Protein AF-A0AAN8TNS4-F1 (afdb_monomer_lite)

Secondary structure (DSSP, 8-state):
-------------------------SEEEE-HHHHHHHHH-SS---SSTTTTTS--S----------PPPGGGTS--S-SSHHHHHHHHHHHHHHHHHHHHHHHHHHHTT---TT---------------EEEEEEEGGGGT-SSEEEEEEETTTTEEEEEEEETT----EEEBSSPSEE--BSSPPB-GGG-SS-EEPBTTSHHHHTSSSEEEETTEEEEEEE-TTS-EEEEEEEEEEEEETTSPEEEEEEEEEEEEEESS-TB-SEEEE-SSSTTSHHHHTT-SEEEEEPPPTT----EEEEESPPPPTT----PEEEETTEEEEEEE-EEEEEETTEEP---GGGTSBPTTS-B-EEE-SSSSSEEEEHHHHHHHHHHHHHTTTTS-EE--BTTBS-EEE-TT-S-EEEE-EEEEETTS-EEEPPGGGTEEE-STT-EEEE-EEEESS-EEE-HHHHTTSEEEEESSTTS------------S---PPPPP-SHHHHHHHHHHHHHHHHHHHHHHHHTSSSSSTT-GGGTSGGGB-S----HHHHHHHHHHHHHHHHHHHHHHHHHHHH-HHHHHHHHHHHHHHHHHHHHHHHHHTT-HHHHHHHHHHHHHHHHHHHHH----HHHHHHTTTS-GGGSSSSTTHHHHHHHHHHHHHHHHHT-HHHHHHHHHHHHHHHHHHHHHHHHHHHHHHS-B-HHHHHHHHHHHHHHHHHHHHHHHHHHHHHHHHHHHHHHHHSSTT-TTPPSSHHHHHHHHHHTTTHHHHHHHHHHHHHHHHHHHHHHHHHTT--S-HHHHHHHHHHHHHHHHHHHHS-TTHHHHHHHH---HHHHHHHHHHHHHHH-THHHHTT--HHHHHHHHHHHHHHHHHHHHHHHHHHH-GGGHHHHHHHHHHHHHHHHHHHHHHHHHHHHHHHHHHHH-HHHHHHH-HHHHHHHHHHHHHHHHHHHHHHHHHHHHHHHTT------

Structure (mmCIF, N/CA/C/O backbone):
data_AF-A0AAN8TNS4-F1
#
_entry.id   AF-A0AAN8TNS4-F1
#
loop_
_atom_site.group_PDB
_atom_site.id
_atom_site.type_symbol
_atom_site.label_atom_id
_atom_site.label_alt_id
_atom_site.label_comp_id
_atom_site.label_asym_id
_atom_site.label_entity_id
_atom_site.label_seq_id
_atom_site.pdbx_PDB_ins_code
_atom_site.Cartn_x
_atom_site.Cartn_y
_atom_site.Cartn_z
_atom_site.occupancy
_atom_site.B_iso_or_equiv
_atom_site.auth_seq_id
_atom_site.auth_comp_id
_atom_site.auth_asym_id
_atom_site.auth_atom_id
_atom_site.pdbx_PDB_model_num
ATOM 1 N N . MET A 1 1 ? -85.671 -19.229 55.401 1.00 33.50 1 MET A N 1
ATOM 2 C CA . MET A 1 1 ? -85.530 -20.700 55.421 1.00 33.50 1 MET A CA 1
ATOM 3 C C . MET A 1 1 ? -84.133 -21.026 54.893 1.00 33.50 1 MET A C 1
ATOM 5 O O . MET A 1 1 ? -83.879 -20.688 53.750 1.00 33.50 1 MET A O 1
ATOM 9 N N . ALA A 1 2 ? -83.269 -21.569 55.766 1.00 31.78 2 ALA A N 1
ATOM 10 C CA . ALA A 1 2 ? -81.966 -22.234 55.535 1.00 31.78 2 ALA A CA 1
ATOM 11 C C . ALA A 1 2 ? -80.808 -21.443 54.849 1.00 31.78 2 ALA A C 1
ATOM 13 O O . ALA A 1 2 ? -80.872 -21.178 53.658 1.00 31.78 2 ALA A O 1
ATOM 14 N N . THR A 1 3 ? -79.828 -20.907 55.615 1.00 34.81 3 THR A N 1
ATOM 15 C CA . THR A 1 3 ? -78.462 -21.458 55.943 1.00 34.81 3 THR A CA 1
ATOM 16 C C . THR A 1 3 ? -77.431 -21.260 54.811 1.00 34.81 3 THR A C 1
ATOM 18 O O . THR A 1 3 ? -77.772 -21.537 53.676 1.00 34.81 3 THR A O 1
ATOM 21 N N . SER A 1 4 ? -76.147 -20.901 54.961 1.00 34.06 4 SER A N 1
ATOM 22 C CA . SER A 1 4 ? -75.243 -20.593 56.082 1.00 34.06 4 SER A CA 1
ATOM 23 C C . SER A 1 4 ? -73.845 -20.223 55.507 1.00 34.06 4 SER A C 1
ATOM 25 O O . SER A 1 4 ? -73.420 -20.860 54.554 1.00 34.06 4 SER A O 1
ATOM 27 N N . ILE A 1 5 ? -73.119 -19.304 56.174 1.00 35.94 5 ILE A N 1
ATOM 28 C CA . ILE A 1 5 ? -71.670 -19.378 56.536 1.00 35.94 5 ILE A CA 1
ATOM 29 C C . ILE A 1 5 ? -70.561 -19.065 55.477 1.00 35.94 5 ILE A C 1
ATOM 31 O O . ILE A 1 5 ? -70.162 -19.915 54.697 1.00 35.94 5 ILE A O 1
ATOM 35 N N . PHE A 1 6 ? -70.003 -17.841 55.613 1.00 32.25 6 PHE A N 1
ATOM 36 C CA . PHE A 1 6 ? -68.589 -17.447 55.883 1.00 32.25 6 PHE A CA 1
ATOM 37 C C . PHE A 1 6 ? -67.398 -17.577 54.895 1.00 32.25 6 PHE A C 1
ATOM 39 O O . PHE A 1 6 ? -67.114 -18.649 54.382 1.00 32.25 6 PHE A O 1
ATOM 46 N N . LEU A 1 7 ? -66.585 -16.487 54.932 1.00 29.97 7 LEU A N 1
ATOM 47 C CA . LEU A 1 7 ? -65.118 -16.333 54.710 1.00 29.97 7 LEU A CA 1
ATOM 48 C C . LEU A 1 7 ? -64.621 -16.599 53.260 1.00 29.97 7 LEU A C 1
ATOM 50 O O . LEU A 1 7 ? -65.010 -17.576 52.653 1.00 29.97 7 LEU A O 1
ATOM 54 N N . PHE A 1 8 ? -63.727 -15.849 52.602 1.00 28.73 8 PHE A N 1
ATOM 55 C CA . PHE A 1 8 ? -62.718 -14.866 53.001 1.00 28.73 8 PHE A CA 1
ATOM 56 C C . PHE A 1 8 ? -62.180 -14.183 51.711 1.00 28.73 8 PHE A C 1
ATOM 58 O O . PHE A 1 8 ? -62.032 -14.846 50.690 1.00 28.73 8 PHE A O 1
ATOM 65 N N . VAL A 1 9 ? -61.794 -12.904 51.821 1.00 29.67 9 VAL A N 1
ATOM 66 C CA . VAL A 1 9 ? -60.657 -12.256 51.124 1.00 29.67 9 VAL A CA 1
ATOM 67 C C . VAL A 1 9 ? -60.774 -11.763 49.657 1.00 29.67 9 VAL A C 1
ATOM 69 O O . VAL A 1 9 ? -60.726 -12.507 48.688 1.00 29.67 9 VAL A O 1
ATOM 72 N N . LEU A 1 10 ? -60.775 -10.419 49.589 1.00 28.41 10 LEU A N 1
ATOM 73 C CA . LEU A 1 10 ? -60.027 -9.504 48.705 1.00 28.41 10 LEU A CA 1
ATOM 74 C C . LEU A 1 10 ? -60.444 -9.326 47.229 1.00 28.41 10 LEU A C 1
ATOM 76 O O . LEU A 1 10 ? -60.084 -10.084 46.341 1.00 28.41 10 LEU A O 1
ATOM 80 N N . LEU A 1 11 ? -61.106 -8.179 47.005 1.00 29.33 11 LEU A N 1
ATOM 81 C CA . LEU A 1 11 ? -60.800 -7.169 45.977 1.00 29.33 11 LEU A CA 1
ATOM 82 C C . LEU A 1 11 ? -60.330 -7.688 44.604 1.00 29.33 11 LEU A C 1
ATOM 84 O O . LEU A 1 11 ? -59.144 -7.678 44.295 1.00 29.33 11 LEU A O 1
ATOM 88 N N . PHE A 1 12 ? -61.292 -7.964 43.725 1.00 27.64 12 PHE A N 1
ATOM 89 C CA . PHE A 1 12 ? -61.113 -7.813 42.280 1.00 27.64 12 PHE A CA 1
ATOM 90 C C . PHE A 1 12 ? -62.100 -6.758 41.778 1.00 27.64 12 PHE A C 1
ATOM 92 O O . PHE A 1 12 ? -63.257 -7.050 41.481 1.00 27.64 12 PHE A O 1
ATOM 99 N N . THR A 1 13 ? -61.657 -5.502 41.710 1.00 31.08 13 THR A N 1
ATOM 100 C CA . THR A 1 13 ? -62.330 -4.491 40.891 1.00 31.08 13 THR A CA 1
ATOM 101 C C . THR A 1 13 ? -61.902 -4.691 39.447 1.00 31.08 13 THR A C 1
ATOM 103 O O . THR A 1 13 ? -60.738 -4.524 39.089 1.00 31.08 13 THR A O 1
ATOM 106 N N . THR A 1 14 ? -62.874 -5.061 38.631 1.00 28.17 14 THR A N 1
ATOM 107 C CA . THR A 1 14 ? -62.828 -5.124 37.178 1.00 28.17 14 THR A CA 1
ATOM 108 C C . THR A 1 14 ? -62.458 -3.763 36.584 1.00 28.17 14 THR A C 1
ATOM 110 O O . THR A 1 14 ? -63.283 -2.858 36.491 1.00 28.17 14 THR A O 1
ATOM 113 N N . VAL A 1 15 ? -61.213 -3.627 36.127 1.00 29.14 15 VAL A N 1
ATOM 114 C CA . VAL A 1 15 ? -60.839 -2.622 35.127 1.00 29.14 15 VAL A CA 1
ATOM 115 C C . VAL A 1 15 ? -60.760 -3.348 33.790 1.00 29.14 15 VAL A C 1
ATOM 117 O O . VAL A 1 15 ? -59.945 -4.250 33.610 1.00 29.14 15 VAL A O 1
ATOM 120 N N . LEU A 1 16 ? -61.639 -2.973 32.857 1.00 30.88 16 LEU A N 1
ATOM 121 C CA . LEU A 1 16 ? -61.503 -3.318 31.444 1.00 30.88 16 LEU A CA 1
ATOM 122 C C . LEU A 1 16 ? -60.156 -2.771 30.947 1.00 30.88 16 LEU A C 1
ATOM 124 O O . LEU A 1 16 ? -60.050 -1.587 30.628 1.00 30.88 16 LEU A O 1
ATOM 128 N N . SER A 1 17 ? -59.137 -3.624 30.862 1.00 25.28 17 SER A N 1
ATOM 129 C CA . SER A 1 17 ? -57.931 -3.303 30.108 1.00 25.28 17 SER A CA 1
ATOM 130 C C . SER A 1 17 ? -58.214 -3.591 28.637 1.00 25.28 17 SER A C 1
ATOM 132 O O . SER A 1 17 ? -58.358 -4.742 28.225 1.00 25.28 17 SER A O 1
ATOM 134 N N . ARG A 1 18 ? -58.368 -2.524 27.847 1.00 28.64 18 ARG A N 1
ATOM 135 C CA . ARG A 1 18 ? -58.262 -2.598 26.390 1.00 28.64 18 ARG A CA 1
ATOM 136 C C . ARG A 1 18 ? -56.849 -3.076 26.075 1.00 28.64 18 ARG A C 1
ATOM 138 O O . ARG A 1 18 ? -55.902 -2.316 26.232 1.00 28.64 18 ARG A O 1
ATOM 145 N N . THR A 1 19 ? -56.717 -4.301 25.591 1.00 29.69 19 THR A N 1
ATOM 146 C CA . THR A 1 19 ? -55.538 -4.731 24.845 1.00 29.69 19 THR A CA 1
ATOM 147 C C . THR A 1 19 ? -55.546 -4.012 23.496 1.00 29.69 19 THR A C 1
ATOM 149 O O . THR A 1 19 ? -56.071 -4.496 22.496 1.00 29.69 19 THR A O 1
ATOM 152 N N . THR A 1 20 ? -55.022 -2.789 23.477 1.00 27.91 20 THR A N 1
ATOM 153 C CA . THR A 1 20 ? -54.509 -2.194 22.244 1.00 27.91 20 THR A CA 1
ATOM 154 C C . THR A 1 20 ? -53.254 -2.972 21.846 1.00 27.91 20 THR A C 1
ATOM 156 O O . THR A 1 20 ? -52.405 -3.183 22.710 1.00 27.91 20 THR A O 1
ATOM 159 N N . PRO A 1 21 ? -53.115 -3.416 20.586 1.00 33.16 21 PRO A N 1
ATOM 160 C CA . PRO A 1 21 ? -51.839 -3.927 20.105 1.00 33.16 21 PRO A CA 1
ATOM 161 C C . PRO A 1 21 ? -50.828 -2.782 20.215 1.00 33.16 21 PRO A C 1
ATOM 163 O O . PRO A 1 21 ? -51.115 -1.678 19.747 1.00 33.16 21 PRO A O 1
ATOM 166 N N . ASP A 1 22 ? -49.705 -3.016 20.893 1.00 34.41 22 ASP A N 1
ATOM 167 C CA . ASP A 1 22 ? -48.650 -2.019 21.065 1.00 34.41 22 ASP A CA 1
ATOM 168 C C . ASP A 1 22 ? -48.124 -1.616 19.683 1.00 34.41 22 ASP A C 1
ATOM 170 O O . ASP A 1 22 ? -47.361 -2.322 19.025 1.00 34.41 22 ASP A O 1
ATOM 174 N N . ASN A 1 23 ? -48.604 -0.473 19.207 1.00 39.62 23 ASN A N 1
ATOM 175 C CA . ASN A 1 23 ? -48.078 0.211 18.043 1.00 39.62 23 ASN A CA 1
ATOM 176 C C . ASN A 1 23 ? -46.726 0.774 18.495 1.00 39.62 23 ASN A C 1
ATOM 178 O O . ASN A 1 23 ? -46.685 1.844 19.106 1.00 39.62 23 ASN A O 1
ATOM 182 N N . ALA A 1 24 ? -45.633 0.041 18.258 1.00 55.31 24 ALA A N 1
ATOM 183 C CA . ALA A 1 24 ? -44.285 0.545 18.503 1.00 55.31 24 ALA A CA 1
ATOM 184 C C . ALA A 1 24 ? -44.176 1.957 17.903 1.00 55.31 24 ALA A C 1
ATOM 186 O O . ALA A 1 24 ? -44.475 2.167 16.721 1.00 55.31 24 ALA A O 1
ATOM 187 N N . SER A 1 25 ? -43.849 2.956 18.731 1.00 63.69 25 SER A N 1
ATOM 188 C CA . SER A 1 25 ? -43.835 4.346 18.281 1.00 63.69 25 SER A CA 1
ATOM 189 C C . SER A 1 25 ? -42.845 4.480 17.121 1.00 63.69 25 SER A C 1
ATOM 191 O O . SER A 1 25 ? -41.661 4.163 17.250 1.00 63.69 25 SER A O 1
ATOM 193 N N . ARG A 1 26 ? -43.328 4.936 15.958 1.00 82.44 26 ARG A N 1
ATOM 194 C CA . ARG A 1 26 ? -42.501 5.095 14.744 1.00 82.44 26 ARG A CA 1
ATOM 195 C C . ARG A 1 26 ? -41.409 6.158 14.902 1.00 82.44 26 ARG A C 1
ATOM 197 O O . ARG A 1 26 ? -40.485 6.232 14.094 1.00 82.44 26 ARG A O 1
ATOM 204 N N . THR A 1 27 ? -41.516 6.964 15.946 1.00 86.94 27 THR A N 1
ATOM 205 C CA . THR A 1 27 ? -40.618 8.057 16.279 1.00 86.94 27 THR A CA 1
ATOM 206 C C . THR A 1 27 ? -40.240 8.025 17.762 1.00 86.94 27 THR A C 1
ATOM 208 O O . THR A 1 27 ? -40.931 7.434 18.603 1.00 86.94 27 THR A O 1
ATOM 211 N N . LYS A 1 28 ? -39.114 8.666 18.079 1.00 88.06 28 LYS A N 1
ATOM 212 C CA . LYS A 1 28 ? -38.572 8.904 19.420 1.00 88.06 28 LYS A CA 1
ATOM 213 C C . LYS A 1 28 ? -38.294 10.395 19.592 1.00 88.06 28 LYS A C 1
ATOM 215 O O . LYS A 1 28 ? -37.981 11.091 18.629 1.00 88.06 28 LYS A O 1
ATOM 220 N N . ILE A 1 29 ? -38.377 10.876 20.829 1.00 88.38 29 ILE A N 1
ATOM 221 C CA . ILE A 1 29 ? -38.066 12.265 21.180 1.00 88.38 29 ILE A CA 1
ATOM 222 C C . ILE A 1 29 ? -36.644 12.326 21.746 1.00 88.38 29 ILE A C 1
ATOM 224 O O . ILE A 1 29 ? -36.313 11.579 22.666 1.00 88.38 29 ILE A O 1
ATOM 228 N N . LEU A 1 30 ? -35.821 13.229 21.213 1.00 88.38 30 LEU A N 1
ATOM 229 C CA . LEU A 1 30 ? -34.512 13.601 21.748 1.00 88.38 30 LEU A CA 1
ATOM 230 C C . LEU A 1 30 ? -34.615 14.964 22.443 1.00 88.38 30 LEU A C 1
ATOM 232 O O . LEU A 1 30 ? -35.038 15.943 21.828 1.00 88.38 30 LEU A O 1
ATOM 236 N N . ASP A 1 31 ? -34.207 15.042 23.709 1.00 86.69 31 ASP A N 1
ATOM 237 C CA . ASP A 1 31 ? -34.101 16.305 24.450 1.00 86.69 31 ASP A CA 1
ATOM 238 C C . ASP A 1 31 ? -32.756 16.985 24.155 1.00 86.69 31 ASP A C 1
ATOM 240 O O . ASP A 1 31 ? -31.728 16.693 24.770 1.00 86.69 31 ASP A O 1
ATOM 244 N N . VAL A 1 32 ? -32.786 17.913 23.200 1.00 82.56 32 VAL A N 1
ATOM 245 C CA . VAL A 1 32 ? -31.624 18.664 22.715 1.00 82.56 32 VAL A CA 1
ATOM 246 C C . VAL A 1 32 ? -31.047 19.570 23.805 1.00 82.56 32 VAL A C 1
ATOM 248 O O . VAL A 1 32 ? -29.828 19.689 23.922 1.00 82.56 32 VAL A O 1
ATOM 251 N N . SER A 1 33 ? -31.902 20.169 24.640 1.00 80.50 33 SER A N 1
ATOM 252 C CA . SER A 1 33 ? -31.471 21.103 25.692 1.00 80.50 33 SER A CA 1
ATOM 253 C C . SER A 1 33 ? -30.633 20.389 26.751 1.00 80.50 33 SER A C 1
ATOM 255 O O . SER A 1 33 ? -29.562 20.872 27.121 1.00 80.50 33 SER A O 1
ATOM 257 N N . SER A 1 34 ? -31.087 19.209 27.186 1.00 78.00 34 SER A N 1
ATOM 258 C CA . SER A 1 34 ? -30.361 18.378 28.151 1.00 78.00 34 SER A CA 1
ATOM 259 C C . SER A 1 34 ? -29.012 17.895 27.600 1.00 78.00 34 SER A C 1
ATOM 261 O O . SER A 1 34 ? -28.008 17.912 28.313 1.00 78.00 34 SER A O 1
ATOM 263 N N . SER A 1 35 ? -28.959 17.524 26.314 1.00 77.19 35 SER A N 1
ATOM 264 C CA . SER A 1 35 ? -27.731 17.092 25.643 1.00 77.19 35 SER A CA 1
ATOM 265 C C . SER A 1 35 ? -26.728 18.238 25.484 1.00 77.19 35 SER A C 1
ATOM 267 O O . SER A 1 35 ? -25.557 18.057 25.799 1.00 77.19 35 SER A O 1
ATOM 269 N N . ILE A 1 36 ? -27.173 19.429 25.066 1.00 74.00 36 ILE A N 1
ATOM 270 C CA . ILE A 1 36 ? -26.317 20.619 24.930 1.00 74.00 36 ILE A CA 1
ATOM 271 C C . ILE A 1 36 ? -25.775 21.069 26.291 1.00 74.00 36 ILE A C 1
ATOM 273 O O . ILE A 1 36 ? -24.592 21.394 26.397 1.00 74.00 36 ILE A O 1
ATOM 277 N N . GLN A 1 37 ? -26.589 21.046 27.351 1.00 71.69 37 GLN A N 1
ATOM 278 C CA . GLN A 1 37 ? -26.136 21.427 28.693 1.00 71.69 37 GLN A CA 1
ATOM 279 C C . GLN A 1 37 ? -24.942 20.574 29.160 1.00 71.69 37 GLN A C 1
ATOM 281 O O . GLN A 1 37 ? -23.995 21.115 29.732 1.00 71.69 37 GLN A O 1
ATOM 286 N N . LYS A 1 38 ? -24.925 19.274 28.829 1.00 67.25 38 LYS A N 1
ATOM 287 C CA . LYS A 1 38 ? -23.778 18.386 29.092 1.00 67.25 38 LYS A CA 1
ATOM 288 C C . LYS A 1 38 ? -22.517 18.783 28.297 1.00 67.25 38 LYS A C 1
ATOM 290 O O . LYS A 1 38 ? -21.413 18.628 28.803 1.00 67.25 38 LYS A O 1
ATOM 295 N N . THR A 1 39 ? -22.654 19.370 27.101 1.00 63.94 39 THR A N 1
ATOM 296 C CA . THR A 1 39 ? -21.511 19.837 26.273 1.00 63.94 39 THR A CA 1
ATOM 297 C C . THR A 1 39 ? -20.913 21.179 26.702 1.00 63.94 39 THR A C 1
ATOM 299 O O . THR A 1 39 ? -19.777 21.485 26.333 1.00 63.94 39 THR A O 1
ATOM 302 N N . HIS A 1 40 ? -21.663 21.995 27.453 1.00 58.50 40 HIS A N 1
ATOM 303 C CA . HIS A 1 40 ? -21.188 23.274 27.999 1.00 58.50 40 HIS A CA 1
ATOM 304 C C . HIS A 1 40 ? -20.551 23.134 29.387 1.00 58.50 40 HIS A C 1
ATOM 306 O O . HIS A 1 40 ? -19.770 23.999 29.778 1.00 58.50 40 HIS A O 1
ATOM 312 N N . ASN A 1 41 ? -20.821 22.025 30.085 1.00 54.09 41 ASN A N 1
ATOM 313 C CA . ASN A 1 41 ? -20.261 21.694 31.395 1.00 54.09 41 ASN A CA 1
ATOM 314 C C . ASN A 1 41 ? -19.245 20.522 31.399 1.00 54.09 41 ASN A C 1
ATOM 316 O O . ASN A 1 41 ? -19.297 19.710 32.316 1.00 54.09 41 ASN A O 1
ATOM 320 N N . PRO A 1 42 ? -18.256 20.413 30.488 1.00 48.84 42 PRO A N 1
ATOM 321 C CA . PRO A 1 42 ? -17.162 19.470 30.718 1.00 48.84 42 PRO A CA 1
ATOM 322 C C . PRO A 1 42 ? -16.230 19.917 31.866 1.00 48.84 42 PRO A C 1
ATOM 324 O O . PRO A 1 42 ? -15.379 19.138 32.283 1.00 48.84 42 PRO A O 1
ATOM 327 N N . PHE A 1 43 ? -16.363 21.164 32.364 1.00 50.59 43 PHE A N 1
ATOM 328 C CA . PHE A 1 43 ? -15.392 21.828 33.255 1.00 50.59 43 PHE A CA 1
ATOM 329 C C . PHE A 1 43 ? -15.987 22.703 34.386 1.00 50.59 43 PHE A C 1
ATOM 331 O O . PHE A 1 43 ? -15.257 23.509 34.964 1.00 50.59 43 PHE A O 1
ATOM 338 N N . SER A 1 44 ? -17.283 22.619 34.715 1.00 37.88 44 SER A N 1
ATOM 339 C CA . SER A 1 44 ? -17.868 23.471 35.771 1.00 37.88 44 SER A CA 1
ATOM 340 C C . SER A 1 44 ? -17.720 22.850 37.165 1.00 37.88 44 SER A C 1
ATOM 342 O O . SER A 1 44 ? -18.279 21.791 37.433 1.00 37.88 44 SER A O 1
ATOM 344 N N . LEU A 1 45 ? -17.034 23.552 38.067 1.00 39.22 45 LEU A N 1
ATOM 345 C CA . LEU A 1 45 ? -16.736 23.129 39.440 1.00 39.22 45 LEU A CA 1
ATOM 346 C C . LEU A 1 45 ? -17.867 23.415 40.460 1.00 39.22 45 LEU A C 1
ATOM 348 O O . LEU A 1 45 ? -17.590 23.432 41.653 1.00 39.22 45 LEU A O 1
ATOM 352 N N . ASP A 1 46 ? -19.113 23.690 40.046 1.00 35.12 46 ASP A N 1
ATOM 353 C CA . ASP A 1 46 ? -19.956 24.595 40.857 1.00 35.12 46 ASP A CA 1
ATOM 354 C C . ASP A 1 46 ? -21.418 24.188 41.148 1.00 35.12 46 ASP A C 1
ATOM 356 O O . ASP A 1 46 ? -22.268 25.055 41.333 1.00 35.12 46 ASP A O 1
ATOM 360 N N . SER A 1 47 ? -21.768 22.896 41.255 1.00 31.75 47 SER A N 1
ATOM 361 C CA . SER A 1 47 ? -23.133 22.542 41.722 1.00 31.75 47 SER A CA 1
ATOM 362 C C . SER A 1 47 ? -23.275 21.458 42.791 1.00 31.75 47 SER A C 1
ATOM 364 O O . SER A 1 47 ? -24.393 21.241 43.254 1.00 31.75 47 SER A O 1
ATOM 366 N N . SER A 1 48 ? -22.205 20.814 43.264 1.00 32.06 48 SER A N 1
ATOM 367 C CA . SER A 1 48 ? -22.315 19.798 44.329 1.00 32.06 48 SER A CA 1
ATOM 368 C C . SER A 1 48 ? -22.008 20.317 45.741 1.00 32.06 48 SER A C 1
ATOM 370 O O . SER A 1 48 ? -22.445 19.699 46.710 1.00 32.06 48 SER A O 1
ATOM 372 N N . LEU A 1 49 ? -21.374 21.489 45.901 1.00 31.83 49 LEU A N 1
ATOM 373 C CA . LEU A 1 49 ? -21.031 22.015 47.234 1.00 31.83 49 LEU A CA 1
ATOM 374 C C . LEU A 1 49 ? -22.235 22.567 48.028 1.00 31.83 49 LEU A C 1
ATOM 376 O O . LEU A 1 49 ? -22.150 22.710 49.245 1.00 31.83 49 LEU A O 1
ATOM 380 N N . ASN A 1 50 ? -23.364 22.849 47.367 1.00 28.52 50 ASN A N 1
ATOM 381 C CA . ASN A 1 50 ? -24.561 23.399 48.019 1.00 28.52 50 ASN A CA 1
ATOM 382 C C . ASN A 1 50 ? -25.634 22.354 48.376 1.00 28.52 50 ASN A C 1
ATOM 384 O O . ASN A 1 50 ? -26.554 22.694 49.117 1.00 28.52 50 ASN A O 1
ATOM 388 N N . SER A 1 51 ? -25.526 21.094 47.922 1.00 27.56 51 SER A N 1
ATOM 389 C CA . SER A 1 51 ? -26.474 20.035 48.332 1.00 27.56 51 SER A CA 1
ATOM 390 C C . SER A 1 51 ? -26.046 19.281 49.604 1.00 27.56 51 SER A C 1
ATOM 392 O O . SER A 1 51 ? -26.877 18.680 50.276 1.00 27.56 51 SER A O 1
ATOM 394 N N . LEU A 1 52 ? -24.786 19.429 50.033 1.00 29.81 52 LEU A N 1
ATOM 395 C CA . LEU A 1 52 ? -24.221 18.810 51.246 1.00 29.81 52 LEU A CA 1
ATOM 396 C C . LEU A 1 52 ? -24.616 19.498 52.570 1.00 29.81 52 LEU A C 1
ATOM 398 O O . LEU A 1 52 ? -23.961 19.301 53.589 1.00 29.81 52 LEU A O 1
ATOM 402 N N . LYS A 1 53 ? -25.674 20.318 52.591 1.00 29.23 53 LYS A N 1
ATOM 403 C CA . LYS A 1 53 ? -26.158 20.965 53.826 1.00 29.23 53 LYS A CA 1
ATOM 404 C C . LYS A 1 53 ? -27.557 20.557 54.277 1.00 29.23 53 LYS A C 1
ATOM 406 O O . LYS A 1 53 ? -27.981 21.063 55.313 1.00 29.23 53 LYS A O 1
ATOM 411 N N . HIS A 1 54 ? -28.264 19.668 53.568 1.00 30.55 54 HIS A N 1
ATOM 412 C CA . HIS A 1 54 ? -29.660 19.381 53.928 1.00 30.55 54 HIS A CA 1
ATOM 413 C C . HIS A 1 54 ? -30.081 17.938 54.215 1.00 30.55 54 HIS A C 1
ATOM 415 O O . HIS A 1 54 ? -31.215 17.764 54.650 1.00 30.55 54 HIS A O 1
ATOM 421 N N . GLU A 1 55 ? -29.199 16.941 54.141 1.00 28.73 55 GLU A N 1
ATOM 422 C CA . GLU A 1 55 ? -29.535 15.565 54.553 1.00 28.73 55 GLU A CA 1
ATOM 423 C C . GLU A 1 55 ? -28.446 14.922 55.428 1.00 28.73 55 GLU A C 1
ATOM 425 O O . GLU A 1 55 ? -27.986 13.815 55.188 1.00 28.73 55 GLU A O 1
ATOM 430 N N . GLU A 1 56 ? -28.051 15.601 56.507 1.00 27.94 56 GLU A N 1
ATOM 431 C CA . GLU A 1 56 ? -27.544 14.911 57.701 1.00 27.94 56 GLU A CA 1
ATOM 432 C C . GLU A 1 56 ? -28.683 14.824 58.716 1.00 27.94 56 GLU A C 1
ATOM 434 O O . GLU A 1 56 ? -28.781 15.623 59.643 1.00 27.94 56 GLU A O 1
ATOM 439 N N . ASN A 1 57 ? -29.599 13.878 58.511 1.00 31.20 57 ASN A N 1
ATOM 440 C CA . ASN A 1 57 ? -30.314 13.255 59.619 1.00 31.20 57 ASN A CA 1
ATOM 441 C C . ASN A 1 57 ? -30.953 11.934 59.176 1.00 31.20 57 ASN A C 1
ATOM 443 O O . ASN A 1 57 ? -31.882 11.924 58.380 1.00 31.20 57 ASN A O 1
ATOM 447 N N . GLN A 1 58 ? -30.484 10.859 59.820 1.00 34.59 58 GLN A N 1
ATOM 448 C CA . GLN A 1 58 ? -31.008 9.486 59.835 1.00 34.59 58 GLN A CA 1
ATOM 449 C C . GLN A 1 58 ? -30.664 8.590 58.627 1.00 34.59 58 GLN A C 1
ATOM 451 O O . GLN A 1 58 ? -31.331 8.623 57.605 1.00 34.59 58 GLN A O 1
ATOM 456 N N . ILE A 1 59 ? -29.713 7.661 58.806 1.00 29.03 59 ILE A N 1
ATOM 457 C CA . ILE A 1 59 ? -29.972 6.224 59.063 1.00 29.03 59 ILE A CA 1
ATOM 458 C C . ILE A 1 59 ? -28.631 5.479 59.222 1.00 29.03 59 ILE A C 1
ATOM 460 O O . ILE A 1 59 ? -27.683 5.664 58.468 1.00 29.03 59 ILE A O 1
ATOM 464 N N . SER A 1 60 ? -28.576 4.632 60.251 1.00 33.56 60 SER A N 1
ATOM 465 C CA . SER A 1 60 ? -27.500 3.693 60.572 1.00 33.56 60 SER A CA 1
ATOM 466 C C . SER A 1 60 ? -27.707 2.364 59.838 1.00 33.56 60 SER A C 1
ATOM 468 O O . SER A 1 60 ? -28.766 1.754 59.977 1.00 33.56 60 SER A O 1
ATOM 470 N N . SER A 1 61 ? -26.710 1.904 59.083 1.00 33.84 61 SER A N 1
ATOM 471 C CA . SER A 1 61 ? -26.091 0.565 59.160 1.00 33.84 61 SER A CA 1
ATOM 472 C C . SER A 1 61 ? -25.182 0.336 57.944 1.00 33.84 61 SER A C 1
ATOM 474 O O . SER A 1 61 ? -25.366 0.906 56.876 1.00 33.84 61 SER A O 1
ATOM 476 N N . SER A 1 62 ? -24.127 -0.437 58.170 1.00 41.78 62 SER A N 1
ATOM 477 C CA . SER A 1 62 ? -22.954 -0.653 57.324 1.00 41.78 62 SER A CA 1
ATOM 478 C C . SER A 1 62 ? -23.240 -1.072 55.875 1.00 41.78 62 SER A C 1
ATOM 480 O O . SER A 1 62 ? -23.565 -2.227 55.614 1.00 41.78 62 SER A O 1
ATOM 482 N N . LEU A 1 63 ? -22.964 -0.164 54.943 1.00 32.88 63 LEU A N 1
ATOM 483 C CA . LEU A 1 63 ? -22.522 -0.442 53.576 1.00 32.88 63 LEU A CA 1
ATOM 484 C C . LEU A 1 63 ? -21.473 0.626 53.257 1.00 32.88 63 LEU A C 1
ATOM 486 O O . LEU A 1 63 ? -21.768 1.821 53.283 1.00 32.88 63 LEU A O 1
ATOM 490 N N . LEU A 1 64 ? -20.221 0.213 53.061 1.00 31.95 64 LEU A N 1
ATOM 491 C CA . LEU A 1 64 ? -19.120 1.126 52.760 1.00 31.95 64 LEU A CA 1
ATOM 492 C C . LEU A 1 64 ? -19.275 1.619 51.310 1.00 31.95 64 LEU A C 1
ATOM 494 O O . LEU A 1 64 ? -18.691 1.066 50.387 1.00 31.95 64 LEU A O 1
ATOM 498 N N . SER A 1 65 ? -20.108 2.635 51.099 1.00 27.17 65 SER A N 1
ATOM 499 C CA . SER A 1 65 ? -20.281 3.283 49.797 1.00 27.17 65 SER A CA 1
ATOM 500 C C . SER A 1 65 ? -19.089 4.205 49.522 1.00 27.17 65 SER A C 1
ATOM 502 O O . SER A 1 65 ? -19.043 5.331 50.020 1.00 27.17 65 SER A O 1
ATOM 504 N N . PHE A 1 66 ? -18.124 3.754 48.719 1.00 33.03 66 PHE A N 1
ATOM 505 C CA . PHE A 1 66 ? -17.084 4.628 48.173 1.00 33.03 66 PHE A CA 1
ATOM 506 C C . PHE A 1 66 ? -17.630 5.390 46.957 1.00 33.03 66 PHE A C 1
ATOM 508 O O . PHE A 1 66 ? -17.837 4.814 45.893 1.00 33.03 66 PHE A O 1
ATOM 515 N N . GLN A 1 67 ? -17.832 6.704 47.088 1.00 35.22 67 GLN A N 1
ATOM 516 C CA . GLN A 1 67 ? -18.079 7.571 45.933 1.00 35.22 67 GLN A CA 1
ATOM 517 C C . GLN A 1 67 ? -16.752 7.875 45.224 1.00 35.22 67 GLN A C 1
ATOM 519 O O . GLN A 1 67 ? -15.964 8.711 45.680 1.00 35.22 67 GLN A O 1
ATOM 524 N N . LEU A 1 68 ? -16.496 7.212 44.093 1.00 38.19 68 LEU A N 1
ATOM 525 C CA . LEU A 1 68 ? -15.408 7.602 43.195 1.00 38.19 68 LEU A CA 1
ATOM 526 C C . LEU A 1 68 ? -15.738 8.945 42.533 1.00 38.19 68 LEU A C 1
ATOM 528 O O . LEU A 1 68 ? -16.789 9.108 41.922 1.00 38.19 68 LEU A O 1
ATOM 532 N N . HIS A 1 69 ? -14.815 9.898 42.637 1.00 39.12 69 HIS A N 1
ATOM 533 C CA . HIS A 1 69 ? -14.914 11.197 41.978 1.00 39.12 69 HIS A CA 1
ATOM 534 C C . HIS A 1 69 ? -14.009 11.216 40.742 1.00 39.12 69 HIS A C 1
ATOM 536 O O . HIS A 1 69 ? -12.847 10.806 40.807 1.00 39.12 69 HIS A O 1
ATOM 542 N N . SER A 1 70 ? -14.518 11.720 39.615 1.00 37.22 70 SER A N 1
ATOM 543 C CA . SER A 1 70 ? -13.709 11.914 38.408 1.00 37.22 70 SER A CA 1
ATOM 544 C C . SER A 1 70 ? -12.578 12.921 38.657 1.00 37.22 70 SER A C 1
ATOM 546 O O . SER A 1 70 ? -12.764 13.939 39.324 1.00 37.22 70 SER A O 1
ATOM 548 N N . ARG A 1 71 ? -11.396 12.684 38.069 1.00 37.78 71 ARG A N 1
ATOM 549 C CA . ARG A 1 71 ? -10.214 13.566 38.172 1.00 37.78 71 ARG A CA 1
ATOM 550 C C . ARG A 1 71 ? -10.501 15.012 37.742 1.00 37.78 71 ARG A C 1
ATOM 552 O O . ARG A 1 71 ? -9.807 15.911 38.205 1.00 37.78 71 ARG A O 1
ATOM 559 N N . VAL A 1 72 ? -11.514 15.251 36.905 1.00 38.91 72 VAL A N 1
ATOM 560 C CA . VAL A 1 72 ? -11.930 16.604 36.478 1.00 38.91 72 VAL A CA 1
ATOM 561 C C . VAL A 1 72 ? -12.513 17.426 37.632 1.00 38.91 72 VAL A C 1
ATOM 563 O O . VAL A 1 72 ? -12.357 18.644 37.633 1.00 38.91 72 VAL A O 1
ATOM 566 N N . ALA A 1 73 ? -13.045 16.782 38.677 1.00 42.31 73 ALA A N 1
ATOM 567 C CA . ALA A 1 73 ? -13.408 17.459 39.924 1.00 42.31 73 ALA A CA 1
ATOM 568 C C . ALA A 1 73 ? -12.183 18.033 40.674 1.00 42.31 73 ALA A C 1
ATOM 570 O O . ALA A 1 73 ? -12.344 18.832 41.592 1.00 42.31 73 ALA A O 1
ATOM 571 N N . VAL A 1 74 ? -10.959 17.634 40.290 1.00 40.88 74 VAL A N 1
ATOM 572 C CA . VAL A 1 74 ? -9.702 17.958 40.989 1.00 40.88 74 VAL A CA 1
ATOM 573 C C . VAL A 1 74 ? -8.662 18.644 40.080 1.00 40.88 74 VAL A C 1
ATOM 575 O O . VAL A 1 74 ? -7.839 19.416 40.572 1.00 40.88 74 VAL A O 1
ATOM 578 N N . ARG A 1 75 ? -8.651 18.396 38.758 1.00 35.66 75 ARG A N 1
ATOM 579 C CA . ARG A 1 75 ? -7.631 18.918 37.822 1.00 35.66 75 ARG A CA 1
ATOM 580 C C . ARG A 1 75 ? -8.183 19.098 36.397 1.00 35.66 75 ARG A C 1
ATOM 582 O O . ARG A 1 75 ? -8.746 18.164 35.834 1.00 35.66 75 ARG A O 1
ATOM 589 N N . GLY A 1 76 ? -7.986 20.281 35.804 1.00 42.38 76 GLY A N 1
ATOM 590 C CA . GLY A 1 76 ? -8.441 20.615 34.441 1.00 42.38 76 GLY A CA 1
ATOM 591 C C . GLY A 1 76 ? -7.718 19.845 33.321 1.00 42.38 76 GLY A C 1
ATOM 592 O O . GLY A 1 76 ? -6.601 19.363 33.511 1.00 42.38 76 GLY A O 1
ATOM 593 N N . THR A 1 77 ? -8.366 19.719 32.155 1.00 48.47 77 THR A N 1
ATOM 594 C CA . THR A 1 77 ? -7.892 18.918 31.002 1.00 48.47 77 THR A CA 1
ATOM 595 C C . THR A 1 77 ? -6.973 19.695 30.040 1.00 48.47 77 THR A C 1
ATOM 597 O O . THR A 1 77 ? -6.858 20.914 30.131 1.00 48.47 77 THR A O 1
ATOM 600 N N . SER A 1 78 ? -6.313 18.985 29.110 1.00 49.69 78 SER A N 1
ATOM 601 C CA . SER A 1 78 ? -5.376 19.544 28.108 1.00 49.69 78 SER A CA 1
ATOM 602 C C . SER A 1 78 ? -6.052 20.052 26.813 1.00 49.69 78 SER A C 1
ATOM 604 O O . SER A 1 78 ? -5.408 20.688 25.977 1.00 49.69 78 SER A O 1
ATOM 606 N N . HIS A 1 79 ? -7.349 19.779 26.611 1.00 53.28 79 HIS A N 1
ATOM 607 C CA . HIS A 1 79 ? -8.076 20.143 25.385 1.00 53.28 79 HIS A CA 1
ATOM 608 C C . HIS A 1 79 ? -8.737 21.523 25.502 1.00 53.28 79 HIS A C 1
ATOM 610 O O . HIS A 1 79 ? -9.231 21.898 26.562 1.00 53.28 79 HIS A O 1
ATOM 616 N N . LYS A 1 80 ? -8.754 22.284 24.399 1.00 57.56 80 LYS A N 1
ATOM 617 C CA . LYS A 1 80 ? -9.222 23.683 24.382 1.00 57.56 80 LYS A CA 1
ATOM 618 C C . LYS A 1 80 ? -10.749 23.819 24.347 1.00 57.56 80 LYS A C 1
ATOM 620 O O . LYS A 1 80 ? -11.269 24.801 24.865 1.00 57.56 80 LYS A O 1
ATOM 625 N N . ASP A 1 81 ? -11.448 22.868 23.726 1.00 61.41 81 ASP A N 1
ATOM 626 C CA . ASP A 1 81 ? -12.907 22.865 23.546 1.00 61.41 81 ASP A CA 1
ATOM 627 C C . ASP A 1 81 ? -13.462 21.434 23.349 1.00 61.41 81 ASP A C 1
ATOM 629 O O . ASP A 1 81 ? -12.709 20.480 23.143 1.00 61.41 81 ASP A O 1
ATOM 633 N N . TYR A 1 82 ? -14.790 21.267 23.414 1.00 61.28 82 TYR A N 1
ATOM 634 C CA . TYR A 1 82 ? -15.450 19.960 23.243 1.00 61.28 82 TYR A CA 1
ATOM 635 C C . TYR A 1 82 ? -15.258 19.376 21.832 1.00 61.28 82 TYR A C 1
ATOM 637 O O . TYR A 1 82 ? -15.175 18.161 21.669 1.00 61.28 82 TYR A O 1
ATOM 645 N N . ASN A 1 83 ? -15.137 20.235 20.815 1.00 64.50 83 ASN A N 1
ATOM 646 C CA . ASN A 1 83 ? -14.938 19.820 19.425 1.00 64.50 83 ASN A CA 1
ATOM 647 C C . ASN A 1 83 ? -13.579 19.119 19.237 1.00 64.50 83 ASN A C 1
ATOM 649 O O . ASN A 1 83 ? -13.513 18.003 18.729 1.00 64.50 83 ASN A O 1
ATOM 653 N N . SER A 1 84 ? -12.490 19.721 19.722 1.00 61.72 84 SER A N 1
ATOM 654 C CA . SER A 1 84 ? -11.149 19.122 19.668 1.00 61.72 84 SER A CA 1
ATOM 655 C C . SER A 1 84 ? -11.055 17.810 20.450 1.00 61.72 84 SER A C 1
ATOM 657 O O . SER A 1 84 ? -10.368 16.887 20.012 1.00 61.72 84 SER A O 1
ATOM 659 N N . LEU A 1 85 ? -11.783 17.696 21.563 1.00 61.81 85 LEU A N 1
ATOM 660 C CA . LEU A 1 85 ? -11.928 16.446 22.307 1.00 61.81 85 LEU A CA 1
ATOM 661 C C . LEU A 1 85 ? -12.683 15.379 21.494 1.00 61.81 85 LEU A C 1
ATOM 663 O O . LEU A 1 85 ? -12.245 14.232 21.429 1.00 61.81 85 LEU A O 1
ATOM 667 N N . MET A 1 86 ? -13.791 15.743 20.843 1.00 61.56 86 MET A N 1
ATOM 668 C CA . MET A 1 86 ? -14.581 14.821 20.025 1.00 61.56 86 MET A CA 1
ATOM 669 C C . MET A 1 86 ? -13.813 14.340 18.786 1.00 61.56 86 MET A C 1
ATOM 671 O O . MET A 1 86 ? -13.811 13.146 18.497 1.00 61.56 86 MET A O 1
ATOM 675 N N . LEU A 1 87 ? -13.107 15.228 18.083 1.00 63.69 87 LEU A N 1
ATOM 676 C CA . LEU A 1 87 ? -12.300 14.863 16.913 1.00 63.69 87 LEU A CA 1
ATOM 677 C C . LEU A 1 87 ? -11.193 13.859 17.263 1.00 63.69 87 LEU A C 1
ATOM 679 O O . LEU A 1 87 ? -11.035 12.866 16.556 1.00 63.69 87 LEU A O 1
ATOM 683 N N . ALA A 1 88 ? -10.496 14.059 18.387 1.00 54.12 88 ALA A N 1
ATOM 684 C CA . ALA A 1 88 ? -9.477 13.121 18.859 1.00 54.12 88 ALA A CA 1
ATOM 685 C C . ALA A 1 88 ? -10.060 11.729 19.180 1.00 54.12 88 ALA A C 1
ATOM 687 O O . ALA A 1 88 ? -9.416 10.707 18.938 1.00 54.12 88 ALA A O 1
ATOM 688 N N . ARG A 1 89 ? -11.301 11.666 19.688 1.00 63.22 89 ARG A N 1
ATOM 689 C CA . ARG A 1 89 ? -12.013 10.394 19.917 1.00 63.22 89 ARG A CA 1
ATOM 690 C C . ARG A 1 89 ? -12.354 9.686 18.609 1.00 63.22 89 ARG A C 1
ATOM 692 O O . ARG A 1 89 ? -12.166 8.480 18.507 1.00 6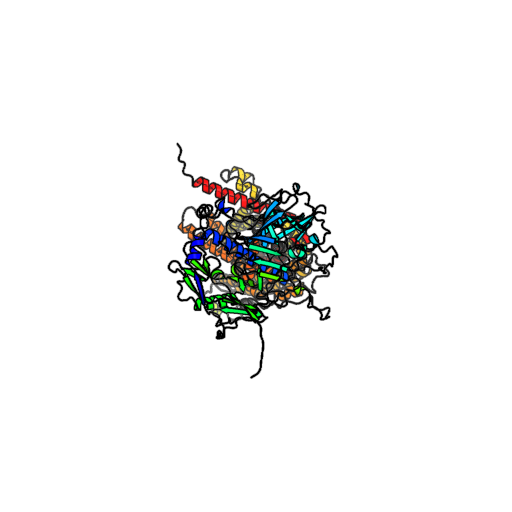3.22 89 ARG A O 1
ATOM 699 N N . LEU A 1 90 ? -12.844 10.431 17.620 1.00 61.94 90 LEU A N 1
ATOM 700 C CA . LEU A 1 90 ? -13.246 9.895 16.315 1.00 61.94 90 LEU A CA 1
ATOM 701 C C . LEU A 1 90 ? -12.054 9.374 15.498 1.00 61.94 90 LEU A C 1
ATOM 703 O O . LEU A 1 90 ? -12.183 8.386 14.771 1.00 61.94 90 LEU A O 1
ATOM 707 N N . GLU A 1 91 ? -10.889 10.004 15.638 1.00 53.56 91 GLU A N 1
ATOM 708 C CA . GLU A 1 91 ? -9.643 9.529 15.033 1.00 53.56 91 GLU A CA 1
ATOM 709 C C . GLU A 1 91 ? -9.223 8.170 15.612 1.00 53.56 91 GLU A C 1
ATOM 711 O O . GLU A 1 91 ? -9.000 7.222 14.856 1.00 53.56 91 GLU A O 1
ATOM 716 N N . ARG A 1 92 ? -9.234 8.037 16.944 1.00 58.12 92 ARG A N 1
ATOM 717 C CA . ARG A 1 92 ? -8.932 6.778 17.644 1.00 58.12 92 ARG A CA 1
ATOM 718 C C . ARG A 1 92 ? -9.919 5.664 17.310 1.00 58.12 92 ARG A C 1
ATOM 720 O O . ARG A 1 92 ? -9.510 4.551 17.002 1.00 58.12 92 ARG A O 1
ATOM 727 N N . ASP A 1 93 ? -11.211 5.980 17.306 1.00 58.25 93 ASP A N 1
ATOM 728 C CA . ASP A 1 93 ? -12.269 5.039 16.929 1.00 58.25 93 ASP A CA 1
ATOM 729 C C . ASP A 1 93 ? -12.087 4.510 15.495 1.00 58.25 93 ASP A C 1
ATOM 731 O O . ASP A 1 93 ? -12.215 3.314 15.235 1.00 58.25 93 ASP A O 1
ATOM 735 N N . SER A 1 94 ? -11.716 5.385 14.556 1.00 61.00 94 SER A N 1
ATOM 736 C CA . SER A 1 94 ? -11.457 4.988 13.165 1.00 61.00 94 SER A CA 1
ATOM 737 C C . SER A 1 94 ? -10.241 4.075 13.035 1.00 61.00 94 SER A C 1
ATOM 739 O O . SER A 1 94 ? -10.246 3.142 12.230 1.00 61.00 94 SER A O 1
ATOM 741 N N . ALA A 1 95 ? -9.212 4.329 13.836 1.00 49.00 95 ALA A N 1
ATOM 742 C CA . ALA A 1 95 ? -8.004 3.528 13.880 1.00 49.00 95 ALA A CA 1
ATOM 743 C C . ALA A 1 95 ? -8.299 2.125 14.464 1.00 49.00 95 ALA A C 1
ATOM 745 O O . ALA A 1 95 ? -7.915 1.104 13.888 1.00 49.00 95 ALA A O 1
ATOM 746 N N . ARG A 1 96 ? -9.121 2.057 15.516 1.00 56.41 96 ARG A N 1
ATOM 747 C CA . ARG A 1 96 ? -9.547 0.807 16.154 1.00 56.41 96 ARG A CA 1
ATOM 748 C C . ARG A 1 96 ? -10.472 -0.054 15.289 1.00 56.41 96 ARG A C 1
ATOM 750 O O . ARG A 1 96 ? -10.229 -1.250 15.146 1.00 56.41 96 ARG A O 1
ATOM 757 N N . ALA A 1 97 ? -11.480 0.524 14.635 1.00 52.31 97 ALA A N 1
ATOM 758 C CA . ALA A 1 97 ? -12.348 -0.232 13.723 1.00 52.31 97 ALA A CA 1
ATOM 759 C C . ALA A 1 97 ? -11.549 -0.877 12.572 1.00 52.31 97 ALA A C 1
ATOM 761 O O . ALA A 1 97 ? -11.773 -2.034 12.204 1.00 52.31 97 ALA A O 1
ATOM 762 N N . LYS A 1 98 ? -10.560 -0.144 12.046 1.00 55.84 98 LYS A N 1
ATOM 763 C CA . LYS A 1 98 ? -9.645 -0.637 11.013 1.00 55.84 98 LYS A CA 1
ATOM 764 C C . LYS A 1 98 ? -8.765 -1.787 11.519 1.00 55.84 98 LYS A C 1
ATOM 766 O O . LYS A 1 98 ? -8.504 -2.716 10.756 1.00 55.84 98 LYS A O 1
ATOM 771 N N . SER A 1 99 ? -8.354 -1.766 12.790 1.00 59.06 99 SER A N 1
ATOM 772 C CA . SER A 1 99 ? -7.632 -2.874 13.434 1.00 59.06 99 SER A CA 1
ATOM 773 C C . SER A 1 99 ? -8.390 -4.189 13.371 1.00 59.06 99 SER A C 1
ATOM 775 O O . SER A 1 99 ? -7.862 -5.200 12.912 1.00 59.06 99 SER A O 1
ATOM 777 N N . LEU A 1 100 ? -9.636 -4.172 13.846 1.00 58.19 100 LEU A N 1
ATOM 778 C CA . LEU A 1 100 ? -10.455 -5.375 13.977 1.00 58.19 100 LEU A CA 1
ATOM 779 C C . LEU A 1 100 ? -10.716 -5.995 12.606 1.00 58.19 100 LEU A C 1
ATOM 781 O O . LEU A 1 100 ? -10.544 -7.196 12.418 1.00 58.19 100 LEU A O 1
ATOM 785 N N . GLN A 1 101 ? -11.004 -5.145 11.622 1.00 63.34 101 GLN A N 1
ATOM 786 C CA . GLN A 1 101 ? -11.103 -5.537 10.224 1.00 63.34 101 GLN A CA 1
ATOM 787 C C . GLN A 1 101 ? -9.804 -6.138 9.682 1.00 63.34 101 GLN A C 1
ATOM 789 O O . GLN A 1 101 ? -9.837 -7.181 9.041 1.00 63.34 101 GLN A O 1
ATOM 794 N N . THR A 1 102 ? -8.658 -5.529 9.986 1.00 55.62 102 THR A N 1
ATOM 795 C CA . THR A 1 102 ? -7.357 -6.046 9.546 1.00 55.62 102 THR A CA 1
ATOM 796 C C . THR A 1 102 ? -7.081 -7.428 10.147 1.00 55.62 102 THR A C 1
ATOM 798 O O . THR A 1 102 ? -6.599 -8.302 9.437 1.00 55.62 102 THR A O 1
ATOM 801 N N . ARG A 1 103 ? -7.438 -7.681 11.416 1.00 61.66 103 ARG A N 1
ATOM 802 C CA . ARG A 1 103 ? -7.295 -9.015 12.039 1.00 61.66 103 ARG A CA 1
ATOM 803 C C . ARG A 1 103 ? -8.170 -10.069 11.351 1.00 61.66 103 ARG A C 1
ATOM 805 O O . ARG A 1 103 ? -7.689 -11.174 11.109 1.00 61.66 103 ARG A O 1
ATOM 812 N N . VAL A 1 104 ? -9.403 -9.721 10.971 1.00 63.81 104 VAL A N 1
ATOM 813 C CA . VAL A 1 104 ? -10.262 -10.592 10.144 1.00 63.81 104 VAL A CA 1
ATOM 814 C C . VAL A 1 104 ? -9.612 -10.860 8.787 1.00 63.81 104 VAL A C 1
ATOM 816 O O . VAL A 1 104 ? -9.440 -12.018 8.408 1.00 63.81 104 VAL A O 1
ATOM 819 N N . ASP A 1 105 ? -9.156 -9.814 8.099 1.00 61.22 105 ASP A N 1
ATOM 820 C CA . ASP A 1 105 ? -8.539 -9.924 6.775 1.00 61.22 105 ASP A CA 1
ATOM 821 C C . ASP A 1 105 ? -7.251 -10.771 6.791 1.00 61.22 105 ASP A C 1
ATOM 823 O O . ASP A 1 105 ? -7.001 -11.533 5.854 1.00 61.22 105 ASP A O 1
ATOM 827 N N . LEU A 1 106 ? -6.443 -10.669 7.853 1.00 52.91 106 LEU A N 1
ATOM 828 C CA . LEU A 1 106 ? -5.207 -11.439 8.040 1.00 52.91 106 LEU A CA 1
ATOM 829 C C . LEU A 1 106 ? -5.486 -12.935 8.239 1.00 52.91 106 LEU A C 1
ATOM 831 O O . LEU A 1 106 ? -4.798 -13.779 7.658 1.00 52.91 106 LEU A O 1
ATOM 835 N N . VAL A 1 107 ? -6.527 -13.276 9.002 1.00 58.25 107 VAL A N 1
ATOM 836 C CA . VAL A 1 107 ? -6.932 -14.671 9.222 1.00 58.25 107 VAL A CA 1
ATOM 837 C C . VAL A 1 107 ? -7.589 -15.273 7.975 1.00 58.25 107 VAL A C 1
ATOM 839 O O . VAL A 1 107 ? -7.278 -16.409 7.603 1.00 58.25 107 VAL A O 1
ATOM 842 N N . VAL A 1 108 ? -8.410 -14.501 7.254 1.00 55.72 108 VAL A N 1
ATOM 843 C CA . VAL A 1 108 ? -9.011 -14.896 5.963 1.00 55.72 108 VAL A CA 1
ATOM 844 C C . VAL A 1 108 ? -7.936 -15.213 4.908 1.00 55.72 108 VAL A C 1
ATOM 846 O O . VAL A 1 108 ? -8.148 -16.050 4.027 1.00 55.72 108 VAL A O 1
ATOM 849 N N . GLN A 1 109 ? -6.756 -14.592 5.008 1.00 57.69 109 GLN A N 1
ATOM 850 C CA . GLN A 1 109 ? -5.623 -14.800 4.098 1.00 57.69 109 GLN A CA 1
ATOM 851 C C . GLN A 1 109 ? -4.711 -15.986 4.469 1.00 57.69 109 GLN A C 1
ATOM 853 O O . GLN A 1 109 ? -3.782 -16.291 3.718 1.00 57.69 109 GLN A O 1
ATOM 858 N N . GLY A 1 110 ? -5.018 -16.723 5.545 1.00 46.56 110 GLY A N 1
ATOM 859 C CA . GLY A 1 110 ? -4.428 -18.038 5.817 1.00 46.56 110 GLY A CA 1
ATOM 860 C C . GLY A 1 110 ? -3.166 -18.055 6.685 1.00 46.56 110 GLY A C 1
ATOM 861 O O . GLY A 1 110 ? -2.372 -18.988 6.557 1.00 46.56 110 GLY A O 1
ATOM 862 N N . ILE A 1 111 ? -2.984 -17.083 7.582 1.00 45.28 111 ILE A N 1
ATOM 863 C CA . ILE A 1 111 ? -2.024 -17.183 8.696 1.00 45.28 111 ILE A CA 1
ATOM 864 C C . ILE A 1 111 ? -2.728 -17.923 9.847 1.00 45.28 111 ILE A C 1
ATOM 866 O O . ILE A 1 111 ? -3.773 -17.481 10.314 1.00 45.28 111 ILE A O 1
ATOM 870 N N . GLY A 1 112 ? -2.224 -19.096 10.246 1.00 46.62 112 GLY A N 1
ATOM 871 C CA . GLY A 1 112 ? -2.934 -20.018 11.144 1.00 46.62 112 GLY A CA 1
ATOM 872 C C . GLY A 1 112 ? -2.271 -20.248 12.507 1.00 46.62 112 GLY A C 1
ATOM 873 O O . GLY A 1 112 ? -1.077 -20.521 12.571 1.00 46.62 112 GLY A O 1
ATOM 874 N N . LYS A 1 113 ? -3.099 -20.274 13.564 1.00 42.72 113 LYS A N 1
ATOM 875 C CA . LYS A 1 113 ? -2.893 -20.857 14.916 1.00 42.72 113 LYS A CA 1
ATOM 876 C C . LYS A 1 113 ? -2.761 -22.402 14.856 1.00 42.72 113 LYS A C 1
ATOM 878 O O . LYS A 1 113 ? -3.535 -23.131 15.471 1.00 42.72 113 LYS A O 1
ATOM 883 N N . SER A 1 114 ? -1.887 -22.950 14.012 1.00 39.31 114 SER A N 1
ATOM 884 C CA . SER A 1 114 ? -2.056 -24.315 13.474 1.00 39.31 114 SER A CA 1
ATOM 885 C C . SER A 1 114 ? -1.845 -25.520 14.415 1.00 39.31 114 SER A C 1
ATOM 887 O O . SER A 1 114 ? -1.734 -26.620 13.893 1.00 39.31 114 SER A O 1
ATOM 889 N N . ASP A 1 115 ? -1.883 -25.389 15.747 1.00 40.53 115 ASP A N 1
ATOM 890 C CA . ASP A 1 115 ? -1.769 -26.540 16.671 1.00 40.53 115 ASP A CA 1
ATOM 891 C C . ASP A 1 115 ? -2.686 -26.502 17.913 1.00 40.53 115 ASP A C 1
ATOM 893 O O . ASP A 1 115 ? -2.531 -27.315 18.828 1.00 40.53 115 ASP A O 1
ATOM 897 N N . LEU A 1 116 ? -3.682 -25.613 17.977 1.00 37.44 116 LEU A N 1
ATOM 898 C CA . LEU A 1 116 ? -4.530 -25.525 19.171 1.00 37.44 116 LEU A CA 1
ATOM 899 C C . LEU A 1 116 ? -5.523 -26.694 19.261 1.00 37.44 116 LEU A C 1
ATOM 901 O O . LEU A 1 116 ? -6.566 -26.723 18.607 1.00 37.44 116 LEU A O 1
ATOM 905 N N . LYS A 1 117 ? -5.198 -27.657 20.124 1.00 29.12 117 LYS A N 1
ATOM 906 C CA . LYS A 1 117 ? -6.174 -28.546 20.758 1.00 29.12 117 LYS A CA 1
ATOM 907 C C . LYS A 1 117 ? -6.677 -27.892 22.049 1.00 29.12 117 LYS A C 1
ATOM 909 O O . LYS A 1 117 ? -5.871 -27.261 22.734 1.00 29.12 117 LYS A O 1
ATOM 914 N N . PRO A 1 118 ? -7.954 -28.077 22.427 1.00 30.81 118 PRO A N 1
ATOM 915 C CA . PRO A 1 118 ? -8.413 -27.697 23.756 1.00 30.81 118 PRO A CA 1
ATOM 916 C C . PRO A 1 118 ? -7.601 -28.489 24.782 1.00 30.81 118 PRO A C 1
ATOM 918 O O . PRO A 1 118 ? -7.565 -29.720 24.723 1.00 30.81 118 PRO A O 1
ATOM 921 N N . MET A 1 119 ? -6.913 -27.791 25.682 1.00 31.22 119 MET A N 1
ATOM 922 C CA . MET A 1 119 ? -6.273 -28.421 26.828 1.00 31.22 119 MET A CA 1
ATOM 923 C C . MET A 1 119 ? -7.298 -28.433 27.960 1.00 31.22 119 MET A C 1
ATOM 925 O O . MET A 1 119 ? -7.571 -27.400 28.567 1.00 31.22 119 MET A O 1
ATOM 929 N N . GLU A 1 120 ? -7.897 -29.594 28.222 1.00 33.62 120 GLU A N 1
ATOM 930 C CA . GLU A 1 120 ? -8.553 -29.830 29.506 1.00 33.62 120 GLU A CA 1
ATOM 931 C C . GLU A 1 120 ? -7.474 -29.746 30.585 1.00 33.62 120 GLU A C 1
ATOM 933 O O . GLU A 1 120 ? -6.529 -30.536 30.597 1.00 33.62 120 GLU A O 1
ATOM 938 N N . THR A 1 121 ? -7.592 -28.758 31.467 1.00 29.70 121 THR A N 1
ATOM 939 C CA . THR A 1 121 ? -6.750 -28.674 32.657 1.00 29.70 121 THR A CA 1
ATOM 940 C C . THR A 1 121 ? -7.668 -28.736 33.867 1.00 29.70 121 THR A C 1
ATOM 942 O O . THR A 1 121 ? -8.418 -27.804 34.140 1.00 29.70 121 THR A O 1
ATOM 945 N N . GLU A 1 122 ? -7.635 -29.865 34.573 1.00 33.22 122 GLU A N 1
ATOM 946 C CA . GLU A 1 122 ? -8.248 -30.025 35.890 1.00 33.22 122 GLU A CA 1
ATOM 947 C C . GLU A 1 122 ? -7.492 -29.163 36.911 1.00 33.22 122 GLU A C 1
ATOM 949 O O . GLU A 1 122 ? -6.462 -29.606 37.403 1.00 33.22 122 GLU A O 1
ATOM 954 N N . PHE A 1 123 ? -7.980 -27.974 37.283 1.00 31.88 123 PHE A N 1
ATOM 955 C CA . PHE A 1 123 ? -7.556 -27.318 38.530 1.00 31.88 123 PHE A CA 1
ATOM 956 C C . PHE A 1 123 ? -8.674 -26.469 39.159 1.00 31.88 123 PHE A C 1
ATOM 958 O O . PHE A 1 123 ? -9.145 -25.501 38.580 1.00 31.88 123 PHE A O 1
ATOM 965 N N . ARG A 1 124 ? -9.056 -26.904 40.371 1.00 30.27 124 ARG A N 1
ATOM 966 C CA . ARG A 1 124 ? -9.807 -26.259 41.469 1.00 30.27 124 ARG A CA 1
ATOM 967 C C . ARG A 1 124 ? -10.831 -25.173 41.110 1.00 30.27 124 ARG A C 1
ATOM 969 O O . ARG A 1 124 ? -10.474 -24.025 40.884 1.00 30.27 124 ARG A O 1
ATOM 976 N N . GLU A 1 125 ? -12.107 -25.536 41.267 1.00 30.28 125 GLU A N 1
ATOM 977 C CA . GLU A 1 125 ? -13.234 -24.617 41.467 1.00 30.28 125 GLU A CA 1
ATOM 978 C C . GLU A 1 125 ? -12.906 -23.597 42.569 1.00 30.28 125 GLU A C 1
ATOM 980 O O . GLU A 1 125 ? -13.040 -23.870 43.764 1.00 30.28 125 GLU A O 1
ATOM 985 N N . ILE A 1 126 ? -12.477 -22.403 42.172 1.00 36.28 126 ILE A N 1
ATOM 986 C CA . ILE A 1 126 ? -12.777 -21.208 42.946 1.00 36.28 126 ILE A CA 1
ATOM 987 C C . ILE A 1 126 ? -14.219 -20.898 42.561 1.00 36.28 126 ILE A C 1
ATOM 989 O O . ILE A 1 126 ? -14.497 -20.592 41.403 1.00 36.28 126 ILE A O 1
ATOM 993 N N . GLN A 1 127 ? -15.157 -21.064 43.497 1.00 35.72 127 GLN A N 1
ATOM 994 C CA . GLN A 1 127 ? -16.479 -20.466 43.333 1.00 35.72 127 GLN A CA 1
ATOM 995 C C . GLN A 1 127 ? -16.230 -18.985 43.060 1.00 35.72 127 GLN A C 1
ATOM 997 O O . GLN A 1 127 ? -15.663 -18.311 43.916 1.00 35.72 127 GLN A O 1
ATOM 1002 N N . ALA A 1 128 ? -16.562 -18.519 41.854 1.00 42.31 128 ALA A N 1
ATOM 1003 C CA . ALA A 1 128 ? -16.545 -17.106 41.522 1.00 42.31 128 ALA A CA 1
ATOM 1004 C C . ALA A 1 128 ? -17.565 -16.418 42.438 1.00 42.31 128 ALA A C 1
ATOM 1006 O O . ALA A 1 128 ? -18.749 -16.326 42.123 1.00 42.31 128 ALA A O 1
ATOM 1007 N N . GLU A 1 129 ? -17.115 -16.032 43.631 1.00 47.31 129 GLU A N 1
ATOM 1008 C CA . GLU A 1 129 ? -17.754 -14.995 44.424 1.00 47.31 129 GLU A CA 1
ATOM 1009 C C . GLU A 1 129 ? -17.933 -13.797 43.489 1.00 47.31 129 GLU A C 1
ATOM 1011 O O . GLU A 1 129 ? -17.024 -13.478 42.728 1.00 47.31 129 GLU A O 1
ATOM 1016 N N . GLU A 1 130 ? -19.133 -13.222 43.483 1.00 58.19 130 GLU A N 1
ATOM 1017 C CA . GLU A 1 130 ? -19.608 -12.182 42.567 1.00 58.19 130 GLU A CA 1
ATOM 1018 C C . GLU A 1 130 ? -18.564 -11.052 42.429 1.00 58.19 130 GLU A C 1
ATOM 1020 O O . GLU A 1 130 ? -18.473 -10.164 43.276 1.00 58.19 130 GLU A O 1
ATOM 1025 N N . ILE A 1 131 ? -17.705 -11.134 41.400 1.00 71.62 131 ILE A N 1
ATOM 1026 C CA . ILE A 1 131 ? -16.662 -10.133 41.151 1.00 71.62 131 ILE A CA 1
ATOM 1027 C C . ILE A 1 131 ? -17.350 -8.940 40.508 1.00 71.62 131 ILE A C 1
ATOM 1029 O O . ILE A 1 131 ? -17.900 -9.051 39.407 1.00 71.62 131 ILE A O 1
ATOM 1033 N N . GLU A 1 132 ? -17.277 -7.796 41.180 1.00 75.00 132 GLU A N 1
ATOM 1034 C CA . GLU A 1 132 ? -17.872 -6.551 40.720 1.00 75.00 132 GLU A CA 1
ATOM 1035 C C . GLU A 1 132 ? -16.845 -5.417 40.700 1.00 75.00 132 GLU A C 1
ATOM 1037 O O . GLU A 1 132 ? -16.045 -5.253 41.624 1.00 75.00 132 GLU A O 1
ATOM 1042 N N . GLY A 1 133 ? -16.872 -4.612 39.637 1.00 77.19 133 GLY A N 1
ATOM 1043 C CA . GLY A 1 133 ? -16.038 -3.423 39.494 1.00 77.19 133 GLY A CA 1
ATOM 1044 C C . GLY A 1 133 ? -16.812 -2.202 38.995 1.00 77.19 133 GLY A C 1
ATOM 1045 O O . GLY A 1 133 ? -17.706 -2.342 38.157 1.00 77.19 133 GLY A O 1
ATOM 1046 N N . PRO A 1 134 ? -16.453 -0.982 39.439 1.00 80.75 134 PRO A N 1
ATOM 1047 C CA . PRO A 1 134 ? -17.083 0.233 38.951 1.00 80.75 134 PRO A CA 1
ATOM 1048 C C . PRO A 1 134 ? -16.611 0.558 37.531 1.00 80.75 134 PRO A C 1
ATOM 1050 O O . PRO A 1 134 ? -15.413 0.584 37.258 1.00 80.75 134 PRO A O 1
ATOM 1053 N N . ILE A 1 135 ? -17.548 0.896 36.650 1.00 84.06 135 ILE A N 1
ATOM 1054 C CA . ILE A 1 135 ? -17.290 1.382 35.294 1.00 84.06 135 ILE A CA 1
ATOM 1055 C C . ILE A 1 135 ? -17.566 2.882 35.229 1.00 84.06 135 ILE A C 1
ATOM 1057 O O . ILE A 1 135 ? -18.639 3.348 35.631 1.00 84.06 135 ILE A O 1
ATOM 1061 N N . ILE A 1 136 ? -16.622 3.623 34.655 1.00 83.50 136 ILE A N 1
ATOM 1062 C CA . ILE A 1 136 ? -16.749 5.049 34.354 1.00 83.50 136 ILE A CA 1
ATOM 1063 C C . ILE A 1 136 ? -16.505 5.323 32.873 1.00 83.50 136 ILE A C 1
ATOM 1065 O O . ILE A 1 136 ? -15.808 4.576 32.184 1.00 83.50 136 ILE A O 1
ATOM 1069 N N . SER A 1 137 ? -17.036 6.440 32.386 1.00 83.31 137 SER A N 1
ATOM 1070 C CA . SER A 1 137 ? -16.650 6.969 31.080 1.00 83.31 137 SER A CA 1
ATOM 1071 C C . SER A 1 137 ? -15.240 7.564 31.144 1.00 83.31 137 SER A C 1
ATOM 1073 O O . SER A 1 137 ? -14.963 8.434 31.969 1.00 83.31 137 SER A O 1
ATOM 1075 N N . GLY A 1 138 ? -14.357 7.177 30.220 1.00 75.00 138 GLY A N 1
ATOM 1076 C CA . GLY A 1 138 ? -13.022 7.770 30.064 1.00 75.00 138 GLY A CA 1
ATOM 1077 C C . GLY A 1 138 ? -13.039 9.198 29.498 1.00 75.00 138 GLY A C 1
ATOM 1078 O O . GLY A 1 138 ? -11.986 9.796 29.255 1.00 75.00 138 GLY A O 1
ATOM 1079 N N . THR A 1 139 ? -14.228 9.774 29.296 1.00 70.56 139 THR A N 1
ATOM 1080 C CA . THR A 1 139 ? -14.445 11.103 28.712 1.00 70.56 139 THR A CA 1
ATOM 1081 C C . THR A 1 139 ? -13.680 12.195 29.439 1.00 70.56 139 THR A C 1
ATOM 1083 O O . THR A 1 139 ? -13.001 12.994 28.788 1.00 70.56 139 THR A O 1
ATOM 1086 N N . SER A 1 140 ? -13.724 12.197 30.771 1.00 63.34 140 SER A N 1
ATOM 1087 C CA . SER A 1 140 ? -13.008 13.159 31.612 1.00 63.34 140 SER A CA 1
ATOM 1088 C C . SER A 1 140 ? -11.479 13.054 31.516 1.00 63.34 140 SER A C 1
ATOM 1090 O O . SER A 1 140 ? -10.760 13.948 31.961 1.00 63.34 140 SER A O 1
ATOM 1092 N N . GLN A 1 141 ? -10.962 11.977 30.926 1.00 60.78 141 GLN A N 1
ATOM 1093 C CA . GLN A 1 141 ? -9.535 11.688 30.792 1.00 60.78 141 GLN A CA 1
ATOM 1094 C C . GLN A 1 141 ? -9.047 11.902 29.355 1.00 60.78 141 GLN A C 1
ATOM 1096 O O . GLN A 1 141 ? -7.876 11.672 29.075 1.00 60.78 141 GLN A O 1
ATOM 1101 N N . GLY A 1 142 ? -9.911 12.376 28.449 1.00 63.47 142 GLY A N 1
ATOM 1102 C CA . GLY A 1 142 ? -9.573 12.520 27.031 1.00 63.47 142 GLY A CA 1
ATOM 1103 C C . GLY A 1 142 ? -9.746 11.228 26.227 1.00 63.47 142 GLY A C 1
ATOM 1104 O O . GLY A 1 142 ? -9.261 11.139 25.097 1.00 63.47 142 GLY A O 1
ATOM 1105 N N . SER A 1 143 ? -10.423 10.220 26.792 1.00 72.12 143 SER A N 1
ATOM 1106 C CA . SER A 1 143 ? -10.715 8.953 26.119 1.00 72.12 143 SER A CA 1
ATOM 1107 C C . SER A 1 143 ? -12.164 8.855 25.635 1.00 72.12 143 SER A C 1
ATOM 1109 O O . SER A 1 143 ? -13.048 9.555 26.126 1.00 72.12 143 SER A O 1
ATOM 1111 N N . GLY A 1 144 ? -12.385 8.037 24.605 1.00 75.00 144 GLY A N 1
ATOM 1112 C CA . GLY A 1 144 ? -13.711 7.623 24.128 1.00 75.00 144 GLY A CA 1
ATOM 1113 C C . GLY A 1 144 ? -14.133 6.238 24.639 1.00 75.00 144 GLY A C 1
ATOM 1114 O O . GLY A 1 144 ? -15.201 5.758 24.270 1.00 75.00 144 GLY A O 1
ATOM 1115 N N . GLU A 1 145 ? -13.292 5.602 25.453 1.00 84.81 145 GLU A N 1
ATOM 1116 C CA . GLU A 1 145 ? -13.479 4.249 25.982 1.00 84.81 145 GLU A CA 1
ATOM 1117 C C . GLU A 1 145 ? -13.989 4.282 27.431 1.00 84.81 145 GLU A C 1
ATOM 1119 O O . GLU A 1 145 ? -13.998 5.332 28.082 1.00 84.81 145 GLU A O 1
ATOM 1124 N N . TYR A 1 146 ? -14.405 3.124 27.944 1.00 86.94 146 TYR A N 1
ATOM 1125 C CA . TYR A 1 146 ? -14.873 2.958 29.320 1.00 86.94 146 TYR A CA 1
ATOM 1126 C C . TYR A 1 146 ? -13.797 2.306 30.177 1.00 86.94 146 TYR A C 1
ATOM 1128 O O . TYR A 1 146 ? -13.118 1.378 29.733 1.00 86.94 146 TYR A O 1
ATOM 1136 N N . PHE A 1 147 ? -13.638 2.810 31.398 1.00 89.38 147 PHE A N 1
ATOM 1137 C CA . PHE A 1 147 ? -12.591 2.379 32.316 1.00 89.38 147 PHE A CA 1
ATOM 1138 C C . PHE A 1 147 ? -13.186 1.695 33.540 1.00 89.38 147 PHE A C 1
ATOM 1140 O O . PHE A 1 147 ? -14.241 2.103 34.025 1.00 89.38 147 PHE A O 1
ATOM 1147 N N . SER A 1 148 ? -12.455 0.724 34.081 1.00 89.00 148 SER A N 1
ATOM 1148 C CA . SER A 1 148 ? -12.678 0.190 35.424 1.00 89.00 148 SER A CA 1
ATOM 1149 C C . SER A 1 148 ? -11.480 0.477 36.324 1.00 89.00 148 SER A C 1
ATOM 1151 O O . SER A 1 148 ? -10.344 0.597 35.850 1.00 89.00 148 SER A O 1
ATOM 1153 N N . ARG A 1 149 ? -11.734 0.637 37.627 1.00 85.12 149 ARG A N 1
ATOM 1154 C CA . ARG A 1 149 ? -10.685 0.801 38.641 1.00 85.12 149 ARG A CA 1
ATOM 1155 C C . ARG A 1 149 ? -10.262 -0.580 39.134 1.00 85.12 149 ARG A C 1
ATOM 1157 O O . ARG A 1 149 ? -11.058 -1.272 39.763 1.00 85.12 149 ARG A O 1
ATOM 1164 N N . ILE A 1 150 ? -9.010 -0.943 38.880 1.00 89.25 150 ILE A N 1
ATOM 1165 C CA . ILE A 1 150 ? -8.476 -2.283 39.137 1.00 89.25 150 ILE A CA 1
ATOM 1166 C C . ILE A 1 150 ? -7.204 -2.168 39.979 1.00 89.25 150 ILE A C 1
ATOM 1168 O O . ILE A 1 150 ? -6.344 -1.336 39.699 1.00 89.25 150 ILE A O 1
ATOM 1172 N N . GLY A 1 151 ? -7.098 -2.967 41.037 1.00 89.56 151 GLY A N 1
ATOM 1173 C CA . GLY A 1 151 ? -5.887 -3.127 41.837 1.00 89.56 151 GLY A CA 1
ATOM 1174 C C . GLY A 1 151 ? -4.972 -4.184 41.228 1.00 89.56 151 GLY A C 1
ATOM 1175 O O . GLY A 1 151 ? -5.426 -5.296 40.986 1.00 89.56 151 GLY A O 1
ATOM 1176 N N . ILE A 1 152 ? -3.704 -3.844 41.004 1.00 92.62 152 ILE A N 1
ATOM 1177 C CA . ILE A 1 152 ? -2.673 -4.756 40.492 1.00 92.62 152 ILE A CA 1
ATOM 1178 C C . ILE A 1 152 ? -1.613 -4.979 41.574 1.00 92.62 152 ILE A C 1
ATOM 1180 O O . ILE A 1 152 ? -1.093 -4.012 42.142 1.00 92.62 152 ILE A O 1
ATOM 1184 N N . GLY A 1 153 ? -1.283 -6.241 41.835 1.00 90.19 153 GLY A N 1
ATOM 1185 C CA . GLY A 1 153 ? -0.216 -6.647 42.747 1.00 90.19 153 GLY A CA 1
ATOM 1186 C C . GLY A 1 153 ? -0.602 -6.753 44.220 1.00 90.19 153 GLY A C 1
ATOM 1187 O O . GLY A 1 153 ? -1.727 -6.460 44.629 1.00 90.19 153 GLY A O 1
ATOM 1188 N N . HIS A 1 154 ? 0.369 -7.166 45.039 1.00 85.88 154 HIS A N 1
ATOM 1189 C CA . HIS A 1 154 ? 0.221 -7.252 46.492 1.00 85.88 154 HIS A CA 1
ATOM 1190 C C . HIS A 1 154 ? 1.340 -6.485 47.219 1.00 85.88 154 HIS A C 1
ATOM 1192 O O . HIS A 1 154 ? 2.492 -6.944 47.197 1.00 85.88 154 HIS A O 1
ATOM 1198 N N . PRO A 1 155 ? 1.022 -5.372 47.918 1.00 88.50 155 PRO A N 1
ATOM 1199 C CA . PRO A 1 155 ? -0.313 -4.772 48.089 1.00 88.50 155 PRO A CA 1
ATOM 1200 C C . PRO A 1 155 ? -0.881 -4.145 46.791 1.00 88.50 155 PRO A C 1
ATOM 1202 O O . PRO A 1 155 ? -0.100 -3.739 45.932 1.00 88.50 155 PRO A O 1
ATOM 1205 N N . PRO A 1 156 ? -2.219 -4.018 46.651 1.00 87.06 156 PRO A N 1
ATOM 1206 C CA . PRO A 1 156 ? -2.852 -3.606 45.395 1.00 87.06 156 PRO A CA 1
ATOM 1207 C C . PRO A 1 156 ? -2.615 -2.133 45.044 1.00 87.06 156 PRO A C 1
ATOM 1209 O O . PRO A 1 156 ? -3.088 -1.216 45.728 1.00 87.06 156 PRO A O 1
ATOM 1212 N N . SER A 1 157 ? -1.952 -1.906 43.909 1.00 90.06 157 SER A N 1
ATOM 1213 C CA . SER A 1 157 ? -1.810 -0.596 43.271 1.00 90.06 157 SER A CA 1
ATOM 1214 C C . SER A 1 157 ? -2.983 -0.347 42.326 1.00 90.06 157 SER A C 1
ATOM 1216 O O . SER A 1 157 ? -3.155 -1.049 41.333 1.00 90.06 157 SER A O 1
ATOM 1218 N N . HIS A 1 158 ? -3.828 0.632 42.647 1.00 88.62 158 HIS A N 1
ATOM 1219 C CA . HIS A 1 158 ? -5.068 0.858 41.908 1.00 88.62 158 HIS A CA 1
ATOM 1220 C C . HIS A 1 158 ? -4.848 1.752 40.691 1.00 88.62 158 HIS A C 1
ATOM 1222 O O . HIS A 1 158 ? -4.449 2.909 40.842 1.00 88.62 158 HIS A O 1
ATOM 1228 N N . VAL A 1 159 ? -5.224 1.252 39.519 1.00 90.19 159 VAL A N 1
ATOM 1229 C CA . VAL A 1 159 ? -5.074 1.916 38.223 1.00 90.19 159 VAL A CA 1
ATOM 1230 C C . VAL A 1 159 ? -6.378 1.892 37.425 1.00 90.19 159 VAL A C 1
ATOM 1232 O O . VAL A 1 159 ? -7.259 1.063 37.662 1.00 90.19 159 VAL A O 1
ATOM 1235 N N . TYR A 1 160 ? -6.525 2.819 36.478 1.00 89.75 160 TYR A N 1
ATOM 1236 C CA . TYR A 1 160 ? -7.586 2.749 35.471 1.00 89.75 160 TYR A CA 1
ATOM 1237 C C . TYR A 1 160 ? -7.192 1.848 34.302 1.00 89.75 160 TYR A C 1
ATOM 1239 O O . TYR A 1 160 ? -6.147 2.062 33.688 1.00 89.75 160 TYR A O 1
ATOM 1247 N N . MET A 1 161 ? -8.057 0.895 33.954 1.00 91.25 161 MET A N 1
ATOM 1248 C CA . MET A 1 161 ? -7.879 0.010 32.800 1.00 91.25 161 MET A CA 1
ATOM 1249 C C . MET A 1 161 ? -9.061 0.095 31.841 1.00 91.25 161 MET A C 1
ATOM 1251 O O . MET A 1 161 ? -10.210 0.183 32.276 1.00 91.25 161 MET A O 1
ATOM 1255 N N . VAL A 1 162 ? -8.770 0.065 30.540 1.00 91.69 162 VAL A N 1
ATOM 1256 C CA . VAL A 1 162 ? -9.776 0.052 29.466 1.00 91.69 162 VAL A CA 1
ATOM 1257 C C . VAL A 1 162 ? -10.531 -1.275 29.457 1.00 91.69 162 VAL A C 1
ATOM 1259 O O . VAL A 1 162 ? -9.902 -2.321 29.552 1.00 91.69 162 VAL A O 1
ATOM 1262 N N . LEU A 1 163 ? -11.857 -1.241 29.315 1.00 92.06 163 LEU A N 1
ATOM 1263 C CA . LEU A 1 163 ? -12.687 -2.439 29.154 1.00 92.06 163 LEU A CA 1
ATOM 1264 C C . LEU A 1 163 ? -12.895 -2.766 27.677 1.00 92.06 163 LEU A C 1
ATOM 1266 O O . LEU A 1 163 ? -13.515 -1.985 26.946 1.00 92.06 163 LEU A O 1
ATOM 1270 N N . ASP A 1 164 ? -12.424 -3.933 27.250 1.00 91.38 164 ASP A N 1
ATOM 1271 C CA . ASP A 1 164 ? -12.342 -4.256 25.831 1.00 91.38 164 ASP A CA 1
ATOM 1272 C C . ASP A 1 164 ? -12.829 -5.672 25.490 1.00 91.38 164 ASP A C 1
ATOM 1274 O O . ASP A 1 164 ? -12.111 -6.645 25.690 1.00 91.38 164 ASP A O 1
ATOM 1278 N N . THR A 1 165 ? -14.019 -5.801 24.896 1.00 92.50 165 THR A N 1
ATOM 1279 C CA . THR A 1 165 ? -14.532 -7.091 24.391 1.00 92.50 165 THR A CA 1
ATOM 1280 C C . THR A 1 165 ? -13.971 -7.508 23.023 1.00 92.50 165 THR A C 1
ATOM 1282 O O . THR A 1 165 ? -14.306 -8.582 22.527 1.00 92.50 165 THR A O 1
ATOM 1285 N N . GLY A 1 166 ? -13.128 -6.683 22.401 1.00 88.19 166 GLY A N 1
ATOM 1286 C CA . GLY A 1 166 ? -12.444 -6.933 21.132 1.00 88.19 166 GLY A CA 1
ATOM 1287 C C . GLY A 1 166 ? -11.001 -7.440 21.267 1.00 88.19 166 GLY A C 1
ATOM 1288 O O . GLY A 1 166 ? -10.304 -7.570 20.256 1.00 88.19 166 GLY A O 1
ATOM 1289 N N . SER A 1 167 ? -10.510 -7.726 22.476 1.00 88.50 167 SER A N 1
ATOM 1290 C CA . SER A 1 167 ? -9.171 -8.290 22.677 1.00 88.50 167 SER A CA 1
ATOM 1291 C C . SER A 1 167 ? -9.090 -9.236 23.876 1.00 88.50 167 SER A C 1
ATOM 1293 O O . SER A 1 167 ? -9.922 -9.201 24.782 1.00 88.50 167 SER A O 1
ATOM 1295 N N . ASP A 1 168 ? -8.079 -10.109 23.851 1.00 90.31 168 ASP A N 1
ATOM 1296 C CA . ASP A 1 168 ? -7.900 -11.155 24.860 1.00 90.31 168 ASP A CA 1
ATOM 1297 C C . ASP A 1 168 ? -6.812 -10.804 25.886 1.00 90.31 168 ASP A C 1
ATOM 1299 O O . ASP A 1 168 ? -6.933 -11.161 27.046 1.00 90.31 168 ASP A O 1
ATOM 1303 N N . VAL A 1 169 ? -5.734 -10.111 25.512 1.00 93.56 169 VAL A N 1
ATOM 1304 C CA . VAL A 1 169 ? -4.582 -9.939 26.416 1.00 93.56 169 VAL A CA 1
ATOM 1305 C C . VAL A 1 169 ? -4.806 -8.790 27.403 1.00 93.56 169 VAL A C 1
ATOM 1307 O O . VAL A 1 169 ? -4.927 -7.633 27.007 1.00 93.56 169 VAL A O 1
ATOM 1310 N N . ASN A 1 170 ? -4.778 -9.106 28.699 1.00 94.88 170 ASN A N 1
ATOM 1311 C CA . ASN A 1 170 ? -4.721 -8.125 29.786 1.00 94.88 170 ASN A CA 1
ATOM 1312 C C . ASN A 1 170 ? -3.297 -7.562 29.915 1.00 94.88 170 ASN A C 1
ATOM 1314 O O . ASN A 1 170 ? -2.350 -8.347 29.933 1.00 94.88 170 ASN A O 1
ATOM 1318 N N . TRP A 1 171 ? -3.106 -6.246 30.049 1.00 96.00 171 TRP A N 1
ATOM 1319 C CA . TRP A 1 171 ? -1.765 -5.663 30.234 1.00 96.00 171 TRP A CA 1
ATOM 1320 C C . TRP A 1 171 ? -1.768 -4.302 30.948 1.00 96.00 171 TRP A C 1
ATOM 1322 O O . TRP A 1 171 ? -2.792 -3.617 30.993 1.00 96.00 171 TRP A O 1
ATOM 1332 N N . VAL A 1 172 ? -0.609 -3.911 31.495 1.00 96.25 172 VAL A N 1
ATOM 1333 C CA . VAL A 1 172 ? -0.358 -2.649 32.221 1.00 96.25 172 VAL A CA 1
ATOM 1334 C C . VAL A 1 172 ? 1.048 -2.100 31.924 1.00 96.25 172 VAL A C 1
ATOM 1336 O O . VAL A 1 172 ? 1.973 -2.875 31.680 1.00 96.25 172 VAL A O 1
ATOM 1339 N N . GLN A 1 173 ? 1.243 -0.774 31.959 1.00 95.12 173 GLN A N 1
ATOM 1340 C CA . GLN A 1 173 ? 2.583 -0.177 31.859 1.00 95.12 173 GLN A CA 1
ATOM 1341 C C . GLN A 1 173 ? 3.401 -0.424 33.136 1.00 95.12 173 GLN A C 1
ATOM 1343 O O . GLN A 1 173 ? 2.954 -0.126 34.250 1.00 95.12 173 GLN A O 1
ATOM 1348 N N . CYS A 1 174 ? 4.635 -0.885 32.950 1.00 95.50 174 CYS A N 1
ATOM 1349 C CA . CYS A 1 174 ? 5.556 -1.280 34.003 1.00 95.50 174 CYS A CA 1
ATOM 1350 C C . CYS A 1 174 ? 6.873 -0.500 33.980 1.00 95.50 174 CYS A C 1
ATOM 1352 O O . CYS A 1 174 ? 7.391 -0.109 32.932 1.00 95.50 174 CYS A O 1
ATOM 1354 N N . SER A 1 175 ? 7.458 -0.331 35.161 1.00 92.44 175 SER A N 1
ATOM 1355 C CA . SER A 1 175 ? 8.798 0.215 35.353 1.00 92.44 175 SER A CA 1
ATOM 1356 C C . SER A 1 175 ? 9.866 -0.897 35.338 1.00 92.44 175 SE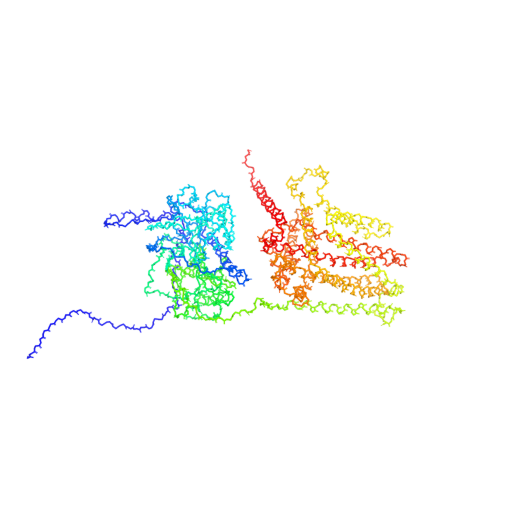R A C 1
ATOM 1358 O O . SER A 1 175 ? 9.608 -1.983 35.858 1.00 92.44 175 SER A O 1
ATOM 1360 N N . PRO A 1 176 ? 11.065 -0.675 34.766 1.00 92.44 176 PRO A N 1
ATOM 1361 C CA . PRO A 1 176 ? 11.475 0.536 34.062 1.00 92.44 176 PRO A CA 1
ATOM 1362 C C . PRO A 1 176 ? 10.744 0.654 32.726 1.00 92.44 176 PRO A C 1
ATOM 1364 O O . PRO A 1 176 ? 10.710 -0.304 31.958 1.00 92.44 176 PRO A O 1
ATOM 1367 N N . CYS A 1 177 ? 10.195 1.831 32.428 1.00 87.50 177 CYS A N 1
ATOM 1368 C CA . CYS A 1 177 ? 9.638 2.076 31.106 1.00 87.50 177 CYS A CA 1
ATOM 1369 C C . CYS A 1 177 ? 10.656 2.792 30.218 1.00 87.50 177 CYS A C 1
ATOM 1371 O O . CYS A 1 177 ? 11.176 3.844 30.596 1.00 87.50 177 CYS A O 1
ATOM 1373 N N . ALA A 1 178 ? 10.937 2.209 29.053 1.00 83.88 178 ALA A N 1
ATOM 1374 C CA . ALA A 1 178 ? 11.816 2.793 28.049 1.00 83.88 178 ALA A CA 1
ATOM 1375 C C . ALA A 1 178 ? 11.099 3.913 27.283 1.00 83.88 178 ALA A C 1
ATOM 1377 O O . ALA A 1 178 ? 11.559 5.052 27.297 1.00 83.88 178 ALA A O 1
ATOM 1378 N N . ASP A 1 179 ? 9.943 3.593 26.700 1.00 84.88 179 ASP A N 1
ATOM 1379 C CA . ASP A 1 179 ? 9.089 4.509 25.945 1.00 84.88 179 ASP A CA 1
ATOM 1380 C C . ASP A 1 179 ? 7.632 4.251 26.370 1.00 84.88 179 ASP A C 1
ATOM 1382 O O . ASP A 1 179 ? 7.082 3.202 26.059 1.00 84.88 179 ASP A O 1
ATOM 1386 N N . CYS A 1 180 ? 7.020 5.157 27.141 1.00 86.88 180 CYS A N 1
ATOM 1387 C CA . CYS A 1 180 ? 5.631 5.037 27.620 1.00 86.88 180 CYS A CA 1
ATOM 1388 C C . CYS A 1 180 ? 4.848 6.319 27.372 1.00 86.88 180 CYS A C 1
ATOM 1390 O O . CYS A 1 180 ? 5.381 7.429 27.490 1.00 86.88 180 CYS A O 1
ATOM 1392 N N . TYR A 1 181 ? 3.542 6.175 27.160 1.00 84.00 181 TYR A N 1
ATOM 1393 C CA . TYR A 1 181 ? 2.625 7.305 27.163 1.00 84.00 181 TYR A CA 1
ATOM 1394 C C . TYR A 1 181 ? 2.256 7.733 28.595 1.00 84.00 181 TYR A C 1
ATOM 1396 O O . TYR A 1 181 ? 2.438 7.015 29.584 1.00 84.00 181 TYR A O 1
ATOM 1404 N N . GLN A 1 182 ? 1.722 8.951 28.715 1.00 82.50 182 GLN A N 1
ATOM 1405 C CA . GLN A 1 182 ? 1.276 9.484 30.001 1.00 82.50 182 GLN A CA 1
ATOM 1406 C C . GLN A 1 182 ? -0.053 8.849 30.439 1.00 82.50 182 GLN A C 1
ATOM 1408 O O . GLN A 1 182 ? -1.073 8.985 29.763 1.00 82.50 182 GLN A O 1
ATOM 1413 N N . GLN A 1 183 ? -0.047 8.229 31.619 1.00 84.62 183 GLN A N 1
ATOM 1414 C CA . GLN A 1 183 ? -1.225 7.684 32.303 1.00 84.62 183 GLN A CA 1
ATOM 1415 C C . GLN A 1 183 ? -1.655 8.561 33.496 1.00 84.62 183 GLN A C 1
ATOM 1417 O O . GLN A 1 183 ? -0.929 9.465 33.921 1.00 84.62 183 GLN A O 1
ATOM 1422 N N . ALA A 1 184 ? -2.871 8.352 34.014 1.00 82.69 184 ALA A N 1
ATOM 1423 C CA . ALA A 1 184 ? -3.404 9.150 35.121 1.00 82.69 184 ALA A CA 1
ATOM 1424 C C . ALA A 1 184 ? -2.804 8.775 36.487 1.00 82.69 184 ALA A C 1
ATOM 1426 O O . ALA A 1 184 ? -2.482 9.676 37.269 1.00 82.69 184 ALA A O 1
ATOM 1427 N N . ASP A 1 185 ? -2.686 7.475 36.754 1.00 86.69 185 ASP A N 1
ATOM 1428 C CA . ASP A 1 185 ? -2.103 6.892 37.967 1.00 86.69 185 ASP A CA 1
ATOM 1429 C C . ASP A 1 185 ? -0.595 6.608 37.759 1.00 86.69 185 ASP A C 1
ATOM 1431 O O . ASP A 1 185 ? -0.135 6.622 36.619 1.00 86.69 185 ASP A O 1
ATOM 1435 N N . PRO A 1 186 ? 0.217 6.365 38.804 1.00 87.88 186 PRO A N 1
ATOM 1436 C CA . PRO A 1 186 ? 1.632 6.004 38.647 1.00 87.88 186 PRO A CA 1
ATOM 1437 C C . PRO A 1 186 ? 1.848 4.699 37.863 1.00 87.88 186 PRO A C 1
ATOM 1439 O O . PRO A 1 186 ? 1.010 3.801 37.917 1.00 87.88 186 PRO A O 1
ATOM 1442 N N . ILE A 1 187 ? 2.980 4.598 37.154 1.00 92.69 187 ILE A N 1
ATOM 1443 C CA . ILE A 1 187 ? 3.404 3.368 36.459 1.00 92.69 187 ILE A CA 1
ATOM 1444 C C . ILE A 1 187 ? 3.585 2.249 37.494 1.00 92.69 187 ILE A C 1
ATOM 1446 O O . ILE A 1 187 ? 4.089 2.500 38.590 1.00 92.69 187 ILE A O 1
ATOM 1450 N N . PHE A 1 188 ? 3.156 1.030 37.157 1.00 94.50 188 PHE A N 1
ATOM 1451 C CA . PHE A 1 188 ? 3.282 -0.115 38.054 1.00 94.50 188 PHE A CA 1
ATOM 1452 C C . PHE A 1 188 ? 4.759 -0.493 38.232 1.00 94.50 188 PHE A C 1
ATOM 1454 O O . PHE A 1 188 ? 5.518 -0.551 37.267 1.00 94.50 188 PHE A O 1
ATOM 1461 N N . GLU A 1 189 ? 5.175 -0.734 39.473 1.00 94.62 189 GLU A N 1
ATOM 1462 C CA . GLU A 1 189 ? 6.549 -1.096 39.829 1.00 94.62 189 GLU A CA 1
ATOM 1463 C C . GLU A 1 189 ? 6.597 -2.591 40.179 1.00 94.62 189 GLU A C 1
ATOM 1465 O O . GLU A 1 189 ? 6.214 -2.948 41.299 1.00 94.62 189 GLU A O 1
ATOM 1470 N N . PRO A 1 190 ? 7.082 -3.472 39.280 1.00 93.88 190 PRO A N 1
ATOM 1471 C CA . PRO A 1 190 ? 7.110 -4.918 39.505 1.00 93.88 190 PRO A CA 1
ATOM 1472 C C . PRO A 1 190 ? 7.789 -5.311 40.817 1.00 93.88 190 PRO A C 1
ATOM 1474 O O . PRO A 1 190 ? 7.284 -6.133 41.573 1.00 93.88 190 PRO A O 1
ATOM 1477 N N . ALA A 1 191 ? 8.900 -4.644 41.146 1.00 92.31 191 ALA A N 1
ATOM 1478 C CA . ALA A 1 191 ? 9.672 -4.910 42.357 1.00 92.31 191 ALA A CA 1
ATOM 1479 C C . ALA A 1 191 ? 8.930 -4.573 43.665 1.00 92.31 191 ALA A C 1
ATOM 1481 O O . ALA A 1 191 ? 9.393 -4.956 44.739 1.00 92.31 191 ALA A O 1
ATOM 1482 N N . SER A 1 192 ? 7.818 -3.833 43.596 1.00 91.94 192 SER A N 1
ATOM 1483 C CA . SER A 1 192 ? 7.000 -3.477 44.761 1.00 91.94 192 SER A CA 1
ATOM 1484 C C . SER A 1 192 ? 5.896 -4.493 45.075 1.00 91.94 192 SER A C 1
ATOM 1486 O O . SER A 1 192 ? 5.328 -4.441 46.166 1.00 91.94 192 SER A O 1
ATOM 1488 N N . SER A 1 193 ? 5.610 -5.417 44.151 1.00 94.69 193 SER A N 1
ATOM 1489 C CA . SER A 1 193 ? 4.585 -6.451 44.302 1.00 94.69 193 SER A CA 1
ATOM 1490 C C . SER A 1 193 ? 5.204 -7.780 44.719 1.00 94.69 193 SER A C 1
ATOM 1492 O O . SER A 1 193 ? 6.141 -8.280 44.101 1.00 94.69 193 SER A O 1
ATOM 1494 N N . SER A 1 194 ? 4.648 -8.385 45.765 1.00 93.44 194 SER A N 1
ATOM 1495 C CA . SER A 1 194 ? 5.074 -9.710 46.238 1.00 93.44 194 SER A CA 1
ATOM 1496 C C . SER A 1 194 ? 4.492 -10.878 45.433 1.00 93.44 194 SER A C 1
ATOM 1498 O O . SER A 1 194 ? 4.956 -12.006 45.589 1.00 93.44 194 SER A O 1
ATOM 1500 N N . THR A 1 195 ? 3.506 -10.616 44.573 1.00 92.31 195 THR A N 1
ATOM 1501 C CA . THR A 1 195 ? 2.822 -11.612 43.732 1.00 92.31 195 THR A CA 1
ATOM 1502 C C . THR A 1 195 ? 3.280 -11.585 42.269 1.00 92.31 195 THR A C 1
ATOM 1504 O O . THR A 1 195 ? 2.858 -12.434 41.485 1.00 92.31 195 THR A O 1
ATOM 1507 N N . PHE A 1 196 ? 4.200 -10.681 41.913 1.00 95.62 196 PHE A N 1
ATOM 1508 C CA . PHE A 1 196 ? 4.776 -10.594 40.575 1.00 95.62 196 PHE A CA 1
ATOM 1509 C C . PHE A 1 196 ? 5.620 -11.833 40.260 1.00 95.62 196 PHE A C 1
ATOM 1511 O O . PHE A 1 196 ? 6.677 -12.045 40.861 1.00 95.62 196 PHE A O 1
ATOM 1518 N N . THR A 1 197 ? 5.178 -12.642 39.297 1.00 94.69 197 THR A N 1
ATOM 1519 C CA . THR A 1 197 ? 5.887 -13.870 38.910 1.00 94.69 197 THR A CA 1
ATOM 1520 C C . THR A 1 197 ? 6.058 -13.939 37.390 1.00 94.69 197 THR A C 1
ATOM 1522 O O . THR A 1 197 ? 5.059 -13.992 36.674 1.00 94.69 197 THR A O 1
ATOM 1525 N N . PRO A 1 198 ? 7.296 -13.960 36.862 1.00 91.94 198 PRO A N 1
ATOM 1526 C CA . PRO A 1 198 ? 7.533 -14.121 35.429 1.00 91.94 198 PRO A CA 1
ATOM 1527 C C . PRO A 1 198 ? 7.020 -15.467 34.907 1.00 91.94 198 PRO A C 1
ATOM 1529 O O . PRO A 1 198 ? 7.238 -16.500 35.545 1.00 91.94 198 PRO A O 1
ATOM 1532 N N . LEU A 1 199 ? 6.379 -15.475 33.735 1.00 92.50 199 LEU A N 1
ATOM 1533 C CA . LEU A 1 199 ? 5.984 -16.722 33.080 1.00 92.50 199 LEU A CA 1
ATOM 1534 C C . LEU A 1 199 ? 7.155 -17.313 32.309 1.00 92.50 199 LEU A C 1
ATOM 1536 O O . LEU A 1 199 ? 7.879 -16.598 31.612 1.00 92.50 199 LEU A O 1
ATOM 1540 N N . THR A 1 200 ? 7.298 -18.636 32.384 1.00 91.81 200 THR A N 1
ATOM 1541 C CA . THR A 1 200 ? 8.276 -19.335 31.554 1.00 91.81 200 THR A CA 1
ATOM 1542 C C . THR A 1 200 ? 7.752 -19.567 30.146 1.00 91.81 200 THR A C 1
ATOM 1544 O O . THR A 1 200 ? 6.539 -19.627 29.910 1.00 91.81 200 THR A O 1
ATOM 1547 N N . CYS A 1 201 ? 8.662 -19.728 29.190 1.00 89.12 201 CYS A N 1
ATOM 1548 C CA . CYS A 1 201 ? 8.307 -19.871 27.775 1.00 89.12 201 CYS A CA 1
ATOM 1549 C C . CYS A 1 201 ? 7.510 -21.153 27.473 1.00 89.12 201 CYS A C 1
ATOM 1551 O O . CYS A 1 201 ? 6.793 -21.234 26.478 1.00 89.12 201 CYS A O 1
ATOM 1553 N N . GLU A 1 202 ? 7.603 -22.159 28.346 1.00 88.38 202 GLU A N 1
ATOM 1554 C CA . GLU A 1 202 ? 6.887 -23.427 28.189 1.00 88.38 202 GLU A CA 1
ATOM 1555 C C . GLU A 1 202 ? 5.443 -23.399 28.703 1.00 88.38 202 GLU A C 1
ATOM 1557 O O . GLU A 1 202 ? 4.688 -24.343 28.440 1.00 88.38 202 GLU A O 1
ATOM 1562 N N . THR A 1 203 ? 5.047 -22.333 29.404 1.00 88.62 203 THR A N 1
ATOM 1563 C CA . THR A 1 203 ? 3.688 -22.183 29.937 1.00 88.62 203 THR A CA 1
ATOM 1564 C C . THR A 1 203 ? 2.648 -22.086 28.823 1.00 88.62 203 THR A C 1
ATOM 1566 O O . THR A 1 203 ? 2.892 -21.540 27.744 1.00 88.62 203 THR A O 1
ATOM 1569 N N . GLN A 1 204 ? 1.452 -22.615 29.088 1.00 87.81 204 GLN A N 1
ATOM 1570 C CA . GLN A 1 204 ? 0.364 -22.602 28.111 1.00 87.81 204 GLN A CA 1
ATOM 1571 C C . GLN A 1 204 ? -0.096 -21.174 27.796 1.00 87.81 204 GLN A C 1
ATOM 1573 O O . GLN A 1 204 ? -0.459 -20.881 26.658 1.00 87.81 204 GLN A O 1
ATOM 1578 N N . GLN A 1 205 ? -0.036 -20.278 28.782 1.00 88.69 205 GLN A N 1
ATOM 1579 C CA . GLN A 1 205 ? -0.359 -18.866 28.623 1.00 88.69 205 GLN A CA 1
ATOM 1580 C C . GLN A 1 205 ? 0.601 -18.197 27.630 1.00 88.69 205 GLN A C 1
ATOM 1582 O O . GLN A 1 205 ? 0.139 -17.547 26.698 1.00 88.69 205 GLN A O 1
ATOM 1587 N N . CYS A 1 206 ? 1.913 -18.436 27.755 1.00 89.12 206 CYS A N 1
ATOM 1588 C CA . CYS A 1 206 ? 2.900 -17.922 26.802 1.00 89.12 206 CYS A CA 1
ATOM 1589 C C . CYS A 1 206 ? 2.657 -18.456 25.380 1.00 89.12 206 CYS A C 1
ATOM 1591 O O . CYS A 1 206 ? 2.626 -17.692 24.421 1.00 89.12 206 CYS A O 1
ATOM 1593 N N . LYS A 1 207 ? 2.384 -19.761 25.248 1.00 87.25 207 LYS A N 1
ATOM 1594 C CA . LYS A 1 207 ? 2.083 -20.417 23.959 1.00 87.25 207 LYS A CA 1
ATOM 1595 C C . LYS A 1 207 ? 0.774 -19.957 23.311 1.00 87.25 207 LYS A C 1
ATOM 1597 O O . LYS A 1 207 ? 0.563 -20.219 22.131 1.00 87.25 207 LYS A O 1
ATOM 1602 N N . SER A 1 208 ? -0.112 -19.328 24.083 1.00 85.25 208 SER A N 1
ATOM 1603 C CA . SER A 1 208 ? -1.402 -18.823 23.603 1.00 85.25 208 SER A CA 1
ATOM 1604 C C . SER A 1 208 ? -1.323 -17.387 23.072 1.00 85.25 208 SER A C 1
ATOM 1606 O O . SER A 1 208 ? -2.320 -16.897 22.545 1.00 85.25 208 SER A O 1
ATOM 1608 N N . LEU A 1 209 ? -0.175 -16.711 23.209 1.00 84.81 209 LEU A N 1
ATOM 1609 C CA . LEU A 1 209 ? 0.067 -15.394 22.618 1.00 84.81 209 LEU A CA 1
ATOM 1610 C C . LEU A 1 209 ? 0.225 -15.507 21.097 1.00 84.81 209 LEU A C 1
ATOM 1612 O O . LEU A 1 209 ? 0.878 -16.421 20.596 1.00 84.81 209 LEU A O 1
ATOM 1616 N N . ASP A 1 210 ? -0.323 -14.537 20.364 1.00 81.12 210 ASP A N 1
ATOM 1617 C CA . ASP A 1 210 ? -0.148 -14.457 18.908 1.00 81.12 210 ASP A CA 1
ATOM 1618 C C . ASP A 1 210 ? 1.315 -14.133 18.535 1.00 81.12 210 ASP A C 1
ATOM 1620 O O . ASP A 1 210 ? 1.842 -14.656 17.550 1.00 81.12 210 ASP A O 1
ATOM 1624 N N . VAL A 1 211 ? 1.982 -13.293 19.339 1.00 82.69 211 VAL A N 1
ATOM 1625 C CA . VAL A 1 211 ? 3.404 -12.948 19.217 1.00 82.69 211 VAL A CA 1
ATOM 1626 C C . VAL A 1 211 ? 4.064 -13.056 20.590 1.00 82.69 211 VAL A C 1
ATOM 1628 O O . VAL A 1 211 ? 3.692 -12.362 21.538 1.00 82.69 211 VAL A O 1
ATOM 1631 N N . SER A 1 212 ? 5.062 -13.931 20.689 1.00 87.44 212 SER A N 1
ATOM 1632 C CA . SER A 1 212 ? 5.858 -14.133 21.899 1.00 87.44 212 SER A CA 1
ATOM 1633 C C . SER A 1 212 ? 7.330 -14.334 21.556 1.00 87.44 212 SER A C 1
ATOM 1635 O O . SER A 1 212 ? 7.648 -15.010 20.574 1.00 87.44 212 SER A O 1
ATOM 1637 N N . GLU A 1 213 ? 8.227 -13.840 22.403 1.00 88.75 213 GLU A N 1
ATOM 1638 C CA . GLU A 1 213 ? 9.662 -14.131 22.348 1.00 88.75 213 GLU A CA 1
ATOM 1639 C C . GLU A 1 213 ? 10.111 -14.756 23.674 1.00 88.75 213 GLU A C 1
ATOM 1641 O O . GLU A 1 213 ? 9.531 -14.504 24.723 1.00 88.75 213 GLU A O 1
ATOM 1646 N N . CYS A 1 214 ? 11.142 -15.597 23.643 1.00 88.38 214 CYS A N 1
ATOM 1647 C CA . CYS A 1 214 ? 11.693 -16.207 24.847 1.00 88.38 214 CYS A CA 1
ATOM 1648 C C . CYS A 1 214 ? 13.087 -15.653 25.133 1.00 88.38 214 CYS A C 1
ATOM 1650 O O . CYS A 1 214 ? 14.001 -15.815 24.318 1.00 88.38 214 CYS A O 1
ATOM 1652 N N . ARG A 1 215 ? 13.284 -15.052 26.310 1.00 87.12 215 ARG A N 1
ATOM 1653 C CA . ARG A 1 215 ? 14.583 -14.515 26.730 1.00 87.12 215 ARG A CA 1
ATOM 1654 C C . ARG A 1 215 ? 14.906 -14.954 28.150 1.00 87.12 215 ARG A C 1
ATOM 1656 O O . ARG A 1 215 ? 14.224 -14.576 29.088 1.00 87.12 215 ARG A O 1
ATOM 1663 N N . ASN A 1 216 ? 16.001 -15.700 28.313 1.00 88.25 216 ASN A N 1
ATOM 1664 C CA . ASN A 1 216 ? 16.430 -16.255 29.607 1.00 88.25 216 ASN A CA 1
ATOM 1665 C C . ASN A 1 216 ? 15.330 -17.070 30.316 1.00 88.25 216 ASN A C 1
ATOM 1667 O O . ASN A 1 216 ? 15.199 -16.980 31.531 1.00 88.25 216 ASN A O 1
ATOM 1671 N N . ASP A 1 217 ? 14.562 -17.850 29.549 1.00 88.44 217 ASP A N 1
ATOM 1672 C CA . ASP A 1 217 ? 13.378 -18.594 30.012 1.00 88.44 217 ASP A CA 1
ATOM 1673 C C . ASP A 1 217 ? 12.205 -17.715 30.481 1.00 88.44 217 ASP A C 1
ATOM 1675 O O . ASP A 1 217 ? 11.202 -18.242 30.936 1.00 88.44 217 ASP A O 1
ATOM 1679 N N . THR A 1 218 ? 12.272 -16.391 30.316 1.00 90.56 218 THR A N 1
ATOM 1680 C CA . THR A 1 218 ? 11.139 -15.481 30.518 1.00 90.56 218 THR A CA 1
ATOM 1681 C C . THR A 1 218 ? 10.371 -15.296 29.212 1.00 90.56 218 THR A C 1
ATOM 1683 O O . THR A 1 218 ? 10.969 -15.031 28.162 1.00 90.56 218 THR A O 1
ATOM 1686 N N . CYS A 1 219 ? 9.047 -15.416 29.282 1.00 94.50 219 CYS A N 1
ATOM 1687 C CA . CYS A 1 219 ? 8.145 -15.124 28.179 1.00 94.50 219 CYS A CA 1
ATOM 1688 C C . CYS A 1 219 ? 8.017 -13.611 27.986 1.00 94.50 219 CYS A C 1
ATOM 1690 O O . CYS A 1 219 ? 7.621 -12.896 28.903 1.00 94.50 219 CYS A O 1
ATOM 1692 N N . LEU A 1 220 ? 8.329 -13.127 26.792 1.00 94.25 220 LEU A N 1
ATOM 1693 C CA . LEU A 1 220 ? 8.065 -11.764 26.354 1.00 94.25 220 LEU A CA 1
ATOM 1694 C C . LEU A 1 220 ? 6.817 -11.767 25.483 1.00 94.25 220 LEU A C 1
ATOM 1696 O O . LEU A 1 220 ? 6.645 -12.664 24.653 1.00 94.25 220 LEU A O 1
ATOM 1700 N N . TYR A 1 221 ? 5.976 -10.755 25.648 1.00 93.12 221 TYR A N 1
ATOM 1701 C CA . TYR A 1 221 ? 4.785 -10.569 24.829 1.00 93.12 221 TYR A CA 1
ATOM 1702 C C . TYR A 1 221 ? 4.914 -9.312 23.975 1.00 93.12 221 TYR A C 1
ATOM 1704 O O . TYR A 1 221 ? 5.511 -8.312 24.384 1.00 93.12 221 TYR A O 1
ATOM 1712 N N . GLU A 1 222 ? 4.303 -9.369 22.799 1.00 91.62 222 GLU A N 1
ATOM 1713 C CA . GLU A 1 222 ? 4.013 -8.200 21.985 1.00 91.62 222 GLU A CA 1
ATOM 1714 C C . GLU A 1 222 ? 2.542 -8.250 21.589 1.00 91.62 222 GLU A C 1
ATOM 1716 O O . GLU A 1 222 ? 2.048 -9.255 21.074 1.00 91.62 222 GLU A O 1
ATOM 1721 N N . VAL A 1 223 ? 1.834 -7.152 21.831 1.00 84.56 223 VAL A N 1
ATOM 1722 C CA . VAL A 1 223 ? 0.482 -6.961 21.310 1.00 84.56 223 VAL A CA 1
ATOM 1723 C C . VAL A 1 223 ? 0.477 -5.688 20.493 1.00 84.56 223 VAL A C 1
ATOM 1725 O O . VAL A 1 223 ? 0.710 -4.598 21.016 1.00 84.56 223 VAL A O 1
ATOM 1728 N N . SER A 1 224 ? 0.177 -5.834 19.207 1.00 80.75 224 SER A N 1
ATOM 1729 C CA . SER A 1 224 ? -0.083 -4.713 18.314 1.00 80.75 224 SER A CA 1
ATOM 1730 C C . SER A 1 224 ? -1.588 -4.548 18.125 1.00 80.75 224 SER A C 1
ATOM 1732 O O . SER A 1 224 ? -2.301 -5.477 17.740 1.00 80.75 224 SER A O 1
ATOM 1734 N N . TYR A 1 225 ? -2.063 -3.335 18.354 1.00 71.81 225 TYR A N 1
ATOM 1735 C CA . TYR A 1 225 ? -3.404 -2.888 18.030 1.00 71.81 225 TYR A CA 1
ATOM 1736 C C . TYR A 1 225 ? -3.346 -2.184 16.674 1.00 71.81 225 TYR A C 1
ATOM 1738 O O . TYR A 1 225 ? -2.406 -1.469 16.335 1.00 71.81 225 TYR A O 1
ATOM 1746 N N . GLY A 1 226 ? -4.343 -2.394 15.831 1.00 51.72 226 GLY A N 1
ATOM 1747 C CA . GLY A 1 226 ? -4.346 -1.854 14.471 1.00 51.72 226 GLY A CA 1
ATOM 1748 C C . GLY A 1 226 ? -4.749 -0.382 14.372 1.00 51.72 226 GLY A C 1
ATOM 1749 O O . GLY A 1 226 ? -4.852 0.129 13.258 1.00 51.72 226 GLY A O 1
ATOM 1750 N N . ASP A 1 227 ? -4.926 0.306 15.505 1.00 56.25 227 ASP A N 1
ATOM 1751 C CA . ASP A 1 227 ? -4.806 1.764 15.556 1.00 56.25 227 ASP A CA 1
ATOM 1752 C C . ASP A 1 227 ? -3.340 2.240 15.465 1.00 56.25 227 ASP A C 1
ATOM 1754 O O . ASP A 1 227 ? -3.086 3.440 15.378 1.00 56.25 227 ASP A O 1
ATOM 1758 N N . GLY A 1 228 ? -2.389 1.299 15.424 1.00 60.81 228 GLY A N 1
ATOM 1759 C CA . GLY A 1 228 ? -0.950 1.538 15.430 1.00 60.81 228 GLY A CA 1
ATOM 1760 C C . GLY A 1 228 ? -0.350 1.519 16.834 1.00 60.81 228 GLY A C 1
ATOM 1761 O O . GLY A 1 228 ? 0.870 1.602 16.955 1.00 60.81 228 GLY A O 1
ATOM 1762 N N . SER A 1 229 ? -1.182 1.401 17.873 1.00 73.94 229 SER A N 1
ATOM 1763 C CA . SER A 1 229 ? -0.719 1.272 19.246 1.00 73.94 229 SER A CA 1
ATOM 1764 C C . SER A 1 229 ? -0.090 -0.100 19.470 1.00 73.94 229 SER A C 1
ATOM 1766 O O . SER A 1 229 ? -0.529 -1.100 18.904 1.00 73.94 229 SER A O 1
ATOM 1768 N N . TYR A 1 230 ? 0.910 -0.183 20.334 1.00 84.50 230 TYR A N 1
ATOM 1769 C CA . TYR A 1 230 ? 1.522 -1.450 20.703 1.00 84.50 230 TYR A CA 1
ATOM 1770 C C . TYR A 1 230 ? 1.973 -1.445 22.160 1.00 84.50 230 TYR A C 1
ATOM 1772 O O . TYR A 1 230 ? 2.193 -0.397 22.771 1.00 84.50 230 TYR A O 1
ATOM 1780 N N . THR A 1 231 ? 2.126 -2.644 22.706 1.00 90.88 231 THR A N 1
ATOM 1781 C CA . THR A 1 231 ? 2.730 -2.879 24.013 1.00 90.88 231 THR A CA 1
ATOM 1782 C C . THR A 1 231 ? 3.686 -4.062 23.923 1.00 90.88 231 THR A C 1
ATOM 1784 O O . THR A 1 231 ? 3.371 -5.085 23.310 1.00 90.88 231 THR A O 1
ATOM 1787 N N . VAL A 1 232 ? 4.881 -3.890 24.485 1.00 93.75 232 VAL A N 1
ATOM 1788 C CA . VAL A 1 232 ? 5.943 -4.899 24.518 1.00 93.75 232 VAL A CA 1
ATOM 1789 C C . VAL A 1 232 ? 6.532 -4.957 25.917 1.00 93.75 232 VAL A C 1
ATOM 1791 O O . VAL A 1 232 ? 6.866 -3.925 26.513 1.00 93.75 232 VAL A O 1
ATOM 1794 N N . GLY A 1 233 ? 6.719 -6.166 26.433 1.00 94.31 233 GLY A N 1
ATOM 1795 C CA . GLY A 1 233 ? 7.414 -6.371 27.696 1.00 94.31 233 GLY A CA 1
ATOM 1796 C C . GLY A 1 233 ? 7.375 -7.814 28.173 1.00 94.31 233 GLY A C 1
ATOM 1797 O O . GLY A 1 233 ? 7.308 -8.740 27.366 1.00 94.31 233 GLY A O 1
ATOM 1798 N N . ASP A 1 234 ? 7.427 -7.992 29.488 1.00 95.06 234 ASP A N 1
ATOM 1799 C CA . ASP A 1 234 ? 7.434 -9.311 30.114 1.00 95.06 234 ASP A CA 1
ATOM 1800 C C . ASP A 1 234 ? 6.000 -9.827 30.263 1.00 95.06 234 ASP A C 1
ATOM 1802 O O . ASP A 1 234 ? 5.103 -9.096 30.687 1.00 95.06 234 ASP A O 1
ATOM 1806 N N . PHE A 1 235 ? 5.766 -11.093 29.932 1.00 96.69 235 PHE A N 1
ATOM 1807 C CA . PHE A 1 235 ? 4.508 -11.769 30.221 1.00 96.69 235 PHE A CA 1
ATOM 1808 C C . PHE A 1 235 ? 4.618 -12.466 31.573 1.00 96.69 235 PHE A C 1
ATOM 1810 O O . PHE A 1 235 ? 5.531 -13.260 31.817 1.00 96.69 235 PHE A O 1
ATOM 1817 N N . VAL A 1 236 ? 3.711 -12.131 32.482 1.00 95.75 236 VAL A N 1
ATOM 1818 C CA . VAL A 1 236 ? 3.830 -12.466 33.904 1.00 95.75 236 VAL A CA 1
ATOM 1819 C C . VAL A 1 236 ? 2.485 -12.893 34.458 1.00 95.75 236 VAL A C 1
ATOM 1821 O O . VAL A 1 236 ? 1.449 -12.655 33.844 1.00 95.75 236 VAL A O 1
ATOM 1824 N N . THR A 1 237 ? 2.484 -13.498 35.637 1.00 95.81 237 THR A N 1
ATOM 1825 C CA . THR A 1 237 ? 1.275 -13.639 36.446 1.00 95.81 237 THR A CA 1
ATOM 1826 C C . THR A 1 237 ? 1.295 -12.650 37.593 1.00 95.81 237 THR A C 1
ATOM 1828 O O . THR A 1 237 ? 2.337 -12.438 38.218 1.00 95.81 237 THR A O 1
ATOM 1831 N N . GLU A 1 238 ? 0.134 -12.079 37.886 1.00 94.44 238 GLU A N 1
ATOM 1832 C CA . GLU A 1 238 ? -0.043 -11.100 38.950 1.00 94.44 238 GLU A CA 1
ATOM 1833 C C . GLU A 1 238 ? -1.419 -11.255 39.617 1.00 94.44 238 GLU A C 1
ATOM 1835 O O . GLU A 1 238 ? -2.307 -11.941 39.102 1.00 94.44 238 GLU A O 1
ATOM 1840 N N . SER A 1 239 ? -1.592 -10.641 40.787 1.00 90.88 239 SER A N 1
ATOM 1841 C CA . SER A 1 239 ? -2.882 -10.557 41.469 1.00 90.88 239 SER A CA 1
ATOM 1842 C C . SER A 1 239 ? -3.701 -9.348 40.997 1.00 90.88 239 SER A C 1
ATOM 1844 O O . SER A 1 239 ? -3.183 -8.235 40.871 1.00 90.88 239 SER A O 1
ATOM 1846 N N . ILE A 1 240 ? -4.990 -9.575 40.727 1.00 91.25 240 ILE A N 1
ATOM 1847 C CA . ILE A 1 240 ? -5.950 -8.562 40.276 1.00 91.25 240 ILE A CA 1
ATOM 1848 C C . ILE A 1 240 ? -7.076 -8.435 41.299 1.00 91.25 240 ILE A C 1
ATOM 1850 O O . ILE A 1 240 ? -7.752 -9.405 41.624 1.00 91.25 240 ILE A O 1
ATOM 1854 N N . THR A 1 241 ? -7.323 -7.223 41.787 1.00 84.88 241 THR A N 1
ATOM 1855 C CA . THR A 1 241 ? -8.374 -6.927 42.770 1.00 84.88 241 THR A CA 1
ATOM 1856 C C . THR A 1 241 ? -9.391 -5.940 42.201 1.00 84.88 241 THR A C 1
ATOM 1858 O O . THR A 1 241 ? -9.021 -4.856 41.749 1.00 84.88 241 THR A O 1
ATOM 1861 N N . PHE A 1 242 ? -10.680 -6.273 42.273 1.00 80.38 242 PHE A N 1
ATOM 1862 C CA . PHE A 1 242 ? -11.769 -5.337 41.975 1.00 80.38 242 PHE A CA 1
ATOM 1863 C C . PHE A 1 242 ? -12.296 -4.698 43.263 1.00 80.38 242 PHE A C 1
ATOM 1865 O O . PHE A 1 242 ? -12.251 -5.296 44.339 1.00 80.38 242 PHE A O 1
ATOM 1872 N N . ALA A 1 243 ? -12.766 -3.453 43.176 1.00 65.19 243 ALA A N 1
ATOM 1873 C CA . ALA A 1 243 ? -13.233 -2.715 44.344 1.00 65.19 243 ALA A CA 1
ATOM 1874 C C . ALA A 1 243 ? -14.445 -3.414 44.990 1.00 65.19 243 ALA A C 1
ATOM 1876 O O . ALA A 1 243 ? -15.519 -3.447 44.406 1.00 65.19 243 ALA A O 1
ATOM 1877 N N . GLY A 1 244 ? -14.270 -3.942 46.207 1.00 57.28 244 GLY A N 1
ATOM 1878 C CA . GLY A 1 244 ? -15.314 -4.678 46.935 1.00 57.28 244 GLY A CA 1
ATOM 1879 C C . GLY A 1 244 ? -15.284 -6.201 46.751 1.00 57.28 244 GLY A C 1
ATOM 1880 O O . GLY A 1 244 ? -16.075 -6.880 47.396 1.00 57.28 244 GLY A O 1
ATOM 1881 N N . SER A 1 245 ? -14.354 -6.731 45.947 1.00 66.38 245 SER A N 1
ATOM 1882 C CA . SER A 1 245 ? -14.199 -8.168 45.665 1.00 66.38 245 SER A CA 1
ATOM 1883 C C . SER A 1 245 ? -12.918 -8.747 46.287 1.00 66.38 245 SER A C 1
ATOM 1885 O O . SER A 1 245 ? -11.987 -8.008 46.625 1.00 66.38 245 SER A O 1
ATOM 1887 N N . SER A 1 246 ? -12.847 -10.075 46.416 1.00 67.75 246 SER A N 1
ATOM 1888 C CA . SER A 1 246 ? -11.604 -10.788 46.735 1.00 67.75 246 SER A CA 1
ATOM 1889 C C . SER A 1 246 ? -10.592 -10.674 45.580 1.00 67.75 246 SER A C 1
ATOM 1891 O O . SER A 1 246 ? -10.951 -10.413 44.431 1.00 67.75 246 SER A O 1
ATOM 1893 N N . SER A 1 247 ? -9.297 -10.787 45.895 1.00 78.94 247 SER A N 1
ATOM 1894 C CA . SER A 1 247 ? -8.240 -10.728 44.878 1.00 78.94 247 SER A CA 1
ATOM 1895 C C . SER A 1 247 ? -8.190 -12.034 44.088 1.00 78.94 247 SER A C 1
ATOM 1897 O O . SER A 1 247 ? -8.178 -13.113 44.681 1.00 78.94 247 SER A O 1
ATOM 1899 N N . VAL A 1 248 ? -8.123 -11.934 42.763 1.00 87.00 248 VAL A N 1
ATOM 1900 C CA . VAL A 1 248 ? -7.886 -13.059 41.858 1.00 87.00 248 VAL A CA 1
ATOM 1901 C C . VAL A 1 248 ? -6.384 -13.197 41.655 1.00 87.00 248 VAL A C 1
ATOM 1903 O O . VAL A 1 248 ? -5.729 -12.300 41.125 1.00 87.00 248 VAL A O 1
ATOM 1906 N N . GLU A 1 249 ? -5.826 -14.319 42.090 1.00 88.88 249 GLU A N 1
ATOM 1907 C CA . GLU A 1 249 ? -4.397 -14.599 41.967 1.00 88.88 249 GLU A CA 1
ATOM 1908 C C . GLU A 1 249 ? -4.049 -15.274 40.635 1.00 88.88 249 GLU A C 1
ATOM 1910 O O . GLU A 1 249 ? -4.885 -15.915 40.001 1.00 88.88 249 GLU A O 1
ATOM 1915 N N . ASN A 1 250 ? -2.769 -15.195 40.259 1.00 88.25 250 ASN A N 1
ATOM 1916 C CA . ASN A 1 250 ? -2.183 -15.883 39.105 1.00 88.25 250 ASN A CA 1
ATOM 1917 C C . ASN A 1 250 ? -2.814 -15.526 37.748 1.00 88.25 250 ASN A C 1
ATOM 1919 O O . ASN A 1 250 ? -2.824 -16.353 36.834 1.00 88.25 250 ASN A O 1
ATOM 1923 N N . VAL A 1 251 ? -3.304 -14.294 37.591 1.00 93.50 251 VAL A N 1
ATOM 1924 C CA . VAL A 1 251 ? -3.816 -13.820 36.303 1.00 93.50 251 VAL A CA 1
ATOM 1925 C C . VAL A 1 251 ? -2.636 -13.474 35.406 1.00 93.50 251 VAL A C 1
ATOM 1927 O O . VAL A 1 251 ? -1.790 -12.660 35.773 1.00 93.50 251 VAL A O 1
ATOM 1930 N N . ALA A 1 252 ? -2.574 -14.088 34.229 1.00 95.12 252 ALA A N 1
ATOM 1931 C CA . ALA A 1 252 ? -1.582 -13.777 33.216 1.00 95.12 252 ALA A CA 1
ATOM 1932 C C . ALA A 1 252 ? -1.857 -12.391 32.621 1.00 95.12 252 ALA A C 1
ATOM 1934 O O . ALA A 1 252 ? -2.923 -12.146 32.040 1.00 95.12 252 ALA A O 1
ATOM 1935 N N . ILE A 1 253 ? -0.879 -11.500 32.768 1.00 96.19 253 ILE A N 1
ATOM 1936 C CA . ILE A 1 253 ? -0.903 -10.131 32.271 1.00 96.19 253 ILE A CA 1
ATOM 1937 C C . ILE A 1 253 ? 0.407 -9.784 31.561 1.00 96.19 253 ILE A C 1
ATOM 1939 O O . ILE A 1 253 ? 1.485 -10.289 31.877 1.00 96.19 253 ILE A O 1
ATOM 1943 N N . GLY A 1 254 ? 0.312 -8.866 30.612 1.00 96.69 254 GLY A N 1
ATOM 1944 C CA . GLY A 1 254 ? 1.452 -8.198 30.019 1.00 96.69 254 GLY A CA 1
ATOM 1945 C C . GLY A 1 254 ? 1.967 -7.058 30.897 1.00 96.69 254 GLY A C 1
ATOM 1946 O O . GLY A 1 254 ? 1.229 -6.128 31.217 1.00 96.69 254 GLY A O 1
ATOM 1947 N N . CYS A 1 255 ? 3.244 -7.101 31.258 1.00 96.19 255 CYS A N 1
ATOM 1948 C CA . CYS A 1 255 ? 3.956 -6.030 31.943 1.00 96.19 255 CYS A CA 1
ATOM 1949 C C . CYS A 1 255 ? 4.754 -5.226 30.910 1.00 96.19 255 CYS A C 1
ATOM 1951 O O . CYS A 1 255 ? 5.862 -5.592 30.524 1.00 96.19 255 CYS A O 1
ATOM 1953 N N . GLY A 1 256 ? 4.133 -4.183 30.357 1.00 95.25 256 GLY A N 1
ATOM 1954 C CA . GLY A 1 256 ? 4.650 -3.446 29.204 1.00 95.25 256 GLY A CA 1
ATOM 1955 C C . GLY A 1 256 ? 5.734 -2.441 29.581 1.00 95.25 256 GLY A C 1
ATOM 1956 O O . GLY A 1 256 ? 5.470 -1.496 30.323 1.00 95.25 256 GLY A O 1
ATOM 1957 N N . HIS A 1 257 ? 6.926 -2.585 29.010 1.00 93.12 257 HIS A N 1
ATOM 1958 C CA . HIS A 1 257 ? 8.070 -1.682 29.204 1.00 93.12 257 HIS A CA 1
ATOM 1959 C C . HIS A 1 257 ? 8.287 -0.722 28.027 1.00 93.12 257 HIS A C 1
ATOM 1961 O O . HIS A 1 257 ? 9.035 0.251 28.147 1.00 93.12 257 HIS A O 1
ATOM 1967 N N . ASN A 1 258 ? 7.654 -1.000 26.887 1.00 90.75 258 ASN A N 1
ATOM 1968 C CA . ASN A 1 258 ? 7.603 -0.127 25.724 1.00 90.75 258 ASN A CA 1
ATOM 1969 C C . ASN A 1 258 ? 6.161 -0.103 25.210 1.00 90.75 258 ASN A C 1
ATOM 1971 O O . ASN A 1 258 ? 5.645 -1.121 24.750 1.00 90.75 258 ASN A O 1
ATOM 1975 N N . ASN A 1 259 ? 5.504 1.039 25.370 1.00 87.56 259 ASN A N 1
ATOM 1976 C CA . ASN A 1 259 ? 4.093 1.232 25.098 1.00 87.56 259 ASN A CA 1
ATOM 1977 C C . ASN A 1 259 ? 3.908 2.555 24.355 1.00 87.56 259 ASN A C 1
ATOM 1979 O O . ASN A 1 259 ? 4.104 3.637 24.916 1.00 87.56 259 ASN A O 1
ATOM 1983 N N . GLU A 1 260 ? 3.460 2.475 23.111 1.00 83.88 260 GLU A N 1
ATOM 1984 C CA . GLU A 1 260 ? 3.062 3.639 22.328 1.00 83.88 260 GLU A CA 1
ATOM 1985 C C . GLU A 1 260 ? 1.611 3.452 21.912 1.00 83.88 260 GLU A C 1
ATOM 1987 O O . GLU A 1 260 ? 1.209 2.360 21.514 1.00 83.88 260 GLU A O 1
ATOM 1992 N N . GLY A 1 261 ? 0.789 4.491 22.036 1.00 71.88 261 GLY A N 1
ATOM 1993 C CA . GLY A 1 261 ? -0.598 4.352 21.634 1.00 71.88 261 GLY A CA 1
ATOM 1994 C C . GLY A 1 261 ? -1.569 5.377 22.176 1.00 71.88 261 GLY A C 1
ATOM 1995 O O . GLY A 1 261 ? -1.219 6.318 22.890 1.00 71.88 261 GLY A O 1
ATOM 1996 N N . LEU A 1 262 ? -2.833 5.165 21.825 1.00 68.25 262 LEU A N 1
ATOM 1997 C CA . LEU A 1 262 ? -3.938 6.084 22.073 1.00 68.25 262 LEU A CA 1
ATOM 1998 C C . LEU A 1 262 ? -4.718 5.778 23.372 1.00 68.25 262 LEU A C 1
ATOM 2000 O O . LEU A 1 262 ? -5.873 6.174 23.504 1.00 68.25 262 LEU A O 1
ATOM 2004 N N . PHE A 1 263 ? -4.096 5.159 24.378 1.00 71.38 263 PHE A N 1
ATOM 2005 C CA . PHE A 1 263 ? -4.726 4.749 25.653 1.00 71.38 263 PHE A CA 1
ATOM 2006 C C . PHE A 1 263 ? -4.857 5.880 26.694 1.00 71.38 263 PHE A C 1
ATOM 2008 O O . PHE A 1 263 ? -4.801 5.647 27.902 1.00 71.38 263 PHE A O 1
ATOM 2015 N N . VAL A 1 264 ? -4.993 7.129 26.229 1.00 71.69 264 VAL A N 1
ATOM 2016 C CA . VAL A 1 264 ? -4.888 8.366 27.027 1.00 71.69 264 VAL A CA 1
ATOM 2017 C C . VAL A 1 264 ? -5.595 8.246 28.384 1.00 71.69 264 VAL A C 1
ATOM 2019 O O . VAL A 1 264 ? -6.818 8.127 28.460 1.00 71.69 264 VAL A O 1
ATOM 2022 N N . GLY A 1 265 ? -4.805 8.323 29.459 1.00 76.81 265 GLY A N 1
ATOM 2023 C CA . GLY A 1 265 ? -5.277 8.314 30.844 1.00 76.81 265 GLY A CA 1
ATOM 2024 C C . GLY A 1 265 ? -5.344 6.941 31.521 1.00 76.81 265 GLY A C 1
ATOM 2025 O O . GLY A 1 265 ? -5.219 6.907 32.746 1.00 76.81 265 GLY A O 1
ATOM 2026 N N . ALA A 1 266 ? -5.473 5.839 30.780 1.00 87.94 266 ALA A N 1
ATOM 2027 C CA . ALA A 1 266 ? -5.471 4.482 31.335 1.00 87.94 266 ALA A CA 1
ATOM 2028 C C . ALA A 1 266 ? -4.037 3.961 31.536 1.00 87.94 266 ALA A C 1
ATOM 2030 O O . ALA A 1 266 ? -3.128 4.336 30.805 1.00 87.94 266 ALA A O 1
ATOM 2031 N N . ALA A 1 267 ? -3.819 3.087 32.515 1.00 90.88 267 ALA A N 1
ATOM 2032 C CA . ALA A 1 267 ? -2.531 2.419 32.724 1.00 90.88 267 ALA A CA 1
ATOM 2033 C C . ALA A 1 267 ? -2.342 1.186 31.825 1.00 90.88 267 ALA A C 1
ATOM 2035 O O . ALA A 1 267 ? -1.244 0.644 31.757 1.00 90.88 267 ALA A O 1
ATOM 2036 N N . GLY A 1 268 ? -3.410 0.737 31.164 1.00 92.75 268 GLY A N 1
ATOM 2037 C CA . GLY A 1 268 ? -3.429 -0.461 30.335 1.00 92.75 268 GLY A CA 1
ATOM 2038 C C . GLY A 1 268 ? -4.857 -0.895 30.004 1.00 92.75 268 GLY A C 1
ATOM 2039 O O . GLY A 1 268 ? -5.786 -0.079 30.037 1.00 92.75 268 GLY A O 1
ATOM 2040 N N . LEU A 1 269 ? -5.040 -2.179 29.708 1.00 93.38 269 LEU A N 1
ATOM 2041 C CA . LEU A 1 269 ? -6.270 -2.728 29.132 1.00 93.38 269 LEU A CA 1
ATOM 2042 C C . LEU A 1 269 ? -6.652 -4.070 29.766 1.00 93.38 269 LEU A C 1
ATOM 2044 O O . LEU A 1 269 ? -5.798 -4.933 29.969 1.00 93.38 269 LEU A O 1
ATOM 2048 N N . LEU A 1 270 ? -7.944 -4.235 30.057 1.00 94.38 270 LEU A N 1
ATOM 2049 C CA . LEU A 1 270 ? -8.572 -5.478 30.500 1.00 94.38 270 LEU A CA 1
ATOM 2050 C C . LEU A 1 270 ? -9.292 -6.124 29.305 1.00 94.38 270 LEU A C 1
ATOM 2052 O O . LEU A 1 270 ? -10.314 -5.613 28.837 1.00 94.38 270 LEU A O 1
ATOM 2056 N N . GLY A 1 271 ? -8.752 -7.243 28.825 1.00 94.00 271 GLY A N 1
ATOM 2057 C CA . GLY A 1 271 ? -9.292 -8.008 27.707 1.00 94.00 271 GLY A CA 1
ATOM 2058 C C . GLY A 1 271 ? -10.483 -8.855 28.147 1.00 94.00 271 GLY A C 1
ATOM 2059 O O . GLY A 1 271 ? -10.359 -9.743 28.990 1.00 94.00 271 GLY A O 1
ATOM 2060 N N . LEU A 1 272 ? -11.648 -8.585 27.571 1.00 93.88 272 LEU A N 1
ATOM 2061 C CA . LEU A 1 272 ? -12.918 -9.268 27.820 1.00 93.88 272 LEU A CA 1
ATOM 2062 C C . LEU A 1 272 ? -13.355 -10.139 26.632 1.00 93.88 272 LEU A C 1
ATOM 2064 O O . LEU A 1 272 ? -14.500 -10.583 26.614 1.00 93.88 272 LEU A O 1
ATOM 2068 N N . GLY A 1 273 ? -12.482 -10.356 25.642 1.00 90.75 273 GLY A N 1
ATOM 2069 C CA . GLY A 1 273 ? -12.738 -11.200 24.472 1.00 90.75 273 GLY A CA 1
ATOM 2070 C C . GLY A 1 273 ? -13.028 -12.669 24.805 1.00 90.75 273 GLY A C 1
ATOM 2071 O O . GLY A 1 273 ? -13.023 -13.081 25.961 1.00 90.75 273 GLY A O 1
ATOM 2072 N N . GLY A 1 274 ? -13.326 -13.462 23.780 1.00 87.69 274 GLY A N 1
ATOM 2073 C CA . GLY A 1 274 ? -13.663 -14.884 23.900 1.00 87.69 274 GLY A CA 1
ATOM 2074 C C . GLY A 1 274 ? -12.462 -15.837 23.911 1.00 87.69 274 GLY A C 1
ATOM 2075 O O . GLY A 1 274 ? -12.651 -17.048 24.034 1.00 87.69 274 GLY A O 1
ATOM 2076 N N . GLY A 1 275 ? -11.233 -15.333 23.758 1.00 86.62 275 GLY A N 1
ATOM 2077 C CA . GLY A 1 275 ? -10.022 -16.150 23.711 1.00 86.62 275 GLY A CA 1
ATOM 2078 C C . GLY A 1 275 ? -9.492 -16.538 25.093 1.00 86.62 275 GLY A C 1
ATOM 2079 O O . GLY A 1 275 ? -9.802 -15.915 26.107 1.00 86.62 275 GLY A O 1
ATOM 2080 N N . ALA A 1 276 ? -8.620 -17.549 25.134 1.00 87.94 276 ALA A N 1
ATOM 2081 C CA . ALA A 1 276 ? -8.133 -18.161 26.378 1.00 87.94 276 ALA A CA 1
ATOM 2082 C C . ALA A 1 276 ? -7.345 -17.218 27.311 1.00 87.94 276 ALA A C 1
ATOM 2084 O O . ALA A 1 276 ? -7.268 -17.473 28.510 1.00 87.94 276 ALA A O 1
ATOM 2085 N N . LEU A 1 277 ? -6.753 -16.144 26.775 1.00 90.62 277 LEU A N 1
ATOM 2086 C CA . LEU A 1 277 ? -6.013 -15.149 27.562 1.00 90.62 277 LEU A CA 1
ATOM 2087 C C . LEU A 1 277 ? -6.903 -14.026 28.116 1.00 90.62 277 LEU A C 1
ATOM 2089 O O . LEU A 1 277 ? -6.424 -13.236 28.926 1.00 90.62 277 LEU A O 1
ATOM 2093 N N . SER A 1 278 ? -8.182 -13.973 27.737 1.00 92.56 278 SER A N 1
ATOM 2094 C CA . SER A 1 278 ? -9.142 -12.990 28.251 1.00 92.56 278 SER A CA 1
ATOM 2095 C C . SER A 1 278 ? -9.389 -13.163 29.744 1.00 92.56 278 SER A C 1
ATOM 2097 O O . SER A 1 278 ? -9.364 -14.274 30.274 1.00 92.56 278 SER A O 1
ATOM 2099 N N . PHE A 1 279 ? -9.666 -12.061 30.439 1.00 92.88 279 PHE A N 1
ATOM 2100 C CA . PHE A 1 279 ? -9.981 -12.099 31.862 1.00 92.88 279 PHE A CA 1
ATOM 2101 C C . PHE A 1 279 ? -11.157 -13.041 32.198 1.00 92.88 279 PHE A C 1
ATOM 2103 O O . PHE A 1 279 ? -10.960 -13.885 33.072 1.00 92.88 279 PHE A O 1
ATOM 2110 N N . PRO A 1 280 ? -12.319 -13.012 31.494 1.00 91.06 280 PRO A N 1
ATOM 2111 C CA . PRO A 1 280 ? -13.412 -13.952 31.752 1.00 91.06 280 PRO A CA 1
ATOM 2112 C C . PRO A 1 280 ? -12.981 -15.420 31.624 1.00 91.06 280 PRO A C 1
ATOM 2114 O O . PRO A 1 280 ? -13.385 -16.245 32.439 1.00 91.06 280 PRO A O 1
ATOM 2117 N N . SER A 1 281 ? -12.132 -15.746 30.642 1.00 89.38 281 SER A N 1
ATOM 2118 C CA . SER A 1 281 ? -11.646 -17.117 30.438 1.00 89.38 281 SER A CA 1
ATOM 2119 C C . SER A 1 281 ? -10.644 -17.544 31.510 1.00 89.38 281 SER A C 1
ATOM 2121 O O . SER A 1 281 ? -10.714 -18.669 31.998 1.00 89.38 281 SER A O 1
ATOM 2123 N N . GLN A 1 282 ? -9.742 -16.647 31.921 1.00 89.31 282 GLN A N 1
ATOM 2124 C CA . GLN A 1 282 ? -8.741 -16.932 32.953 1.00 89.31 282 GLN A CA 1
ATOM 2125 C C . GLN A 1 282 ? -9.360 -17.190 34.334 1.00 89.31 282 GLN A C 1
ATOM 2127 O O . GLN A 1 282 ? -8.823 -17.991 35.096 1.00 89.31 282 GLN A O 1
ATOM 2132 N N . ILE A 1 283 ? -10.498 -16.557 34.643 1.00 86.69 283 ILE A N 1
ATOM 2133 C CA . ILE A 1 283 ? -11.248 -16.796 35.890 1.00 86.69 283 ILE A CA 1
ATOM 2134 C C . ILE A 1 283 ? -12.355 -17.847 35.744 1.00 86.69 283 ILE A C 1
ATOM 2136 O O . ILE A 1 283 ? -13.098 -18.088 36.693 1.00 86.69 283 ILE A O 1
ATOM 2140 N N . ASN A 1 284 ? -12.483 -18.452 34.559 1.00 82.81 284 ASN A N 1
ATOM 2141 C CA . ASN A 1 284 ? -13.517 -19.429 34.228 1.00 82.81 284 ASN A CA 1
ATOM 2142 C C . ASN A 1 284 ? -14.949 -18.916 34.501 1.00 82.81 284 ASN A C 1
ATOM 2144 O O . ASN A 1 284 ? -15.788 -19.615 35.074 1.00 82.81 284 ASN A O 1
ATOM 2148 N N . ALA A 1 285 ? -15.222 -17.665 34.121 1.00 82.69 285 ALA A N 1
ATOM 2149 C CA . ALA A 1 285 ? -16.535 -17.058 34.279 1.00 82.69 285 ALA A CA 1
ATOM 2150 C C . ALA A 1 285 ? -17.568 -17.765 33.387 1.00 82.69 285 ALA A C 1
ATOM 2152 O O . ALA A 1 285 ? -17.358 -17.946 32.190 1.00 82.69 285 ALA A O 1
ATOM 2153 N N . SER A 1 286 ? -18.725 -18.109 33.952 1.00 81.56 286 SER A N 1
ATOM 2154 C CA . SER A 1 286 ? -19.873 -18.621 33.189 1.00 81.56 286 SER A CA 1
ATOM 2155 C C . SER A 1 286 ? -20.565 -17.524 32.381 1.00 81.56 286 SER A C 1
ATOM 2157 O O . SER A 1 286 ? -21.116 -17.772 31.310 1.00 81.56 286 SER A O 1
ATOM 2159 N N . SER A 1 287 ? -20.547 -16.303 32.903 1.00 85.12 287 SER A N 1
ATOM 2160 C CA . SER A 1 287 ? -21.115 -15.122 32.279 1.00 85.12 287 SER A CA 1
ATOM 2161 C C . SER A 1 287 ? -20.405 -13.870 32.774 1.00 85.12 287 SER A C 1
ATOM 2163 O O . SER A 1 287 ? -19.803 -13.850 33.851 1.00 85.12 287 SER A O 1
ATOM 2165 N N . PHE A 1 288 ? -20.516 -12.796 32.005 1.00 89.88 288 PHE A N 1
ATOM 2166 C CA . PHE A 1 288 ? -20.216 -11.458 32.497 1.00 89.88 288 PHE A CA 1
ATOM 2167 C C . PHE A 1 288 ? -21.193 -10.449 31.908 1.00 89.88 288 PHE A C 1
ATOM 2169 O O . PHE A 1 288 ? -21.835 -10.688 30.880 1.00 89.88 288 PHE A O 1
ATOM 2176 N N . SER A 1 289 ? -21.348 -9.317 32.578 1.00 88.19 289 SER A N 1
ATOM 2177 C CA . SER A 1 289 ? -22.201 -8.240 32.102 1.00 88.19 289 SER A CA 1
ATOM 2178 C C . SER A 1 289 ? -21.679 -6.881 32.512 1.00 88.19 289 SER A C 1
ATOM 2180 O O . SER A 1 289 ? -21.061 -6.733 33.561 1.00 88.19 289 SER A O 1
ATOM 2182 N N . TYR A 1 290 ? -21.965 -5.883 31.690 1.00 89.31 290 TYR A N 1
ATOM 2183 C CA . TYR A 1 290 ? -21.675 -4.491 31.990 1.00 89.31 290 TYR A CA 1
ATOM 2184 C C . TYR A 1 290 ? -22.841 -3.604 31.573 1.00 89.31 290 TYR A C 1
ATOM 2186 O O . TYR A 1 290 ? -23.611 -3.931 30.667 1.00 89.31 290 TYR A O 1
ATOM 2194 N N . CYS A 1 291 ? -22.967 -2.452 32.222 1.00 86.06 291 CYS A N 1
ATOM 2195 C CA . CYS A 1 291 ? -23.900 -1.406 31.819 1.00 86.06 291 CYS A CA 1
ATOM 2196 C C . CYS A 1 291 ? -23.113 -0.129 31.559 1.00 86.06 291 CYS A C 1
ATOM 2198 O O . CYS A 1 291 ? -22.509 0.401 32.478 1.00 86.06 291 CYS A O 1
ATOM 2200 N N . LEU A 1 292 ? -23.091 0.375 30.327 1.00 88.69 292 LEU A N 1
ATOM 2201 C CA . LEU A 1 292 ? -22.322 1.580 30.017 1.00 88.69 292 LEU A CA 1
ATOM 2202 C C . LEU A 1 292 ? -23.138 2.835 30.344 1.00 88.69 292 LEU A C 1
ATOM 2204 O O . LEU A 1 292 ? -24.234 3.028 29.808 1.00 88.69 292 LEU A O 1
ATOM 2208 N N . VAL A 1 293 ? -22.600 3.712 31.196 1.00 84.56 293 VAL A N 1
ATOM 2209 C CA . VAL A 1 293 ? -23.191 5.038 31.452 1.00 84.56 293 VAL A CA 1
ATOM 2210 C C . VAL A 1 293 ? -23.157 5.927 30.211 1.00 84.56 293 VAL A C 1
ATOM 2212 O O . VAL A 1 293 ? -22.367 5.719 29.290 1.00 84.56 293 VAL A O 1
ATOM 2215 N N . ASP A 1 294 ? -23.982 6.974 30.210 1.00 80.56 294 ASP A N 1
ATOM 2216 C CA . ASP A 1 294 ? -23.889 8.048 29.220 1.00 80.56 294 ASP A CA 1
ATOM 2217 C C . ASP A 1 294 ? -22.456 8.602 29.170 1.00 80.56 294 ASP A C 1
ATOM 2219 O O . ASP A 1 294 ? -21.876 8.937 30.204 1.00 80.56 294 ASP A O 1
ATOM 2223 N N . ARG A 1 295 ? -21.907 8.747 27.959 1.00 75.69 295 ARG A N 1
ATOM 2224 C CA . ARG A 1 295 ? -20.515 9.172 27.723 1.00 75.69 295 ARG A CA 1
ATOM 2225 C C . ARG A 1 295 ? -20.114 10.430 28.491 1.00 75.69 295 ARG A C 1
ATOM 2227 O O . ARG A 1 295 ? -19.017 10.494 29.028 1.00 75.69 295 ARG A O 1
ATOM 2234 N N . ASP A 1 296 ? -20.985 11.429 28.520 1.00 71.12 296 ASP A N 1
ATOM 2235 C CA . ASP A 1 296 ? -20.710 12.733 29.128 1.00 71.12 296 ASP A CA 1
ATOM 2236 C C . ASP A 1 296 ? -21.280 12.838 30.561 1.00 71.12 296 ASP A C 1
ATOM 2238 O O . ASP A 1 296 ? -21.559 13.934 31.039 1.00 71.12 296 ASP A O 1
ATOM 2242 N N . SER A 1 297 ? -21.528 11.701 31.225 1.00 71.94 297 SER A N 1
ATOM 2243 C CA . SER A 1 297 ? -21.965 11.643 32.623 1.00 71.94 297 SER A CA 1
ATOM 2244 C C . SER A 1 297 ? -20.803 11.344 33.568 1.00 71.94 297 SER A C 1
ATOM 2246 O O . SER A 1 297 ? -19.954 10.510 33.264 1.00 71.94 297 SER A O 1
ATOM 2248 N N . ASP A 1 298 ? -20.841 11.947 34.756 1.00 67.25 298 ASP A N 1
ATOM 2249 C CA . ASP A 1 298 ? -19.965 11.604 35.884 1.00 67.25 298 ASP A CA 1
ATOM 2250 C C . ASP A 1 298 ? -20.483 10.396 36.694 1.00 67.25 298 ASP A C 1
ATOM 2252 O O . ASP A 1 298 ? -19.920 10.040 37.727 1.00 67.25 298 ASP A O 1
ATOM 2256 N N . SER A 1 299 ? -21.585 9.773 36.260 1.00 71.12 299 SER A N 1
ATOM 2257 C CA . SER A 1 299 ? -22.145 8.585 36.912 1.00 71.12 299 SER A CA 1
ATOM 2258 C C . SER A 1 299 ? -21.228 7.371 36.780 1.00 71.12 299 SER A C 1
ATOM 2260 O O . SER A 1 299 ? -20.545 7.188 35.774 1.00 71.12 299 SER A O 1
ATOM 2262 N N . THR A 1 300 ? -21.294 6.491 37.773 1.00 76.38 300 THR A N 1
ATOM 2263 C CA . THR A 1 300 ? -20.641 5.183 37.761 1.00 76.38 300 THR A CA 1
ATOM 2264 C C . THR A 1 300 ? -21.660 4.082 37.468 1.00 76.38 300 TH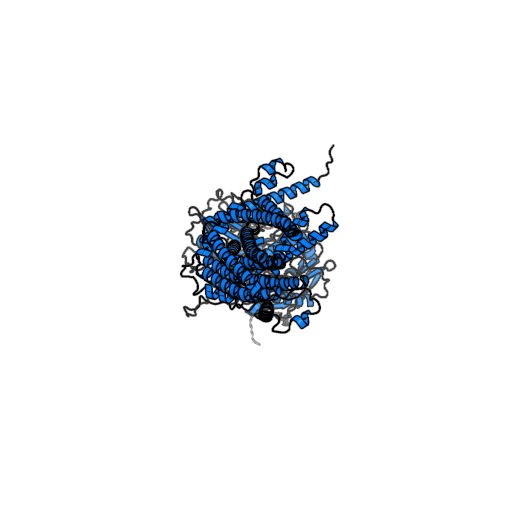R A C 1
ATOM 2266 O O . THR A 1 300 ? -22.850 4.222 37.748 1.00 76.38 300 THR A O 1
ATOM 2269 N N . SER A 1 301 ? -21.188 2.977 36.909 1.00 81.06 301 SER A N 1
ATOM 2270 C CA . SER A 1 301 ? -21.962 1.756 36.633 1.00 81.06 301 SER A CA 1
ATOM 2271 C C . SER A 1 301 ? -21.146 0.525 37.021 1.00 81.06 301 SER A C 1
ATOM 2273 O O . SER A 1 301 ? -20.118 0.687 37.675 1.00 81.06 301 SER A O 1
ATOM 2275 N N . THR A 1 302 ? -21.591 -0.678 36.664 1.00 78.38 302 THR A N 1
ATOM 2276 C CA . THR A 1 302 ? -21.053 -1.936 37.195 1.00 78.38 302 THR A CA 1
ATOM 2277 C C . THR A 1 302 ? -20.615 -2.881 36.072 1.00 78.38 302 THR A C 1
ATOM 2279 O O . THR A 1 302 ? -21.260 -2.967 35.020 1.00 78.38 302 THR A O 1
ATOM 2282 N N . LEU A 1 303 ? -19.477 -3.545 36.288 1.00 85.62 303 LEU A N 1
ATOM 2283 C CA . LEU A 1 303 ? -19.002 -4.738 35.584 1.00 85.62 303 LEU A CA 1
ATOM 2284 C C . LEU A 1 303 ? -19.179 -5.902 36.553 1.00 85.62 303 LEU A C 1
ATOM 2286 O O . LEU A 1 303 ? -18.613 -5.849 37.638 1.00 85.62 303 LEU A O 1
ATOM 2290 N N . GLU A 1 304 ? -19.924 -6.927 36.164 1.00 83.50 304 GLU A N 1
ATOM 2291 C CA . GLU A 1 304 ? -20.290 -8.056 37.024 1.00 83.50 304 GLU A CA 1
ATOM 2292 C C . GLU A 1 304 ? -19.944 -9.379 36.329 1.00 83.50 304 GLU A C 1
ATOM 2294 O O . GLU A 1 304 ? -20.287 -9.569 35.157 1.00 83.50 304 GLU A O 1
ATOM 2299 N N . PHE A 1 305 ? -19.316 -10.308 37.051 1.00 83.06 305 PHE A N 1
ATOM 2300 C CA . PHE A 1 305 ? -19.028 -11.672 36.592 1.00 83.06 305 PHE A CA 1
ATOM 2301 C C . PHE A 1 305 ? -19.885 -12.691 37.352 1.00 83.06 305 PHE A C 1
ATOM 2303 O O . PHE A 1 305 ? -20.041 -12.593 38.565 1.00 83.06 305 PHE A O 1
ATOM 2310 N N . GLY A 1 306 ? -20.441 -13.678 36.643 1.00 72.25 306 GLY A N 1
ATOM 2311 C CA . GLY A 1 306 ? -21.265 -14.741 37.237 1.00 72.25 306 GLY A CA 1
ATOM 2312 C C . GLY A 1 306 ? -22.705 -14.337 37.588 1.00 72.25 306 GLY A C 1
ATOM 2313 O O . GLY A 1 306 ? -23.420 -15.112 38.222 1.00 72.25 306 GLY A O 1
ATOM 2314 N N . GLY A 1 307 ? -23.151 -13.151 37.164 1.00 67.62 307 GLY A N 1
ATOM 2315 C CA . GLY A 1 307 ? -24.505 -12.651 37.411 1.00 67.62 307 GLY A CA 1
ATOM 2316 C C . GLY A 1 307 ? -25.589 -13.384 36.608 1.00 67.62 307 GLY A C 1
ATOM 2317 O O . GLY A 1 307 ? -25.376 -13.813 35.468 1.00 67.62 307 GLY A O 1
ATOM 2318 N N . ALA A 1 308 ? -26.786 -13.497 37.192 1.00 59.56 308 ALA A N 1
ATOM 2319 C CA . ALA A 1 308 ? -27.946 -14.096 36.537 1.00 59.56 308 ALA A CA 1
ATOM 2320 C C . ALA A 1 308 ? -28.551 -13.164 35.472 1.00 59.56 308 ALA A C 1
ATOM 2322 O O . ALA A 1 308 ? -28.689 -11.956 35.680 1.00 59.56 308 ALA A O 1
ATOM 2323 N N . THR A 1 309 ? -28.978 -13.729 34.340 1.00 64.56 309 THR A N 1
ATOM 2324 C CA . THR A 1 309 ? -29.660 -12.964 33.290 1.00 64.56 309 THR A CA 1
ATOM 2325 C C . THR A 1 309 ? -31.017 -12.456 33.795 1.00 64.56 309 THR A C 1
ATOM 2327 O O . THR A 1 309 ? -31.836 -13.256 34.259 1.00 64.56 309 THR A O 1
ATOM 2330 N N . PRO A 1 310 ? -31.312 -11.146 33.690 1.00 66.81 310 PRO A N 1
ATOM 2331 C CA . PRO A 1 310 ? -32.615 -10.617 34.072 1.00 66.81 310 PRO A CA 1
ATOM 2332 C C . PRO A 1 310 ? -33.748 -11.240 33.234 1.00 66.81 310 PRO A C 1
ATOM 2334 O O . PRO A 1 310 ? -33.597 -11.390 32.022 1.00 66.81 310 PRO A O 1
ATOM 2337 N N . PRO A 1 311 ? -34.925 -11.524 33.822 1.00 55.16 311 PRO A N 1
ATOM 2338 C CA . PRO A 1 311 ? -36.026 -12.209 33.132 1.00 55.16 311 PRO A CA 1
ATOM 2339 C C . PRO A 1 311 ? -36.636 -11.423 31.956 1.00 55.16 311 PRO A C 1
ATOM 2341 O O . PRO A 1 311 ? -37.299 -12.015 31.113 1.00 55.16 311 PRO A O 1
ATOM 2344 N N . ASN A 1 312 ? -36.397 -10.108 31.878 1.00 66.31 312 ASN A N 1
ATOM 2345 C CA . ASN A 1 312 ? -36.889 -9.229 30.807 1.00 66.31 312 ASN A CA 1
ATOM 2346 C C . ASN A 1 312 ? -35.793 -8.855 29.788 1.00 66.31 312 ASN A C 1
ATOM 2348 O O . ASN A 1 312 ? -35.914 -7.841 29.100 1.00 66.31 312 ASN A O 1
ATOM 2352 N N . ALA A 1 313 ? -34.692 -9.609 29.733 1.00 76.31 313 ALA A N 1
ATOM 2353 C CA . ALA A 1 313 ? -33.604 -9.334 28.803 1.00 76.31 313 ALA A CA 1
ATOM 2354 C C . ALA A 1 313 ? -33.989 -9.693 27.358 1.00 76.31 313 ALA A C 1
ATOM 2356 O O . ALA A 1 313 ? -34.566 -10.748 27.091 1.00 76.31 313 ALA A O 1
ATOM 2357 N N . VAL A 1 314 ? -33.613 -8.828 26.414 1.00 82.00 314 VAL A N 1
ATOM 2358 C CA . VAL A 1 314 ? -33.636 -9.152 24.985 1.00 82.00 314 VAL A CA 1
ATOM 2359 C C . VAL A 1 314 ? -32.445 -10.062 24.706 1.00 82.00 314 VAL A C 1
ATOM 2361 O O . VAL A 1 314 ? -31.300 -9.646 24.869 1.00 82.00 314 VAL A O 1
ATOM 2364 N N . THR A 1 315 ? -32.703 -11.307 24.317 1.00 85.25 315 THR A N 1
ATOM 2365 C CA . THR A 1 315 ? -31.645 -12.277 24.008 1.00 85.25 315 THR A CA 1
ATOM 2366 C C . THR A 1 315 ? -31.344 -12.293 22.516 1.00 85.25 315 THR A C 1
ATOM 2368 O O . THR A 1 315 ? -32.246 -12.105 21.697 1.00 85.25 315 THR A O 1
ATOM 2371 N N . ALA A 1 316 ? -30.090 -12.558 22.162 1.00 87.12 316 ALA A N 1
ATOM 2372 C CA . ALA A 1 316 ? -29.638 -12.774 20.792 1.00 87.12 316 ALA A CA 1
ATOM 2373 C C . ALA A 1 316 ? -28.650 -13.954 20.770 1.00 87.12 316 ALA A C 1
ATOM 2375 O O . ALA A 1 316 ? -27.841 -14.062 21.697 1.00 87.12 316 ALA A O 1
ATOM 2376 N N . PRO A 1 317 ? -28.693 -14.844 19.762 1.00 87.88 317 PRO A N 1
ATOM 2377 C CA . PRO A 1 317 ? -27.723 -15.930 19.655 1.00 87.88 317 PRO A CA 1
ATOM 2378 C C . PRO A 1 317 ? -26.300 -15.402 19.440 1.00 87.88 317 PRO A C 1
ATOM 2380 O O . PRO A 1 317 ? -26.071 -14.570 18.557 1.00 87.88 317 PRO A O 1
ATOM 2383 N N . ILE A 1 318 ? -25.347 -15.917 20.224 1.00 87.31 318 ILE A N 1
ATOM 2384 C CA . ILE A 1 318 ? -23.915 -15.699 19.999 1.00 87.31 318 ILE A CA 1
ATOM 2385 C C . ILE A 1 318 ? -23.440 -16.715 18.957 1.00 87.31 318 ILE A C 1
ATOM 2387 O O . ILE A 1 318 ? -23.605 -17.923 19.135 1.00 87.31 318 ILE A O 1
ATOM 2391 N N . ILE A 1 319 ? -22.843 -16.231 17.872 1.00 87.38 319 ILE A N 1
ATOM 2392 C CA . ILE A 1 319 ? -22.286 -17.064 16.804 1.00 87.38 319 ILE A CA 1
ATOM 2393 C C . ILE A 1 319 ? -20.783 -17.240 17.042 1.00 87.38 319 ILE A C 1
ATOM 2395 O O . ILE A 1 319 ? -20.083 -16.313 17.444 1.00 87.38 319 ILE A O 1
ATOM 2399 N N . LYS A 1 320 ? -20.257 -18.432 16.752 1.00 81.31 320 LYS A N 1
ATOM 2400 C CA . LYS A 1 320 ? -18.811 -18.658 16.687 1.00 81.31 320 LYS A CA 1
ATOM 2401 C C . LYS A 1 320 ? -18.287 -18.472 15.276 1.00 81.31 320 LYS A C 1
ATOM 2403 O O . LYS A 1 320 ? -18.752 -19.134 14.349 1.00 81.31 320 LYS A O 1
ATOM 2408 N N . ASN A 1 321 ? -17.229 -17.686 15.140 1.00 82.44 321 ASN A N 1
ATOM 2409 C CA . ASN A 1 321 ? -16.407 -17.732 13.945 1.00 82.44 321 ASN A CA 1
ATOM 2410 C C . ASN A 1 321 ? -15.386 -18.871 14.083 1.00 82.44 321 ASN A C 1
ATOM 2412 O O . ASN A 1 321 ? -14.538 -18.861 14.969 1.00 82.44 321 ASN A O 1
ATOM 2416 N N . SER A 1 322 ? -15.443 -19.864 13.192 1.00 75.12 322 SER A N 1
ATOM 2417 C CA . SER A 1 322 ? -14.523 -21.017 13.222 1.00 75.12 322 SER A CA 1
ATOM 2418 C C . SER A 1 322 ? -13.043 -20.648 13.031 1.00 75.12 322 SER A C 1
ATOM 2420 O O . SER A 1 322 ? -12.166 -21.488 13.237 1.00 75.12 322 SER A O 1
ATOM 2422 N N . LYS A 1 323 ? -12.762 -19.412 12.604 1.00 74.75 323 LYS A N 1
ATOM 2423 C CA . LYS A 1 323 ? -11.419 -18.890 12.349 1.00 74.75 323 LYS A CA 1
ATOM 2424 C C . LYS A 1 323 ? -10.919 -17.919 13.421 1.00 74.75 323 LYS A C 1
ATOM 2426 O O . LYS A 1 323 ? -9.712 -17.714 13.500 1.00 74.75 323 LYS A O 1
ATOM 2431 N N . LEU A 1 324 ? -11.815 -17.340 14.223 1.00 77.00 324 LEU A N 1
ATOM 2432 C CA . LEU A 1 324 ? -11.512 -16.306 15.215 1.00 77.00 324 LEU A CA 1
ATOM 2433 C C . LEU A 1 324 ? -12.335 -16.533 16.485 1.00 77.00 324 LEU A C 1
ATOM 2435 O O . LEU A 1 324 ? -13.557 -16.416 16.465 1.00 77.00 324 LEU A O 1
ATOM 2439 N N . ASP A 1 325 ? -11.650 -16.827 17.584 1.00 82.69 325 ASP A N 1
ATOM 2440 C CA . ASP A 1 325 ? -12.233 -17.082 18.905 1.00 82.69 325 ASP A CA 1
ATOM 2441 C C . ASP A 1 325 ? -12.333 -15.825 19.788 1.00 82.69 325 ASP A C 1
ATOM 2443 O O . ASP A 1 325 ? -13.116 -15.810 20.732 1.00 82.69 325 ASP A O 1
ATOM 2447 N N . THR A 1 326 ? -11.605 -14.754 19.460 1.00 86.25 326 THR A N 1
ATOM 2448 C CA . THR A 1 326 ? -11.568 -13.507 20.246 1.00 86.25 326 THR A CA 1
ATOM 2449 C C . THR A 1 326 ? -12.900 -12.746 20.282 1.00 86.25 326 THR A C 1
ATOM 2451 O O . THR A 1 326 ? -13.223 -12.138 21.297 1.00 86.25 326 THR A O 1
ATOM 2454 N N . PHE A 1 327 ? -13.670 -12.706 19.190 1.00 90.12 327 PHE A N 1
ATOM 2455 C CA . PHE A 1 327 ? -14.815 -11.790 19.082 1.00 90.12 327 PHE A CA 1
ATOM 2456 C C . PHE A 1 327 ? -16.155 -12.461 19.388 1.00 90.12 327 PHE A C 1
ATOM 2458 O O . PHE A 1 327 ? -16.434 -13.562 18.911 1.00 90.12 327 PHE A O 1
ATOM 2465 N N . TYR A 1 328 ? -17.042 -11.739 20.076 1.00 91.94 328 TYR A N 1
ATOM 2466 C CA . TYR A 1 328 ? -18.441 -12.139 20.231 1.00 91.94 328 TYR A CA 1
ATOM 2467 C C . TYR A 1 328 ? -19.263 -11.694 19.023 1.00 91.94 328 TYR A C 1
ATOM 2469 O O . TYR A 1 328 ? -19.604 -10.514 18.896 1.00 91.94 328 TYR A O 1
ATOM 2477 N N . TYR A 1 329 ? -19.593 -12.641 18.144 1.00 92.69 329 TYR A N 1
ATOM 2478 C CA . TYR A 1 329 ? -20.506 -12.399 17.031 1.00 92.69 329 TYR A CA 1
ATOM 2479 C C . TYR A 1 329 ? -21.955 -12.572 17.472 1.00 92.69 329 TYR A C 1
ATOM 2481 O O . TYR A 1 329 ? -22.269 -13.480 18.237 1.00 92.69 329 TYR A O 1
ATOM 2489 N N . VAL A 1 330 ? -22.844 -11.736 16.947 1.00 92.50 330 VAL A N 1
ATOM 2490 C CA . VAL A 1 330 ? -24.289 -11.809 17.185 1.00 92.50 330 VAL A CA 1
ATOM 2491 C C . VAL A 1 330 ? -25.037 -12.027 15.879 1.00 92.50 330 VAL A C 1
ATOM 2493 O O . VAL A 1 330 ? -24.681 -11.463 14.843 1.00 92.50 330 VAL A O 1
ATOM 2496 N N . ASP A 1 331 ? -26.091 -12.835 15.938 1.00 90.50 331 ASP A N 1
ATOM 2497 C CA . ASP A 1 331 ? -26.925 -13.172 14.781 1.00 90.50 331 ASP A CA 1
ATOM 2498 C C . ASP A 1 331 ? -27.928 -12.056 14.439 1.00 90.50 331 ASP A C 1
ATOM 2500 O O . ASP A 1 331 ? -29.135 -12.150 14.695 1.00 90.50 331 ASP A O 1
ATOM 2504 N N . LEU A 1 332 ? -27.401 -10.941 13.930 1.00 93.44 332 LEU A N 1
ATOM 2505 C CA . LEU A 1 332 ? -28.194 -9.813 13.451 1.00 93.44 332 LEU A CA 1
ATOM 2506 C C . LEU A 1 332 ? -28.749 -10.135 12.058 1.00 93.44 332 LEU A C 1
ATOM 2508 O O . LEU A 1 332 ? -27.996 -10.398 11.131 1.00 93.44 332 LEU A O 1
ATOM 2512 N N . THR A 1 333 ? -30.064 -10.048 11.885 1.00 91.31 333 THR A N 1
ATOM 2513 C CA . THR A 1 333 ? -30.737 -10.345 10.605 1.00 91.31 333 THR A CA 1
ATOM 2514 C C . THR A 1 333 ? -31.209 -9.098 9.870 1.00 91.31 333 THR A C 1
ATOM 2516 O O . THR A 1 333 ? -31.454 -9.139 8.664 1.00 91.31 333 THR A O 1
ATOM 2519 N N . GLY A 1 334 ? -31.333 -7.971 10.573 1.00 93.56 334 GLY A N 1
ATOM 2520 C CA . GLY A 1 334 ? -31.798 -6.736 9.968 1.00 93.56 334 GLY A CA 1
ATOM 2521 C C . GLY A 1 334 ? -31.755 -5.532 10.895 1.00 93.56 334 GLY A C 1
ATOM 2522 O O . GLY A 1 334 ? -31.514 -5.622 12.100 1.00 93.56 334 GLY A O 1
ATOM 2523 N N . ILE A 1 335 ? -32.011 -4.375 10.296 1.00 96.56 335 ILE A N 1
ATOM 2524 C CA . ILE A 1 335 ? -32.159 -3.093 10.981 1.00 96.56 335 ILE A CA 1
ATOM 2525 C C . ILE A 1 335 ? -33.455 -2.470 10.465 1.00 96.56 335 ILE A C 1
ATOM 2527 O O . ILE A 1 335 ? -33.755 -2.578 9.274 1.00 96.56 335 ILE A O 1
ATOM 2531 N N . SER A 1 336 ? -34.220 -1.813 11.333 1.00 95.62 336 SER A N 1
ATOM 2532 C CA . SER A 1 336 ? -35.428 -1.084 10.936 1.00 95.62 336 SER A CA 1
ATOM 2533 C C . SER A 1 336 ? -35.362 0.393 11.300 1.00 95.62 336 SER A C 1
ATOM 2535 O O . SER A 1 336 ? -34.854 0.749 12.365 1.00 95.62 336 SER A O 1
ATOM 2537 N N . VAL A 1 337 ? -35.946 1.240 10.447 1.00 96.50 337 VAL A N 1
ATOM 2538 C CA . VAL A 1 337 ? -36.111 2.684 10.667 1.00 96.50 337 VAL A CA 1
ATOM 2539 C C . VAL A 1 337 ? -37.598 3.031 10.633 1.00 96.50 337 VAL A C 1
ATOM 2541 O O . VAL A 1 337 ? -38.301 2.704 9.679 1.00 96.50 337 VAL A O 1
ATOM 2544 N N . ALA A 1 338 ? -38.096 3.681 11.687 1.00 91.88 338 ALA A N 1
ATOM 2545 C CA . ALA A 1 338 ? -39.518 3.986 11.882 1.00 91.88 338 ALA A CA 1
ATOM 2546 C C . ALA A 1 338 ? -40.448 2.755 11.768 1.00 91.88 338 ALA A C 1
ATOM 2548 O O . ALA A 1 338 ? -41.590 2.866 11.315 1.00 91.88 338 ALA A O 1
ATOM 2549 N N . GLY A 1 339 ? -39.947 1.580 12.167 1.00 88.56 339 GLY A N 1
ATOM 2550 C CA . GLY A 1 339 ? -40.641 0.291 12.065 1.00 88.56 339 GLY A CA 1
ATOM 2551 C C . GLY A 1 339 ? -40.610 -0.353 10.672 1.00 88.56 339 GLY A C 1
ATOM 2552 O O . GLY A 1 339 ? -41.154 -1.439 10.499 1.00 88.56 339 GLY A O 1
ATOM 2553 N N . ASN A 1 340 ? -39.976 0.277 9.677 1.00 91.81 340 ASN A N 1
ATOM 2554 C CA . ASN A 1 340 ? -39.785 -0.312 8.353 1.00 91.81 340 ASN A CA 1
ATOM 2555 C C . ASN A 1 340 ? -38.430 -1.023 8.293 1.00 91.81 340 ASN A C 1
ATOM 2557 O O . ASN A 1 340 ? -37.396 -0.398 8.537 1.00 91.81 340 ASN A O 1
ATOM 2561 N N . MET A 1 341 ? -38.434 -2.311 7.952 1.00 93.94 341 MET A N 1
ATOM 2562 C CA . MET A 1 341 ? -37.210 -3.087 7.743 1.00 93.94 341 MET A CA 1
ATOM 2563 C C . MET A 1 341 ? -36.426 -2.539 6.544 1.00 93.94 341 MET A C 1
ATOM 2565 O O . MET A 1 341 ? -37.008 -2.268 5.491 1.00 93.94 341 MET A O 1
ATOM 2569 N N . LEU A 1 342 ? -35.110 -2.382 6.695 1.00 94.19 342 LEU A N 1
ATOM 2570 C CA . LEU A 1 342 ? -34.243 -1.945 5.603 1.00 94.19 342 LEU A CA 1
ATOM 2571 C C . LEU A 1 342 ? -34.138 -3.020 4.513 1.00 94.19 342 LEU A C 1
ATOM 2573 O O . LEU A 1 342 ? -34.048 -4.213 4.795 1.00 94.19 342 LEU A O 1
ATOM 2577 N N . SER A 1 343 ? -34.092 -2.585 3.254 1.00 91.56 343 SER A N 1
ATOM 2578 C CA . SER A 1 343 ? -33.903 -3.469 2.098 1.00 91.56 343 SER A CA 1
ATOM 2579 C C . SER A 1 343 ? -32.415 -3.763 1.873 1.00 91.56 343 SER A C 1
ATOM 2581 O O . SER A 1 343 ? -31.815 -3.240 0.935 1.00 91.56 343 SER A O 1
ATOM 2583 N N . VAL A 1 344 ? -31.830 -4.589 2.738 1.00 90.50 344 VAL A N 1
ATOM 2584 C CA . VAL A 1 344 ? -30.427 -5.040 2.676 1.00 90.50 344 VAL A CA 1
ATOM 2585 C C . VAL A 1 344 ? -30.353 -6.549 2.434 1.00 90.50 344 VAL A C 1
ATOM 2587 O O . VAL A 1 344 ? -31.325 -7.264 2.682 1.00 90.50 344 VAL A O 1
ATOM 2590 N N . ASN A 1 345 ? -29.232 -7.044 1.907 1.00 87.81 345 ASN A N 1
ATOM 2591 C CA . ASN A 1 345 ? -29.075 -8.473 1.651 1.00 87.81 345 ASN A CA 1
ATOM 2592 C C . ASN A 1 345 ? -28.760 -9.197 2.976 1.00 87.81 345 ASN A C 1
ATOM 2594 O O . ASN A 1 345 ? -27.822 -8.781 3.653 1.00 87.81 345 ASN A O 1
ATOM 2598 N N . PRO A 1 346 ? -29.478 -10.271 3.365 1.00 85.50 346 PRO A N 1
ATOM 2599 C CA . PRO A 1 346 ? -29.182 -11.007 4.599 1.00 85.50 346 PRO A CA 1
ATOM 2600 C C . PRO A 1 346 ? -27.717 -11.457 4.717 1.00 85.50 346 PRO A C 1
ATOM 2602 O O . PRO A 1 346 ? -27.130 -11.359 5.793 1.00 85.50 346 PRO A O 1
ATOM 2605 N N . SER A 1 347 ? -27.078 -11.811 3.593 1.00 85.94 347 SER A N 1
ATOM 2606 C CA . SER A 1 347 ? -25.656 -12.187 3.557 1.00 85.94 347 SER A CA 1
ATOM 2607 C C . SER A 1 347 ? -24.701 -11.061 3.983 1.00 85.94 347 SER A C 1
ATOM 2609 O O . SER A 1 347 ? -23.517 -11.299 4.220 1.00 85.94 347 SER A O 1
ATOM 2611 N N . ASP A 1 348 ? -25.170 -9.812 4.055 1.00 89.12 348 ASP A N 1
ATOM 2612 C CA . ASP A 1 348 ? -24.362 -8.692 4.533 1.00 89.12 348 ASP A CA 1
ATOM 2613 C C . ASP A 1 348 ? -24.095 -8.783 6.044 1.00 89.12 348 ASP A C 1
ATOM 2615 O O . ASP A 1 348 ? -23.058 -8.291 6.494 1.00 89.12 348 ASP A O 1
ATOM 2619 N N . PHE A 1 349 ? -24.949 -9.467 6.809 1.00 90.94 349 PHE A N 1
ATOM 2620 C CA . PHE A 1 349 ? -24.765 -9.681 8.248 1.00 90.94 349 PHE A CA 1
ATOM 2621 C C . PHE A 1 349 ? -24.149 -11.039 8.603 1.00 90.94 349 PHE A C 1
ATOM 2623 O O . PHE A 1 349 ? -23.640 -11.205 9.709 1.00 90.94 349 PHE A O 1
ATOM 2630 N N . GLU A 1 350 ? -24.158 -11.991 7.672 1.00 90.81 350 GLU A N 1
ATOM 2631 C CA . GLU A 1 350 ? -23.651 -13.347 7.888 1.00 90.81 350 GLU A CA 1
ATOM 2632 C C . GLU A 1 350 ? -22.112 -13.411 7.904 1.00 90.81 350 GLU A C 1
ATOM 2634 O O . GLU A 1 350 ? -21.412 -12.580 7.308 1.00 90.81 350 GLU A O 1
ATOM 2639 N N . ILE A 1 351 ? -21.589 -14.431 8.592 1.00 89.31 351 ILE A N 1
ATOM 2640 C CA . ILE A 1 351 ? -20.178 -14.826 8.539 1.00 89.31 351 ILE A CA 1
ATOM 2641 C C . ILE A 1 351 ? -20.013 -15.759 7.336 1.00 89.31 351 ILE A C 1
ATOM 2643 O O . ILE A 1 351 ? -20.639 -16.815 7.275 1.00 89.31 351 ILE A O 1
ATOM 2647 N N . ALA A 1 352 ? -19.172 -15.381 6.381 1.00 84.38 352 ALA A N 1
ATOM 2648 C CA . ALA A 1 352 ? -18.858 -16.206 5.224 1.00 84.38 352 ALA A CA 1
ATOM 2649 C C . ALA A 1 352 ? -17.991 -17.419 5.613 1.00 84.38 352 ALA A C 1
ATOM 2651 O O . ALA A 1 352 ? -17.277 -17.401 6.615 1.00 84.38 352 ALA A O 1
ATOM 2652 N N . ASP A 1 353 ? -17.975 -18.462 4.776 1.00 79.88 353 ASP A N 1
ATOM 2653 C CA . ASP A 1 353 ? -17.234 -19.714 5.031 1.00 79.88 353 ASP A CA 1
ATOM 2654 C C . ASP A 1 353 ? -15.723 -19.520 5.281 1.00 79.88 353 ASP A C 1
ATOM 2656 O O . ASP A 1 353 ? -15.057 -20.351 5.901 1.00 79.88 353 ASP A O 1
ATOM 2660 N N . ASN A 1 354 ? -15.153 -18.424 4.775 1.00 73.69 354 ASN A N 1
ATOM 2661 C CA . ASN A 1 354 ? -13.752 -18.052 4.972 1.00 73.69 354 ASN A CA 1
ATOM 2662 C C . ASN A 1 354 ? -13.490 -17.311 6.301 1.00 73.69 354 ASN A C 1
ATOM 2664 O O . ASN A 1 354 ? -12.334 -16.999 6.578 1.00 73.69 354 ASN A O 1
ATOM 2668 N N . GLY A 1 355 ? -14.524 -17.057 7.108 1.00 78.25 355 GLY A N 1
ATOM 2669 C CA . GLY A 1 355 ? -14.466 -16.307 8.363 1.00 78.25 355 GLY A CA 1
ATOM 2670 C C . GLY A 1 355 ? -14.620 -14.790 8.213 1.00 78.25 355 GLY A C 1
ATOM 2671 O O . GLY A 1 355 ? -14.501 -14.092 9.217 1.00 78.25 355 GLY A O 1
ATOM 2672 N N . ASP A 1 356 ? -14.864 -14.278 7.001 1.00 81.31 356 ASP A N 1
ATOM 2673 C CA . ASP A 1 356 ? -15.086 -12.849 6.736 1.00 81.31 356 ASP A CA 1
ATOM 2674 C C . ASP A 1 356 ? -16.540 -12.430 7.025 1.00 81.31 356 ASP A C 1
ATOM 2676 O O . ASP A 1 356 ? -17.462 -13.241 6.951 1.00 81.31 356 ASP A O 1
ATOM 2680 N N . GLY A 1 357 ? -16.772 -11.149 7.304 1.00 87.62 357 GLY A N 1
ATOM 2681 C CA . GLY A 1 357 ? -18.101 -10.620 7.614 1.00 87.62 357 GLY A CA 1
ATOM 2682 C C . GLY A 1 357 ? -18.560 -10.907 9.046 1.00 87.62 357 GLY A C 1
ATOM 2683 O O . GLY A 1 357 ? -17.744 -11.034 9.956 1.00 87.62 357 GLY A O 1
ATOM 2684 N N . GLY A 1 358 ? -19.875 -10.958 9.258 1.00 91.81 358 GLY A N 1
ATOM 2685 C CA . GLY A 1 358 ? -20.484 -11.016 10.586 1.00 91.81 358 GLY A CA 1
ATOM 2686 C C . GLY A 1 358 ? -20.713 -9.653 11.252 1.00 91.81 358 GLY A C 1
ATOM 2687 O O . GLY A 1 358 ? -20.301 -8.596 10.756 1.00 91.81 358 GLY A O 1
ATOM 2688 N N . VAL A 1 359 ? -21.367 -9.699 12.415 1.00 94.31 359 VAL A N 1
ATOM 2689 C CA . VAL A 1 359 ? -21.604 -8.550 13.298 1.00 94.31 359 VAL A CA 1
ATOM 2690 C C . VAL A 1 359 ? -21.057 -8.862 14.686 1.00 94.31 359 VAL A C 1
ATOM 2692 O O . VAL A 1 359 ? -21.510 -9.817 15.308 1.00 94.31 359 VAL A O 1
ATOM 2695 N N . ILE A 1 360 ? -20.102 -8.069 15.175 1.00 93.94 360 ILE A N 1
ATOM 2696 C CA . ILE A 1 360 ? -19.508 -8.243 16.512 1.00 93.94 360 ILE A CA 1
ATOM 2697 C C . ILE A 1 360 ? -19.985 -7.176 17.497 1.00 93.94 360 ILE A C 1
ATOM 2699 O O . ILE A 1 360 ? -20.370 -6.080 17.089 1.00 93.94 360 ILE A O 1
ATOM 2703 N N . VAL A 1 361 ? -19.925 -7.473 18.795 1.00 93.19 361 VAL A N 1
ATOM 2704 C CA . VAL A 1 361 ? -20.178 -6.506 19.877 1.00 93.19 361 VAL A CA 1
ATOM 2705 C C . VAL A 1 361 ? -18.850 -6.092 20.509 1.00 93.19 361 VAL A C 1
ATOM 2707 O O . VAL A 1 361 ? -18.159 -6.923 21.099 1.00 93.19 361 VAL A O 1
ATOM 2710 N N . ASP A 1 362 ? -18.490 -4.811 20.393 1.00 92.38 362 ASP A N 1
ATOM 2711 C CA . ASP A 1 362 ? -17.212 -4.290 20.894 1.00 92.38 362 ASP A CA 1
ATOM 2712 C C . ASP A 1 362 ? -17.400 -3.051 21.784 1.00 92.38 362 ASP A C 1
ATOM 2714 O O . ASP A 1 362 ? -17.869 -2.009 21.322 1.00 92.38 362 ASP A O 1
ATOM 2718 N N . SER A 1 363 ? -17.019 -3.152 23.061 1.00 90.88 363 SER A N 1
ATOM 2719 C CA . SER A 1 363 ? -17.022 -2.032 24.018 1.00 90.88 363 SER A CA 1
ATOM 2720 C C . SER A 1 363 ? -15.893 -1.025 23.775 1.00 90.88 363 SER A C 1
ATOM 2722 O O . SER A 1 363 ? -16.001 0.140 24.178 1.00 90.88 363 SER A O 1
ATOM 2724 N N . GLY A 1 364 ? -14.813 -1.452 23.119 1.00 85.75 364 GLY A N 1
ATOM 2725 C CA . GLY A 1 364 ? -13.669 -0.600 22.823 1.00 85.75 364 GLY A CA 1
ATOM 2726 C C . GLY A 1 364 ? -13.869 0.286 21.589 1.00 85.75 364 GLY A C 1
ATOM 2727 O O . GLY A 1 364 ? -13.258 1.348 21.488 1.00 85.75 364 GLY A O 1
ATOM 2728 N N . THR A 1 365 ? -14.753 -0.100 20.666 1.00 85.50 365 THR A N 1
ATOM 2729 C CA . THR A 1 365 ? -15.167 0.738 19.528 1.00 85.50 365 THR A CA 1
ATOM 2730 C C . THR A 1 365 ? -16.228 1.741 19.987 1.00 85.50 365 THR A C 1
ATOM 2732 O O . THR A 1 365 ? -17.218 1.364 20.607 1.00 85.50 365 THR A O 1
ATOM 2735 N N . ALA A 1 366 ? -16.064 3.027 19.677 1.00 84.25 366 ALA A N 1
ATOM 2736 C CA . ALA A 1 366 ? -16.958 4.088 20.130 1.00 84.25 366 ALA A CA 1
ATOM 2737 C C . ALA A 1 366 ? -18.316 4.059 19.412 1.00 84.25 366 ALA A C 1
ATOM 2739 O O . ALA A 1 366 ? -19.356 4.016 20.065 1.00 84.25 366 ALA A O 1
ATOM 2740 N N . VAL A 1 367 ? -18.344 4.072 18.075 1.00 90.12 367 VAL A N 1
ATOM 2741 C CA . VAL A 1 367 ? -19.607 4.093 17.308 1.00 90.12 367 VAL A CA 1
ATOM 2742 C C . VAL A 1 367 ? -19.783 2.866 16.431 1.00 90.12 367 VAL A C 1
ATOM 2744 O O . VAL A 1 367 ? -18.823 2.312 15.903 1.00 90.12 367 VAL A O 1
ATOM 2747 N N . THR A 1 368 ? -21.037 2.461 16.235 1.00 94.75 368 THR A N 1
ATOM 2748 C CA . THR A 1 368 ? -21.382 1.305 15.407 1.00 94.75 368 THR A CA 1
ATOM 2749 C C . THR A 1 368 ? -20.908 1.496 13.969 1.00 94.75 368 THR A C 1
ATOM 2751 O O . THR A 1 368 ? -21.222 2.491 13.304 1.00 94.75 368 THR A O 1
ATOM 2754 N N . ARG A 1 369 ? -20.160 0.504 13.485 1.00 94.12 369 ARG A N 1
ATOM 2755 C CA . ARG A 1 369 ? -19.638 0.415 12.124 1.00 94.12 369 ARG A CA 1
ATOM 2756 C C . ARG A 1 369 ? -20.418 -0.638 11.362 1.00 94.12 369 ARG A C 1
ATOM 2758 O O . ARG A 1 369 ? -20.534 -1.765 11.822 1.00 94.12 369 ARG A O 1
ATOM 2765 N N . LEU A 1 370 ? -20.947 -0.298 10.197 1.00 95.38 370 LEU A N 1
ATOM 2766 C CA . LEU A 1 370 ? -21.713 -1.242 9.378 1.00 95.38 370 LEU A CA 1
ATOM 2767 C C . LEU A 1 370 ? -21.054 -1.387 8.016 1.00 95.38 370 LEU A C 1
ATOM 2769 O O . LEU A 1 370 ? -20.472 -0.420 7.518 1.00 95.38 370 LEU A O 1
ATOM 2773 N N . LYS A 1 371 ? -21.177 -2.561 7.381 1.00 93.88 371 LYS A N 1
ATOM 2774 C CA . LYS A 1 371 ? -20.827 -2.709 5.959 1.00 93.88 371 LYS A CA 1
ATOM 2775 C C . LYS A 1 371 ? -21.407 -1.540 5.162 1.00 93.88 371 LYS A C 1
ATOM 2777 O O . LYS A 1 371 ? -22.546 -1.131 5.384 1.00 93.88 371 LYS A O 1
ATOM 2782 N N . THR A 1 372 ? -20.603 -0.992 4.255 1.00 93.31 372 THR A N 1
ATOM 2783 C CA . THR A 1 372 ? -20.883 0.290 3.585 1.00 93.31 372 THR A CA 1
ATOM 2784 C C . THR A 1 372 ? -22.285 0.350 2.966 1.00 93.31 372 THR A C 1
ATOM 2786 O O . THR A 1 372 ? -22.966 1.362 3.115 1.00 93.31 372 THR A O 1
ATOM 2789 N N . ASP A 1 373 ? -22.758 -0.733 2.350 1.00 91.75 373 ASP A N 1
ATOM 2790 C CA . ASP A 1 373 ? -24.089 -0.782 1.731 1.00 91.75 373 ASP A CA 1
ATOM 2791 C C . ASP A 1 373 ? -25.231 -0.774 2.764 1.00 91.75 373 ASP A C 1
ATOM 2793 O O . ASP A 1 373 ? -26.225 -0.060 2.594 1.00 91.75 373 ASP A O 1
ATOM 2797 N N . VAL A 1 374 ? -25.056 -1.479 3.887 1.00 95.56 374 VAL A N 1
ATOM 2798 C CA . VAL A 1 374 ? -25.995 -1.458 5.021 1.00 95.56 374 VAL A CA 1
ATOM 2799 C C . VAL A 1 374 ? -26.029 -0.068 5.657 1.00 95.56 374 VAL A C 1
ATOM 2801 O O . VAL A 1 374 ? -27.109 0.474 5.891 1.00 95.56 374 VAL A O 1
ATOM 2804 N N . TYR A 1 375 ? -24.859 0.539 5.884 1.00 96.88 375 TYR A N 1
ATOM 2805 C CA . TYR A 1 375 ? -24.746 1.896 6.418 1.00 96.88 375 TYR A CA 1
ATOM 2806 C C . TYR A 1 375 ? -25.451 2.921 5.528 1.00 96.88 375 TYR A C 1
ATOM 2808 O O . TYR A 1 375 ? -26.263 3.700 6.022 1.00 96.88 375 TYR A O 1
ATOM 2816 N N . ASN A 1 376 ? -25.170 2.905 4.221 1.00 96.06 376 ASN A N 1
ATOM 2817 C CA . ASN A 1 376 ? -25.779 3.830 3.268 1.00 96.06 376 ASN A CA 1
ATOM 2818 C C . ASN A 1 376 ? -27.307 3.701 3.283 1.00 96.06 376 ASN A C 1
ATOM 2820 O O . ASN A 1 376 ? -28.005 4.708 3.353 1.00 96.06 376 ASN A O 1
ATOM 2824 N N . THR A 1 377 ? -27.824 2.469 3.301 1.00 96.25 377 THR A N 1
ATOM 2825 C CA . THR A 1 377 ? -29.270 2.209 3.348 1.00 96.25 377 THR A CA 1
ATOM 2826 C C . THR A 1 377 ? -29.895 2.707 4.655 1.00 96.25 377 THR A C 1
ATOM 2828 O O . THR A 1 377 ? -30.937 3.363 4.629 1.00 96.25 377 THR A O 1
ATOM 2831 N N . LEU A 1 378 ? -29.242 2.459 5.797 1.00 97.06 378 LEU A N 1
ATOM 2832 C CA . LEU A 1 378 ? -29.676 2.950 7.109 1.00 97.06 378 LEU A CA 1
ATOM 2833 C C . LEU A 1 378 ? -29.695 4.482 7.162 1.00 97.06 378 LEU A C 1
ATOM 2835 O O . LEU A 1 378 ? -30.698 5.073 7.565 1.00 97.06 378 LEU A O 1
ATOM 2839 N N . ARG A 1 379 ? -28.598 5.120 6.740 1.00 96.44 379 ARG A N 1
ATOM 2840 C CA . ARG A 1 379 ? -28.460 6.579 6.681 1.00 96.44 379 ARG A CA 1
ATOM 2841 C C . ARG A 1 379 ? -29.556 7.184 5.813 1.00 96.44 379 ARG A C 1
ATOM 2843 O O . ARG A 1 379 ? -30.236 8.108 6.248 1.00 96.44 379 ARG A O 1
ATOM 2850 N N . ASP A 1 380 ? -29.750 6.660 4.608 1.00 96.06 380 ASP A N 1
ATOM 2851 C CA . ASP A 1 380 ? -30.683 7.234 3.640 1.00 96.06 380 ASP A CA 1
ATOM 2852 C C . ASP A 1 380 ? -32.142 7.114 4.113 1.00 96.06 380 ASP A C 1
ATOM 2854 O O . ASP A 1 380 ? -32.917 8.061 3.950 1.00 96.06 380 ASP A O 1
ATOM 2858 N N . GLU A 1 381 ? -32.525 6.001 4.750 1.00 96.06 381 GLU A N 1
ATOM 2859 C CA . GLU A 1 381 ? -33.848 5.865 5.379 1.00 96.06 381 GLU A CA 1
ATOM 2860 C C . GLU A 1 381 ? -34.015 6.780 6.598 1.00 96.06 381 GLU A C 1
ATOM 2862 O O . GLU A 1 381 ? -35.062 7.413 6.756 1.00 96.06 381 GLU A O 1
ATOM 2867 N N . PHE A 1 382 ? -32.980 6.933 7.429 1.00 95.94 382 PHE A N 1
ATOM 2868 C CA . PHE A 1 382 ? -33.018 7.866 8.555 1.00 95.94 382 PHE A CA 1
ATOM 2869 C C . PHE A 1 382 ? -33.197 9.317 8.080 1.00 95.94 382 PHE A C 1
ATOM 2871 O O . PHE A 1 382 ? -34.089 10.019 8.560 1.00 95.94 382 PHE A O 1
ATOM 2878 N N . VAL A 1 383 ? -32.427 9.739 7.070 1.00 95.44 383 VAL A N 1
ATOM 2879 C CA . VAL A 1 383 ? -32.493 11.080 6.463 1.00 95.44 383 VAL A CA 1
ATOM 2880 C C . VAL A 1 383 ? -33.865 11.364 5.843 1.00 95.44 383 VAL A C 1
ATOM 2882 O O . VAL A 1 383 ? -34.354 12.495 5.901 1.00 95.44 383 VAL A O 1
ATOM 2885 N N . LYS A 1 384 ? -34.546 10.356 5.276 1.00 94.00 384 LYS A N 1
ATOM 2886 C CA . LYS A 1 384 ? -35.929 10.519 4.787 1.00 94.00 384 LYS A CA 1
ATOM 2887 C C . LYS A 1 384 ? -36.891 10.927 5.904 1.00 94.00 384 LYS A C 1
ATOM 2889 O O . LYS A 1 384 ? -37.781 11.738 5.647 1.00 94.00 384 LYS A O 1
ATOM 2894 N N . GLY A 1 385 ? -36.700 10.401 7.113 1.00 91.06 385 GLY A N 1
ATOM 2895 C CA . GLY A 1 385 ? -37.529 10.690 8.283 1.00 91.06 385 GLY A CA 1
ATOM 2896 C C . GLY A 1 385 ? -37.152 11.959 9.058 1.00 91.06 385 GLY A C 1
ATOM 2897 O O . GLY A 1 385 ? -37.856 12.312 9.999 1.00 91.06 385 GLY A O 1
ATOM 2898 N N . THR A 1 386 ? -36.078 12.657 8.675 1.00 93.75 386 THR A N 1
ATOM 2899 C CA . THR A 1 386 ? -35.555 13.846 9.381 1.00 93.75 386 THR A CA 1
ATOM 2900 C C . THR A 1 386 ? -35.412 15.081 8.490 1.00 93.75 386 THR A C 1
ATOM 2902 O O . THR A 1 386 ? -34.711 16.029 8.838 1.00 93.75 386 THR A O 1
ATOM 2905 N N . ARG A 1 387 ? -36.106 15.129 7.346 1.00 91.62 387 ARG A N 1
ATOM 2906 C CA . ARG A 1 387 ? -36.051 16.262 6.396 1.00 91.62 387 ARG A CA 1
ATOM 2907 C C . ARG A 1 387 ? -36.473 17.613 6.986 1.00 91.62 387 ARG A C 1
ATOM 2909 O O . ARG A 1 387 ? -36.163 18.647 6.403 1.00 91.62 387 ARG A O 1
ATOM 2916 N N . HIS A 1 388 ? -37.213 17.610 8.094 1.00 90.06 388 HIS A N 1
ATOM 2917 C CA . HIS A 1 388 ? -37.611 18.812 8.835 1.00 90.06 388 HIS A CA 1
ATOM 2918 C C . HIS A 1 388 ? -36.488 19.389 9.703 1.00 90.06 388 HIS A C 1
ATOM 2920 O O . HIS A 1 388 ? -36.607 20.529 10.151 1.00 90.06 388 HIS A O 1
ATOM 2926 N N . LEU A 1 389 ? -35.422 18.627 9.956 1.00 92.38 389 LEU A N 1
ATOM 2927 C CA . LEU A 1 389 ? -34.278 19.083 10.733 1.00 92.38 389 LEU A CA 1
ATOM 2928 C C . LEU A 1 389 ? -33.282 19.834 9.829 1.00 92.38 389 LEU A C 1
ATOM 2930 O O . LEU A 1 389 ? -33.000 19.389 8.714 1.00 92.38 389 LEU A O 1
ATOM 2934 N N . PRO A 1 390 ? -32.721 20.966 10.285 1.00 91.94 390 PRO A N 1
ATOM 2935 C CA . PRO A 1 390 ? -31.735 21.733 9.526 1.00 91.94 390 PRO A CA 1
ATOM 2936 C C . PRO A 1 390 ? -30.408 20.968 9.427 1.00 91.94 390 PRO A C 1
ATOM 2938 O O . PRO A 1 390 ? -29.691 20.806 10.410 1.00 91.94 390 PRO A O 1
ATOM 2941 N N . SER A 1 391 ? -30.075 20.492 8.228 1.00 91.75 391 SER A N 1
ATOM 2942 C CA . SER A 1 391 ? -28.806 19.806 7.961 1.00 91.75 391 SER A CA 1
ATOM 2943 C C . SER A 1 391 ? -27.622 20.776 8.019 1.00 91.75 391 SER A C 1
ATOM 2945 O O . SER A 1 391 ? -27.726 21.923 7.586 1.00 91.75 391 SER A O 1
ATOM 2947 N N . THR A 1 392 ? -26.471 20.284 8.472 1.00 91.50 392 THR A N 1
ATOM 2948 C CA . THR A 1 392 ? -25.172 20.970 8.395 1.00 91.50 392 THR A CA 1
ATOM 2949 C C . THR A 1 392 ? -24.117 20.046 7.777 1.00 91.50 392 THR A C 1
ATOM 2951 O O . THR A 1 392 ? -24.428 18.922 7.377 1.00 91.50 392 THR A O 1
ATOM 2954 N N . ASN A 1 393 ? -22.881 20.525 7.642 1.00 87.44 393 ASN A N 1
ATOM 2955 C CA . ASN A 1 393 ? -21.775 19.741 7.097 1.00 87.44 393 ASN A CA 1
ATOM 2956 C C . ASN A 1 393 ? -21.420 18.560 8.014 1.00 87.44 393 ASN A C 1
ATOM 2958 O O . ASN A 1 393 ? -21.497 18.670 9.238 1.00 87.44 393 ASN A O 1
ATOM 2962 N N . GLY A 1 394 ? -20.977 17.456 7.408 1.00 83.56 394 GLY A N 1
ATOM 2963 C CA . GLY A 1 394 ? -20.447 16.306 8.137 1.00 83.56 394 GLY A CA 1
ATOM 2964 C C . GLY A 1 394 ? -19.215 16.656 8.978 1.00 83.56 394 GLY A C 1
ATOM 2965 O O . GLY A 1 394 ? -18.448 17.564 8.643 1.00 83.56 394 GLY A O 1
ATOM 2966 N N . VAL A 1 395 ? -19.020 15.913 10.068 1.00 81.62 395 VAL A N 1
ATOM 2967 C CA . VAL A 1 395 ? -17.925 16.100 11.028 1.00 81.62 395 VAL A CA 1
ATOM 2968 C C . VAL A 1 395 ? -17.145 14.796 11.157 1.00 81.62 395 VAL A C 1
ATOM 2970 O O . VAL A 1 395 ? -17.667 13.787 11.630 1.00 81.62 395 VAL A O 1
ATOM 2973 N N . ALA A 1 396 ? -15.870 14.834 10.758 1.00 84.12 396 ALA A N 1
ATOM 2974 C CA . ALA A 1 396 ? -14.962 13.686 10.751 1.00 84.12 396 ALA A CA 1
ATOM 2975 C C . ALA A 1 396 ? -15.556 12.453 10.039 1.00 84.12 396 ALA A C 1
ATOM 2977 O O . ALA A 1 396 ? -15.635 12.447 8.814 1.00 84.12 396 ALA A O 1
ATOM 2978 N N . LEU A 1 397 ? -15.942 11.415 10.788 1.00 84.25 397 LEU A N 1
ATOM 2979 C CA . LEU A 1 397 ? -16.486 10.159 10.252 1.00 84.25 397 LEU A CA 1
ATOM 2980 C C . LEU A 1 397 ? -18.012 10.146 10.100 1.00 84.25 397 LEU A C 1
ATOM 2982 O O . LEU A 1 397 ? -18.548 9.197 9.533 1.00 84.25 397 LEU A O 1
ATOM 2986 N N . PHE A 1 398 ? -18.702 11.179 10.588 1.00 88.88 398 PHE A N 1
ATOM 2987 C CA . PHE A 1 398 ? -20.142 11.327 10.409 1.00 88.88 398 PHE A CA 1
ATOM 2988 C C . PHE A 1 398 ? -20.432 12.173 9.171 1.00 88.88 398 PHE A C 1
ATOM 2990 O O . PHE A 1 398 ? -20.039 13.338 9.099 1.00 88.88 398 PHE A O 1
ATOM 2997 N N . ASP A 1 399 ? -21.155 11.604 8.210 1.00 90.19 399 ASP A N 1
ATOM 2998 C CA . ASP A 1 399 ? -21.565 12.304 6.988 1.00 90.19 399 ASP A CA 1
ATOM 2999 C C . ASP A 1 399 ? -22.905 13.052 7.132 1.00 90.19 399 ASP A C 1
ATOM 3001 O O . ASP A 1 399 ? -23.211 13.935 6.332 1.00 90.19 399 ASP A O 1
ATOM 3005 N N . THR A 1 400 ? -23.677 12.732 8.174 1.00 94.19 400 THR A N 1
ATOM 3006 C CA . THR A 1 400 ? -25.039 13.221 8.396 1.00 94.19 400 THR A CA 1
ATOM 3007 C C . THR A 1 400 ? -25.117 13.935 9.739 1.00 94.19 400 THR A C 1
ATOM 3009 O O . THR A 1 400 ? -25.091 13.296 10.794 1.00 94.19 400 THR A O 1
ATOM 3012 N N . CYS A 1 401 ? -25.225 15.264 9.704 1.00 95.44 401 CYS A N 1
ATOM 3013 C CA . CYS A 1 401 ? -25.285 16.113 10.891 1.00 95.44 401 CYS A CA 1
ATOM 3014 C C . CYS A 1 401 ? -26.350 17.214 10.755 1.00 95.44 401 CYS A C 1
ATOM 3016 O O . CYS A 1 401 ? -26.673 17.656 9.650 1.00 95.44 401 CYS A O 1
ATOM 3018 N N . TYR A 1 402 ? -26.863 17.687 11.889 1.00 94.19 402 TYR A N 1
ATOM 3019 C CA . TYR A 1 402 ? -27.923 18.687 12.004 1.00 94.19 402 TYR A CA 1
ATOM 3020 C C . TYR A 1 402 ? -27.533 19.804 12.981 1.00 94.19 402 TYR A C 1
ATOM 3022 O O . TYR A 1 402 ? -26.882 19.543 13.992 1.00 94.19 402 TYR A O 1
ATOM 3030 N N . ASP A 1 403 ? -27.961 21.035 12.700 1.00 91.94 403 ASP A N 1
ATOM 3031 C CA . ASP A 1 403 ? -27.815 22.193 13.596 1.00 91.94 403 ASP A CA 1
ATOM 3032 C C . ASP A 1 403 ? -29.077 22.366 14.455 1.00 91.94 403 ASP A C 1
ATOM 3034 O O . ASP A 1 403 ? -30.076 22.943 14.029 1.00 91.94 403 ASP A O 1
ATOM 3038 N N . LEU A 1 404 ? -29.053 21.871 15.692 1.00 90.19 404 LEU A N 1
ATOM 3039 C CA . LEU A 1 404 ? -30.238 21.862 16.556 1.00 90.19 404 LEU A CA 1
ATOM 3040 C C . LEU A 1 404 ? -30.305 23.055 17.522 1.00 90.19 404 LEU A C 1
ATOM 3042 O O . LEU A 1 404 ? -31.101 23.044 18.460 1.00 90.19 404 LEU A O 1
ATOM 3046 N N . LYS A 1 405 ? -29.523 24.116 17.287 1.00 82.25 405 LYS A N 1
ATOM 3047 C CA . LYS A 1 405 ? -29.371 25.263 18.202 1.00 82.25 405 LYS A CA 1
ATOM 3048 C C . LYS A 1 405 ? -30.678 25.952 18.614 1.00 82.25 405 LYS A C 1
ATOM 3050 O O . LYS A 1 405 ? -30.765 26.516 19.702 1.00 82.25 405 LYS A O 1
ATOM 3055 N N . SER A 1 406 ? -31.692 25.951 17.748 1.00 80.75 406 SER A N 1
ATOM 3056 C CA . SER A 1 406 ? -32.985 26.617 17.980 1.00 80.75 406 SER A CA 1
ATOM 3057 C C . SER A 1 406 ? -34.082 25.690 18.519 1.00 80.75 406 SER A C 1
ATOM 3059 O O . SER A 1 406 ? -35.217 26.135 18.709 1.00 80.75 406 SER A O 1
ATOM 3061 N N . MET A 1 407 ? -33.773 24.415 18.776 1.00 85.19 407 MET A N 1
ATOM 3062 C CA . MET A 1 407 ? -34.754 23.386 19.123 1.00 85.19 407 MET A CA 1
ATOM 3063 C C . MET A 1 407 ? -34.534 22.882 20.552 1.00 85.19 407 MET A C 1
ATOM 3065 O O . MET A 1 407 ? -33.420 22.543 20.934 1.00 85.19 407 MET A O 1
ATOM 3069 N N . LYS A 1 408 ? -35.602 22.814 21.360 1.00 84.19 408 LYS A N 1
ATOM 3070 C CA . LYS A 1 408 ? -35.516 22.284 22.736 1.00 84.19 408 LYS A CA 1
ATOM 3071 C C . LYS A 1 408 ? -35.543 20.761 22.779 1.00 84.19 408 LYS A C 1
ATOM 3073 O O . LYS A 1 408 ? -34.819 20.159 23.564 1.00 84.19 408 LYS A O 1
ATOM 3078 N N . SER A 1 409 ? -36.371 20.169 21.929 1.00 88.38 409 SER A N 1
ATOM 3079 C CA . SER A 1 409 ? -36.468 18.738 21.685 1.00 88.38 409 SER A CA 1
ATOM 3080 C C . SER A 1 409 ? -36.766 18.505 20.207 1.00 88.38 409 SER A C 1
ATOM 3082 O O . SER A 1 409 ? -37.316 19.383 19.535 1.00 88.38 409 SER A O 1
ATOM 3084 N N . VAL A 1 410 ? -36.385 17.337 19.696 1.00 91.12 410 VAL A N 1
ATOM 3085 C CA . VAL A 1 410 ? -36.640 16.939 18.308 1.00 91.12 410 VAL A CA 1
ATOM 3086 C C . VAL A 1 410 ? -37.236 15.547 18.248 1.00 91.12 410 VAL A C 1
ATOM 3088 O O . VAL A 1 410 ? -36.860 14.658 19.008 1.00 91.12 410 VAL A O 1
ATOM 3091 N N . GLU A 1 411 ? -38.174 15.362 17.328 1.00 91.38 411 GLU A N 1
ATOM 3092 C CA . GLU A 1 411 ? -38.723 14.056 16.996 1.00 91.38 411 GLU A CA 1
ATOM 3093 C C . GLU A 1 411 ? -37.913 13.448 15.846 1.00 91.38 411 GLU A C 1
ATOM 3095 O O . GLU A 1 411 ? -37.715 14.088 14.807 1.00 91.38 411 GLU A O 1
ATOM 3100 N N . VAL A 1 412 ? -37.425 12.225 16.054 1.00 94.00 412 VAL A N 1
ATOM 3101 C CA . VAL A 1 412 ? -36.575 11.480 15.117 1.00 94.00 412 VAL A CA 1
ATOM 3102 C C . VAL A 1 412 ? -37.111 10.061 14.905 1.00 94.00 412 VAL A C 1
ATOM 3104 O O . VAL A 1 412 ? -37.755 9.516 15.803 1.00 94.00 412 VAL A O 1
ATOM 3107 N N . PRO A 1 413 ? -36.856 9.424 13.749 1.00 95.25 413 PRO A N 1
ATOM 3108 C CA . PRO A 1 413 ? -37.236 8.033 13.504 1.00 95.25 413 PRO A CA 1
ATOM 3109 C C . PRO A 1 413 ? -36.660 7.074 14.549 1.00 95.25 413 PRO A C 1
ATOM 3111 O O . PRO A 1 413 ? -35.514 7.238 14.973 1.00 95.25 413 PRO A O 1
ATOM 3114 N N . THR A 1 414 ? -37.433 6.058 14.937 1.00 93.81 414 THR A N 1
ATOM 3115 C CA . THR A 1 414 ? -36.936 4.948 15.768 1.00 93.81 414 THR A CA 1
ATOM 3116 C C . THR A 1 414 ? -35.958 4.092 14.961 1.00 93.81 414 THR A C 1
ATOM 3118 O O . THR A 1 414 ? -36.248 3.781 13.808 1.00 93.81 414 THR A O 1
ATOM 3121 N N . VAL A 1 415 ? -34.829 3.692 15.555 1.00 96.62 415 VAL A N 1
ATOM 3122 C CA . VAL A 1 415 ? -33.857 2.753 14.961 1.00 96.62 415 VAL A CA 1
ATOM 3123 C C . VAL A 1 415 ? -33.788 1.500 15.830 1.00 96.62 415 VAL A C 1
ATOM 3125 O O . VAL A 1 415 ? -33.751 1.605 17.059 1.00 96.62 415 VAL A O 1
ATOM 3128 N N . SER A 1 416 ? -33.822 0.312 15.225 1.00 95.69 416 SER A N 1
ATOM 3129 C CA . SER A 1 416 ? -33.876 -0.954 15.976 1.00 95.69 416 SER A CA 1
ATOM 3130 C C . SER A 1 416 ? -33.111 -2.077 15.282 1.00 95.69 416 SER A C 1
ATOM 3132 O O . SER A 1 416 ? -33.105 -2.155 14.052 1.00 95.69 416 SER A O 1
ATOM 3134 N N . PHE A 1 417 ? -32.453 -2.918 16.080 1.00 95.12 417 PHE A N 1
ATOM 3135 C CA . PHE A 1 417 ? -31.718 -4.107 15.646 1.00 95.12 417 PHE A CA 1
ATOM 3136 C C . PHE A 1 417 ? -32.602 -5.350 15.763 1.00 95.12 417 PHE A C 1
ATOM 3138 O O . PHE A 1 417 ? -33.264 -5.527 16.783 1.00 95.12 417 PHE A O 1
ATOM 3145 N N . HIS A 1 418 ? -32.599 -6.202 14.738 1.00 94.00 418 HIS A N 1
ATOM 3146 C CA . HIS A 1 418 ? -33.419 -7.417 14.662 1.00 94.00 418 HIS A CA 1
ATOM 3147 C C . HIS A 1 418 ? -32.537 -8.660 14.646 1.00 94.00 418 HIS A C 1
ATOM 3149 O O . HIS A 1 418 ? -31.611 -8.752 13.838 1.00 94.00 418 HIS A O 1
ATOM 3155 N N . PHE A 1 419 ? -32.843 -9.630 15.502 1.00 92.00 419 PHE A N 1
ATOM 3156 C CA . PHE A 1 419 ? -32.064 -10.860 15.665 1.00 92.00 419 PHE A CA 1
ATOM 3157 C C . PHE A 1 419 ? -32.816 -12.082 15.129 1.00 92.00 419 PHE A C 1
ATOM 3159 O O . PHE A 1 419 ? -34.039 -12.068 14.988 1.00 92.00 419 PHE A O 1
ATOM 3166 N N . SER A 1 420 ? -32.093 -13.159 14.828 1.00 88.19 420 SER A N 1
ATOM 3167 C CA . SER A 1 420 ? -32.661 -14.358 14.189 1.00 88.19 420 SER A CA 1
ATOM 3168 C C . SER A 1 420 ? -33.722 -15.097 15.006 1.00 88.19 420 SER A C 1
ATOM 3170 O O . SER A 1 420 ? -34.590 -15.762 14.442 1.00 88.19 420 SER A O 1
ATOM 3172 N N . ASN A 1 421 ? -33.712 -14.942 16.329 1.00 83.75 421 ASN A N 1
ATOM 3173 C CA . ASN A 1 421 ? -34.742 -15.473 17.223 1.00 83.75 421 ASN A CA 1
ATOM 3174 C C . ASN A 1 421 ? -36.048 -14.651 17.217 1.00 83.75 421 ASN A C 1
ATOM 3176 O O . ASN A 1 421 ? -36.961 -14.958 17.982 1.00 83.75 421 ASN A O 1
ATOM 3180 N N . GLY A 1 422 ? -36.149 -13.626 16.364 1.00 84.25 422 GLY A N 1
ATOM 3181 C CA . GLY A 1 422 ? -37.321 -12.759 16.237 1.00 84.25 422 GLY A CA 1
ATOM 3182 C C . GLY A 1 422 ? -37.378 -11.634 17.270 1.00 84.25 422 GLY A C 1
ATOM 3183 O O . GLY A 1 422 ? -38.360 -10.894 17.298 1.00 84.25 422 GLY A O 1
ATOM 3184 N N . ASN A 1 423 ? -36.347 -11.495 18.107 1.00 88.06 423 ASN A N 1
ATOM 3185 C CA . ASN A 1 423 ? -36.257 -10.414 19.076 1.00 88.06 423 ASN A CA 1
ATOM 3186 C C . ASN A 1 423 ? -35.778 -9.111 18.425 1.00 88.06 423 ASN A C 1
ATOM 3188 O O . ASN A 1 423 ? -34.969 -9.108 17.495 1.00 88.06 423 ASN A O 1
ATOM 3192 N N . GLU A 1 424 ? -36.232 -7.994 18.989 1.00 90.62 424 GLU A N 1
ATOM 3193 C CA . GLU A 1 424 ? -35.893 -6.644 18.549 1.00 90.62 424 GLU A CA 1
ATOM 3194 C C . GLU A 1 424 ? -35.290 -5.840 19.708 1.00 90.62 424 GLU A C 1
ATOM 3196 O O . GLU A 1 424 ? -35.838 -5.806 20.812 1.00 90.62 424 GLU A O 1
ATOM 3201 N N . LEU A 1 425 ? -34.177 -5.151 19.446 1.00 91.25 425 LEU A N 1
ATOM 3202 C CA . LEU A 1 425 ? -33.583 -4.174 20.356 1.00 91.25 425 LEU A CA 1
ATOM 3203 C C . LEU A 1 425 ? -33.755 -2.765 19.785 1.00 91.25 425 LEU A C 1
ATOM 3205 O O . LEU A 1 425 ? -33.035 -2.345 18.875 1.00 91.25 425 LEU A O 1
ATOM 3209 N N . ALA A 1 426 ? -34.704 -2.016 20.343 1.00 91.75 426 ALA A N 1
ATOM 3210 C CA . ALA A 1 426 ? -34.928 -0.621 19.987 1.00 91.75 426 ALA A CA 1
ATOM 3211 C C . ALA A 1 426 ? -33.931 0.309 20.692 1.00 91.75 426 ALA A C 1
ATOM 3213 O O . ALA A 1 426 ? -33.831 0.317 21.920 1.00 91.75 426 ALA A O 1
ATOM 3214 N N . LEU A 1 427 ? -33.233 1.144 19.919 1.00 92.75 427 LEU A N 1
ATOM 3215 C CA . LEU A 1 427 ? -32.244 2.082 20.444 1.00 92.75 427 LEU A CA 1
ATOM 3216 C C . LEU A 1 427 ? -32.904 3.361 20.976 1.00 92.75 427 LEU A C 1
ATOM 3218 O O . LEU A 1 427 ? -33.915 3.843 20.453 1.00 92.75 427 LEU A O 1
ATOM 3222 N N . SER A 1 428 ? -32.294 3.956 22.001 1.00 90.06 428 SER A N 1
ATOM 3223 C CA . SER A 1 428 ? -32.656 5.302 22.451 1.00 90.06 428 SER A CA 1
ATOM 3224 C C . SER A 1 428 ? -32.138 6.362 21.476 1.00 90.06 428 SER A C 1
ATOM 3226 O O . SER A 1 428 ? -31.065 6.199 20.903 1.00 90.06 428 SER A O 1
ATOM 3228 N N . ALA A 1 429 ? -32.853 7.483 21.319 1.00 90.56 429 ALA A N 1
ATOM 3229 C CA . ALA A 1 429 ? -32.467 8.549 20.386 1.00 90.56 429 ALA A CA 1
ATOM 3230 C C . ALA A 1 429 ? -31.066 9.119 20.654 1.00 90.56 429 ALA A C 1
ATOM 3232 O O . ALA A 1 429 ? -30.326 9.431 19.722 1.00 90.56 429 ALA A O 1
ATOM 3233 N N . LYS A 1 430 ? -30.666 9.175 21.930 1.00 88.94 430 LYS A N 1
ATOM 3234 C CA . LYS A 1 430 ? -29.325 9.608 22.348 1.00 88.94 430 LYS A CA 1
ATOM 3235 C C . LYS A 1 430 ? -28.204 8.645 21.920 1.00 88.94 430 LYS A C 1
ATOM 3237 O O . LYS A 1 430 ? -27.052 9.052 21.888 1.00 88.94 430 LYS A O 1
ATOM 3242 N N . ASN A 1 431 ? -28.539 7.402 21.563 1.00 90.81 431 ASN A N 1
ATOM 3243 C CA . ASN A 1 431 ? -27.588 6.374 21.131 1.00 90.81 431 ASN A CA 1
ATOM 3244 C C . ASN A 1 431 ? -27.326 6.424 19.615 1.00 90.81 431 ASN A C 1
ATOM 3246 O O . ASN A 1 431 ? -26.490 5.677 19.116 1.00 90.81 431 ASN A O 1
ATOM 3250 N N . TYR A 1 432 ? -28.039 7.257 18.849 1.00 93.00 432 TYR A N 1
ATOM 3251 C CA . TYR A 1 432 ? -27.812 7.390 17.404 1.00 93.00 432 TYR A CA 1
ATOM 3252 C C . TYR A 1 432 ? -27.811 8.824 16.883 1.00 93.00 432 TYR A C 1
ATOM 3254 O O . TYR A 1 432 ? -27.424 9.031 15.739 1.00 93.00 432 TYR A O 1
ATOM 3262 N N . LEU A 1 433 ? -28.181 9.818 17.689 1.00 92.62 433 LEU A N 1
ATOM 3263 C CA . LEU A 1 433 ? -28.024 11.228 17.353 1.00 92.62 433 LEU A CA 1
ATOM 3264 C C . LEU A 1 433 ? -27.299 11.933 18.504 1.00 92.62 433 LEU A C 1
ATOM 3266 O O . LEU A 1 433 ? -27.897 12.220 19.541 1.00 92.62 433 LEU A O 1
ATOM 3270 N N . ILE A 1 434 ? -25.995 12.168 18.330 1.00 89.12 434 ILE A N 1
ATOM 3271 C CA . ILE A 1 434 ? -25.091 12.609 19.405 1.00 89.12 434 ILE A CA 1
ATOM 3272 C C . ILE A 1 434 ? -24.576 14.029 19.172 1.00 89.12 434 ILE A C 1
ATOM 3274 O O . ILE A 1 434 ? -24.326 14.391 18.022 1.00 89.12 434 ILE A O 1
ATOM 3278 N N . PRO A 1 435 ? -24.340 14.821 20.230 1.00 86.75 435 PRO A N 1
ATOM 3279 C CA . PRO A 1 435 ? -23.655 16.097 20.087 1.00 86.75 435 PRO A CA 1
ATOM 3280 C C . PRO A 1 435 ? -22.166 15.888 19.765 1.00 86.75 435 PRO A C 1
ATOM 3282 O O . PRO A 1 435 ? -21.512 15.001 20.331 1.00 86.75 435 PRO A O 1
ATOM 3285 N N . VAL A 1 436 ? -21.627 16.721 18.869 1.00 83.38 436 VAL A N 1
ATOM 3286 C CA . VAL A 1 436 ? -20.204 16.694 18.466 1.00 83.38 436 VAL A CA 1
ATOM 3287 C C . VAL A 1 436 ? -19.447 17.984 18.778 1.00 83.38 436 VAL A C 1
ATOM 3289 O O . VAL A 1 436 ? -18.219 17.998 18.750 1.00 83.38 436 VAL A O 1
ATOM 3292 N N . ASP A 1 437 ? -20.155 19.060 19.115 1.00 76.38 437 ASP A N 1
ATOM 3293 C CA . ASP A 1 437 ? -19.575 20.331 19.531 1.00 76.38 437 ASP A CA 1
ATOM 3294 C C . ASP A 1 437 ? -20.429 21.013 20.613 1.00 76.38 437 ASP A C 1
ATOM 3296 O O . ASP A 1 437 ? -21.552 20.605 20.910 1.00 76.38 437 ASP A O 1
ATOM 3300 N N . SER A 1 438 ? -19.893 22.091 21.190 1.00 69.31 438 SER A N 1
ATOM 3301 C CA . SER A 1 438 ? -20.642 22.992 22.079 1.00 69.31 438 SER A CA 1
ATOM 3302 C C . SER A 1 438 ? -21.484 24.023 21.306 1.00 69.31 438 SER A C 1
ATOM 3304 O O . SER A 1 438 ? -22.004 24.965 21.897 1.00 69.31 438 SER A O 1
ATOM 3306 N N . SER A 1 439 ? -21.584 23.903 19.978 1.00 68.62 439 SER A N 1
ATOM 3307 C CA . SER A 1 439 ? -22.345 24.798 19.091 1.00 68.62 439 SER A CA 1
ATOM 3308 C C . SER A 1 439 ? -23.676 24.191 18.636 1.00 68.62 439 SER A C 1
ATOM 3310 O O . SER A 1 439 ? -24.328 24.763 17.769 1.00 68.62 439 SER A O 1
ATOM 3312 N N . SER A 1 440 ? -24.127 23.112 19.292 1.00 78.81 440 SER A N 1
ATOM 3313 C CA . SER A 1 440 ? -25.394 22.411 19.024 1.00 78.81 440 SER A CA 1
ATOM 3314 C C . SER A 1 440 ? -25.438 21.624 17.708 1.00 78.81 440 SER A C 1
ATOM 3316 O O . SER A 1 440 ? -26.525 21.370 17.184 1.00 78.81 440 SER A O 1
ATOM 3318 N N . THR A 1 441 ? -24.284 21.194 17.195 1.00 87.69 441 THR A N 1
ATOM 3319 C CA . THR A 1 441 ? -24.214 20.241 16.081 1.00 87.69 441 THR A CA 1
ATOM 3320 C C . THR A 1 441 ? -24.431 18.820 16.596 1.00 87.69 441 THR A C 1
ATOM 3322 O O . THR A 1 441 ? -23.698 18.345 17.468 1.00 87.69 441 THR A O 1
ATOM 3325 N N . PHE A 1 442 ? -25.417 18.123 16.027 1.00 92.38 442 PHE A N 1
ATOM 3326 C CA . PHE A 1 442 ? -25.721 16.723 16.328 1.00 92.38 442 PHE A CA 1
ATOM 3327 C C . PHE A 1 442 ? -25.514 15.847 15.098 1.00 92.38 442 PHE A C 1
ATOM 3329 O O . PHE A 1 442 ? -26.038 16.156 14.033 1.00 92.38 442 PHE A O 1
ATOM 3336 N N . CYS A 1 443 ? -24.802 14.734 15.241 1.00 94.06 443 CYS A N 1
ATOM 3337 C CA . CYS A 1 443 ? -24.483 13.836 14.135 1.00 94.06 443 CYS A CA 1
ATOM 3338 C C . CYS A 1 443 ? -25.070 12.438 14.333 1.00 94.06 443 CYS A C 1
ATOM 3340 O O . CYS A 1 443 ? -25.186 11.946 15.459 1.00 94.06 443 CYS A O 1
ATOM 3342 N N . PHE A 1 444 ? -25.434 11.803 13.218 1.00 96.00 444 PHE A N 1
ATOM 3343 C CA . PHE A 1 444 ? -25.930 10.434 13.190 1.00 96.00 444 PHE A CA 1
ATOM 3344 C C . PHE A 1 444 ? -24.781 9.461 13.484 1.00 96.00 444 PHE A C 1
ATOM 3346 O O . PHE A 1 444 ? -23.848 9.338 12.693 1.00 96.00 444 PHE A O 1
ATOM 3353 N N . ALA A 1 445 ? -24.828 8.799 14.642 1.00 93.00 445 ALA A N 1
ATOM 3354 C CA . ALA A 1 445 ? -23.698 8.099 15.259 1.00 93.00 445 ALA A CA 1
ATOM 3355 C C . ALA A 1 445 ? -23.443 6.689 14.693 1.00 93.00 445 ALA A C 1
ATOM 3357 O O . ALA A 1 445 ? -23.246 5.736 15.446 1.00 93.00 445 ALA A O 1
ATOM 3358 N N . PHE A 1 446 ? -23.445 6.568 13.368 1.00 95.62 446 PHE A N 1
ATOM 3359 C CA . PHE A 1 446 ? -23.087 5.367 12.615 1.00 95.62 446 PHE A CA 1
ATOM 3360 C C . PHE A 1 446 ? -22.066 5.733 11.538 1.00 95.62 446 PHE A C 1
ATOM 3362 O O . PHE A 1 446 ? -22.075 6.857 11.030 1.00 95.62 446 PHE A O 1
ATOM 3369 N N . ALA A 1 447 ? -21.224 4.778 11.148 1.00 92.50 447 ALA A N 1
ATOM 3370 C CA . ALA A 1 447 ? -20.236 4.992 10.094 1.00 92.50 447 ALA A CA 1
ATOM 3371 C C . ALA A 1 447 ? -19.984 3.726 9.253 1.00 92.50 447 ALA A C 1
ATOM 3373 O O . ALA A 1 447 ? -20.249 2.612 9.716 1.00 92.50 447 ALA A O 1
ATOM 3374 N N . PRO A 1 448 ? -19.464 3.867 8.020 1.00 92.19 448 PRO A N 1
ATOM 3375 C CA . PRO A 1 448 ? -19.219 2.728 7.145 1.00 92.19 448 PRO A CA 1
ATOM 3376 C C . PRO A 1 448 ? -17.969 1.928 7.549 1.00 92.19 448 PRO A C 1
ATOM 3378 O O . PRO A 1 448 ? -17.018 2.461 8.126 1.00 92.19 448 PRO A O 1
ATOM 3381 N N . SER A 1 449 ? -17.975 0.648 7.177 1.00 87.31 449 SER A N 1
ATOM 3382 C CA . SER A 1 449 ? -16.879 -0.327 7.229 1.00 87.31 449 SER A CA 1
ATOM 3383 C C . SER A 1 449 ? -16.833 -1.127 5.918 1.00 87.31 449 SER A C 1
ATOM 3385 O O . SER A 1 449 ? -17.850 -1.270 5.227 1.00 87.31 449 SER A O 1
ATOM 3387 N N . SER A 1 450 ? -15.657 -1.638 5.538 1.00 76.12 450 SER A N 1
ATOM 3388 C CA . SER A 1 450 ? -15.475 -2.396 4.288 1.00 76.12 450 SER A CA 1
ATOM 3389 C C . SER A 1 450 ? -15.840 -3.889 4.327 1.00 76.12 450 SER A C 1
ATOM 3391 O O . SER A 1 450 ? -16.087 -4.437 3.258 1.00 76.12 450 SER A O 1
ATOM 3393 N N . SER A 1 451 ? -15.891 -4.555 5.486 1.00 78.31 451 SER A N 1
ATOM 3394 C CA . SER A 1 451 ? -16.085 -6.018 5.576 1.00 78.31 451 SER A CA 1
ATOM 3395 C C . SER A 1 451 ? -16.798 -6.453 6.862 1.00 78.31 451 SER A C 1
ATOM 3397 O O . SER A 1 451 ? -17.889 -6.997 6.778 1.00 78.31 451 SER A O 1
ATOM 3399 N N . LEU A 1 452 ? -16.264 -6.163 8.051 1.00 88.06 452 LEU A N 1
ATOM 3400 C CA . LEU A 1 452 ? -16.887 -6.510 9.338 1.00 88.06 452 LEU A CA 1
ATOM 3401 C C . LEU A 1 452 ? -17.837 -5.407 9.834 1.00 88.06 452 LEU A C 1
ATOM 3403 O O . LEU A 1 452 ? -17.497 -4.222 9.743 1.00 88.06 452 LEU A O 1
ATOM 3407 N N . SER A 1 453 ? -18.986 -5.783 10.405 1.00 93.56 453 SER A N 1
ATOM 3408 C CA . SER A 1 453 ? -19.847 -4.856 11.154 1.00 93.56 453 SER A CA 1
ATOM 3409 C C . SER A 1 453 ? -19.605 -4.978 12.664 1.00 93.56 453 SER A C 1
ATOM 3411 O O . SER A 1 453 ? -19.355 -6.065 13.176 1.00 93.56 453 SER A O 1
ATOM 3413 N N . ILE A 1 454 ? -19.672 -3.862 13.384 1.00 94.12 454 ILE A N 1
ATOM 3414 C CA . ILE A 1 454 ? -19.309 -3.735 14.798 1.00 94.12 454 ILE A CA 1
ATOM 3415 C C . ILE A 1 454 ? -20.377 -2.901 15.499 1.00 94.12 454 ILE A C 1
ATOM 3417 O O . ILE A 1 454 ? -20.583 -1.752 15.120 1.00 94.12 454 ILE A O 1
ATOM 3421 N N . ILE A 1 455 ? -21.020 -3.437 16.534 1.00 95.75 455 ILE A N 1
ATOM 3422 C CA . ILE A 1 455 ? -21.894 -2.688 17.442 1.00 95.75 455 ILE A CA 1
ATOM 3423 C C . ILE A 1 455 ? -21.011 -2.012 18.494 1.00 95.75 455 ILE A C 1
ATOM 3425 O O . ILE A 1 455 ? -20.473 -2.677 19.378 1.00 95.75 455 ILE A O 1
ATOM 3429 N N . GLY A 1 456 ? -20.858 -0.692 18.380 1.00 91.62 456 GLY A N 1
ATOM 3430 C CA . GLY A 1 456 ? -19.992 0.118 19.242 1.00 91.62 456 GLY A CA 1
ATOM 3431 C C . GLY A 1 456 ? -20.653 0.553 20.552 1.00 91.62 456 GLY A C 1
ATOM 3432 O O . GLY A 1 456 ? -21.869 0.440 20.736 1.00 91.62 456 GLY A O 1
ATOM 3433 N N . ASN A 1 457 ? -19.849 1.098 21.458 1.00 90.94 457 ASN A N 1
ATOM 3434 C CA . ASN A 1 457 ? -20.237 1.406 22.827 1.00 90.94 457 ASN A CA 1
ATOM 3435 C C . ASN A 1 457 ? -21.317 2.496 22.946 1.00 90.94 457 ASN A C 1
ATOM 3437 O O . ASN A 1 457 ? -22.159 2.405 23.836 1.00 90.94 457 ASN A O 1
ATOM 3441 N N . VAL A 1 458 ? -21.394 3.456 22.014 1.00 91.12 458 VAL A N 1
ATOM 3442 C CA . VAL A 1 458 ? -22.454 4.481 21.978 1.00 91.12 458 VAL A CA 1
ATOM 3443 C C . VAL A 1 458 ? -23.832 3.847 21.813 1.00 91.12 458 VAL A C 1
ATOM 3445 O O . VAL A 1 458 ? -24.790 4.277 22.455 1.00 91.12 458 VAL A O 1
ATOM 3448 N N . GLN A 1 459 ? -23.945 2.791 21.004 1.00 94.06 459 GLN A N 1
ATOM 3449 C CA . GLN A 1 459 ? -25.210 2.083 20.824 1.00 94.06 459 GLN A CA 1
ATOM 3450 C C . GLN A 1 459 ? -25.569 1.199 22.021 1.00 94.06 459 GLN A C 1
ATOM 3452 O O . GLN A 1 459 ? -26.752 0.949 22.243 1.00 94.06 459 GLN A O 1
ATOM 3457 N N . GLN A 1 460 ? -24.581 0.818 22.831 1.00 92.75 460 GLN A N 1
ATOM 3458 C CA . GLN A 1 460 ? -24.750 0.014 24.043 1.00 92.75 460 GLN A CA 1
ATOM 3459 C C . GLN A 1 460 ? -25.087 0.859 25.293 1.00 92.75 460 GLN A C 1
ATOM 3461 O O . GLN A 1 460 ? -25.523 0.312 26.304 1.00 92.75 460 GLN A O 1
ATOM 3466 N N . GLN A 1 461 ? -24.933 2.190 25.244 1.00 89.38 461 GLN A N 1
ATOM 3467 C CA . GLN A 1 461 ? -25.188 3.085 26.384 1.00 89.38 461 GLN A CA 1
ATOM 3468 C C . GLN A 1 461 ? -26.594 2.933 26.970 1.00 89.38 461 GLN A C 1
ATOM 3470 O O . GLN A 1 461 ? -27.595 2.876 26.249 1.00 89.38 461 GLN A O 1
ATOM 3475 N N . GLY A 1 462 ? -26.671 2.910 28.302 1.00 83.38 462 GLY A N 1
ATOM 3476 C CA . GLY A 1 462 ? -27.921 2.745 29.043 1.00 83.38 462 GLY A CA 1
ATOM 3477 C C . GLY A 1 462 ? -28.569 1.367 28.889 1.00 83.38 462 GLY A C 1
ATOM 3478 O O . GLY A 1 462 ? -29.712 1.198 29.308 1.00 83.38 462 GLY A O 1
ATOM 3479 N N . THR A 1 463 ? -27.861 0.401 28.294 1.00 85.75 463 THR A N 1
ATOM 3480 C CA . THR A 1 463 ? -28.291 -0.991 28.150 1.00 85.75 463 THR A CA 1
ATOM 3481 C C . THR A 1 463 ? -27.308 -1.885 28.897 1.00 85.75 463 THR A C 1
ATOM 3483 O O . THR A 1 463 ? -26.096 -1.763 28.725 1.00 85.75 463 THR A O 1
ATOM 3486 N N . ARG A 1 464 ? -27.821 -2.793 29.734 1.00 85.88 464 ARG A N 1
ATOM 3487 C CA . ARG A 1 464 ? -26.997 -3.840 30.347 1.00 85.88 464 ARG A CA 1
ATOM 3488 C C . ARG A 1 464 ? -26.764 -4.936 29.311 1.00 85.88 464 ARG A C 1
ATOM 3490 O O . ARG A 1 464 ? -27.714 -5.600 28.902 1.00 85.88 464 ARG A O 1
ATOM 3497 N N . VAL A 1 465 ? -25.517 -5.107 28.893 1.00 89.56 465 VAL A N 1
ATOM 3498 C CA . VAL A 1 465 ? -25.093 -6.137 27.941 1.00 89.56 465 VAL A CA 1
ATOM 3499 C C . VAL A 1 465 ? -24.539 -7.308 28.742 1.00 89.56 465 VAL A C 1
ATOM 3501 O O . VAL A 1 465 ? -23.685 -7.112 29.603 1.00 89.56 465 VAL A O 1
ATOM 3504 N N . SER A 1 466 ? -25.048 -8.514 28.496 1.00 88.88 466 SER A N 1
ATOM 3505 C CA . SER A 1 466 ? -24.633 -9.735 29.190 1.00 88.88 466 SER A CA 1
ATOM 3506 C C . SER A 1 466 ? -24.224 -10.799 28.181 1.00 88.88 466 SER A C 1
ATOM 3508 O O . SER A 1 466 ? -24.927 -11.019 27.195 1.00 88.88 466 SER A O 1
ATOM 3510 N N . PHE A 1 467 ? -23.094 -11.447 28.447 1.00 89.31 467 PHE A N 1
ATOM 3511 C CA . PHE A 1 467 ? -22.545 -12.545 27.665 1.00 89.31 467 PHE A CA 1
ATOM 3512 C C . PHE A 1 467 ? -22.650 -13.826 28.491 1.00 89.31 467 PHE A C 1
ATOM 3514 O O . PHE A 1 467 ? -22.090 -13.896 29.585 1.00 89.31 467 PHE A O 1
ATOM 3521 N N . ASP A 1 468 ? -23.372 -14.820 27.976 1.00 85.69 468 ASP A N 1
ATOM 3522 C CA . ASP A 1 468 ? -23.413 -16.177 28.528 1.00 85.69 468 ASP A CA 1
ATOM 3523 C C . ASP A 1 468 ? -22.389 -17.039 27.778 1.00 85.69 468 ASP A C 1
ATOM 3525 O O . ASP A 1 468 ? -22.522 -17.286 26.576 1.00 85.69 468 ASP A O 1
ATOM 3529 N N . LEU A 1 469 ? -21.344 -17.462 28.488 1.00 81.56 469 LEU A N 1
ATOM 3530 C CA . LEU A 1 469 ? -20.205 -18.189 27.932 1.00 81.56 469 LEU A CA 1
ATOM 3531 C C . LEU A 1 469 ? -20.436 -19.712 27.920 1.00 81.56 469 LEU A C 1
ATOM 3533 O O . LEU A 1 469 ? -19.713 -20.433 27.235 1.00 81.56 469 LEU A O 1
ATOM 3537 N N . ASN A 1 470 ? -21.481 -20.223 28.583 1.00 67.38 470 ASN A N 1
ATOM 3538 C CA . ASN A 1 470 ? -21.795 -21.658 28.615 1.00 67.38 470 ASN A CA 1
ATOM 3539 C C . ASN A 1 470 ? -22.524 -22.135 27.349 1.00 67.38 470 ASN A C 1
ATOM 3541 O O . ASN A 1 470 ? -22.307 -23.255 26.878 1.00 67.38 470 ASN A O 1
ATOM 3545 N N . MET A 1 471 ? -23.358 -21.284 26.742 1.00 50.25 471 MET A N 1
ATOM 3546 C CA . MET A 1 471 ? -24.094 -21.618 25.505 1.00 50.25 471 MET A CA 1
ATOM 3547 C C . MET A 1 471 ? -23.197 -21.732 24.260 1.00 50.25 471 MET A C 1
ATOM 3549 O O . MET A 1 471 ? -23.626 -22.168 23.195 1.00 50.25 471 MET A O 1
ATOM 3553 N N . VAL A 1 472 ? -21.920 -21.397 24.410 1.00 49.03 472 VAL A N 1
ATOM 3554 C CA . VAL A 1 472 ? -20.885 -21.402 23.377 1.00 49.03 472 VAL A CA 1
ATOM 3555 C C . VAL A 1 472 ? -20.329 -22.837 23.164 1.00 49.03 472 VAL A C 1
ATOM 3557 O O . VAL A 1 472 ? -19.658 -23.105 22.169 1.00 49.03 472 VAL A O 1
ATOM 3560 N N . GLY A 1 473 ? -20.632 -23.811 24.037 1.00 32.84 473 GLY A N 1
ATOM 3561 C CA . GLY A 1 473 ? -19.968 -25.127 24.090 1.00 32.84 473 GLY A CA 1
ATOM 3562 C C . GLY A 1 473 ? -20.625 -26.347 23.417 1.00 32.84 473 GLY A C 1
ATOM 3563 O O . GLY A 1 473 ? -20.041 -27.424 23.481 1.00 32.84 473 GLY A O 1
ATOM 3564 N N . SER A 1 474 ? -21.810 -26.280 22.796 1.00 27.45 474 SER A N 1
ATOM 3565 C CA . SER A 1 474 ? -22.524 -27.510 22.368 1.00 27.45 474 SER A CA 1
ATOM 3566 C C . SER A 1 474 ? -23.211 -27.410 21.005 1.00 27.45 474 SER A C 1
ATOM 3568 O O . SER A 1 474 ? -24.418 -27.224 20.925 1.00 27.45 474 SER A O 1
ATOM 3570 N N . SER A 1 475 ? -22.451 -27.587 19.920 1.00 26.39 475 SER A N 1
ATOM 3571 C CA . SER A 1 475 ? -22.985 -28.045 18.624 1.00 26.39 475 SER A CA 1
ATOM 3572 C C . SER A 1 475 ? -21.843 -28.415 17.668 1.00 26.39 475 SER A C 1
ATOM 3574 O O . SER A 1 475 ? -21.474 -27.640 16.787 1.00 26.39 475 SER A O 1
ATOM 3576 N N . ALA A 1 476 ? -21.278 -29.612 17.827 1.00 28.73 476 ALA A N 1
ATOM 3577 C CA . ALA A 1 476 ? -20.499 -30.261 16.776 1.00 28.73 476 ALA A CA 1
ATOM 3578 C C . ALA A 1 476 ? -20.638 -31.786 16.894 1.00 28.73 476 ALA A C 1
ATOM 3580 O O . ALA A 1 476 ? -20.039 -32.407 17.765 1.00 28.73 476 ALA A O 1
ATOM 3581 N N . SER A 1 477 ? -21.407 -32.398 15.995 1.00 24.31 477 SER A N 1
ATOM 3582 C CA . SER A 1 477 ? -21.186 -33.791 15.597 1.00 24.31 477 SER A CA 1
ATOM 3583 C C . SER A 1 477 ? -21.679 -33.975 14.166 1.00 24.31 477 SER A C 1
ATOM 3585 O O . SER A 1 477 ? -22.871 -33.835 13.892 1.00 24.31 477 SER A O 1
ATOM 3587 N N . GLY A 1 478 ? -20.758 -34.261 13.256 1.00 25.81 478 GLY A N 1
ATOM 3588 C CA . GLY A 1 478 ? -21.034 -34.437 11.836 1.00 25.81 478 GLY A CA 1
ATOM 3589 C C . GLY A 1 478 ? -19.738 -34.714 11.094 1.00 25.81 478 GLY A C 1
ATOM 3590 O O . GLY A 1 478 ? -19.123 -33.806 10.549 1.00 25.81 478 GLY A O 1
ATOM 3591 N N . ASP A 1 479 ? -19.326 -35.971 11.181 1.00 25.92 479 ASP A N 1
ATOM 3592 C CA . ASP A 1 479 ? -18.098 -36.576 10.684 1.00 25.92 479 ASP A CA 1
ATOM 3593 C C . ASP A 1 479 ? -17.752 -36.314 9.202 1.00 25.92 479 ASP A C 1
ATOM 3595 O O . ASP A 1 479 ? -18.592 -36.357 8.306 1.00 25.92 479 ASP A O 1
ATOM 3599 N N . ASP A 1 480 ? -16.442 -36.156 8.997 1.00 24.95 480 ASP A N 1
ATOM 3600 C CA . ASP A 1 480 ? -15.617 -36.896 8.034 1.00 24.95 480 ASP A CA 1
ATOM 3601 C C . ASP A 1 480 ? -15.879 -36.732 6.522 1.00 24.95 480 ASP A C 1
ATOM 3603 O O . ASP A 1 480 ? -16.564 -37.533 5.896 1.00 24.95 480 ASP A O 1
ATOM 3607 N N . ILE A 1 481 ? -15.154 -35.787 5.898 1.00 24.75 481 ILE A N 1
ATOM 3608 C CA . ILE A 1 481 ? -14.379 -36.082 4.676 1.00 24.75 481 ILE A CA 1
ATOM 3609 C C . ILE A 1 481 ? -12.988 -35.445 4.788 1.00 24.75 481 ILE A C 1
ATOM 3611 O O . ILE A 1 481 ? -12.742 -34.277 4.480 1.00 24.75 481 ILE A O 1
ATOM 3615 N N . ARG A 1 482 ? -12.041 -36.282 5.199 1.00 26.30 482 ARG A N 1
ATOM 3616 C CA . ARG A 1 482 ? -10.596 -36.087 5.109 1.00 26.30 482 ARG A CA 1
ATOM 3617 C C . ARG A 1 482 ? -10.124 -35.845 3.663 1.00 26.30 482 ARG A C 1
ATOM 3619 O O . ARG A 1 482 ? -10.491 -36.550 2.727 1.00 26.30 482 ARG A O 1
ATOM 3626 N N . SER A 1 483 ? -9.132 -34.964 3.528 1.00 27.12 483 SER A N 1
ATOM 3627 C CA . SER A 1 483 ? -8.092 -34.970 2.480 1.00 27.12 483 SER A CA 1
ATOM 3628 C C . SER A 1 483 ? -8.501 -34.752 1.012 1.00 27.12 483 SER A C 1
ATOM 3630 O O . SER A 1 483 ? -8.533 -35.689 0.217 1.00 27.12 483 SER A O 1
ATOM 3632 N N . ARG A 1 484 ? -8.621 -33.483 0.595 1.00 24.75 484 ARG A N 1
ATOM 3633 C CA . ARG A 1 484 ? -8.111 -32.964 -0.697 1.00 24.75 484 ARG A CA 1
ATOM 3634 C C . ARG A 1 484 ? -8.267 -31.436 -0.752 1.00 24.75 484 ARG A C 1
ATOM 3636 O O . ARG A 1 484 ? -9.275 -30.912 -0.318 1.00 24.75 484 ARG A O 1
ATOM 3643 N N . GLN A 1 485 ? -7.271 -30.767 -1.342 1.00 26.94 485 GLN A N 1
ATOM 3644 C CA . GLN A 1 485 ? -7.190 -29.329 -1.675 1.00 26.94 485 GLN A CA 1
ATOM 3645 C C . GLN A 1 485 ? -6.631 -28.348 -0.629 1.00 26.94 485 GLN A C 1
ATOM 3647 O O . GLN A 1 485 ? -7.159 -27.261 -0.428 1.00 26.94 485 GLN A O 1
ATOM 3652 N N . LEU A 1 486 ? -5.389 -28.591 -0.193 1.00 31.31 486 LEU A N 1
ATOM 3653 C CA . LEU A 1 486 ? -4.416 -27.492 -0.113 1.00 31.31 486 LEU A CA 1
ATOM 3654 C C . LEU A 1 486 ? -3.947 -27.154 -1.547 1.00 31.31 486 LEU A C 1
ATOM 3656 O O . LEU A 1 486 ? -2.897 -27.590 -2.004 1.00 31.31 486 LEU A O 1
ATOM 3660 N N . THR A 1 487 ? -4.840 -26.538 -2.326 1.00 32.78 487 THR A N 1
ATOM 3661 C CA . THR A 1 487 ? -4.633 -25.865 -3.631 1.00 32.78 487 THR A CA 1
ATOM 3662 C C . THR A 1 487 ? -5.997 -25.343 -4.106 1.00 32.78 487 THR A C 1
ATOM 3664 O O . THR A 1 487 ? -6.492 -25.700 -5.174 1.00 32.78 487 THR A O 1
ATOM 3667 N N . SER A 1 488 ? -6.637 -24.480 -3.311 1.00 29.73 488 SER A N 1
ATOM 3668 C CA . SER A 1 488 ? -7.648 -23.579 -3.872 1.00 29.73 488 SER A CA 1
ATOM 3669 C C . SER A 1 488 ? -6.904 -22.466 -4.602 1.00 29.73 488 SER A C 1
ATOM 3671 O O . SER A 1 488 ? -6.405 -21.495 -4.040 1.00 29.73 488 SER A O 1
ATOM 3673 N N . GLN A 1 489 ? -6.694 -22.705 -5.888 1.00 37.12 489 GLN A N 1
ATOM 3674 C CA . GLN A 1 489 ? -6.196 -21.732 -6.832 1.00 37.12 489 GLN A CA 1
ATOM 3675 C C . GLN A 1 489 ? -7.252 -20.626 -6.956 1.00 37.12 489 GLN A C 1
ATOM 3677 O O . GLN A 1 489 ? -8.208 -20.800 -7.704 1.00 37.12 489 GLN A O 1
ATOM 3682 N N . VAL A 1 490 ? -7.071 -19.501 -6.250 1.00 41.31 490 VAL A N 1
ATOM 3683 C CA . VAL A 1 490 ? -7.854 -18.277 -6.493 1.00 41.31 490 VAL A CA 1
ATOM 3684 C C . VAL A 1 490 ? -7.815 -18.007 -7.998 1.00 41.31 490 VAL A C 1
ATOM 3686 O O . VAL A 1 490 ? -6.733 -17.873 -8.589 1.00 41.31 490 VAL A O 1
ATOM 3689 N N . SER A 1 491 ? -8.975 -18.023 -8.657 1.00 47.44 491 SER A N 1
ATOM 3690 C CA . SER A 1 491 ? -9.045 -17.731 -10.083 1.00 47.44 491 SER A CA 1
ATOM 3691 C C . SER A 1 491 ? -8.624 -16.280 -10.290 1.00 47.44 491 SER A C 1
ATOM 3693 O O . SER A 1 491 ? -9.261 -15.360 -9.787 1.00 47.44 491 SER A O 1
ATOM 3695 N N . ARG A 1 492 ? -7.515 -16.063 -11.003 1.00 72.06 492 ARG A N 1
ATOM 3696 C CA . ARG A 1 492 ? -7.093 -14.716 -11.399 1.00 72.06 492 ARG A CA 1
ATOM 3697 C C . ARG A 1 492 ? -7.880 -14.324 -12.644 1.00 72.06 492 ARG A C 1
ATOM 3699 O O . ARG A 1 492 ? -7.780 -15.013 -13.659 1.00 72.06 492 ARG A O 1
ATOM 3706 N N . ASP A 1 493 ? -8.623 -13.228 -12.571 1.00 78.38 493 ASP A N 1
ATOM 3707 C CA . ASP A 1 493 ? -9.295 -12.669 -13.744 1.00 78.38 493 ASP A CA 1
ATOM 3708 C C . ASP A 1 493 ? -8.306 -11.940 -14.654 1.00 78.38 493 ASP A C 1
ATOM 3710 O O . ASP A 1 493 ? -7.225 -11.514 -14.236 1.00 78.38 493 ASP A O 1
ATOM 3714 N N . TRP A 1 494 ? -8.707 -11.736 -15.906 1.00 82.88 494 TRP A N 1
ATOM 3715 C CA . TRP A 1 494 ? -7.993 -10.864 -16.829 1.00 82.88 494 TRP A CA 1
ATOM 3716 C C . TRP A 1 494 ? -8.084 -9.404 -16.374 1.00 82.88 494 TRP A C 1
ATOM 3718 O O . TRP A 1 494 ? -9.176 -8.883 -16.140 1.00 82.88 494 TRP A O 1
ATOM 3728 N N . ARG A 1 495 ? -6.938 -8.723 -16.271 1.00 85.25 495 ARG A N 1
ATOM 3729 C CA . ARG A 1 495 ? -6.853 -7.307 -15.879 1.00 85.25 495 ARG A CA 1
ATOM 3730 C C . ARG A 1 495 ? -6.343 -6.447 -17.036 1.00 85.25 495 ARG A C 1
ATOM 3732 O O . ARG A 1 495 ? -5.519 -6.889 -17.834 1.00 85.25 495 ARG A O 1
ATOM 3739 N N . ASP A 1 496 ? -6.857 -5.218 -17.124 1.00 86.00 496 ASP A N 1
ATOM 3740 C CA . ASP A 1 496 ? -6.412 -4.183 -18.070 1.00 86.00 496 ASP A CA 1
ATOM 3741 C C . ASP A 1 496 ? -6.386 -4.648 -19.553 1.00 86.00 496 ASP A C 1
ATOM 3743 O O . ASP A 1 496 ? -5.501 -4.291 -20.333 1.00 86.00 496 ASP A O 1
ATOM 3747 N N . VAL A 1 497 ? -7.387 -5.446 -19.958 1.00 90.50 497 VAL A N 1
ATOM 3748 C CA . VAL A 1 497 ? -7.498 -6.124 -21.274 1.00 90.50 497 VAL A CA 1
ATOM 3749 C C . VAL A 1 497 ? -7.401 -5.161 -22.464 1.00 90.50 497 VAL A C 1
ATOM 3751 O O . VAL A 1 497 ? -6.823 -5.506 -23.495 1.00 90.50 497 VAL A O 1
ATOM 3754 N N . PHE A 1 498 ? -7.911 -3.936 -22.320 1.00 92.56 498 PHE A N 1
ATOM 3755 C CA . PHE A 1 498 ? -7.799 -2.888 -23.338 1.00 92.56 498 PHE A CA 1
ATOM 3756 C C . PHE A 1 498 ? -6.339 -2.645 -23.753 1.00 92.56 498 PHE A C 1
ATOM 3758 O O . PHE A 1 498 ? -6.020 -2.642 -24.941 1.00 92.56 498 PHE A O 1
ATOM 3765 N N . TRP A 1 499 ? -5.432 -2.521 -22.781 1.00 92.25 499 TRP A N 1
ATOM 3766 C CA . TRP A 1 499 ? -4.020 -2.227 -23.034 1.00 92.25 499 TRP A CA 1
ATOM 3767 C C . TRP A 1 499 ? -3.267 -3.405 -23.648 1.00 92.25 499 TRP A C 1
ATOM 3769 O O . TRP A 1 499 ? -2.371 -3.194 -24.467 1.00 92.25 499 TRP A O 1
ATOM 3779 N N . MET A 1 500 ? -3.676 -4.637 -23.331 1.00 93.06 500 MET A N 1
ATOM 3780 C CA . MET A 1 500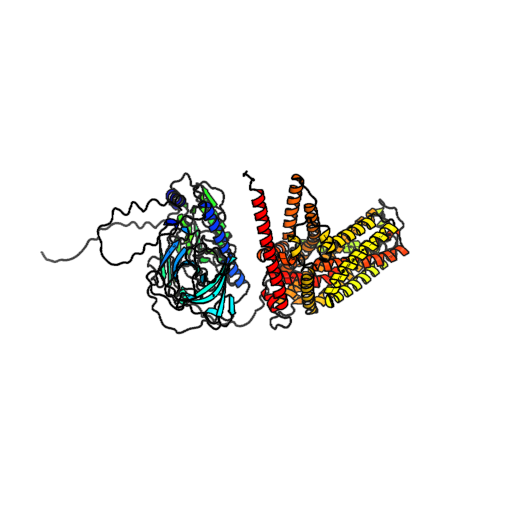 ? -3.225 -5.822 -24.064 1.00 93.06 500 MET A CA 1
ATOM 3781 C C . MET A 1 500 ? -3.619 -5.733 -25.545 1.00 93.06 500 MET A C 1
ATOM 3783 O O . MET A 1 500 ? -2.779 -5.966 -26.414 1.00 93.06 500 MET A O 1
ATOM 3787 N N . GLY A 1 501 ? -4.874 -5.376 -25.840 1.00 93.62 501 GLY A N 1
ATOM 3788 C CA . GLY A 1 501 ? -5.359 -5.219 -27.213 1.00 93.62 501 GLY A CA 1
ATOM 3789 C C . GLY A 1 501 ? -4.575 -4.161 -27.994 1.00 93.62 501 GLY A C 1
ATOM 3790 O O . GLY A 1 501 ? -4.127 -4.425 -29.110 1.00 93.62 501 GLY A O 1
ATOM 3791 N N . VAL A 1 502 ? -4.330 -2.997 -27.380 1.00 94.12 502 VAL A N 1
ATOM 3792 C CA . VAL A 1 502 ? -3.533 -1.911 -27.980 1.00 94.12 502 VAL A CA 1
ATOM 3793 C C . VAL A 1 502 ? -2.107 -2.373 -28.290 1.00 94.12 502 VAL A C 1
ATOM 3795 O O . VAL A 1 502 ? -1.603 -2.117 -29.383 1.00 94.12 502 VAL A O 1
ATOM 3798 N N . PHE A 1 503 ? -1.457 -3.083 -27.364 1.00 94.75 503 PHE A N 1
ATOM 3799 C CA . PHE A 1 503 ? -0.093 -3.570 -27.571 1.00 94.75 503 PHE A CA 1
ATOM 3800 C C . PHE A 1 503 ? -0.006 -4.632 -28.679 1.00 94.75 503 PHE A C 1
ATOM 3802 O O . PHE A 1 503 ? 0.899 -4.575 -29.514 1.00 94.75 503 PHE A O 1
ATOM 3809 N N . MET A 1 504 ? -0.965 -5.561 -28.740 1.00 95.00 504 MET A N 1
ATOM 3810 C CA . MET A 1 504 ? -1.016 -6.580 -29.796 1.00 95.00 504 MET A CA 1
ATOM 3811 C C . MET A 1 504 ? -1.253 -5.960 -31.175 1.00 95.00 504 MET A C 1
ATOM 3813 O O . MET A 1 504 ? -0.552 -6.299 -32.130 1.00 95.00 504 MET A O 1
ATOM 3817 N N . LEU A 1 505 ? -2.179 -5.001 -31.274 1.00 95.62 505 LEU A N 1
ATOM 3818 C CA . LEU A 1 505 ? -2.406 -4.245 -32.505 1.00 95.62 505 LEU A CA 1
ATOM 3819 C C . LEU A 1 505 ? -1.133 -3.505 -32.942 1.00 95.62 505 LEU A C 1
ATOM 3821 O O . LEU A 1 505 ? -0.756 -3.561 -34.110 1.00 95.62 505 LEU A O 1
ATOM 3825 N N . HIS A 1 506 ? -0.437 -2.866 -32.000 1.00 94.31 506 HIS A N 1
ATOM 3826 C CA . HIS A 1 506 ? 0.841 -2.203 -32.248 1.00 94.31 506 HIS A CA 1
ATOM 3827 C C . HIS A 1 506 ? 1.906 -3.162 -32.811 1.00 94.31 506 HIS A C 1
ATOM 3829 O O . HIS A 1 506 ? 2.538 -2.826 -33.814 1.00 94.31 506 HIS A O 1
ATOM 3835 N N . LEU A 1 507 ? 2.085 -4.355 -32.226 1.00 94.19 507 LEU A N 1
ATOM 3836 C CA . LEU A 1 507 ? 3.063 -5.339 -32.713 1.00 94.19 507 LEU A CA 1
ATOM 3837 C C . LEU A 1 507 ? 2.764 -5.789 -34.147 1.00 94.19 507 LEU A C 1
ATOM 3839 O O . LEU A 1 507 ? 3.680 -5.879 -34.963 1.00 94.19 507 LEU A O 1
ATOM 3843 N N . VAL A 1 508 ? 1.490 -6.029 -34.469 1.00 95.62 508 VAL A N 1
ATOM 3844 C CA . VAL A 1 508 ? 1.079 -6.437 -35.819 1.00 95.62 508 VAL A CA 1
ATOM 3845 C C . VAL A 1 508 ? 1.294 -5.302 -36.819 1.00 95.62 508 VAL A C 1
ATOM 3847 O O . VAL A 1 508 ? 1.953 -5.508 -37.838 1.00 95.62 508 VAL A O 1
ATOM 3850 N N . LEU A 1 509 ? 0.794 -4.097 -36.529 1.00 95.31 509 LEU A N 1
ATOM 3851 C CA . LEU A 1 509 ? 0.893 -2.954 -37.443 1.00 95.31 509 LEU A CA 1
ATOM 3852 C C . LEU A 1 509 ? 2.349 -2.562 -37.715 1.00 95.31 509 LEU A C 1
ATOM 3854 O O . LEU A 1 509 ? 2.740 -2.398 -38.872 1.00 95.31 509 LEU A O 1
ATOM 3858 N N . ILE A 1 510 ? 3.168 -2.449 -36.665 1.00 94.31 510 ILE A N 1
ATOM 3859 C CA . ILE A 1 510 ? 4.582 -2.095 -36.812 1.00 94.31 510 ILE A CA 1
ATOM 3860 C C . ILE A 1 510 ? 5.375 -3.239 -37.447 1.00 94.31 510 ILE A C 1
ATOM 3862 O O . ILE A 1 510 ? 6.210 -2.980 -38.311 1.00 94.31 510 ILE A O 1
ATOM 3866 N N . GLY A 1 511 ? 5.097 -4.495 -37.087 1.00 94.06 511 GLY A N 1
ATOM 3867 C CA . GLY A 1 511 ? 5.750 -5.658 -37.688 1.00 94.06 511 GLY A CA 1
ATOM 3868 C C . GLY A 1 511 ? 5.515 -5.744 -39.198 1.00 94.06 511 GLY A C 1
ATOM 3869 O O . GLY A 1 511 ? 6.467 -5.918 -39.960 1.00 94.06 511 GLY A O 1
ATOM 3870 N N . VAL A 1 512 ? 4.270 -5.536 -39.646 1.00 94.94 512 VAL A N 1
ATOM 3871 C CA . VAL A 1 512 ? 3.927 -5.472 -41.076 1.00 94.94 512 VAL A CA 1
ATOM 3872 C C . VAL A 1 512 ? 4.624 -4.290 -41.747 1.00 94.94 512 VAL A C 1
ATOM 3874 O O . VAL A 1 512 ? 5.220 -4.466 -42.808 1.00 94.94 512 VAL A O 1
ATOM 3877 N N . ALA A 1 513 ? 4.612 -3.105 -41.129 1.00 93.38 513 ALA A N 1
ATOM 3878 C CA . ALA A 1 513 ? 5.285 -1.929 -41.679 1.00 93.38 513 ALA A CA 1
ATOM 3879 C C . ALA A 1 513 ? 6.798 -2.157 -41.861 1.00 93.38 513 ALA A C 1
ATOM 3881 O O . ALA A 1 513 ? 7.336 -1.868 -42.929 1.00 93.38 513 ALA A O 1
ATOM 3882 N N . LEU A 1 514 ? 7.478 -2.725 -40.861 1.00 94.19 514 LEU A N 1
ATOM 3883 C CA . LEU A 1 514 ? 8.907 -3.052 -40.919 1.00 94.19 514 LEU A CA 1
ATOM 3884 C C . LEU A 1 514 ? 9.208 -4.086 -42.008 1.00 94.19 514 LEU A C 1
ATOM 3886 O O . LEU A 1 514 ? 10.149 -3.899 -42.779 1.00 94.19 514 LEU A O 1
ATOM 3890 N N . ALA A 1 515 ? 8.391 -5.138 -42.116 1.00 93.81 515 ALA A N 1
ATOM 3891 C CA . ALA A 1 515 ? 8.537 -6.140 -43.166 1.00 93.81 515 ALA A CA 1
ATOM 3892 C C . ALA A 1 515 ? 8.398 -5.507 -44.559 1.00 93.81 515 ALA A C 1
ATOM 3894 O O . ALA A 1 515 ? 9.279 -5.674 -45.399 1.00 93.81 515 ALA A O 1
ATOM 3895 N N . VAL A 1 516 ? 7.333 -4.732 -44.790 1.00 91.94 516 VAL A N 1
ATOM 3896 C CA . VAL A 1 516 ? 7.067 -4.061 -46.073 1.00 91.94 516 VAL A CA 1
ATOM 3897 C C . VAL A 1 516 ? 8.204 -3.110 -46.449 1.00 91.94 516 VAL A C 1
ATOM 3899 O O . VAL A 1 516 ? 8.687 -3.156 -47.579 1.00 91.94 516 VAL A O 1
ATOM 3902 N N . LEU A 1 517 ? 8.667 -2.280 -45.511 1.00 89.81 517 LEU A N 1
ATOM 3903 C CA . LEU A 1 517 ? 9.739 -1.311 -45.758 1.00 89.81 517 LEU A CA 1
ATOM 3904 C C . LEU A 1 517 ? 11.088 -1.987 -46.025 1.00 89.81 517 LEU A C 1
ATOM 3906 O O . LEU A 1 517 ? 11.808 -1.564 -46.929 1.00 89.81 517 LEU A O 1
ATOM 3910 N N . GLY A 1 518 ? 11.408 -3.056 -45.293 1.00 89.62 518 GLY A N 1
ATOM 3911 C CA . GLY A 1 518 ? 12.620 -3.841 -45.524 1.00 89.62 518 GLY A CA 1
ATOM 3912 C C . GLY A 1 518 ? 12.598 -4.562 -46.875 1.00 89.62 518 GLY A C 1
ATOM 3913 O O . GLY A 1 518 ? 13.567 -4.476 -47.633 1.00 89.62 518 GLY A O 1
ATOM 3914 N N . PHE A 1 519 ? 11.475 -5.212 -47.217 1.00 90.62 519 PHE A N 1
ATOM 3915 C CA . PHE A 1 519 ? 11.302 -5.936 -48.483 1.00 90.62 519 PHE A CA 1
ATOM 3916 C C . PHE A 1 519 ? 11.243 -5.019 -49.703 1.00 90.62 519 PHE A C 1
ATOM 3918 O O . PHE A 1 519 ? 11.705 -5.422 -50.770 1.00 90.62 519 PHE A O 1
ATOM 3925 N N . ASN A 1 520 ? 10.713 -3.798 -49.567 1.00 87.25 520 ASN A N 1
ATOM 3926 C CA . ASN A 1 520 ? 10.618 -2.855 -50.683 1.00 87.25 520 ASN A CA 1
ATOM 3927 C C . ASN A 1 520 ? 11.976 -2.590 -51.350 1.00 87.25 520 ASN A C 1
ATOM 3929 O O . ASN A 1 520 ? 12.032 -2.403 -52.565 1.00 87.25 520 ASN A O 1
ATOM 3933 N N . ARG A 1 521 ? 13.054 -2.584 -50.554 1.00 85.00 521 ARG A N 1
ATOM 3934 C CA . ARG A 1 521 ? 14.425 -2.293 -51.003 1.00 85.00 521 ARG A CA 1
ATOM 3935 C C . ARG A 1 521 ? 15.386 -3.477 -50.898 1.00 85.00 521 ARG A C 1
ATOM 3937 O O . ARG A 1 521 ? 16.606 -3.303 -50.889 1.00 85.00 521 ARG A O 1
ATOM 3944 N N . PHE A 1 522 ? 14.848 -4.691 -50.794 1.00 87.38 522 PHE A N 1
ATOM 3945 C CA . PHE A 1 522 ? 15.644 -5.913 -50.769 1.00 87.38 522 PHE A CA 1
ATOM 3946 C C . PHE A 1 522 ? 15.901 -6.405 -52.198 1.00 87.38 522 PHE A C 1
ATOM 3948 O O . PHE A 1 522 ? 14.949 -6.684 -52.931 1.00 87.38 522 PHE A O 1
ATOM 3955 N N . ARG A 1 523 ? 17.180 -6.517 -52.589 1.00 85.50 523 ARG A N 1
ATOM 3956 C CA . ARG A 1 523 ? 17.697 -6.838 -53.942 1.00 85.50 523 ARG A CA 1
ATOM 3957 C C . ARG A 1 523 ? 17.335 -5.867 -55.073 1.00 85.50 523 ARG A C 1
ATOM 3959 O O . ARG A 1 523 ? 18.117 -5.706 -56.004 1.00 85.50 523 ARG A O 1
ATOM 3966 N N . GLU A 1 524 ? 16.186 -5.210 -55.002 1.00 81.44 524 GLU A N 1
ATOM 3967 C CA . GLU A 1 524 ? 15.701 -4.232 -55.978 1.00 81.44 524 GLU A CA 1
ATOM 3968 C C . GLU A 1 524 ? 15.552 -2.851 -55.329 1.00 81.44 524 GLU A C 1
ATOM 3970 O O . GLU A 1 524 ? 15.276 -2.748 -54.137 1.00 81.44 524 GLU A O 1
ATOM 3975 N N . LYS A 1 525 ? 15.733 -1.771 -56.105 1.00 72.69 525 LYS A N 1
ATOM 3976 C CA . LYS A 1 525 ? 15.751 -0.393 -55.573 1.00 72.69 525 LYS A CA 1
ATOM 3977 C C . LYS A 1 525 ? 14.376 0.135 -55.128 1.00 72.69 525 LYS A C 1
ATOM 3979 O O . LYS A 1 525 ? 14.340 0.975 -54.236 1.00 72.69 525 LYS A O 1
ATOM 3984 N N . ASP A 1 526 ? 13.279 -0.325 -55.738 1.00 74.88 526 ASP A N 1
ATOM 3985 C CA . ASP A 1 526 ? 11.898 0.048 -55.372 1.00 74.88 526 ASP A CA 1
ATOM 3986 C C . ASP A 1 526 ? 10.889 -0.999 -55.890 1.00 74.88 526 ASP A C 1
ATOM 3988 O O . ASP A 1 526 ? 10.240 -0.825 -56.925 1.00 74.88 526 ASP A O 1
ATOM 3992 N N . ARG A 1 527 ? 10.789 -2.135 -55.192 1.00 81.19 527 ARG A N 1
ATOM 3993 C CA . ARG A 1 527 ? 10.005 -3.302 -55.635 1.00 81.19 527 ARG A CA 1
ATOM 3994 C C . ARG A 1 527 ? 8.492 -3.080 -55.570 1.00 81.19 527 ARG A C 1
ATOM 3996 O O . ARG A 1 527 ? 7.754 -3.549 -56.434 1.00 81.19 527 ARG A O 1
ATOM 4003 N N . LEU A 1 528 ? 8.018 -2.373 -54.544 1.00 81.12 528 LEU A N 1
ATOM 4004 C CA . LEU A 1 528 ? 6.593 -2.137 -54.277 1.00 81.12 528 LEU A CA 1
ATOM 4005 C C . LEU A 1 528 ? 6.111 -0.766 -54.781 1.00 81.12 528 LEU A C 1
ATOM 4007 O O . LEU A 1 528 ? 4.963 -0.398 -54.536 1.00 81.12 528 LEU A O 1
ATOM 4011 N N . LYS A 1 529 ? 6.951 -0.019 -55.513 1.00 76.06 529 LYS A N 1
ATOM 4012 C CA . LYS A 1 529 ? 6.642 1.323 -56.045 1.00 76.06 529 LYS A CA 1
ATOM 4013 C C . LYS A 1 529 ? 6.229 2.322 -54.956 1.00 76.06 529 LYS A C 1
ATOM 4015 O O . LYS A 1 529 ? 5.409 3.213 -55.204 1.00 76.06 529 LYS A O 1
ATOM 4020 N N . ILE A 1 530 ? 6.773 2.169 -53.747 1.00 73.25 530 ILE A N 1
ATOM 4021 C CA . ILE A 1 530 ? 6.418 2.999 -52.585 1.00 73.25 530 ILE A CA 1
ATOM 4022 C C . ILE A 1 530 ? 6.965 4.415 -52.761 1.00 73.25 530 ILE A C 1
ATOM 4024 O O . ILE A 1 530 ? 6.322 5.368 -52.317 1.00 73.25 530 ILE A O 1
ATOM 4028 N N . ASP A 1 531 ? 8.063 4.575 -53.508 1.00 67.81 531 ASP A N 1
ATOM 4029 C CA . ASP A 1 531 ? 8.656 5.884 -53.790 1.00 67.81 531 ASP A CA 1
ATOM 4030 C C . ASP A 1 531 ? 7.656 6.838 -54.477 1.00 67.81 531 ASP A C 1
ATOM 4032 O O . ASP A 1 531 ? 7.773 8.056 -54.353 1.00 67.81 531 ASP A O 1
ATOM 4036 N N . ARG A 1 532 ? 6.611 6.314 -55.146 1.00 67.81 532 ARG A N 1
ATOM 4037 C CA . ARG A 1 532 ? 5.516 7.114 -55.728 1.00 67.81 532 ARG A CA 1
ATOM 4038 C C . ARG A 1 532 ? 4.766 7.945 -54.681 1.00 67.81 532 ARG A C 1
ATOM 4040 O O . ARG A 1 532 ? 4.361 9.058 -55.006 1.00 67.81 532 ARG A O 1
ATOM 4047 N N . PHE A 1 533 ? 4.581 7.425 -53.471 1.00 66.38 533 PHE A N 1
ATOM 4048 C CA . PHE A 1 533 ? 3.848 8.096 -52.390 1.00 66.38 533 PHE A CA 1
ATOM 4049 C C . PHE A 1 533 ? 4.723 9.075 -51.595 1.00 66.38 533 PHE A C 1
ATOM 4051 O O . PHE A 1 533 ? 4.207 9.968 -50.932 1.00 66.38 533 PHE A O 1
ATOM 4058 N N . THR A 1 534 ? 6.046 8.961 -51.709 1.00 61.88 534 THR A N 1
ATOM 4059 C CA . THR A 1 534 ? 7.046 9.822 -51.051 1.00 61.88 534 THR A CA 1
ATOM 4060 C C . THR A 1 534 ? 7.653 10.883 -51.975 1.00 61.88 534 THR A C 1
ATOM 4062 O O . THR A 1 534 ? 8.505 11.661 -51.545 1.00 61.88 534 THR A O 1
ATOM 4065 N N . LYS A 1 535 ? 7.162 10.981 -53.221 1.00 54.97 535 LYS A N 1
ATOM 4066 C CA . LYS A 1 535 ? 7.617 11.913 -54.274 1.00 54.97 535 LYS A CA 1
ATOM 4067 C C . LYS A 1 535 ? 7.634 13.400 -53.899 1.00 54.97 535 LYS A C 1
ATOM 4069 O O . LYS A 1 535 ? 8.284 14.168 -54.596 1.00 54.97 535 LYS A O 1
ATOM 4074 N N . MET A 1 536 ? 6.956 13.816 -52.830 1.00 52.59 536 MET A N 1
ATOM 4075 C CA . MET A 1 536 ? 6.908 15.218 -52.396 1.00 52.59 536 MET A CA 1
ATOM 4076 C C . MET A 1 536 ? 8.158 15.662 -51.597 1.00 52.59 536 MET A C 1
ATOM 4078 O O . MET A 1 536 ? 8.309 16.849 -51.339 1.00 52.59 536 MET A O 1
ATOM 4082 N N . ILE A 1 537 ? 9.052 14.739 -51.198 1.00 54.97 537 ILE A N 1
ATOM 4083 C CA . ILE A 1 537 ? 10.174 14.992 -50.257 1.00 54.97 537 ILE A CA 1
ATOM 4084 C C . ILE A 1 537 ? 11.487 14.332 -50.759 1.00 54.97 537 ILE A C 1
ATOM 4086 O O . ILE A 1 537 ? 12.256 13.760 -49.983 1.00 54.97 537 ILE A O 1
ATOM 4090 N N . LEU A 1 538 ? 11.719 14.305 -52.076 1.00 53.72 538 LEU A N 1
ATOM 4091 C CA . LEU A 1 538 ? 12.796 13.527 -52.707 1.00 53.72 538 LEU A CA 1
ATOM 4092 C C . LEU A 1 538 ? 14.070 14.367 -52.908 1.00 53.72 538 LEU A C 1
ATOM 4094 O O . LEU A 1 538 ? 14.037 15.323 -53.673 1.00 53.72 538 LEU A O 1
ATOM 4098 N N . GLU A 1 539 ? 15.196 13.988 -52.291 1.00 54.97 539 GLU A N 1
ATOM 4099 C CA . GLU A 1 539 ? 16.461 14.726 -52.499 1.00 54.97 539 GLU A CA 1
ATOM 4100 C C . GLU A 1 539 ? 17.760 13.896 -52.400 1.00 54.97 539 GLU A C 1
ATOM 4102 O O . GLU A 1 539 ? 18.840 14.469 -52.437 1.00 54.97 539 GLU A O 1
ATOM 4107 N N . ASN A 1 540 ? 17.725 12.555 -52.307 1.00 55.84 540 ASN A N 1
ATOM 4108 C CA . ASN A 1 540 ? 18.951 11.770 -52.060 1.00 55.84 540 ASN A CA 1
ATOM 4109 C C . ASN A 1 540 ? 19.097 10.470 -52.878 1.00 55.84 540 ASN A C 1
ATOM 4111 O O . ASN A 1 540 ? 18.112 9.846 -53.273 1.00 55.84 540 ASN A O 1
ATOM 4115 N N . GLN A 1 541 ? 20.358 10.047 -53.070 1.00 61.16 541 GLN A N 1
ATOM 4116 C CA . GLN A 1 541 ? 20.776 8.827 -53.785 1.00 61.16 541 GLN A CA 1
ATOM 4117 C C . GLN A 1 541 ? 20.161 7.542 -53.177 1.00 61.16 541 GLN A C 1
ATOM 4119 O O . GLN A 1 541 ? 20.128 7.409 -51.949 1.00 61.16 541 GLN A O 1
ATOM 4124 N N . PRO A 1 542 ? 19.685 6.585 -54.000 1.00 65.81 542 PRO A N 1
ATOM 4125 C CA . PRO A 1 542 ? 19.016 5.370 -53.529 1.00 65.81 542 PRO A CA 1
ATOM 4126 C C . PRO A 1 542 ? 20.008 4.307 -53.026 1.00 65.81 542 PRO A C 1
ATOM 4128 O O . PRO A 1 542 ? 20.929 3.940 -53.753 1.00 65.81 542 PRO A O 1
ATOM 4131 N N . GLY A 1 543 ? 19.773 3.768 -51.824 1.00 79.06 543 GLY A N 1
ATOM 4132 C CA . GLY A 1 543 ? 20.485 2.595 -51.288 1.00 79.06 543 GLY A CA 1
ATOM 4133 C C . GLY A 1 543 ? 19.635 1.318 -51.312 1.00 79.06 543 GLY A C 1
ATOM 4134 O O . GLY A 1 543 ? 18.428 1.385 -51.577 1.00 79.06 543 GLY A O 1
ATOM 4135 N N . LEU A 1 544 ? 20.258 0.173 -51.014 1.00 86.19 544 LEU A N 1
ATOM 4136 C CA . LEU A 1 544 ? 19.603 -1.128 -50.817 1.00 86.19 544 LEU A CA 1
ATOM 4137 C C . LEU A 1 544 ? 19.575 -1.500 -49.326 1.00 86.19 544 LEU A C 1
ATOM 4139 O O . LEU A 1 544 ? 20.449 -1.107 -48.556 1.00 86.19 544 LEU A O 1
ATOM 4143 N N . THR A 1 545 ? 18.597 -2.309 -48.908 1.00 87.12 545 THR A N 1
ATOM 4144 C CA . THR A 1 545 ? 18.510 -2.806 -47.518 1.00 87.12 545 THR A CA 1
ATOM 4145 C C . THR A 1 545 ? 19.770 -3.590 -47.114 1.00 87.12 545 THR A C 1
ATOM 4147 O O . THR A 1 545 ? 20.234 -3.500 -45.976 1.00 87.12 545 THR A O 1
ATOM 4150 N N . GLU A 1 546 ? 20.361 -4.325 -48.060 1.00 89.81 546 GLU A N 1
ATOM 4151 C CA . GLU A 1 546 ? 21.556 -5.161 -47.863 1.00 89.81 546 GLU A CA 1
ATOM 4152 C C . GLU A 1 546 ? 22.819 -4.348 -47.538 1.00 89.81 546 GLU A C 1
ATOM 4154 O O . GLU A 1 546 ? 23.728 -4.869 -46.891 1.00 89.81 546 GLU A O 1
ATOM 4159 N N . ASP A 1 547 ? 22.855 -3.064 -47.907 1.00 88.44 547 ASP A N 1
ATOM 4160 C CA . ASP A 1 547 ? 23.997 -2.187 -47.633 1.00 88.44 547 ASP A CA 1
ATOM 4161 C C . ASP A 1 547 ? 24.098 -1.835 -46.141 1.00 88.44 547 ASP A C 1
ATOM 4163 O O . ASP A 1 547 ? 25.196 -1.648 -45.614 1.00 88.44 547 ASP A O 1
ATOM 4167 N N . PHE A 1 548 ? 22.953 -1.764 -45.450 1.00 90.69 548 PHE A N 1
ATOM 4168 C CA . PHE A 1 548 ? 22.860 -1.269 -44.072 1.00 90.69 548 PHE A CA 1
ATOM 4169 C C . PHE A 1 548 ? 22.568 -2.357 -43.038 1.00 90.69 548 PHE A C 1
ATOM 4171 O O . PHE A 1 548 ? 23.017 -2.252 -41.895 1.00 90.69 548 PHE A O 1
ATOM 4178 N N . TRP A 1 549 ? 21.838 -3.410 -43.414 1.00 93.31 549 TRP A N 1
ATOM 4179 C CA . TRP A 1 549 ? 21.451 -4.483 -42.494 1.00 93.31 549 TRP A CA 1
ATOM 4180 C C . TRP A 1 549 ? 22.642 -5.141 -41.762 1.00 93.31 549 TRP A C 1
ATOM 4182 O O . TRP A 1 549 ? 22.540 -5.322 -40.543 1.00 93.31 549 TRP A O 1
ATOM 4192 N N . PRO A 1 550 ? 23.811 -5.390 -42.400 1.00 94.19 550 PRO A N 1
ATOM 4193 C CA . PRO A 1 550 ? 24.978 -5.944 -41.711 1.00 94.19 550 PRO A CA 1
ATOM 4194 C C . PRO A 1 550 ? 25.453 -5.111 -40.510 1.00 94.19 550 PRO A C 1
ATOM 4196 O O . PRO A 1 550 ? 25.822 -5.682 -39.482 1.00 94.19 550 PRO A O 1
ATOM 4199 N N . PHE A 1 551 ? 25.385 -3.776 -40.566 1.00 92.75 551 PHE A N 1
ATOM 4200 C CA . PHE A 1 551 ? 25.807 -2.927 -39.440 1.00 92.75 551 PHE A CA 1
ATOM 4201 C C . PHE A 1 551 ? 24.944 -3.165 -38.196 1.00 92.75 551 PHE A C 1
ATOM 4203 O O . PHE A 1 551 ? 25.453 -3.228 -37.075 1.00 92.75 551 PHE A O 1
ATOM 4210 N N . TYR A 1 552 ? 23.642 -3.371 -38.396 1.00 93.81 552 TYR A N 1
ATOM 4211 C CA . TYR A 1 552 ? 22.711 -3.686 -37.319 1.00 93.81 552 TYR A CA 1
ATOM 4212 C C . TYR A 1 552 ? 22.896 -5.102 -36.772 1.00 93.81 552 TYR A C 1
ATOM 4214 O O . TYR A 1 552 ? 22.771 -5.303 -35.564 1.00 93.81 552 TYR A O 1
ATOM 4222 N N . THR A 1 553 ? 23.254 -6.072 -37.621 1.00 91.94 553 THR A N 1
ATOM 4223 C CA . THR A 1 553 ? 23.575 -7.431 -37.147 1.00 91.94 553 THR A CA 1
ATOM 4224 C C . THR A 1 553 ? 24.796 -7.437 -36.228 1.00 91.94 553 THR A C 1
ATOM 4226 O O . THR A 1 553 ? 24.778 -8.077 -35.178 1.00 91.94 553 THR A O 1
ATOM 4229 N N . VAL A 1 554 ? 25.820 -6.643 -36.559 1.00 92.56 554 VAL A N 1
ATOM 4230 C CA . VAL A 1 554 ? 27.022 -6.470 -35.731 1.00 92.56 554 VAL A CA 1
ATOM 4231 C C . VAL A 1 554 ? 26.668 -5.800 -34.409 1.00 92.56 554 VAL A C 1
ATOM 4233 O O . VAL A 1 554 ? 27.106 -6.263 -33.359 1.00 92.56 554 VAL A O 1
ATOM 4236 N N . ALA A 1 555 ? 25.831 -4.758 -34.433 1.00 92.12 555 ALA A N 1
ATOM 4237 C CA . ALA A 1 555 ? 25.357 -4.109 -33.212 1.00 92.12 555 ALA A CA 1
ATOM 4238 C C . ALA A 1 555 ? 24.602 -5.082 -32.291 1.00 92.12 555 ALA A C 1
ATOM 4240 O O . ALA A 1 555 ? 24.846 -5.097 -31.085 1.00 92.12 555 ALA A O 1
ATOM 4241 N N . GLY A 1 556 ? 23.724 -5.922 -32.850 1.00 91.88 556 GLY A N 1
ATOM 4242 C CA . GLY A 1 556 ? 23.013 -6.960 -32.099 1.00 91.88 556 GLY A CA 1
ATOM 4243 C C . GLY A 1 556 ? 23.955 -8.010 -31.499 1.00 91.88 556 GLY A C 1
ATOM 4244 O O . GLY A 1 556 ? 23.803 -8.378 -30.332 1.00 91.88 556 GLY A O 1
ATOM 4245 N N . ALA A 1 557 ? 24.970 -8.442 -32.253 1.00 93.06 557 ALA A N 1
ATOM 4246 C CA . ALA A 1 557 ? 25.984 -9.379 -31.771 1.00 93.06 557 ALA A CA 1
ATOM 4247 C C . ALA A 1 557 ? 26.817 -8.780 -30.625 1.00 93.06 557 ALA A C 1
ATOM 4249 O O . ALA A 1 557 ? 26.926 -9.392 -29.562 1.00 93.06 557 ALA A O 1
ATOM 4250 N N . VAL A 1 558 ? 27.332 -7.556 -30.799 1.00 94.38 558 VAL A N 1
ATOM 4251 C CA . VAL A 1 558 ? 28.077 -6.825 -29.758 1.00 94.38 558 VAL A CA 1
ATOM 4252 C C . VAL A 1 558 ? 27.210 -6.631 -28.514 1.00 94.38 558 VAL A C 1
ATOM 4254 O O . VAL A 1 558 ? 27.656 -6.932 -27.409 1.00 94.38 558 VAL A O 1
ATOM 4257 N N . GLY A 1 559 ? 25.955 -6.204 -28.680 1.00 92.19 559 GLY A N 1
ATOM 4258 C CA . GLY A 1 559 ? 25.009 -6.046 -27.575 1.00 92.19 559 GLY A CA 1
ATOM 4259 C C . GLY A 1 559 ? 24.759 -7.348 -26.808 1.00 92.19 559 GLY A C 1
ATOM 4260 O O . GLY A 1 559 ? 24.725 -7.331 -25.583 1.00 92.19 559 GLY A O 1
ATOM 4261 N N . THR A 1 560 ? 24.660 -8.484 -27.504 1.00 91.56 560 THR A N 1
ATOM 4262 C CA . THR A 1 560 ? 24.459 -9.807 -26.881 1.00 91.56 560 THR A CA 1
ATOM 4263 C C . THR A 1 560 ? 25.690 -10.263 -26.096 1.00 91.56 560 THR A C 1
ATOM 4265 O O . THR A 1 560 ? 25.564 -10.740 -24.968 1.00 91.56 560 THR A O 1
ATOM 4268 N N . VAL A 1 561 ? 26.890 -10.076 -26.656 1.00 93.94 561 VAL A N 1
ATOM 4269 C CA . VAL A 1 561 ? 28.154 -10.393 -25.969 1.00 93.94 561 VAL A CA 1
ATOM 4270 C C . VAL A 1 561 ? 28.312 -9.537 -24.714 1.00 93.94 561 VAL A C 1
ATOM 4272 O O . VAL A 1 561 ? 28.648 -10.059 -23.652 1.00 93.94 561 VAL A O 1
ATOM 4275 N N . LEU A 1 562 ? 28.017 -8.237 -24.809 1.00 91.94 562 LEU A N 1
ATOM 4276 C CA . LEU A 1 562 ? 28.059 -7.325 -23.666 1.00 91.94 562 LEU A CA 1
ATOM 4277 C C . LEU A 1 562 ? 27.003 -7.679 -22.615 1.00 91.94 562 LEU A C 1
ATOM 4279 O O . LEU A 1 562 ? 27.322 -7.667 -21.432 1.00 91.94 562 LEU A O 1
ATOM 4283 N N . ALA A 1 563 ? 25.788 -8.057 -23.022 1.00 90.00 563 ALA A N 1
ATOM 4284 C CA . ALA A 1 563 ? 24.736 -8.511 -22.112 1.00 90.00 563 ALA A CA 1
ATOM 4285 C C . ALA A 1 563 ? 25.186 -9.726 -21.286 1.00 90.00 563 ALA A C 1
ATOM 4287 O O . ALA A 1 563 ? 25.031 -9.745 -20.063 1.00 90.00 563 ALA A O 1
ATOM 4288 N N . TRP A 1 564 ? 25.798 -10.713 -21.944 1.00 88.56 564 TRP A N 1
ATOM 4289 C CA . TRP A 1 564 ? 26.339 -11.896 -21.280 1.00 88.56 564 TRP A CA 1
ATOM 4290 C C . TRP A 1 564 ? 27.515 -11.553 -20.358 1.00 88.56 564 TRP A C 1
ATOM 4292 O O . TRP A 1 564 ? 27.520 -11.951 -19.194 1.00 88.56 564 TRP A O 1
ATOM 4302 N N . ALA A 1 565 ? 28.472 -10.751 -20.835 1.00 88.62 565 ALA A N 1
ATOM 4303 C CA . ALA A 1 565 ? 29.602 -10.300 -20.027 1.00 88.62 565 ALA A CA 1
ATOM 4304 C C . ALA A 1 565 ? 29.138 -9.540 -18.773 1.00 88.62 565 ALA A C 1
ATOM 4306 O O . ALA A 1 565 ? 29.662 -9.760 -17.682 1.00 88.62 565 ALA A O 1
ATOM 4307 N N . TRP A 1 566 ? 28.116 -8.690 -18.904 1.00 85.62 566 TRP A N 1
ATOM 4308 C CA . TRP A 1 566 ? 27.576 -7.913 -17.792 1.00 85.62 566 TRP A CA 1
ATOM 4309 C C . TRP A 1 566 ? 26.872 -8.788 -16.751 1.00 85.62 566 TRP A C 1
ATOM 4311 O O . TRP A 1 566 ? 27.058 -8.587 -15.551 1.00 85.62 566 TRP A O 1
ATOM 4321 N N . LEU A 1 567 ? 26.124 -9.805 -17.191 1.00 82.19 567 LEU A N 1
ATOM 4322 C CA . LEU A 1 567 ? 25.532 -10.808 -16.302 1.00 82.19 567 LEU A CA 1
ATOM 4323 C C . LEU A 1 567 ? 26.590 -11.610 -15.531 1.00 82.19 567 LEU A C 1
ATOM 4325 O O . LEU A 1 567 ? 26.441 -11.834 -14.330 1.00 82.19 567 LEU A O 1
ATOM 4329 N N . VAL A 1 568 ? 27.681 -12.007 -16.190 1.00 83.81 568 VAL A N 1
ATOM 4330 C CA . VAL A 1 568 ? 28.793 -12.727 -15.545 1.00 83.81 568 VAL A CA 1
ATOM 4331 C C . VAL A 1 568 ? 29.530 -11.834 -14.539 1.00 83.81 568 VAL A C 1
ATOM 4333 O O . VAL A 1 568 ? 29.879 -12.284 -13.444 1.00 83.81 568 VAL A O 1
ATOM 4336 N N . LEU A 1 569 ? 29.739 -10.555 -14.864 1.00 83.12 569 LEU A N 1
ATOM 4337 C CA . LEU A 1 569 ? 30.347 -9.579 -13.952 1.00 83.12 569 LEU A CA 1
ATOM 4338 C C . LEU A 1 569 ? 29.474 -9.317 -12.717 1.00 83.12 569 LEU A C 1
ATOM 4340 O O . LEU A 1 569 ? 30.002 -9.251 -11.605 1.00 83.12 569 LEU A O 1
ATOM 4344 N N . LEU A 1 570 ? 28.150 -9.236 -12.893 1.00 77.75 570 LEU A N 1
ATOM 4345 C CA . LEU A 1 570 ? 27.181 -9.175 -11.792 1.00 77.75 570 LEU A CA 1
ATOM 4346 C C . LEU A 1 570 ? 27.296 -10.398 -10.872 1.00 77.75 570 LEU A C 1
ATOM 4348 O O . LEU A 1 570 ? 27.326 -10.233 -9.654 1.00 77.75 570 LEU A O 1
ATOM 4352 N N . GLY A 1 571 ? 27.415 -11.594 -11.460 1.00 71.56 571 GLY A N 1
ATOM 4353 C CA . GLY A 1 571 ? 27.563 -12.876 -10.762 1.00 71.56 571 GLY A CA 1
ATOM 4354 C C . GLY A 1 571 ? 28.853 -13.022 -9.951 1.00 71.56 571 GLY A C 1
ATOM 4355 O O . GLY A 1 571 ? 28.843 -13.599 -8.868 1.00 71.56 571 GLY A O 1
ATOM 4356 N N . SER A 1 572 ? 29.966 -12.507 -10.475 1.00 77.06 572 SER A N 1
ATOM 4357 C CA . SER A 1 572 ? 31.311 -12.755 -9.933 1.00 77.06 572 SER A CA 1
ATOM 4358 C C . SER A 1 572 ? 31.835 -11.647 -9.018 1.00 77.06 572 SER A C 1
ATOM 4360 O O . SER A 1 572 ? 32.517 -11.936 -8.036 1.00 77.06 572 SER A O 1
ATOM 4362 N N . SER A 1 573 ? 31.549 -10.372 -9.310 1.00 76.25 573 SER A N 1
ATOM 4363 C CA . SER A 1 573 ? 32.037 -9.248 -8.502 1.00 76.25 573 SER A CA 1
ATOM 4364 C C . SER A 1 573 ? 31.199 -7.975 -8.681 1.00 76.25 573 SER A C 1
ATOM 4366 O O . SER A 1 573 ? 31.593 -7.019 -9.358 1.00 76.25 573 SER A O 1
ATOM 4368 N N . ALA A 1 574 ? 30.058 -7.913 -7.986 1.00 70.38 574 ALA A N 1
ATOM 4369 C CA . ALA A 1 574 ? 29.184 -6.734 -7.977 1.00 70.38 574 ALA A CA 1
ATOM 4370 C C . ALA A 1 574 ? 29.899 -5.437 -7.525 1.00 70.38 574 ALA A C 1
ATOM 4372 O O . ALA A 1 574 ? 29.588 -4.351 -8.018 1.00 70.38 574 ALA A O 1
ATOM 4373 N N . SER A 1 575 ? 30.904 -5.540 -6.640 1.00 67.88 575 SER A N 1
ATOM 4374 C CA . SER A 1 575 ? 31.711 -4.391 -6.193 1.00 67.88 575 SER A CA 1
ATOM 4375 C C . SER A 1 575 ? 32.520 -3.770 -7.331 1.00 67.88 575 SER A C 1
ATOM 4377 O O . SER A 1 575 ? 32.502 -2.551 -7.531 1.00 67.88 575 SER A O 1
ATOM 4379 N N . ASN A 1 576 ? 33.211 -4.615 -8.100 1.00 75.81 576 ASN A N 1
ATOM 4380 C CA . ASN A 1 576 ? 34.040 -4.163 -9.208 1.00 75.81 576 ASN A CA 1
ATOM 4381 C C . ASN A 1 576 ? 33.171 -3.590 -10.328 1.00 75.81 576 ASN A C 1
ATOM 4383 O O . ASN A 1 576 ? 33.533 -2.568 -10.905 1.00 75.81 576 ASN A O 1
ATOM 4387 N N . MET A 1 577 ? 31.987 -4.165 -10.565 1.00 75.31 577 MET A N 1
ATOM 4388 C CA . MET A 1 577 ? 31.027 -3.639 -11.537 1.00 75.31 577 MET A CA 1
ATOM 4389 C C . MET A 1 577 ? 30.599 -2.198 -11.219 1.00 75.31 577 MET A C 1
ATOM 4391 O O . MET A 1 577 ? 30.545 -1.358 -12.120 1.00 75.31 577 MET A O 1
ATOM 4395 N N . MET A 1 578 ? 30.313 -1.878 -9.955 1.00 71.88 578 MET A N 1
ATOM 4396 C CA . MET A 1 578 ? 29.879 -0.529 -9.579 1.00 71.88 578 MET A CA 1
ATOM 4397 C C . MET A 1 578 ? 30.963 0.522 -9.853 1.00 71.88 578 MET A C 1
ATOM 4399 O O . MET A 1 578 ? 30.677 1.561 -10.443 1.00 71.88 578 MET A O 1
ATOM 4403 N N . LYS A 1 579 ? 32.223 0.230 -9.508 1.00 74.31 579 LYS A N 1
ATOM 4404 C CA . LYS A 1 579 ? 33.356 1.124 -9.811 1.00 74.31 579 LYS A CA 1
ATOM 4405 C C . LYS A 1 579 ? 33.580 1.245 -11.320 1.00 74.31 579 LYS A C 1
ATOM 4407 O O . LYS A 1 579 ? 33.751 2.344 -11.843 1.00 74.31 579 LYS A O 1
ATOM 4412 N N . LEU A 1 580 ? 33.548 0.113 -12.021 1.00 77.81 580 LEU A N 1
ATOM 4413 C CA . LEU A 1 580 ? 33.828 0.033 -13.450 1.00 77.81 580 LEU A CA 1
ATOM 4414 C C . LEU A 1 580 ? 32.774 0.777 -14.282 1.00 77.81 580 LEU A C 1
ATOM 4416 O O . LEU A 1 580 ? 33.130 1.592 -15.123 1.00 77.81 580 LEU A O 1
ATOM 4420 N N . SER A 1 581 ? 31.487 0.550 -14.018 1.00 80.00 581 SER A N 1
ATOM 4421 C CA . SER A 1 581 ? 30.376 1.185 -14.746 1.00 80.00 581 SER A CA 1
ATOM 4422 C C . SER A 1 581 ? 30.399 2.710 -14.644 1.00 80.00 581 SER A C 1
ATOM 4424 O O . SER A 1 581 ? 30.252 3.403 -15.650 1.00 80.00 581 SER A O 1
ATOM 4426 N N . VAL A 1 582 ? 30.660 3.230 -13.445 1.00 77.88 582 VAL A N 1
ATOM 4427 C CA . VAL A 1 582 ? 30.753 4.663 -13.171 1.00 77.88 582 VAL A CA 1
ATOM 4428 C C . VAL A 1 582 ? 31.928 5.308 -13.912 1.00 77.88 582 VAL A C 1
ATOM 4430 O O . VAL A 1 582 ? 31.747 6.308 -14.619 1.00 77.88 582 VAL A O 1
ATOM 4433 N N . HIS A 1 583 ? 33.131 4.744 -13.772 1.00 82.75 583 HIS A N 1
ATOM 4434 C CA . HIS A 1 583 ? 34.332 5.321 -14.373 1.00 82.75 583 HIS A CA 1
ATOM 4435 C C . HIS A 1 583 ? 34.346 5.171 -15.893 1.00 82.75 583 HIS A C 1
ATOM 4437 O O . HIS A 1 583 ? 34.639 6.154 -16.578 1.00 82.75 583 HIS A O 1
ATOM 4443 N N . ILE A 1 584 ? 33.977 3.994 -16.418 1.00 87.94 584 ILE A N 1
ATOM 4444 C CA . ILE A 1 584 ? 33.908 3.748 -17.863 1.00 87.94 584 ILE A CA 1
ATOM 4445 C C . ILE A 1 584 ? 32.896 4.686 -18.508 1.00 87.94 584 ILE A C 1
ATOM 4447 O O . ILE A 1 584 ? 33.238 5.328 -19.492 1.00 87.94 584 ILE A O 1
ATOM 4451 N N . LEU A 1 585 ? 31.681 4.829 -17.966 1.00 87.44 585 LEU A N 1
ATOM 4452 C CA . LEU A 1 585 ? 30.678 5.692 -18.594 1.00 87.44 585 LEU A CA 1
ATOM 4453 C C . LEU A 1 585 ? 31.139 7.152 -18.660 1.00 87.44 585 LEU A C 1
ATOM 4455 O O . LEU A 1 585 ? 31.004 7.801 -19.695 1.00 87.44 585 LEU A O 1
ATOM 4459 N N . THR A 1 586 ? 31.719 7.656 -17.569 1.00 85.94 586 THR A N 1
ATOM 4460 C CA . THR A 1 586 ? 32.182 9.049 -17.489 1.00 85.94 586 THR A CA 1
ATOM 4461 C C . THR A 1 586 ? 33.319 9.316 -18.476 1.00 85.94 586 THR A C 1
ATOM 4463 O O . THR A 1 586 ? 33.269 10.289 -19.229 1.00 85.94 586 THR A O 1
ATOM 4466 N N . THR A 1 587 ? 34.323 8.432 -18.518 1.00 90.00 587 THR A N 1
ATOM 4467 C CA . THR A 1 587 ? 35.439 8.556 -19.472 1.00 90.00 587 THR A CA 1
ATOM 4468 C C . THR A 1 587 ? 34.966 8.406 -20.908 1.00 90.00 587 THR A C 1
ATOM 4470 O O . THR A 1 587 ? 35.348 9.198 -21.765 1.00 90.00 587 THR A O 1
ATOM 4473 N N . TYR A 1 588 ? 34.088 7.446 -21.171 1.00 92.25 588 TYR A N 1
ATOM 4474 C CA . TYR A 1 588 ? 33.566 7.189 -22.501 1.00 92.25 588 TYR A CA 1
ATOM 4475 C C . TYR A 1 588 ? 32.791 8.394 -23.060 1.00 92.25 588 TYR A C 1
ATOM 4477 O O . TYR A 1 588 ? 33.055 8.826 -24.183 1.00 92.25 588 TYR A O 1
ATOM 4485 N N . LEU A 1 589 ? 31.884 8.991 -22.274 1.00 89.56 589 LEU A N 1
ATOM 4486 C CA . LEU A 1 589 ? 31.134 10.187 -22.684 1.00 89.56 589 LEU A CA 1
ATOM 4487 C C . LEU A 1 589 ? 32.060 11.384 -22.952 1.00 89.56 589 LEU A C 1
ATOM 4489 O O . LEU A 1 589 ? 31.867 12.102 -23.934 1.00 89.56 589 LEU A O 1
ATOM 4493 N N . ALA A 1 590 ? 33.090 11.576 -22.121 1.00 91.12 590 ALA A N 1
ATOM 4494 C CA . ALA A 1 590 ? 34.072 12.642 -22.310 1.00 91.12 590 ALA A CA 1
ATOM 4495 C C . ALA A 1 590 ? 34.890 12.451 -23.601 1.00 91.12 590 ALA A C 1
ATOM 4497 O O . ALA A 1 590 ? 35.034 13.389 -24.386 1.00 91.12 590 ALA A O 1
ATOM 4498 N N . VAL A 1 591 ? 35.372 11.230 -23.858 1.00 93.56 591 VAL A N 1
ATOM 4499 C CA . VAL A 1 591 ? 36.142 10.904 -25.069 1.00 93.56 591 VAL A CA 1
ATOM 4500 C C . VAL A 1 591 ? 35.286 11.077 -26.323 1.00 93.56 591 VAL A C 1
ATOM 4502 O O . VAL A 1 591 ? 35.717 11.746 -27.263 1.00 93.56 591 VAL A O 1
ATOM 4505 N N . ILE A 1 592 ? 34.056 10.547 -26.342 1.00 89.69 592 ILE A N 1
ATOM 4506 C CA . ILE A 1 592 ? 33.159 10.715 -27.495 1.00 89.69 592 ILE A CA 1
ATOM 4507 C C . ILE A 1 592 ? 32.827 12.182 -27.741 1.00 89.69 592 ILE A C 1
ATOM 4509 O O . ILE A 1 592 ? 32.817 12.605 -28.893 1.00 89.69 592 ILE A O 1
ATOM 4513 N N . SER A 1 593 ? 32.595 12.969 -26.691 1.00 92.12 593 SER A N 1
ATOM 4514 C CA . SER A 1 593 ? 32.359 14.407 -26.821 1.00 92.12 593 SER A CA 1
ATOM 4515 C C . SER A 1 593 ? 33.492 15.096 -27.594 1.00 92.12 593 SER A C 1
ATOM 4517 O O . SER A 1 593 ? 33.239 15.780 -28.589 1.00 92.12 593 SER A O 1
ATOM 4519 N N . VAL A 1 594 ? 34.749 14.853 -27.199 1.00 93.88 594 VAL A N 1
ATOM 4520 C CA . VAL A 1 594 ? 35.932 15.413 -27.880 1.00 93.88 594 VAL A CA 1
ATOM 4521 C C . VAL A 1 594 ? 36.001 14.951 -29.338 1.00 93.88 594 VAL A C 1
ATOM 4523 O O . VAL A 1 594 ? 36.217 15.769 -30.235 1.00 93.88 594 VAL A O 1
ATOM 4526 N N . LEU A 1 595 ? 35.752 13.664 -29.599 1.00 89.44 595 LEU A N 1
ATOM 4527 C CA . LEU A 1 595 ? 35.723 13.125 -30.961 1.00 89.44 595 LEU A CA 1
ATOM 4528 C C . LEU A 1 595 ? 34.608 13.758 -31.813 1.00 89.44 595 LEU A C 1
ATOM 4530 O O . LEU A 1 595 ? 34.835 14.055 -32.985 1.00 89.44 595 LEU A O 1
ATOM 4534 N N . CYS A 1 596 ? 33.427 14.023 -31.249 1.00 87.56 596 CYS A N 1
ATOM 4535 C CA . CYS A 1 596 ? 32.334 14.701 -31.947 1.00 87.56 596 CYS A CA 1
ATOM 4536 C C . CYS A 1 596 ? 32.699 16.142 -32.327 1.00 87.56 596 CYS A C 1
ATOM 4538 O O . CYS A 1 596 ? 32.429 16.549 -33.460 1.00 87.56 596 CYS A O 1
ATOM 4540 N N . PHE A 1 597 ? 33.357 16.895 -31.438 1.00 90.88 597 PHE A N 1
ATOM 4541 C CA . PHE A 1 597 ? 33.860 18.235 -31.768 1.00 90.88 597 PHE A CA 1
ATOM 4542 C C . PHE A 1 597 ? 34.917 18.192 -32.875 1.00 90.88 597 PHE A C 1
ATOM 4544 O O . PHE A 1 597 ? 34.846 18.987 -33.813 1.00 90.88 597 PHE A O 1
ATOM 4551 N N . TRP A 1 598 ? 35.829 17.214 -32.834 1.00 90.75 598 TRP A N 1
ATOM 4552 C CA . TRP A 1 598 ? 36.822 17.007 -33.895 1.00 90.75 598 TRP A CA 1
ATOM 4553 C C . TRP A 1 598 ? 36.164 16.739 -35.255 1.00 90.75 598 TRP A C 1
ATOM 4555 O O . TRP A 1 598 ? 36.612 17.226 -36.292 1.00 90.75 598 TRP A O 1
ATOM 4565 N N . GLN A 1 599 ? 35.056 15.998 -35.259 1.00 82.69 599 GLN A N 1
ATOM 4566 C CA . GLN A 1 599 ? 34.272 15.683 -36.456 1.00 82.69 599 GLN A CA 1
ATOM 4567 C C . GLN A 1 599 ? 33.279 16.790 -36.856 1.00 82.69 599 GLN A C 1
ATOM 4569 O O . GLN A 1 599 ? 32.423 16.553 -37.708 1.00 82.69 599 GLN A O 1
ATOM 4574 N N . LYS A 1 600 ? 33.368 17.988 -36.256 1.00 86.00 600 LYS A N 1
ATOM 4575 C CA . LYS A 1 600 ? 32.461 19.132 -36.483 1.00 86.00 600 LYS A CA 1
ATOM 4576 C C . LYS A 1 600 ? 30.979 18.832 -36.192 1.00 86.00 600 LYS A C 1
ATOM 4578 O O . LYS A 1 600 ? 30.093 19.537 -36.664 1.00 86.00 600 LYS A O 1
ATOM 4583 N N . GLN A 1 601 ? 30.693 17.817 -35.376 1.00 80.81 601 GLN A N 1
ATOM 4584 C CA . GLN A 1 601 ? 29.341 17.430 -34.960 1.00 80.81 601 GLN A CA 1
ATOM 4585 C C . GLN A 1 601 ? 28.954 18.157 -33.666 1.00 80.81 601 GLN A C 1
ATOM 4587 O O . GLN A 1 601 ? 28.904 17.561 -32.589 1.00 80.81 601 GLN A O 1
ATOM 4592 N N . PHE A 1 602 ? 28.701 19.467 -33.770 1.00 85.69 602 PHE A N 1
ATOM 4593 C CA . PHE A 1 602 ? 28.557 20.355 -32.608 1.00 85.69 602 PHE A CA 1
ATOM 4594 C C . PHE A 1 602 ? 27.414 19.951 -31.666 1.00 85.69 602 PHE A C 1
ATOM 4596 O O . PHE A 1 602 ? 27.619 19.855 -30.460 1.00 85.69 602 PHE A O 1
ATOM 4603 N N . PHE A 1 603 ? 26.231 19.648 -32.210 1.00 83.06 603 PHE A N 1
ATOM 4604 C CA . PHE A 1 603 ? 25.063 19.257 -31.411 1.00 83.06 603 PHE A CA 1
ATOM 4605 C C . PHE A 1 603 ? 25.350 18.039 -30.518 1.00 83.06 603 PHE A C 1
ATOM 4607 O O . PHE A 1 603 ? 25.098 18.064 -29.315 1.00 83.06 603 PHE A O 1
ATOM 4614 N N . TRP A 1 604 ? 25.935 16.989 -31.097 1.00 81.75 604 TRP A N 1
ATOM 4615 C CA . TRP A 1 604 ? 26.240 15.749 -30.385 1.00 81.75 604 TRP A CA 1
ATOM 4616 C C . TRP A 1 604 ? 27.433 15.892 -29.440 1.00 81.75 604 TRP A C 1
ATOM 4618 O O . TRP A 1 604 ? 27.395 15.343 -28.342 1.00 81.75 604 TRP A O 1
ATOM 4628 N N . GLY A 1 605 ? 28.446 16.681 -29.815 1.00 87.81 605 GLY A N 1
ATOM 4629 C CA . GLY A 1 605 ? 29.551 17.037 -28.921 1.00 87.81 605 GLY A CA 1
ATOM 4630 C C . GLY A 1 605 ? 29.047 17.7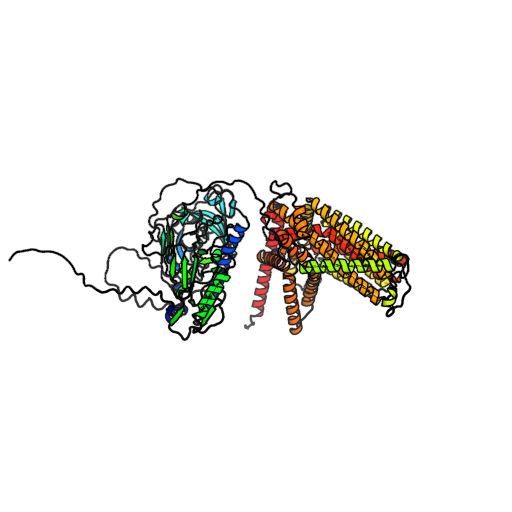17 -27.649 1.00 87.81 605 GLY A C 1
ATOM 4631 O O . GLY A 1 605 ? 29.372 17.280 -26.549 1.00 87.81 605 GLY A O 1
ATOM 4632 N N . VAL A 1 606 ? 28.158 18.707 -27.783 1.00 87.75 606 VAL A N 1
ATOM 4633 C CA . VAL A 1 606 ? 27.517 19.365 -26.632 1.00 87.75 606 VAL A CA 1
ATOM 4634 C C . VAL A 1 606 ? 26.666 18.379 -25.828 1.00 87.75 606 VAL A C 1
ATOM 4636 O O . VAL A 1 606 ? 26.768 18.356 -24.603 1.00 87.75 606 VAL A O 1
ATOM 4639 N N . ALA A 1 607 ? 25.863 17.531 -26.480 1.00 81.00 607 ALA A N 1
ATOM 4640 C CA . ALA A 1 607 ? 25.020 16.555 -25.788 1.00 81.00 607 ALA A CA 1
ATOM 4641 C C . ALA A 1 607 ? 25.839 15.575 -24.924 1.00 81.00 607 ALA A C 1
ATOM 4643 O O . ALA A 1 607 ? 25.505 15.354 -23.758 1.00 81.00 607 ALA A O 1
ATOM 4644 N N . PHE A 1 608 ? 26.937 15.030 -25.458 1.00 89.06 608 PHE A N 1
ATOM 4645 C CA . PHE A 1 608 ? 27.819 14.130 -24.712 1.00 89.06 608 PHE A CA 1
ATOM 4646 C C . PHE A 1 608 ? 28.656 14.859 -23.655 1.00 89.06 608 PHE A C 1
ATOM 4648 O O . PHE A 1 608 ? 28.849 14.303 -22.577 1.00 89.06 608 PHE A O 1
ATOM 4655 N N . ALA A 1 609 ? 29.085 16.105 -23.897 1.00 88.50 609 ALA A N 1
ATOM 4656 C CA . ALA A 1 609 ? 29.762 16.930 -22.892 1.00 88.50 609 ALA A CA 1
ATOM 4657 C C . ALA A 1 609 ? 28.860 17.197 -21.680 1.00 88.50 609 ALA A C 1
ATOM 4659 O O . ALA A 1 609 ? 29.274 17.015 -20.535 1.00 88.50 609 ALA A O 1
ATOM 4660 N N . VAL A 1 610 ? 27.603 17.577 -21.932 1.00 84.25 610 VAL A N 1
ATOM 4661 C CA . VAL A 1 610 ? 26.593 17.771 -20.884 1.00 84.25 610 VAL A CA 1
ATOM 4662 C C . VAL A 1 610 ? 26.325 16.453 -20.162 1.00 84.25 610 VAL A C 1
ATOM 4664 O O . VAL A 1 610 ? 26.297 16.433 -18.934 1.00 84.25 610 VAL A O 1
ATOM 4667 N N . GLY A 1 611 ? 26.193 15.342 -20.894 1.00 79.50 611 GLY A N 1
ATOM 4668 C CA . GLY A 1 611 ? 26.053 14.008 -20.309 1.00 79.50 611 GLY A CA 1
ATOM 4669 C C . GLY A 1 611 ? 27.225 13.630 -19.396 1.00 79.50 611 GLY A C 1
ATOM 4670 O O . GLY A 1 611 ? 26.999 13.189 -18.273 1.00 79.50 611 GLY A O 1
ATOM 4671 N N . ALA A 1 612 ? 28.465 13.860 -19.835 1.00 87.56 612 ALA A N 1
ATOM 4672 C CA . ALA A 1 612 ? 29.674 13.605 -19.053 1.00 87.56 612 ALA A CA 1
ATOM 4673 C C . ALA A 1 612 ? 29.739 14.482 -17.795 1.00 87.56 612 ALA A C 1
ATOM 4675 O O . ALA A 1 612 ? 30.051 13.979 -16.720 1.00 87.56 612 ALA A O 1
ATOM 4676 N N . ALA A 1 613 ? 29.395 15.769 -17.905 1.00 81.62 613 ALA A N 1
ATOM 4677 C CA . ALA A 1 613 ? 29.363 16.690 -16.771 1.00 81.62 613 ALA A CA 1
ATOM 4678 C C . ALA A 1 613 ? 28.294 16.293 -15.743 1.00 81.62 613 ALA A C 1
ATOM 4680 O O . ALA A 1 613 ? 28.577 16.237 -14.549 1.00 81.62 613 ALA A O 1
ATOM 4681 N N . LEU A 1 614 ? 27.079 15.963 -16.193 1.00 78.62 614 LEU A N 1
ATOM 4682 C CA . LEU A 1 614 ? 26.001 15.491 -15.319 1.00 78.62 614 LEU A CA 1
ATOM 4683 C C . LEU A 1 614 ? 26.365 14.171 -14.637 1.00 78.62 614 LEU A C 1
ATOM 4685 O O . LEU A 1 614 ? 26.130 14.018 -13.439 1.00 78.62 614 LEU A O 1
ATOM 4689 N N . GLN A 1 615 ? 26.971 13.244 -15.379 1.00 80.75 615 GLN A N 1
ATOM 4690 C CA . GLN A 1 615 ? 27.451 11.980 -14.838 1.00 80.75 615 GLN A CA 1
ATOM 4691 C C . GLN A 1 615 ? 28.562 12.213 -13.809 1.00 80.75 615 GLN A C 1
ATOM 4693 O O . GLN A 1 615 ? 28.508 11.656 -12.721 1.00 80.75 615 GLN A O 1
ATOM 4698 N N . PHE A 1 616 ? 29.529 13.082 -14.093 1.00 80.62 616 PHE A N 1
ATOM 4699 C CA . PHE A 1 616 ? 30.601 13.429 -13.162 1.00 80.62 616 PHE A CA 1
ATOM 4700 C C . PHE A 1 616 ? 30.066 14.069 -11.872 1.00 80.62 616 PHE A C 1
ATOM 4702 O O . PHE A 1 616 ? 30.464 13.671 -10.780 1.00 80.62 616 PHE A O 1
ATOM 4709 N N . LEU A 1 617 ? 29.103 14.990 -11.976 1.00 74.31 617 LEU A N 1
ATOM 4710 C CA . LEU A 1 617 ? 28.427 15.585 -10.818 1.00 74.31 617 LEU A CA 1
ATOM 4711 C C . LEU A 1 617 ? 27.644 14.545 -10.008 1.00 74.31 617 LEU A C 1
ATOM 4713 O O . LEU A 1 617 ? 27.691 14.566 -8.780 1.00 74.31 617 LEU A O 1
ATOM 4717 N N . TYR A 1 618 ? 26.960 13.612 -10.677 1.00 72.69 618 TYR A N 1
ATOM 4718 C CA . TYR A 1 618 ? 26.294 12.494 -10.007 1.00 72.69 618 TYR A CA 1
ATOM 4719 C C . TYR A 1 618 ? 27.306 11.635 -9.243 1.00 72.69 618 TYR A C 1
ATOM 4721 O O . TYR A 1 618 ? 27.099 11.325 -8.073 1.00 72.69 618 TYR A O 1
ATOM 4729 N N . VAL A 1 619 ? 28.433 11.308 -9.870 1.00 71.81 619 VAL A N 1
ATOM 4730 C CA . VAL A 1 619 ? 29.501 10.516 -9.257 1.00 71.81 619 VAL A CA 1
ATOM 4731 C C . VAL A 1 619 ? 30.102 11.236 -8.058 1.00 71.81 619 VAL A C 1
ATOM 4733 O O . VAL A 1 619 ? 30.285 10.599 -7.032 1.00 71.81 619 VAL A O 1
ATOM 4736 N N . ILE A 1 620 ? 30.323 12.549 -8.131 1.00 69.38 620 ILE A N 1
ATOM 4737 C CA . ILE A 1 620 ? 30.754 13.355 -6.978 1.00 69.38 620 ILE A CA 1
ATOM 4738 C C . ILE A 1 620 ? 29.704 13.337 -5.863 1.00 69.38 620 ILE A C 1
ATOM 4740 O O . ILE A 1 620 ? 30.058 13.228 -4.695 1.00 69.38 620 ILE A O 1
ATOM 4744 N N . SER A 1 621 ? 28.412 13.404 -6.200 1.00 64.94 621 SER A N 1
ATOM 4745 C CA . SER A 1 621 ? 27.342 13.361 -5.192 1.00 64.94 621 SER A CA 1
ATOM 4746 C C . SER A 1 621 ? 27.219 12.005 -4.480 1.00 64.94 621 SER A C 1
ATOM 4748 O O . SER A 1 621 ? 26.667 11.937 -3.381 1.00 64.94 621 SER A O 1
ATOM 4750 N N . VAL A 1 622 ? 27.722 10.933 -5.105 1.00 62.41 622 VAL A N 1
ATOM 4751 C CA . VAL A 1 622 ? 27.605 9.542 -4.637 1.00 62.41 622 VAL A CA 1
ATOM 4752 C C . VAL A 1 622 ? 28.915 9.001 -4.044 1.00 62.41 622 VAL A C 1
ATOM 4754 O O . VAL A 1 622 ? 28.872 8.224 -3.091 1.00 62.41 622 VAL A O 1
ATOM 4757 N N . ILE A 1 623 ? 30.074 9.374 -4.596 1.00 61.06 623 ILE A N 1
ATOM 4758 C CA . ILE A 1 623 ? 31.410 8.970 -4.142 1.00 61.06 623 ILE A CA 1
ATOM 4759 C C . ILE A 1 623 ? 31.936 10.042 -3.188 1.00 61.06 623 ILE A C 1
ATOM 4761 O O . ILE A 1 623 ? 32.554 11.028 -3.586 1.00 61.06 623 ILE A O 1
ATOM 4765 N N . ASP A 1 624 ? 31.704 9.804 -1.906 1.00 54.12 624 ASP A N 1
ATOM 4766 C CA . ASP A 1 624 ? 32.093 10.662 -0.789 1.00 54.12 624 ASP A CA 1
ATOM 4767 C C . ASP A 1 624 ? 33.613 10.595 -0.501 1.00 54.12 624 ASP A C 1
ATOM 4769 O O . ASP A 1 624 ? 34.059 10.129 0.545 1.00 54.12 624 ASP A O 1
ATOM 4773 N N . ARG A 1 625 ? 34.461 10.960 -1.477 1.00 49.75 625 ARG A N 1
ATOM 4774 C CA . ARG A 1 625 ? 35.935 10.874 -1.351 1.00 49.75 625 ARG A CA 1
ATOM 4775 C C . ARG A 1 625 ? 36.716 12.067 -1.899 1.00 49.75 625 ARG A C 1
ATOM 4777 O O . ARG A 1 625 ? 37.835 11.908 -2.376 1.00 49.75 625 ARG A O 1
ATOM 4784 N N . LEU A 1 626 ? 36.188 13.281 -1.782 1.00 49.44 626 LEU A N 1
ATOM 4785 C CA . LEU A 1 626 ? 37.018 14.480 -1.927 1.00 49.44 626 LEU A CA 1
ATOM 4786 C C . LEU A 1 626 ? 36.901 15.353 -0.685 1.00 49.44 626 LEU A C 1
ATOM 4788 O O . LEU A 1 626 ? 36.168 16.335 -0.637 1.00 49.44 626 LEU A O 1
ATOM 4792 N N . THR A 1 627 ? 37.740 15.024 0.293 1.00 46.06 627 THR A N 1
ATOM 4793 C CA . THR A 1 627 ? 38.194 15.907 1.376 1.00 46.06 627 THR A CA 1
ATOM 4794 C C . THR A 1 627 ? 38.571 17.308 0.859 1.00 46.06 627 THR A C 1
ATOM 4796 O O . THR A 1 627 ? 38.422 18.283 1.577 1.00 46.06 627 THR A O 1
ATOM 4799 N N . PHE A 1 628 ? 38.951 17.428 -0.419 1.00 43.84 628 PHE A N 1
ATOM 4800 C CA . PHE A 1 628 ? 39.293 18.674 -1.113 1.00 43.84 628 PHE A CA 1
ATOM 4801 C C . PHE A 1 628 ? 38.107 19.640 -1.346 1.00 43.84 628 PHE A C 1
ATOM 4803 O O . PHE A 1 628 ? 38.296 20.849 -1.406 1.00 43.84 628 PHE A O 1
ATOM 4810 N N . LEU A 1 629 ? 36.865 19.141 -1.440 1.00 45.16 629 LEU A N 1
ATOM 4811 C CA . LEU A 1 629 ? 35.661 19.990 -1.516 1.00 45.16 629 LEU A CA 1
ATOM 4812 C C . LEU A 1 629 ? 35.212 20.490 -0.132 1.00 45.16 629 LEU A C 1
ATOM 4814 O O . LEU A 1 629 ? 34.470 21.469 -0.062 1.00 45.16 629 LEU A O 1
ATOM 4818 N N . LYS A 1 630 ? 35.687 19.863 0.958 1.00 46.22 630 LYS A N 1
ATOM 4819 C CA . LYS A 1 630 ? 35.380 20.265 2.343 1.00 46.22 630 LYS A CA 1
ATOM 4820 C C . LYS A 1 630 ? 36.030 21.602 2.724 1.00 46.22 630 LYS A C 1
ATOM 4822 O O . LYS A 1 630 ? 35.461 22.320 3.535 1.00 46.22 630 LYS A O 1
ATOM 4827 N N . GLU A 1 631 ? 37.159 21.968 2.111 1.00 48.56 631 GLU A N 1
ATOM 4828 C CA . GLU A 1 631 ? 37.813 23.270 2.339 1.00 48.56 631 GLU A CA 1
ATOM 4829 C C . GLU A 1 631 ? 37.211 24.411 1.506 1.00 48.56 631 GLU A C 1
ATOM 4831 O O . GLU A 1 631 ? 37.188 25.552 1.958 1.00 48.56 631 GLU A O 1
ATOM 4836 N N . ILE A 1 632 ? 36.676 24.124 0.313 1.00 48.09 632 ILE A N 1
ATOM 4837 C CA . ILE A 1 632 ? 36.120 25.157 -0.583 1.00 48.09 632 ILE A CA 1
ATOM 4838 C C . ILE A 1 632 ? 34.653 25.491 -0.236 1.00 48.09 632 ILE A C 1
ATOM 4840 O O . ILE A 1 632 ? 34.202 26.610 -0.471 1.00 48.09 632 ILE A O 1
ATOM 4844 N N . LEU A 1 633 ? 33.901 24.552 0.353 1.00 48.66 633 LEU A N 1
ATOM 4845 C CA . LEU A 1 633 ? 32.486 24.713 0.738 1.00 48.66 633 LEU A CA 1
ATOM 4846 C C . LEU A 1 633 ? 32.285 24.960 2.244 1.00 48.66 633 LEU A C 1
ATOM 4848 O O . LEU A 1 633 ? 31.299 24.502 2.824 1.00 48.66 633 LEU A O 1
ATOM 4852 N N . SER A 1 634 ? 33.163 25.731 2.886 1.00 42.88 634 SER A N 1
ATOM 4853 C CA . SER A 1 634 ? 33.074 26.085 4.316 1.00 42.88 634 SER A CA 1
ATOM 4854 C C . SER A 1 634 ? 31.862 26.958 4.712 1.00 42.88 634 SER A C 1
ATOM 4856 O O . SER A 1 634 ? 31.781 27.427 5.843 1.00 42.88 634 SER A O 1
ATOM 4858 N N . GLY A 1 635 ? 30.887 27.150 3.815 1.00 48.53 635 GLY A N 1
ATOM 4859 C CA . GLY A 1 635 ? 29.614 27.828 4.083 1.00 48.53 635 GLY A CA 1
ATOM 4860 C C . GLY A 1 635 ? 28.384 26.911 4.157 1.00 48.53 635 GLY A C 1
ATOM 4861 O O . GLY A 1 635 ? 27.277 27.410 4.344 1.00 48.53 635 GLY A O 1
ATOM 4862 N N . VAL A 1 636 ? 28.526 25.590 3.985 1.00 49.81 636 VAL A N 1
ATOM 4863 C CA . VAL A 1 636 ? 27.391 24.650 4.059 1.00 49.81 636 VAL A CA 1
ATOM 4864 C C . VAL A 1 636 ? 27.395 23.926 5.406 1.00 49.81 636 VAL A C 1
ATOM 4866 O O . VAL A 1 636 ? 28.395 23.341 5.806 1.00 49.81 636 VAL A O 1
ATOM 4869 N N . SER A 1 637 ? 26.253 23.989 6.097 1.00 44.78 637 SER A N 1
ATOM 4870 C CA . SER A 1 637 ? 26.024 23.491 7.459 1.00 44.78 637 SER A CA 1
ATOM 4871 C C . SER A 1 637 ? 26.625 22.087 7.722 1.00 44.78 637 SER A C 1
ATOM 4873 O O . SER A 1 637 ? 26.422 21.181 6.904 1.00 44.78 637 SER A O 1
ATOM 4875 N N . PRO A 1 638 ? 27.293 21.856 8.875 1.00 43.25 638 PRO A N 1
ATOM 4876 C CA . PRO A 1 638 ? 27.953 20.586 9.223 1.00 43.25 638 PRO A CA 1
ATOM 4877 C C . PRO A 1 638 ? 27.016 19.361 9.299 1.00 43.25 638 PRO A C 1
ATOM 4879 O O . PRO A 1 638 ? 27.478 18.225 9.358 1.00 43.25 638 PRO A O 1
ATOM 4882 N N . VAL A 1 639 ? 25.698 19.559 9.220 1.00 42.50 639 VAL A N 1
ATOM 4883 C CA . VAL A 1 639 ? 24.665 18.510 9.296 1.00 42.50 639 VAL A CA 1
ATOM 4884 C C . VAL A 1 639 ? 24.589 17.629 8.032 1.00 42.50 639 VAL A C 1
ATOM 4886 O O . VAL A 1 639 ? 24.163 16.477 8.107 1.00 42.50 639 VAL A O 1
ATOM 4889 N N . ILE A 1 640 ? 25.045 18.107 6.865 1.00 41.53 640 ILE A N 1
ATOM 4890 C CA . ILE A 1 640 ? 25.051 17.302 5.620 1.00 41.53 640 ILE A CA 1
ATOM 4891 C C . ILE A 1 640 ? 26.217 16.292 5.600 1.00 41.53 640 ILE A C 1
ATOM 4893 O O . ILE A 1 640 ? 26.131 15.260 4.934 1.00 41.53 640 ILE A O 1
ATOM 4897 N N . LEU A 1 641 ? 27.273 16.545 6.380 1.00 41.16 641 LEU A N 1
ATOM 4898 C CA . LEU A 1 641 ? 28.527 15.786 6.358 1.00 41.16 641 LEU A CA 1
ATOM 4899 C C . LEU A 1 641 ? 28.464 14.414 7.051 1.00 41.16 641 LEU A C 1
ATOM 4901 O O . LEU A 1 641 ? 29.254 13.549 6.700 1.00 41.16 641 LEU A O 1
ATOM 4905 N N . ILE A 1 642 ? 27.520 14.179 7.971 1.00 44.28 642 ILE A N 1
ATOM 4906 C CA . ILE A 1 642 ? 27.386 12.889 8.689 1.00 44.28 642 ILE A CA 1
ATOM 4907 C C . ILE A 1 642 ? 26.486 11.903 7.917 1.00 44.28 642 ILE A C 1
ATOM 4909 O O . ILE A 1 642 ? 26.542 10.691 8.102 1.00 44.28 642 ILE A O 1
ATOM 4913 N N . SER A 1 643 ? 25.651 12.397 6.997 1.00 46.50 643 SER A N 1
ATOM 4914 C CA . SER A 1 643 ? 24.614 11.570 6.376 1.00 46.50 643 SER A CA 1
ATOM 4915 C C . SER A 1 643 ? 25.142 10.616 5.300 1.00 46.50 643 SER A C 1
ATOM 4917 O O . SER A 1 643 ? 24.431 9.666 4.992 1.00 46.50 643 SER A O 1
ATOM 4919 N N . ASN A 1 644 ? 26.330 10.824 4.711 1.00 50.06 644 ASN A N 1
ATOM 4920 C CA . ASN A 1 644 ? 26.652 10.305 3.368 1.00 50.06 644 ASN A CA 1
ATOM 4921 C C . ASN A 1 644 ? 27.646 9.116 3.295 1.00 50.06 644 ASN A C 1
ATOM 4923 O O . ASN A 1 644 ? 27.774 8.508 2.231 1.00 50.06 644 ASN A O 1
ATOM 4927 N N . GLU A 1 645 ? 28.229 8.686 4.419 1.00 52.94 645 GLU A N 1
ATOM 4928 C CA . GLU A 1 645 ? 29.372 7.747 4.460 1.00 52.94 645 GLU A CA 1
ATOM 4929 C C . GLU A 1 645 ? 29.032 6.279 4.062 1.00 52.94 645 GLU A C 1
ATOM 4931 O O . GLU A 1 645 ? 29.911 5.521 3.652 1.00 52.94 645 GLU A O 1
ATOM 4936 N N . ASN A 1 646 ? 27.743 5.884 4.052 1.00 57.78 646 ASN A N 1
ATOM 4937 C CA . ASN A 1 646 ? 27.311 4.469 3.948 1.00 57.78 646 ASN A CA 1
ATOM 4938 C C . ASN A 1 646 ? 26.542 4.048 2.660 1.00 57.78 646 ASN A C 1
ATOM 4940 O O . ASN A 1 646 ? 26.027 2.930 2.602 1.00 57.78 646 ASN A O 1
ATOM 4944 N N . ARG A 1 647 ? 26.431 4.877 1.600 1.00 67.75 647 ARG A N 1
ATOM 4945 C CA . ARG A 1 647 ? 25.591 4.552 0.400 1.00 67.75 647 ARG A CA 1
ATOM 4946 C C . ARG A 1 647 ? 26.081 3.347 -0.405 1.00 67.75 647 ARG A C 1
ATOM 4948 O O . ARG A 1 647 ? 25.310 2.451 -0.761 1.00 67.75 647 ARG A O 1
ATOM 4955 N N . LEU A 1 648 ? 27.368 3.364 -0.743 1.00 71.81 648 LEU A N 1
ATOM 4956 C CA . LEU A 1 648 ? 27.979 2.395 -1.653 1.00 71.81 648 LEU A CA 1
ATOM 4957 C C . LEU A 1 648 ? 28.100 0.993 -1.028 1.00 71.81 648 LEU A C 1
ATOM 4959 O O . LEU A 1 648 ? 27.722 0.036 -1.705 1.00 71.81 648 LEU A O 1
ATOM 4963 N N . PRO A 1 649 ? 28.538 0.835 0.240 1.00 77.31 649 PRO A N 1
ATOM 4964 C CA . PRO A 1 649 ? 28.585 -0.477 0.888 1.00 77.31 649 PRO A CA 1
ATOM 4965 C C . PRO A 1 649 ? 27.208 -1.142 1.000 1.00 77.31 649 PRO A C 1
ATOM 4967 O O . PRO A 1 649 ? 27.082 -2.334 0.726 1.00 77.31 649 PRO A O 1
ATOM 4970 N N . PHE A 1 650 ? 26.164 -0.371 1.325 1.00 82.25 650 PHE A N 1
ATOM 4971 C CA . PHE A 1 650 ? 24.799 -0.887 1.419 1.00 82.25 650 PHE A CA 1
ATOM 4972 C C . PHE A 1 650 ? 24.255 -1.340 0.054 1.00 82.25 650 PHE A C 1
ATOM 4974 O O . PHE A 1 650 ? 23.790 -2.470 -0.085 1.00 82.25 650 PHE A O 1
ATOM 4981 N N . THR A 1 651 ? 24.398 -0.506 -0.984 1.00 83.06 651 THR A N 1
ATOM 4982 C CA . THR A 1 651 ? 23.991 -0.868 -2.357 1.00 83.06 651 THR A CA 1
ATOM 4983 C C . THR A 1 651 ? 24.714 -2.132 -2.842 1.00 83.06 651 THR A C 1
ATOM 4985 O O . THR A 1 651 ? 24.119 -2.996 -3.488 1.00 83.06 651 THR A O 1
ATOM 4988 N N . MET A 1 652 ? 26.004 -2.271 -2.512 1.00 82.00 652 MET A N 1
ATOM 4989 C CA . MET A 1 652 ? 26.785 -3.466 -2.840 1.00 82.00 652 MET A CA 1
ATOM 4990 C C . MET A 1 652 ? 26.241 -4.721 -2.160 1.00 82.00 652 MET A C 1
ATOM 4992 O O . MET A 1 652 ? 26.125 -5.754 -2.817 1.00 82.00 652 MET A O 1
ATOM 4996 N N . LEU A 1 653 ? 25.898 -4.630 -0.876 1.00 85.69 653 LEU A N 1
ATOM 4997 C CA . LEU A 1 653 ? 25.335 -5.741 -0.116 1.00 85.69 653 LEU A CA 1
ATOM 4998 C C . LEU A 1 653 ? 24.006 -6.213 -0.723 1.00 85.69 653 LEU A C 1
ATOM 5000 O O . LEU A 1 653 ? 23.836 -7.405 -0.978 1.00 85.69 653 LEU A O 1
ATOM 5004 N N . VAL A 1 654 ? 23.097 -5.278 -1.015 1.00 89.25 654 VAL A N 1
ATOM 5005 C CA . VAL A 1 654 ? 21.790 -5.574 -1.626 1.00 89.25 654 VAL A CA 1
ATOM 5006 C C . VAL A 1 654 ? 21.965 -6.243 -2.991 1.00 89.25 654 VAL A C 1
ATOM 5008 O O . VAL A 1 654 ? 21.336 -7.269 -3.262 1.00 89.25 654 VAL A O 1
ATOM 5011 N N . LEU A 1 655 ? 22.866 -5.727 -3.838 1.00 87.69 655 LEU A N 1
ATOM 5012 C CA . LEU A 1 655 ? 23.174 -6.329 -5.139 1.00 87.69 655 LEU A CA 1
ATOM 5013 C C . LEU A 1 655 ? 23.766 -7.739 -5.005 1.00 87.69 655 LEU A C 1
ATOM 5015 O O . LEU A 1 655 ? 23.338 -8.639 -5.723 1.00 87.69 655 LEU A O 1
ATOM 5019 N N . GLN A 1 656 ? 24.708 -7.959 -4.085 1.00 87.56 656 GLN A N 1
ATOM 5020 C CA . GLN A 1 656 ? 25.317 -9.277 -3.862 1.00 87.56 656 GLN A CA 1
ATOM 5021 C C . GLN A 1 656 ? 24.280 -10.328 -3.450 1.00 87.56 656 GLN A C 1
ATOM 5023 O O . GLN A 1 656 ? 24.258 -11.426 -4.008 1.00 87.56 656 GLN A O 1
ATOM 5028 N N . ARG A 1 657 ? 23.395 -9.990 -2.505 1.00 89.00 657 ARG A N 1
ATOM 5029 C CA . ARG A 1 657 ? 22.345 -10.904 -2.033 1.00 89.00 657 ARG A CA 1
ATOM 5030 C C . ARG A 1 657 ? 21.286 -11.149 -3.111 1.00 89.00 657 ARG A C 1
ATOM 5032 O O . ARG A 1 657 ? 20.889 -12.292 -3.322 1.00 89.00 657 ARG A O 1
ATOM 5039 N N . SER A 1 658 ? 20.925 -10.121 -3.879 1.00 90.44 658 SER A N 1
ATOM 5040 C CA . SER A 1 658 ? 19.999 -10.251 -5.014 1.00 90.44 658 SER A CA 1
ATOM 5041 C C . SER A 1 658 ? 20.549 -11.159 -6.117 1.00 90.44 658 SER A C 1
ATOM 5043 O O . SER A 1 658 ? 19.837 -12.022 -6.624 1.00 90.44 658 SER A O 1
ATOM 5045 N N . VAL A 1 659 ? 21.831 -11.018 -6.465 1.00 88.38 659 VAL A N 1
ATOM 5046 C CA . VAL A 1 659 ? 22.504 -11.896 -7.435 1.00 88.38 659 VAL A CA 1
ATOM 5047 C C . VAL A 1 659 ? 22.543 -13.335 -6.925 1.00 88.38 659 VAL A C 1
ATOM 5049 O O . VAL A 1 659 ? 22.184 -14.247 -7.665 1.00 88.38 659 VAL A O 1
ATOM 5052 N N . LYS A 1 660 ? 22.903 -13.547 -5.652 1.00 86.50 660 LYS A N 1
ATOM 5053 C CA . LYS A 1 660 ? 22.891 -14.877 -5.023 1.00 86.50 660 LYS A CA 1
ATOM 5054 C C . LYS A 1 660 ? 21.505 -15.533 -5.114 1.00 86.50 660 LYS A C 1
ATOM 5056 O O . LYS A 1 660 ? 21.421 -16.706 -5.469 1.00 86.50 660 LYS A O 1
ATOM 5061 N N . MET A 1 661 ? 20.437 -14.771 -4.856 1.00 87.62 661 MET A N 1
ATOM 5062 C CA . MET A 1 661 ? 19.046 -15.228 -4.978 1.00 87.62 661 MET A CA 1
ATOM 5063 C C . MET A 1 661 ? 18.680 -15.612 -6.419 1.00 87.62 661 MET A C 1
ATOM 5065 O O . MET A 1 661 ? 18.059 -16.638 -6.659 1.00 87.62 661 MET A O 1
ATOM 5069 N N . VAL A 1 662 ? 19.074 -14.813 -7.410 1.00 88.38 662 VAL A N 1
ATOM 5070 C CA . VAL A 1 662 ? 18.795 -15.132 -8.820 1.00 88.38 662 VAL A CA 1
ATOM 5071 C C . VAL A 1 662 ? 19.575 -16.368 -9.273 1.00 88.38 662 VAL A C 1
ATOM 5073 O O . VAL A 1 662 ? 19.029 -17.232 -9.957 1.00 88.38 662 VAL A O 1
ATOM 5076 N N . CYS A 1 663 ? 20.843 -16.484 -8.875 1.00 85.44 663 CYS A N 1
ATOM 5077 C CA . CYS A 1 663 ? 21.698 -17.612 -9.236 1.00 85.44 663 CYS A CA 1
ATOM 5078 C C . CYS A 1 663 ? 21.245 -18.940 -8.609 1.00 85.44 663 CYS A C 1
ATOM 5080 O O . CYS A 1 663 ? 21.515 -19.991 -9.190 1.00 85.44 663 CYS A O 1
ATOM 5082 N N . SER A 1 664 ? 20.521 -18.925 -7.482 1.00 84.06 664 SER A N 1
ATOM 5083 C CA . SER A 1 664 ? 19.918 -20.143 -6.915 1.00 84.06 664 SER A CA 1
ATOM 5084 C C . SER A 1 664 ? 18.721 -20.664 -7.736 1.00 84.06 664 SER A C 1
ATOM 5086 O O . SER A 1 664 ? 18.303 -21.818 -7.571 1.00 84.06 664 SER A O 1
ATOM 5088 N N . LEU A 1 665 ? 18.213 -19.854 -8.679 1.00 85.56 665 LEU A N 1
ATOM 5089 C CA . LEU A 1 665 ? 17.054 -20.120 -9.535 1.00 85.56 665 LEU A CA 1
ATOM 5090 C C . LEU A 1 665 ? 17.445 -20.248 -11.029 1.00 85.56 665 LEU A C 1
ATOM 5092 O O . LEU A 1 665 ? 17.119 -19.382 -11.845 1.00 85.56 665 LEU A O 1
ATOM 5096 N N . PRO A 1 666 ? 18.079 -21.360 -11.457 1.00 83.19 666 PRO A N 1
ATOM 5097 C CA . PRO A 1 666 ? 18.511 -21.565 -12.844 1.00 83.19 666 PRO A CA 1
ATOM 5098 C C . PRO A 1 666 ? 17.346 -21.589 -13.846 1.00 83.19 666 PRO A C 1
ATOM 5100 O O . PRO A 1 666 ? 17.506 -21.198 -14.999 1.00 83.19 666 PRO A O 1
ATOM 5103 N N . GLU A 1 667 ? 16.154 -21.996 -13.407 1.00 84.12 667 GLU A N 1
ATOM 5104 C CA . GLU A 1 667 ? 14.930 -21.982 -14.216 1.00 84.12 667 GLU A CA 1
ATOM 5105 C C . GLU A 1 667 ? 14.536 -20.557 -14.638 1.00 84.12 667 GLU A C 1
ATOM 5107 O O . GLU A 1 667 ? 14.129 -20.326 -15.777 1.00 84.12 667 GLU A O 1
ATOM 5112 N N . VAL A 1 668 ? 14.721 -19.584 -13.743 1.00 85.88 668 VAL A N 1
ATOM 5113 C CA . VAL A 1 668 ? 14.452 -18.164 -14.001 1.00 85.88 668 VAL A CA 1
ATOM 5114 C C . VAL A 1 668 ? 15.458 -17.602 -15.009 1.00 85.88 668 VAL A C 1
ATOM 5116 O O . VAL A 1 668 ? 15.073 -16.887 -15.936 1.00 85.88 668 VAL A O 1
ATOM 5119 N N . MET A 1 669 ? 16.731 -17.993 -14.895 1.00 84.62 669 MET A N 1
ATOM 5120 C CA . MET A 1 669 ? 17.764 -17.654 -15.881 1.00 84.62 669 MET A CA 1
ATOM 5121 C C . MET A 1 669 ? 17.476 -18.269 -17.258 1.00 84.62 669 MET A C 1
ATOM 5123 O O . MET A 1 669 ? 17.659 -17.603 -18.278 1.00 84.62 669 MET A O 1
ATOM 5127 N N . GLY A 1 670 ? 16.961 -19.502 -17.301 1.00 86.19 670 GLY A N 1
ATOM 5128 C CA . GLY A 1 670 ? 16.518 -20.153 -18.537 1.00 86.19 670 GLY A CA 1
ATOM 5129 C C . GLY A 1 670 ? 15.371 -19.407 -19.224 1.00 86.19 670 GLY A C 1
ATOM 5130 O O . GLY A 1 670 ? 15.413 -19.192 -20.435 1.00 86.19 670 GLY A O 1
ATOM 5131 N N . VAL A 1 671 ? 14.381 -18.939 -18.455 1.00 87.88 671 VAL A N 1
ATOM 5132 C CA . VAL A 1 671 ? 13.283 -18.112 -18.984 1.00 87.88 671 VAL A CA 1
ATOM 5133 C C . VAL A 1 671 ? 13.795 -16.766 -19.493 1.00 87.88 671 VAL A C 1
ATOM 5135 O O . VAL A 1 671 ? 13.433 -16.369 -20.597 1.00 87.88 671 VAL A O 1
ATOM 5138 N N . SER A 1 672 ? 14.683 -16.094 -18.757 1.00 86.38 672 SER A N 1
ATOM 5139 C CA . SER A 1 672 ? 15.304 -14.846 -19.226 1.00 86.38 672 SER A CA 1
ATOM 5140 C C . SER A 1 672 ? 16.045 -15.038 -20.558 1.00 86.38 672 SER A C 1
ATOM 5142 O O . SER A 1 672 ? 15.854 -14.263 -21.495 1.00 86.38 672 SER A O 1
ATOM 5144 N N . CYS A 1 673 ? 16.796 -16.136 -20.702 1.00 89.19 673 CYS A N 1
ATOM 5145 C CA . CYS A 1 673 ? 17.449 -16.499 -21.961 1.00 89.19 673 CYS A CA 1
ATOM 5146 C C . CYS A 1 673 ? 16.436 -16.706 -23.105 1.00 89.19 673 CYS A C 1
ATOM 5148 O O . CYS A 1 673 ? 16.628 -16.190 -24.206 1.00 89.19 673 CYS A O 1
ATOM 5150 N N . ALA A 1 674 ? 15.313 -17.383 -22.843 1.00 91.81 674 ALA A N 1
ATOM 5151 C CA . ALA A 1 674 ? 14.250 -17.557 -23.834 1.00 91.81 674 ALA A CA 1
ATOM 5152 C C . ALA A 1 674 ? 13.639 -16.214 -24.279 1.00 91.81 674 ALA A C 1
ATOM 5154 O O . ALA A 1 674 ? 13.471 -15.978 -25.475 1.00 91.81 674 ALA A O 1
ATOM 5155 N N . PHE A 1 675 ? 13.365 -15.299 -23.344 1.00 92.06 675 PHE A N 1
ATOM 5156 C CA . PHE A 1 675 ? 12.870 -13.956 -23.671 1.00 92.06 675 PHE A CA 1
ATOM 5157 C C . PHE A 1 675 ? 13.915 -13.100 -24.405 1.00 92.06 675 PHE A C 1
ATOM 5159 O O . PHE A 1 675 ? 13.547 -12.314 -25.280 1.00 92.06 675 PHE A O 1
ATOM 5166 N N . MET A 1 676 ? 15.212 -13.294 -24.141 1.00 90.44 676 MET A N 1
ATOM 5167 C CA . MET A 1 676 ? 16.273 -12.690 -24.954 1.00 90.44 676 MET A CA 1
ATOM 5168 C C . MET A 1 676 ? 16.253 -13.199 -26.399 1.00 90.44 676 MET A C 1
ATOM 5170 O O . MET A 1 676 ? 16.391 -12.396 -27.317 1.00 90.44 676 MET A O 1
ATOM 5174 N N . LEU A 1 677 ? 16.024 -14.496 -26.635 1.00 93.00 677 LEU A N 1
ATOM 5175 C CA . LEU A 1 677 ? 15.880 -15.040 -27.994 1.00 93.00 677 LEU A CA 1
ATOM 5176 C C . LEU A 1 677 ? 14.645 -14.480 -28.715 1.00 93.00 677 LEU A C 1
ATOM 5178 O O . LEU A 1 677 ? 14.715 -14.172 -29.908 1.00 93.00 677 LEU A O 1
ATOM 5182 N N . VAL A 1 678 ? 13.533 -14.293 -27.995 1.00 94.44 678 VAL A N 1
ATOM 5183 C CA . VAL A 1 678 ? 12.334 -13.619 -28.525 1.00 94.44 678 VAL A CA 1
ATOM 5184 C C . VAL A 1 678 ? 12.667 -12.185 -28.939 1.00 94.44 678 VAL A C 1
ATOM 5186 O O . VAL A 1 678 ? 12.340 -11.778 -30.055 1.00 94.44 678 VAL A O 1
ATOM 5189 N N . MET A 1 679 ? 13.382 -11.436 -28.092 1.00 94.00 679 MET A N 1
ATOM 5190 C CA . MET A 1 679 ? 13.814 -10.081 -28.433 1.00 94.00 679 MET A CA 1
ATOM 5191 C C . MET A 1 679 ? 14.774 -10.069 -29.625 1.00 94.00 679 MET A C 1
ATOM 5193 O O . MET A 1 679 ? 14.619 -9.240 -30.515 1.00 94.00 679 MET A O 1
ATOM 5197 N N . LEU A 1 680 ? 15.747 -10.980 -29.686 1.00 93.50 680 LEU A N 1
ATOM 5198 C CA . LEU A 1 680 ? 16.674 -11.079 -30.816 1.00 93.50 680 LEU A CA 1
ATOM 5199 C C . LEU A 1 680 ? 15.935 -11.365 -32.125 1.00 93.50 680 LEU A C 1
ATOM 5201 O O . LEU A 1 680 ? 16.221 -10.733 -33.137 1.00 93.50 680 LEU A O 1
ATOM 5205 N N . SER A 1 681 ? 14.933 -12.243 -32.090 1.00 94.00 681 SER A N 1
ATOM 5206 C CA . SER A 1 681 ? 14.076 -12.529 -33.247 1.00 94.00 681 SER A CA 1
ATOM 5207 C C . SER A 1 681 ? 13.322 -11.277 -33.708 1.00 94.00 681 SER A C 1
ATOM 5209 O O . SER A 1 681 ? 13.299 -10.961 -34.898 1.00 94.00 681 SER A O 1
ATOM 5211 N N . TRP A 1 682 ? 12.770 -10.507 -32.765 1.00 95.00 682 TRP A N 1
ATOM 5212 C CA . TRP A 1 682 ? 12.138 -9.221 -33.064 1.00 95.00 682 TRP A CA 1
ATOM 5213 C C . TRP A 1 682 ? 13.137 -8.191 -33.612 1.00 95.00 682 TRP A C 1
ATOM 5215 O O . TRP A 1 682 ? 12.835 -7.485 -34.572 1.00 95.00 682 TRP A O 1
ATOM 5225 N N . LEU A 1 683 ? 14.354 -8.136 -33.065 1.00 94.00 683 LEU A N 1
ATOM 5226 C CA . LEU A 1 683 ? 15.421 -7.242 -33.521 1.00 94.00 683 LEU A CA 1
ATOM 5227 C C . LEU A 1 683 ? 15.905 -7.568 -34.933 1.00 94.00 683 LEU A C 1
ATOM 5229 O O . LEU A 1 683 ? 16.291 -6.651 -35.655 1.00 94.00 683 LEU A O 1
ATOM 5233 N N . VAL A 1 684 ? 15.869 -8.831 -35.359 1.00 94.56 684 VAL A N 1
ATOM 5234 C CA . VAL A 1 684 ? 16.166 -9.204 -36.750 1.00 94.56 684 VAL A CA 1
ATOM 5235 C C . VAL A 1 684 ? 15.144 -8.573 -37.696 1.00 94.56 684 VAL A C 1
ATOM 5237 O O . VAL A 1 684 ? 15.537 -7.891 -38.641 1.00 94.56 684 VAL A O 1
ATOM 5240 N N . LEU A 1 685 ? 13.846 -8.717 -37.407 1.00 94.62 685 LEU A N 1
ATOM 5241 C CA . LEU A 1 685 ? 12.785 -8.090 -38.204 1.00 94.62 685 LEU A CA 1
ATOM 5242 C C . LEU A 1 685 ? 12.882 -6.558 -38.169 1.00 94.62 685 LEU A C 1
ATOM 5244 O O . LEU A 1 685 ? 12.782 -5.892 -39.201 1.00 94.62 685 LEU A O 1
ATOM 5248 N N . TRP A 1 686 ? 13.110 -5.998 -36.983 1.00 95.56 686 TRP A N 1
ATOM 5249 C CA . TRP A 1 686 ? 13.206 -4.557 -36.787 1.00 95.56 686 TRP A CA 1
ATOM 5250 C C . TRP A 1 686 ? 14.408 -3.952 -37.511 1.00 95.56 686 TRP A C 1
ATOM 5252 O O . TRP A 1 686 ? 14.256 -2.976 -38.243 1.00 95.56 686 TRP A O 1
ATOM 5262 N N . SER A 1 687 ? 15.589 -4.559 -37.379 1.00 94.69 687 SER A N 1
ATOM 5263 C CA . SER A 1 687 ? 16.803 -4.106 -38.068 1.00 94.69 687 SER A CA 1
ATOM 5264 C C . SER A 1 687 ? 16.690 -4.219 -39.584 1.00 94.69 687 SER A C 1
ATOM 5266 O O . SER A 1 687 ? 17.198 -3.351 -40.289 1.00 94.69 687 SER A O 1
ATOM 5268 N N . PHE A 1 688 ? 15.994 -5.239 -40.092 1.00 94.75 688 PHE A N 1
ATOM 5269 C CA . PHE A 1 688 ? 15.712 -5.383 -41.517 1.00 94.75 688 PHE A CA 1
ATOM 5270 C C . PHE A 1 688 ? 14.828 -4.240 -42.041 1.00 94.75 688 PHE A C 1
ATOM 5272 O O . PHE A 1 688 ? 15.166 -3.595 -43.034 1.00 94.75 688 PHE A O 1
ATOM 5279 N N . GLY A 1 689 ? 13.733 -3.925 -41.341 1.00 93.06 689 GLY A N 1
ATOM 5280 C CA . GLY A 1 689 ? 12.854 -2.812 -41.711 1.00 93.06 689 GLY A CA 1
ATOM 5281 C C . GLY A 1 689 ? 13.534 -1.446 -41.604 1.00 93.06 689 GLY A C 1
ATOM 5282 O O . GLY A 1 689 ? 13.411 -0.613 -42.502 1.00 93.06 689 GLY A O 1
ATOM 5283 N N . VAL A 1 690 ? 14.313 -1.228 -40.544 1.00 93.75 690 VAL A N 1
ATOM 5284 C CA . VAL A 1 690 ? 15.057 0.018 -40.317 1.00 93.75 690 VAL A CA 1
ATOM 5285 C C . VAL A 1 690 ? 16.183 0.209 -41.328 1.00 93.75 690 VAL A C 1
ATOM 5287 O O . VAL A 1 690 ? 16.357 1.321 -41.820 1.00 93.75 690 VAL A O 1
ATOM 5290 N N . ALA A 1 691 ? 16.891 -0.853 -41.718 1.00 92.81 691 ALA A N 1
ATOM 5291 C CA . ALA A 1 691 ? 17.835 -0.796 -42.833 1.00 92.81 691 ALA A CA 1
ATOM 5292 C C . ALA A 1 691 ? 17.139 -0.357 -44.134 1.00 92.81 691 ALA A C 1
ATOM 5294 O O . ALA A 1 691 ? 17.667 0.492 -44.854 1.00 92.81 691 ALA A O 1
ATOM 5295 N N . GLY A 1 692 ? 15.915 -0.841 -44.379 1.00 90.12 692 GLY A N 1
ATOM 5296 C CA . GLY A 1 692 ? 15.056 -0.354 -45.461 1.00 90.12 692 GLY A CA 1
ATOM 5297 C C . GLY A 1 692 ? 14.753 1.145 -45.350 1.00 90.12 692 GLY A C 1
ATOM 5298 O O . GLY A 1 692 ? 14.905 1.869 -46.330 1.00 90.12 692 GLY A O 1
ATOM 5299 N N . VAL A 1 693 ? 14.410 1.643 -44.153 1.00 90.44 693 VAL A N 1
ATOM 5300 C CA . VAL A 1 693 ? 14.152 3.077 -43.888 1.00 90.44 693 VAL A CA 1
ATOM 5301 C C . VAL A 1 693 ? 15.386 3.947 -44.133 1.00 90.44 693 VAL A C 1
ATOM 5303 O O . VAL A 1 693 ? 15.276 5.012 -44.740 1.00 90.44 693 VAL A O 1
ATOM 5306 N N . VAL A 1 694 ? 16.568 3.506 -43.694 1.00 89.81 694 VAL A N 1
ATOM 5307 C CA . VAL A 1 694 ? 17.837 4.215 -43.938 1.00 89.81 694 VAL A CA 1
ATOM 5308 C C . VAL A 1 694 ? 18.150 4.266 -45.441 1.00 89.81 694 VAL A C 1
ATOM 5310 O O . VAL A 1 694 ? 18.659 5.279 -45.925 1.00 89.81 694 VAL A O 1
ATOM 5313 N N . ALA A 1 695 ? 17.780 3.217 -46.183 1.00 87.50 695 ALA A N 1
ATOM 5314 C CA . ALA A 1 695 ? 17.956 3.109 -47.628 1.00 87.50 695 ALA A CA 1
ATOM 5315 C C . ALA A 1 695 ? 16.927 3.903 -48.466 1.00 87.50 695 ALA A C 1
ATOM 5317 O O . ALA A 1 695 ? 17.193 4.160 -49.644 1.00 87.50 695 ALA A O 1
ATOM 5318 N N . LEU A 1 696 ? 15.777 4.307 -47.897 1.00 84.00 696 LEU A N 1
ATOM 5319 C CA . LEU A 1 696 ? 14.731 5.085 -48.591 1.00 84.00 696 LEU A CA 1
ATOM 5320 C C . LEU A 1 696 ? 15.283 6.393 -49.150 1.00 84.00 696 LEU A C 1
ATOM 5322 O O . LEU A 1 696 ? 16.079 7.039 -48.486 1.00 84.00 696 LEU A O 1
ATOM 5326 N N . SER A 1 697 ? 14.801 6.860 -50.301 1.00 76.31 697 SER A N 1
ATOM 5327 C CA . SER A 1 697 ? 15.215 8.126 -50.936 1.00 76.31 697 SER A CA 1
ATOM 5328 C C . SER A 1 697 ? 14.461 9.373 -50.431 1.00 76.31 697 SER A C 1
ATOM 5330 O O . SER A 1 697 ? 14.193 10.288 -51.200 1.00 76.31 697 SER A O 1
ATOM 5332 N N . ILE A 1 698 ? 14.101 9.431 -49.145 1.00 77.00 698 ILE A N 1
ATOM 5333 C CA . ILE A 1 698 ? 13.386 10.571 -48.528 1.00 77.00 698 ILE A CA 1
ATOM 5334 C C . ILE A 1 698 ? 14.398 11.598 -47.986 1.00 77.00 698 ILE A C 1
ATOM 5336 O O . ILE A 1 698 ? 15.525 11.235 -47.646 1.00 77.00 698 ILE A O 1
ATOM 5340 N N . GLY A 1 699 ? 14.031 12.876 -47.874 1.00 78.62 699 GLY A N 1
ATOM 5341 C CA . GLY A 1 699 ? 14.821 13.879 -47.149 1.00 78.62 699 GLY A CA 1
ATOM 5342 C C . GLY A 1 699 ? 15.186 13.437 -45.720 1.00 78.62 699 GLY A C 1
ATOM 5343 O O . GLY A 1 699 ? 14.451 12.684 -45.073 1.00 78.62 699 GLY A O 1
ATOM 5344 N N . ASP A 1 700 ? 16.332 13.893 -45.210 1.00 78.12 700 ASP A N 1
ATOM 5345 C CA . ASP A 1 700 ? 16.874 13.403 -43.932 1.00 78.12 700 ASP A CA 1
ATOM 5346 C C . ASP A 1 700 ? 15.932 13.647 -42.745 1.00 78.12 700 ASP A C 1
ATOM 5348 O O . ASP A 1 700 ? 15.799 12.776 -41.888 1.00 78.12 700 ASP A O 1
ATOM 5352 N N . GLY A 1 701 ? 15.189 14.760 -42.734 1.00 79.56 701 GLY A N 1
ATOM 5353 C CA . GLY A 1 701 ? 14.172 15.026 -41.709 1.00 79.56 701 GLY A CA 1
ATOM 5354 C C . GLY A 1 701 ? 13.056 13.972 -41.662 1.00 79.56 701 GLY A C 1
ATOM 5355 O O . GLY A 1 701 ? 12.656 13.545 -40.580 1.00 79.56 701 GLY A O 1
ATOM 5356 N N . GLY A 1 702 ? 12.595 13.493 -42.823 1.00 82.19 702 GLY A N 1
ATOM 5357 C CA . GLY A 1 702 ? 11.574 12.443 -42.909 1.00 82.19 702 GLY A CA 1
ATOM 5358 C C . GLY A 1 702 ? 12.100 11.078 -42.459 1.00 82.19 702 GLY A C 1
ATOM 5359 O O . GLY A 1 702 ? 11.418 10.366 -41.721 1.00 82.19 702 GLY A O 1
ATOM 5360 N N . ARG A 1 703 ? 13.346 10.739 -42.828 1.00 86.69 703 ARG A N 1
ATOM 5361 C CA . ARG A 1 703 ? 14.008 9.515 -42.346 1.00 86.69 703 ARG A CA 1
ATOM 5362 C C . ARG A 1 703 ? 14.138 9.521 -40.822 1.00 86.69 703 ARG A C 1
ATOM 5364 O O . ARG A 1 703 ? 13.802 8.527 -40.186 1.00 86.69 703 ARG A O 1
ATOM 5371 N N . TRP A 1 704 ? 14.577 10.634 -40.232 1.00 86.75 704 TRP A N 1
ATOM 5372 C CA . TRP A 1 704 ? 14.694 10.773 -38.778 1.00 86.75 704 TRP A CA 1
ATOM 5373 C C . TRP A 1 704 ? 13.356 10.593 -38.063 1.00 86.75 704 TRP A C 1
ATOM 5375 O O . TRP A 1 704 ? 13.298 9.857 -37.082 1.00 86.75 704 TRP A O 1
ATOM 5385 N N . TRP A 1 705 ? 12.277 11.192 -38.570 1.00 88.69 705 TRP A N 1
ATOM 5386 C CA . TRP A 1 705 ? 10.944 11.016 -37.988 1.00 88.69 705 TRP A CA 1
ATOM 5387 C C . TRP A 1 705 ? 10.475 9.560 -38.009 1.00 88.69 705 TRP A C 1
ATOM 5389 O O . TRP A 1 705 ? 10.022 9.050 -36.984 1.00 88.69 705 TRP A O 1
ATOM 5399 N N . LEU A 1 706 ? 10.637 8.866 -39.140 1.00 89.56 706 LEU A N 1
ATOM 5400 C CA . LEU A 1 706 ? 10.304 7.442 -39.241 1.00 89.56 706 LEU A CA 1
ATOM 5401 C C . LEU A 1 706 ? 11.145 6.595 -38.279 1.00 89.56 706 LEU A C 1
ATOM 5403 O O . LEU A 1 706 ? 10.604 5.736 -37.584 1.00 89.56 706 LEU A O 1
ATOM 5407 N N . LEU A 1 707 ? 12.451 6.869 -38.183 1.00 90.06 707 LEU A N 1
ATOM 5408 C CA . LEU A 1 707 ? 13.326 6.197 -37.223 1.00 90.06 707 LEU A CA 1
ATOM 5409 C C . LEU A 1 707 ? 12.879 6.430 -35.779 1.00 90.06 707 LEU A C 1
ATOM 5411 O O . LEU A 1 707 ? 12.852 5.482 -35.003 1.00 90.06 707 LEU A O 1
ATOM 5415 N N . VAL A 1 708 ? 12.490 7.653 -35.410 1.00 87.94 708 VAL A N 1
ATOM 5416 C CA . VAL A 1 708 ? 12.000 7.959 -34.057 1.00 87.94 708 VAL A CA 1
ATOM 5417 C C . VAL A 1 708 ? 10.749 7.143 -33.729 1.00 87.94 708 VAL A C 1
ATOM 5419 O O . VAL A 1 708 ? 10.697 6.534 -32.662 1.00 87.94 708 VAL A O 1
ATOM 5422 N N . VAL A 1 709 ? 9.778 7.060 -34.644 1.00 90.44 709 VAL A N 1
ATOM 5423 C CA . VAL A 1 709 ? 8.554 6.260 -34.446 1.00 90.44 709 VAL A CA 1
ATOM 5424 C C . VAL A 1 709 ? 8.891 4.782 -34.220 1.00 90.44 709 VAL A C 1
ATOM 5426 O O . VAL A 1 709 ? 8.430 4.183 -33.244 1.00 90.44 709 VAL A O 1
ATOM 5429 N N . PHE A 1 710 ? 9.750 4.198 -35.062 1.00 93.81 710 PHE A N 1
ATOM 5430 C CA . PHE A 1 710 ? 10.169 2.803 -34.901 1.00 93.81 710 PHE A CA 1
ATOM 5431 C C . PHE A 1 710 ? 11.020 2.572 -33.645 1.00 93.81 710 PHE A C 1
ATOM 5433 O O . PHE A 1 710 ? 10.924 1.503 -33.041 1.00 93.81 710 PHE A O 1
ATOM 5440 N N . CYS A 1 711 ? 11.806 3.557 -33.206 1.00 90.31 711 CYS A N 1
ATOM 5441 C CA . CYS A 1 711 ? 12.564 3.505 -31.955 1.00 90.31 711 CYS A CA 1
ATOM 5442 C C . CYS A 1 711 ? 11.661 3.552 -30.717 1.00 90.31 711 CYS A C 1
ATOM 5444 O O . CYS A 1 711 ? 11.901 2.803 -29.773 1.00 90.31 711 CYS A O 1
ATOM 5446 N N . VAL A 1 712 ? 10.610 4.381 -30.711 1.00 88.56 712 VAL A N 1
ATOM 5447 C CA . VAL A 1 712 ? 9.617 4.416 -29.618 1.00 88.56 712 VAL A CA 1
ATOM 5448 C C . VAL A 1 712 ? 8.893 3.072 -29.516 1.00 88.56 712 VAL A C 1
ATOM 5450 O O . VAL A 1 712 ? 8.763 2.522 -28.423 1.00 88.56 712 VAL A O 1
ATOM 5453 N N . SER A 1 713 ? 8.503 2.503 -30.659 1.00 92.19 713 SER A N 1
ATOM 5454 C CA . SER A 1 713 ? 7.923 1.158 -30.736 1.00 92.19 713 SER A CA 1
ATOM 5455 C C . SER A 1 713 ? 8.868 0.078 -30.192 1.00 92.19 713 SER A C 1
ATOM 5457 O O . SER A 1 713 ? 8.463 -0.772 -29.389 1.00 92.19 713 SER A O 1
ATOM 5459 N N . LEU A 1 714 ? 10.148 0.129 -30.580 1.00 91.81 714 LEU A N 1
ATOM 5460 C CA . LEU A 1 714 ? 11.167 -0.809 -30.113 1.00 91.81 714 LEU A CA 1
ATOM 5461 C C . LEU A 1 714 ? 11.382 -0.701 -28.602 1.00 91.81 714 LEU A C 1
ATOM 5463 O O . LEU A 1 714 ? 11.451 -1.719 -27.914 1.00 91.81 714 LEU A O 1
ATOM 5467 N N . PHE A 1 715 ? 11.447 0.527 -28.088 1.00 89.25 715 PHE A N 1
ATOM 5468 C CA . PHE A 1 715 ? 11.588 0.800 -26.664 1.00 89.25 715 PHE A CA 1
ATOM 5469 C C . PHE A 1 715 ? 10.400 0.256 -25.865 1.00 89.25 715 PHE A C 1
ATOM 5471 O O . PHE A 1 715 ? 10.610 -0.427 -24.865 1.00 89.25 715 PHE A O 1
ATOM 5478 N N . TRP A 1 716 ? 9.162 0.493 -26.319 1.00 92.12 716 TRP A N 1
ATOM 5479 C CA . TRP A 1 716 ? 7.972 -0.017 -25.632 1.00 92.12 716 TRP A CA 1
ATOM 5480 C C . TRP A 1 716 ? 7.927 -1.549 -25.637 1.00 92.12 716 TRP A C 1
ATOM 5482 O O . TRP A 1 716 ? 7.677 -2.157 -24.599 1.00 92.12 716 TRP A O 1
ATOM 5492 N N . THR A 1 717 ? 8.265 -2.178 -26.768 1.00 93.31 717 THR A N 1
ATOM 5493 C CA . THR A 1 717 ? 8.359 -3.645 -26.875 1.00 93.31 717 THR A CA 1
ATOM 5494 C C . THR A 1 717 ? 9.411 -4.208 -25.917 1.00 93.31 717 THR A C 1
ATOM 5496 O O . THR A 1 717 ? 9.125 -5.138 -25.166 1.00 93.31 717 THR A O 1
ATOM 5499 N N . GLY A 1 718 ? 10.605 -3.605 -25.877 1.00 91.56 718 GLY A N 1
ATOM 5500 C CA . GLY A 1 718 ? 11.662 -3.985 -24.939 1.00 91.56 718 GLY A CA 1
ATOM 5501 C C . GLY A 1 718 ? 11.238 -3.824 -23.477 1.00 91.56 718 GLY A C 1
ATOM 5502 O O . GLY A 1 718 ? 11.455 -4.727 -22.674 1.00 91.56 718 GLY A O 1
ATOM 5503 N N . ALA A 1 719 ? 10.568 -2.719 -23.135 1.00 91.19 719 ALA A N 1
ATOM 5504 C CA . ALA A 1 719 ? 10.069 -2.464 -21.785 1.00 91.19 719 ALA A CA 1
ATOM 5505 C C . ALA A 1 719 ? 9.016 -3.495 -21.343 1.00 91.19 719 ALA A C 1
ATOM 5507 O O . ALA A 1 719 ? 9.075 -3.971 -20.210 1.00 91.19 719 ALA A O 1
ATOM 5508 N N . VAL A 1 720 ? 8.094 -3.885 -22.232 1.00 94.12 720 VAL A N 1
ATOM 5509 C CA . VAL A 1 720 ? 7.103 -4.934 -21.945 1.00 94.12 720 VAL A CA 1
ATOM 5510 C C . VAL A 1 720 ? 7.790 -6.266 -21.661 1.00 94.12 720 VAL A C 1
ATOM 5512 O O . VAL A 1 720 ? 7.484 -6.895 -20.651 1.00 94.12 720 VAL A O 1
ATOM 5515 N N . LEU A 1 721 ? 8.764 -6.673 -22.482 1.00 94.25 721 LEU A N 1
ATOM 5516 C CA . LEU A 1 721 ? 9.516 -7.911 -22.246 1.00 94.25 721 LEU A CA 1
ATOM 5517 C C . LEU A 1 721 ? 10.298 -7.863 -20.921 1.00 94.25 721 LEU A C 1
ATOM 5519 O O . LEU A 1 721 ? 10.245 -8.826 -20.155 1.00 94.25 721 LEU A O 1
ATOM 5523 N N . CYS A 1 722 ? 10.941 -6.734 -20.597 1.00 92.44 722 CYS A N 1
ATOM 5524 C CA . CYS A 1 722 ? 11.603 -6.533 -19.304 1.00 92.44 722 CYS A CA 1
ATOM 5525 C C . CYS A 1 722 ? 10.628 -6.704 -18.130 1.00 92.44 722 CYS A C 1
ATOM 5527 O O . CYS A 1 722 ? 10.938 -7.398 -17.164 1.00 92.44 722 CYS A O 1
ATOM 5529 N N . ASN A 1 723 ? 9.439 -6.105 -18.210 1.00 93.50 723 ASN A N 1
ATOM 5530 C CA . ASN A 1 723 ? 8.464 -6.151 -17.121 1.00 93.50 723 ASN A CA 1
ATOM 5531 C C . ASN A 1 723 ? 7.743 -7.509 -17.020 1.00 93.50 723 ASN A C 1
ATOM 5533 O O . ASN A 1 723 ? 7.354 -7.899 -15.922 1.00 93.50 723 ASN A O 1
ATOM 5537 N N . ILE A 1 724 ? 7.629 -8.278 -18.112 1.00 95.12 724 ILE A N 1
ATOM 5538 C CA . ILE A 1 724 ? 7.204 -9.688 -18.051 1.00 95.12 724 ILE A CA 1
ATOM 5539 C C . ILE A 1 724 ? 8.214 -10.503 -17.245 1.00 95.12 724 ILE A C 1
ATOM 5541 O O . ILE A 1 724 ? 7.819 -11.212 -16.320 1.00 95.12 724 ILE A O 1
ATOM 5545 N N . ILE A 1 725 ? 9.511 -10.368 -17.550 1.00 94.56 725 ILE A N 1
ATOM 5546 C CA . ILE A 1 725 ? 10.571 -11.014 -16.765 1.00 94.56 725 ILE A CA 1
ATOM 5547 C C . ILE A 1 725 ? 10.480 -10.554 -15.305 1.00 94.56 725 ILE A C 1
ATOM 5549 O O . ILE A 1 725 ? 10.538 -11.394 -14.412 1.00 94.56 725 ILE A O 1
ATOM 5553 N N . HIS A 1 726 ? 10.248 -9.262 -15.059 1.00 94.31 726 HIS A N 1
ATOM 5554 C CA . HIS A 1 726 ? 10.104 -8.717 -13.709 1.00 94.31 726 HIS A CA 1
ATOM 5555 C C . HIS A 1 726 ? 9.000 -9.404 -12.910 1.00 94.31 726 HIS A C 1
ATOM 5557 O O . HIS A 1 726 ? 9.259 -9.910 -11.825 1.00 94.31 726 HIS A O 1
ATOM 5563 N N . VAL A 1 727 ? 7.795 -9.509 -13.472 1.00 94.69 727 VAL A N 1
ATOM 5564 C CA . VAL A 1 727 ? 6.664 -10.191 -12.825 1.00 94.69 727 VAL A CA 1
ATOM 5565 C C . VAL A 1 727 ? 6.975 -11.669 -12.568 1.00 94.69 727 VAL A C 1
ATOM 5567 O O . VAL A 1 727 ? 6.679 -12.183 -11.489 1.00 94.69 727 VAL A O 1
ATOM 5570 N N . ILE A 1 728 ? 7.612 -12.357 -13.523 1.00 94.19 728 ILE A N 1
ATOM 5571 C CA . ILE A 1 728 ? 7.969 -13.775 -13.371 1.00 94.19 728 ILE A CA 1
ATOM 5572 C C . ILE A 1 728 ? 8.956 -13.967 -12.216 1.00 94.19 728 ILE A C 1
ATOM 5574 O O . ILE A 1 728 ? 8.729 -14.819 -11.353 1.00 94.19 728 ILE A O 1
ATOM 5578 N N . VAL A 1 729 ? 10.032 -13.174 -12.205 1.00 93.75 729 VAL A N 1
ATOM 5579 C CA . VAL A 1 729 ? 11.096 -13.225 -11.193 1.00 93.75 729 VAL A CA 1
ATOM 5580 C C . VAL A 1 729 ? 10.536 -12.864 -9.825 1.00 93.75 729 VAL A C 1
ATOM 5582 O O . VAL A 1 729 ? 10.774 -13.599 -8.875 1.00 93.75 729 VAL A O 1
ATOM 5585 N N . SER A 1 730 ? 9.746 -11.795 -9.724 1.00 93.88 730 SER A N 1
ATOM 5586 C CA . SER A 1 730 ? 9.138 -11.365 -8.465 1.00 93.88 730 SER A CA 1
ATOM 5587 C C . SER A 1 730 ? 8.242 -12.429 -7.848 1.00 93.88 730 SER A C 1
ATOM 5589 O O . SER A 1 730 ? 8.377 -12.721 -6.664 1.00 93.88 730 SER A O 1
ATOM 5591 N N . GLY A 1 731 ? 7.391 -13.079 -8.649 1.00 91.06 731 GLY A N 1
ATOM 5592 C CA . GLY A 1 731 ? 6.560 -14.181 -8.161 1.00 91.06 731 GLY A CA 1
ATOM 5593 C C . GLY A 1 731 ? 7.385 -15.378 -7.675 1.00 91.06 731 GLY A C 1
ATOM 5594 O O . GLY A 1 731 ? 7.019 -16.022 -6.697 1.00 91.06 731 GLY A O 1
ATOM 5595 N N . MET A 1 732 ? 8.519 -15.661 -8.323 1.00 90.19 732 MET A N 1
ATOM 5596 C CA . MET A 1 732 ? 9.431 -16.730 -7.902 1.00 90.19 732 MET A CA 1
ATOM 5597 C C . MET A 1 732 ? 10.193 -16.381 -6.621 1.00 90.19 732 MET A C 1
ATOM 5599 O O . MET A 1 732 ? 10.270 -17.216 -5.726 1.00 90.19 732 MET A O 1
ATOM 5603 N N . VAL A 1 733 ? 10.727 -15.161 -6.516 1.00 90.44 733 VAL A N 1
ATOM 5604 C CA . VAL A 1 733 ? 11.448 -14.681 -5.325 1.00 90.44 733 VAL A CA 1
ATOM 5605 C C . VAL A 1 733 ? 10.524 -14.683 -4.109 1.00 90.44 733 VAL A C 1
ATOM 5607 O O . VAL A 1 733 ? 10.908 -15.197 -3.065 1.00 90.44 733 VAL A O 1
ATOM 5610 N N . PHE A 1 734 ? 9.290 -14.202 -4.263 1.00 88.50 734 PHE A N 1
ATOM 5611 C CA . PHE A 1 734 ? 8.289 -14.206 -3.196 1.00 88.50 734 PHE A CA 1
ATOM 5612 C C . PHE A 1 734 ? 7.971 -15.629 -2.705 1.00 88.50 734 PHE A C 1
ATOM 5614 O O . PHE A 1 734 ? 7.982 -15.896 -1.507 1.00 88.50 734 PHE A O 1
ATOM 5621 N N . LEU A 1 735 ? 7.774 -16.581 -3.629 1.00 85.44 735 LEU A N 1
ATOM 5622 C CA . LEU A 1 735 ? 7.546 -17.987 -3.275 1.00 85.44 735 LEU A CA 1
ATOM 5623 C C . LEU A 1 735 ? 8.734 -18.606 -2.530 1.00 85.44 735 LEU A C 1
ATOM 5625 O O . LEU A 1 735 ? 8.522 -19.332 -1.564 1.00 85.44 735 LEU A O 1
ATOM 5629 N N . VAL A 1 736 ? 9.965 -18.329 -2.962 1.00 85.88 736 VAL A N 1
ATOM 5630 C CA . VAL A 1 736 ? 11.176 -18.839 -2.297 1.00 85.88 736 VAL A CA 1
ATOM 5631 C C . VAL A 1 736 ? 11.306 -18.273 -0.886 1.00 85.88 736 VAL A C 1
ATOM 5633 O O . VAL A 1 736 ? 11.601 -19.027 0.034 1.00 85.88 736 VAL A O 1
ATOM 5636 N N . LEU A 1 737 ? 11.040 -16.978 -0.704 1.00 84.06 737 LEU A N 1
ATOM 5637 C CA . LEU A 1 737 ? 11.117 -16.325 0.603 1.00 84.06 737 LEU A CA 1
ATOM 5638 C C . LEU A 1 737 ? 10.058 -16.855 1.584 1.00 84.06 737 LEU A C 1
ATOM 5640 O O . LEU A 1 737 ? 10.394 -17.136 2.729 1.00 84.06 737 LEU A O 1
ATOM 5644 N N . ILE A 1 738 ? 8.822 -17.099 1.131 1.00 80.81 738 ILE A N 1
ATOM 5645 C CA . ILE A 1 738 ? 7.764 -17.701 1.968 1.00 80.81 738 ILE A CA 1
ATOM 5646 C C . ILE A 1 738 ? 8.142 -19.103 2.446 1.00 80.81 738 ILE A C 1
ATOM 5648 O O . ILE A 1 738 ? 7.990 -19.436 3.622 1.00 80.81 738 ILE A O 1
ATOM 5652 N N . HIS A 1 739 ? 8.634 -19.942 1.534 1.00 77.75 739 HIS A N 1
ATOM 5653 C CA . HIS A 1 739 ? 8.895 -21.351 1.830 1.00 77.75 739 HIS A CA 1
ATOM 5654 C C . HIS A 1 739 ? 10.292 -21.572 2.440 1.00 77.75 739 HIS A C 1
ATOM 5656 O O . HIS A 1 739 ? 10.657 -22.706 2.740 1.00 77.75 739 HIS A O 1
ATOM 5662 N N . GLY A 1 740 ? 11.071 -20.502 2.645 1.00 68.06 740 GLY A N 1
ATOM 5663 C CA . GLY A 1 740 ? 12.400 -20.504 3.262 1.00 68.06 740 GLY A CA 1
ATOM 5664 C C . GLY A 1 740 ? 13.523 -21.000 2.347 1.00 68.06 740 GLY A C 1
ATOM 5665 O O . GLY A 1 740 ? 14.616 -20.439 2.366 1.00 68.06 740 GLY A O 1
ATOM 5666 N N . ASP A 1 741 ? 13.263 -22.012 1.517 1.00 67.81 741 ASP A N 1
ATOM 5667 C CA . ASP A 1 741 ? 14.222 -22.519 0.536 1.00 67.81 741 ASP A CA 1
ATOM 5668 C C . ASP A 1 741 ? 13.539 -23.108 -0.711 1.00 67.81 741 ASP A C 1
ATOM 5670 O O . ASP A 1 741 ? 12.373 -23.510 -0.706 1.00 67.81 741 ASP A O 1
ATOM 5674 N N . ARG A 1 742 ? 14.301 -23.204 -1.805 1.00 68.00 742 ARG A N 1
ATOM 5675 C CA . ARG A 1 742 ? 13.886 -23.845 -3.055 1.00 68.00 742 ARG A CA 1
ATOM 5676 C C . ARG A 1 742 ? 13.558 -25.330 -2.879 1.00 68.00 742 ARG A C 1
ATOM 5678 O O . ARG A 1 742 ? 12.705 -25.835 -3.603 1.00 68.00 742 ARG A O 1
ATOM 5685 N N . GLN A 1 743 ? 14.245 -26.036 -1.979 1.00 65.19 743 GLN A N 1
ATOM 5686 C CA . GLN A 1 743 ? 14.063 -27.481 -1.780 1.00 65.19 743 GLN A CA 1
ATOM 5687 C C . GLN A 1 743 ? 12.994 -27.821 -0.734 1.00 65.19 743 GLN A C 1
ATOM 5689 O O . GLN A 1 743 ? 12.820 -28.992 -0.396 1.00 65.19 743 GLN A O 1
ATOM 5694 N N . ALA A 1 744 ? 12.263 -26.822 -0.232 1.00 62.81 744 ALA A N 1
ATOM 5695 C CA . ALA A 1 744 ? 11.202 -27.041 0.734 1.00 62.81 744 ALA A CA 1
ATOM 5696 C C . ALA A 1 744 ? 10.121 -27.975 0.161 1.00 62.81 744 ALA A C 1
ATOM 5698 O O . ALA A 1 744 ? 9.596 -27.765 -0.936 1.00 62.81 744 ALA A O 1
ATOM 5699 N N . THR A 1 745 ? 9.752 -28.997 0.935 1.00 57.09 745 THR A N 1
ATOM 5700 C CA . THR A 1 745 ? 8.703 -29.977 0.594 1.00 57.09 745 THR A CA 1
ATOM 5701 C C . THR A 1 745 ? 7.326 -29.338 0.395 1.00 57.09 745 THR A C 1
ATOM 5703 O O . THR A 1 745 ? 6.458 -29.931 -0.241 1.00 57.09 745 THR A O 1
ATOM 5706 N N . SER A 1 746 ? 7.138 -28.116 0.895 1.00 63.62 746 SER A N 1
ATOM 5707 C CA . SER A 1 746 ? 5.935 -27.296 0.767 1.00 63.62 746 SER A CA 1
ATOM 5708 C C . SER A 1 746 ? 5.833 -26.516 -0.556 1.00 63.62 746 SER A C 1
ATOM 5710 O O . SER A 1 746 ? 4.794 -25.911 -0.816 1.00 63.62 746 SER A O 1
ATOM 5712 N N . MET A 1 747 ? 6.859 -26.523 -1.421 1.00 68.88 747 MET A N 1
ATOM 5713 C CA . MET A 1 747 ? 6.843 -25.749 -2.669 1.00 68.88 747 MET A CA 1
ATOM 5714 C C . MET A 1 747 ? 5.815 -26.303 -3.684 1.00 68.88 747 MET A C 1
ATOM 5716 O O . MET A 1 747 ? 5.828 -27.498 -3.995 1.00 68.88 747 MET A O 1
ATOM 5720 N N . PRO A 1 748 ? 4.939 -25.460 -4.272 1.00 73.94 748 PRO A N 1
ATOM 5721 C CA . PRO A 1 748 ? 3.918 -25.926 -5.207 1.00 73.94 748 PRO A CA 1
ATOM 5722 C C . PRO A 1 748 ? 4.530 -26.511 -6.491 1.00 73.94 748 PRO A C 1
ATOM 5724 O O . PRO A 1 748 ? 5.549 -26.012 -6.976 1.00 73.94 748 PRO A O 1
ATOM 5727 N N . PRO A 1 749 ? 3.893 -27.517 -7.123 1.00 72.88 749 PRO A N 1
ATOM 5728 C CA . PRO A 1 749 ? 4.436 -28.151 -8.318 1.00 72.88 749 PRO A CA 1
ATOM 5729 C C . PRO A 1 749 ? 4.489 -27.174 -9.504 1.00 72.88 749 PRO A C 1
ATOM 5731 O O . PRO A 1 749 ? 3.491 -26.552 -9.871 1.00 72.88 749 PRO A O 1
ATOM 5734 N N . LYS A 1 750 ? 5.654 -27.096 -10.164 1.00 80.44 750 LYS A N 1
ATOM 5735 C CA . LYS A 1 750 ? 5.925 -26.254 -11.353 1.00 80.44 750 LYS A CA 1
ATOM 5736 C C . LYS A 1 750 ? 5.639 -24.750 -11.119 1.00 80.44 750 LYS A C 1
ATOM 5738 O O . LYS A 1 750 ? 4.883 -24.148 -11.894 1.00 80.44 750 LYS A O 1
ATOM 5743 N N . PRO A 1 751 ? 6.274 -24.115 -10.115 1.00 83.62 751 PRO A N 1
ATOM 5744 C CA . PRO A 1 751 ? 5.996 -22.728 -9.728 1.00 83.62 751 PRO A CA 1
ATOM 5745 C C . PRO A 1 751 ? 6.314 -21.738 -10.858 1.00 83.62 751 PRO A C 1
ATOM 5747 O O . PRO A 1 751 ? 5.517 -20.842 -11.145 1.00 83.62 751 PRO A O 1
ATOM 5750 N N . LEU A 1 752 ? 7.400 -21.979 -11.602 1.00 86.56 752 LEU A N 1
ATOM 5751 C CA . LEU A 1 752 ? 7.785 -21.163 -12.752 1.00 86.56 752 LEU A CA 1
ATOM 5752 C C . LEU A 1 752 ? 6.702 -21.143 -13.833 1.00 86.56 752 LEU A C 1
ATOM 5754 O O . LEU A 1 752 ? 6.351 -20.084 -14.346 1.00 86.56 752 LEU A O 1
ATOM 5758 N N . LYS A 1 753 ? 6.140 -22.311 -14.171 1.00 86.75 753 LYS A N 1
ATOM 5759 C CA . LYS A 1 753 ? 5.097 -22.421 -15.201 1.00 86.75 753 LYS A CA 1
ATOM 5760 C C . LYS A 1 753 ? 3.849 -21.632 -14.804 1.00 86.75 753 LYS A C 1
ATOM 5762 O O . LYS A 1 753 ? 3.206 -21.030 -15.661 1.00 86.75 753 LYS A O 1
ATOM 5767 N N . LYS A 1 754 ? 3.515 -21.632 -13.512 1.00 85.50 754 LYS A N 1
ATOM 5768 C CA . LYS A 1 754 ? 2.386 -20.882 -12.956 1.00 85.50 754 LYS A CA 1
ATOM 5769 C C . LYS A 1 754 ? 2.637 -19.370 -13.035 1.00 85.50 754 LYS A C 1
ATOM 5771 O O . LYS A 1 754 ? 1.797 -18.659 -13.581 1.00 85.50 754 LYS A O 1
ATOM 5776 N N . SER A 1 755 ? 3.808 -18.906 -12.593 1.00 89.56 755 SER A N 1
ATOM 5777 C CA . SER A 1 755 ? 4.211 -17.492 -12.667 1.00 89.56 755 SER A CA 1
ATOM 5778 C C . SER A 1 755 ? 4.257 -16.979 -14.115 1.00 89.56 755 SER A C 1
ATOM 5780 O O . SER A 1 755 ? 3.649 -15.959 -14.443 1.00 89.56 755 SER A O 1
ATOM 5782 N N . LEU A 1 756 ? 4.863 -17.760 -15.018 1.00 91.81 756 LEU A N 1
ATOM 5783 C CA . LEU A 1 756 ? 4.891 -17.485 -16.455 1.00 91.81 756 LEU A CA 1
ATOM 5784 C C . LEU A 1 756 ? 3.481 -17.359 -17.030 1.00 91.81 756 LEU A C 1
ATOM 5786 O O . LEU A 1 756 ? 3.197 -16.387 -17.725 1.00 91.81 756 LEU A O 1
ATOM 5790 N N . ARG A 1 757 ? 2.588 -18.309 -16.715 1.00 90.31 757 ARG A N 1
ATOM 5791 C CA . ARG A 1 757 ? 1.197 -18.268 -17.179 1.00 90.31 757 ARG A CA 1
ATOM 5792 C C . ARG A 1 757 ? 0.527 -16.966 -16.756 1.00 90.31 757 ARG A C 1
ATOM 5794 O O . ARG A 1 757 ? -0.100 -16.338 -17.597 1.00 90.31 757 ARG A O 1
ATOM 5801 N N . TYR A 1 758 ? 0.668 -16.540 -15.504 1.00 89.69 758 TYR A N 1
ATOM 5802 C CA . TYR A 1 758 ? 0.048 -15.299 -15.035 1.00 89.69 758 TYR A CA 1
ATOM 5803 C C . TYR A 1 758 ? 0.595 -14.056 -15.739 1.00 89.69 758 TYR A C 1
ATOM 5805 O O . TYR A 1 758 ? -0.193 -13.218 -16.179 1.00 89.69 758 TYR A O 1
ATOM 5813 N N . ALA A 1 759 ? 1.914 -13.970 -15.921 1.00 92.00 759 ALA A N 1
ATOM 5814 C CA . ALA A 1 759 ? 2.552 -12.835 -16.584 1.00 92.00 759 ALA A CA 1
ATOM 5815 C C . ALA A 1 759 ? 2.122 -12.679 -18.055 1.00 92.00 759 ALA A C 1
ATOM 5817 O O . ALA A 1 759 ? 1.937 -11.559 -18.520 1.00 92.00 759 ALA A O 1
ATOM 5818 N N . VAL A 1 760 ? 1.924 -13.788 -18.780 1.00 91.94 760 VAL A N 1
ATOM 5819 C CA . VAL A 1 760 ? 1.563 -13.768 -20.215 1.00 91.94 760 VAL A CA 1
ATOM 5820 C C . VAL A 1 760 ? 0.062 -13.903 -20.490 1.00 91.94 760 VAL A C 1
ATOM 5822 O O . VAL A 1 760 ? -0.342 -13.902 -21.649 1.00 91.94 760 VAL A O 1
ATOM 5825 N N . THR A 1 761 ? -0.771 -14.037 -19.453 1.00 90.75 761 THR A N 1
ATOM 5826 C CA . THR A 1 761 ? -2.235 -14.118 -19.600 1.00 90.75 761 THR A CA 1
ATOM 5827 C C . THR A 1 761 ? -2.931 -13.066 -18.739 1.00 90.75 761 THR A C 1
ATOM 5829 O O . THR A 1 761 ? -3.084 -11.924 -19.162 1.00 90.75 761 THR A O 1
ATOM 5832 N N . THR A 1 762 ? -3.303 -13.414 -17.510 1.00 88.75 762 THR A N 1
ATOM 5833 C CA . THR A 1 762 ? -4.186 -12.627 -16.639 1.00 88.75 762 THR A CA 1
ATOM 5834 C C . THR A 1 762 ? -3.630 -11.250 -16.277 1.00 88.75 762 THR A C 1
ATOM 5836 O O . THR A 1 762 ? -4.399 -10.299 -16.165 1.00 88.75 762 THR A O 1
ATOM 5839 N N . SER A 1 763 ? -2.306 -11.125 -16.139 1.00 93.56 763 SER A N 1
ATOM 5840 C CA . SER A 1 763 ? -1.629 -9.877 -15.755 1.00 93.56 763 SER A CA 1
ATOM 5841 C C . SER A 1 763 ? -1.006 -9.123 -16.936 1.00 93.56 763 SER A C 1
ATOM 5843 O O . SER A 1 763 ? -0.422 -8.057 -16.742 1.00 93.56 763 SER A O 1
ATOM 5845 N N . PHE A 1 764 ? -1.104 -9.654 -18.159 1.00 94.75 764 PHE A N 1
ATOM 5846 C CA . PHE A 1 764 ? -0.390 -9.117 -19.320 1.00 94.75 764 PHE A CA 1
ATOM 5847 C C . PHE A 1 764 ? -0.835 -7.690 -19.681 1.00 94.75 764 PHE A C 1
ATOM 5849 O O . PHE A 1 764 ? 0.007 -6.835 -19.954 1.00 94.75 764 PHE A O 1
ATOM 5856 N N . GLY A 1 765 ? -2.137 -7.393 -19.595 1.00 92.62 765 GLY A N 1
ATOM 5857 C CA . GLY A 1 765 ? -2.670 -6.044 -19.828 1.00 92.62 765 GLY A CA 1
ATOM 5858 C C . GLY A 1 765 ? -2.074 -4.996 -18.883 1.00 92.62 765 GLY A C 1
ATOM 5859 O O . GLY A 1 765 ? -1.622 -3.940 -19.333 1.00 92.62 765 GLY A O 1
ATOM 5860 N N . SER A 1 766 ? -1.978 -5.325 -17.591 1.00 93.44 766 SER A N 1
ATOM 5861 C CA . SER A 1 766 ? -1.398 -4.455 -16.561 1.00 93.44 766 SER A CA 1
ATOM 5862 C C . SER A 1 766 ? 0.085 -4.184 -16.822 1.00 93.44 766 SER A C 1
ATOM 5864 O O . SER A 1 766 ? 0.570 -3.072 -16.606 1.00 93.44 766 SER A O 1
ATOM 5866 N N . ILE A 1 767 ? 0.808 -5.193 -17.326 1.00 93.88 767 ILE A N 1
ATOM 5867 C CA . ILE A 1 767 ? 2.219 -5.069 -17.703 1.00 93.88 767 ILE A CA 1
ATOM 5868 C C . ILE A 1 767 ? 2.375 -4.125 -18.903 1.00 93.88 767 ILE A C 1
ATOM 5870 O O . ILE A 1 767 ? 3.220 -3.227 -18.870 1.00 93.88 767 ILE A O 1
ATOM 5874 N N . CYS A 1 768 ? 1.558 -4.286 -19.949 1.00 93.25 768 CYS A N 1
ATOM 5875 C CA . CYS A 1 768 ? 1.565 -3.413 -21.129 1.00 93.25 768 CYS A CA 1
ATOM 5876 C C . CYS A 1 768 ? 1.290 -1.945 -20.778 1.00 93.25 768 CYS A C 1
ATOM 5878 O O . CYS A 1 768 ? 2.027 -1.058 -21.221 1.00 93.25 768 CYS A O 1
ATOM 5880 N N . TYR A 1 769 ? 0.268 -1.705 -19.954 1.00 90.56 769 TYR A N 1
ATOM 5881 C CA . TYR A 1 769 ? -0.098 -0.378 -19.463 1.00 90.56 769 TYR A CA 1
ATOM 5882 C C . TYR A 1 769 ? 1.033 0.262 -18.645 1.00 90.56 769 TYR A C 1
ATOM 5884 O O . TYR A 1 769 ? 1.496 1.355 -18.977 1.00 90.56 769 TYR A O 1
ATOM 5892 N N . GLY A 1 770 ? 1.555 -0.443 -17.636 1.00 87.50 770 GLY A N 1
ATOM 5893 C CA . GLY A 1 770 ? 2.657 0.056 -16.813 1.00 87.50 770 GLY A CA 1
ATOM 5894 C C . GLY A 1 770 ? 3.911 0.381 -17.632 1.00 87.50 770 GLY A C 1
ATOM 5895 O O . GLY A 1 770 ? 4.581 1.390 -17.390 1.00 87.50 770 GLY A O 1
ATOM 5896 N N . SER A 1 771 ? 4.224 -0.439 -18.641 1.00 89.19 771 SER A N 1
ATOM 5897 C CA . SER A 1 771 ? 5.448 -0.308 -19.446 1.00 89.19 771 SER A CA 1
ATOM 5898 C C . SER A 1 771 ? 5.469 0.961 -20.301 1.00 89.19 771 SER A C 1
ATOM 5900 O O . SER A 1 771 ? 6.547 1.455 -20.623 1.00 89.19 771 SER A O 1
ATOM 5902 N N . LEU A 1 772 ? 4.298 1.508 -20.641 1.00 81.25 772 LEU A N 1
ATOM 5903 C CA . LEU A 1 772 ? 4.174 2.743 -21.414 1.00 81.25 772 LEU A CA 1
ATOM 5904 C C . LEU A 1 772 ? 4.476 3.989 -20.562 1.00 81.25 772 LEU A C 1
ATOM 5906 O O . LEU A 1 772 ? 5.183 4.895 -21.001 1.00 81.25 772 LEU A O 1
ATOM 5910 N N . PHE A 1 773 ? 3.972 4.024 -19.325 1.00 70.62 773 PHE A N 1
ATOM 5911 C CA . PHE A 1 773 ? 3.979 5.233 -18.490 1.00 70.62 773 PHE A CA 1
ATOM 5912 C C . PHE A 1 773 ? 5.115 5.276 -17.453 1.00 70.62 773 PHE A C 1
ATOM 5914 O O . PHE A 1 773 ? 5.626 6.353 -17.134 1.00 70.62 773 PHE A O 1
ATOM 5921 N N . THR A 1 774 ? 5.588 4.124 -16.963 1.00 65.69 774 THR A N 1
ATOM 5922 C CA . THR A 1 774 ? 6.639 4.068 -15.921 1.00 65.69 774 THR A CA 1
ATOM 5923 C C . THR A 1 774 ? 7.982 4.654 -16.371 1.00 65.69 774 THR A C 1
ATOM 5925 O O . THR A 1 774 ? 8.681 5.282 -15.571 1.00 65.69 774 THR A O 1
ATOM 5928 N N . ALA A 1 775 ? 8.341 4.513 -17.650 1.00 58.56 775 ALA A N 1
ATOM 5929 C CA . ALA A 1 775 ? 9.570 5.082 -18.204 1.00 58.56 775 ALA A CA 1
ATOM 5930 C C . ALA A 1 775 ? 9.508 6.617 -18.339 1.00 58.56 775 ALA A C 1
ATOM 5932 O O . ALA A 1 775 ? 10.462 7.317 -17.987 1.00 58.56 775 ALA A O 1
ATOM 5933 N N . ALA A 1 776 ? 8.367 7.150 -18.786 1.00 58.47 776 ALA A N 1
ATOM 5934 C CA . ALA A 1 776 ? 8.156 8.588 -18.950 1.00 58.47 776 ALA A CA 1
ATOM 5935 C C . ALA A 1 776 ? 8.148 9.330 -17.599 1.00 58.47 776 ALA A C 1
ATOM 5937 O O . ALA A 1 776 ? 8.713 10.415 -17.473 1.00 58.47 776 ALA A O 1
ATOM 5938 N N . ILE A 1 777 ? 7.592 8.720 -16.550 1.00 61.38 777 ILE A N 1
ATOM 5939 C CA . ILE A 1 777 ? 7.421 9.374 -15.241 1.00 61.38 777 ILE A CA 1
ATOM 5940 C C . ILE A 1 777 ? 8.712 9.359 -14.403 1.00 61.38 777 ILE A C 1
ATOM 5942 O O . ILE A 1 777 ? 9.007 10.333 -13.704 1.00 61.38 777 ILE A O 1
ATOM 5946 N N . ARG A 1 778 ? 9.560 8.323 -14.527 1.00 53.78 778 ARG A N 1
ATOM 5947 C CA . ARG A 1 778 ? 10.886 8.295 -13.869 1.00 53.78 778 ARG A CA 1
ATOM 5948 C C . ARG A 1 778 ? 11.795 9.441 -14.312 1.00 53.78 778 ARG A C 1
ATOM 5950 O O . ARG A 1 778 ? 12.488 10.025 -13.480 1.00 53.78 778 ARG A O 1
ATOM 5957 N N . THR A 1 779 ? 11.787 9.768 -15.603 1.00 52.59 779 THR A N 1
ATOM 5958 C CA . THR A 1 779 ? 12.606 10.864 -16.151 1.00 52.59 779 THR A CA 1
ATOM 5959 C C . THR A 1 779 ? 12.071 12.239 -15.735 1.00 52.59 779 THR A C 1
ATOM 5961 O O . THR A 1 779 ? 12.855 13.154 -15.469 1.00 52.59 779 THR A O 1
ATOM 5964 N N . LEU A 1 780 ? 10.749 12.364 -15.578 1.00 56.22 780 LEU A N 1
ATOM 5965 C CA . LEU A 1 780 ? 10.077 13.582 -15.127 1.00 56.22 780 LEU A CA 1
ATOM 5966 C C . LEU A 1 780 ? 10.386 13.918 -13.651 1.00 56.22 780 LEU A C 1
ATOM 5968 O O . LEU A 1 780 ? 10.687 15.071 -13.333 1.00 56.22 780 LEU A O 1
ATOM 5972 N N . ARG A 1 781 ? 10.423 12.908 -12.764 1.00 54.94 781 ARG A N 1
ATOM 5973 C CA . ARG A 1 781 ? 10.742 13.064 -11.324 1.00 54.94 781 ARG A CA 1
ATOM 5974 C C . ARG A 1 781 ? 12.126 13.672 -11.074 1.00 54.94 781 ARG A C 1
ATOM 5976 O O . ARG A 1 781 ? 12.295 14.463 -10.147 1.00 54.94 781 ARG A O 1
ATOM 5983 N N . TRP A 1 782 ? 13.118 13.302 -11.886 1.00 52.03 782 TRP A N 1
ATOM 5984 C CA . TRP A 1 782 ? 14.493 13.791 -11.746 1.00 52.03 782 TRP A CA 1
ATOM 5985 C C . TRP A 1 782 ? 14.636 15.255 -12.182 1.00 52.03 782 TRP A C 1
ATOM 5987 O O . TRP A 1 782 ? 15.248 16.052 -11.470 1.00 52.03 782 TRP A O 1
ATOM 5997 N N . LYS A 1 783 ? 14.006 15.638 -13.301 1.00 47.38 783 LYS A N 1
ATOM 5998 C CA . LYS A 1 783 ? 14.092 17.008 -13.832 1.00 47.38 783 LYS A CA 1
ATOM 5999 C C . LYS A 1 783 ? 13.460 18.049 -12.902 1.00 47.38 783 LYS A C 1
ATOM 6001 O O . LYS A 1 783 ? 14.023 19.126 -12.749 1.00 47.38 783 LYS A O 1
ATOM 6006 N N . ILE A 1 784 ? 12.349 17.732 -12.234 1.00 53.53 784 ILE A N 1
ATOM 6007 C CA . ILE A 1 784 ? 11.623 18.702 -11.389 1.00 53.53 784 ILE A CA 1
ATOM 6008 C C . ILE A 1 784 ? 12.354 19.000 -10.072 1.00 53.53 784 ILE A C 1
ATOM 6010 O O . ILE A 1 784 ? 12.405 20.153 -9.646 1.00 53.53 784 ILE A O 1
ATOM 6014 N N . ARG A 1 785 ? 13.012 18.004 -9.458 1.00 50.50 785 ARG A N 1
ATOM 6015 C CA . ARG A 1 785 ? 13.823 18.231 -8.244 1.00 50.50 785 ARG A CA 1
ATOM 6016 C C . ARG A 1 785 ? 15.005 19.172 -8.494 1.00 50.50 785 ARG A C 1
ATOM 6018 O O . ARG A 1 785 ? 15.329 19.973 -7.625 1.00 50.50 785 ARG A O 1
ATOM 6025 N N . GLY A 1 786 ? 15.613 19.103 -9.681 1.00 47.84 786 GLY A N 1
ATOM 6026 C CA . GLY A 1 786 ? 16.702 20.001 -10.081 1.00 47.84 786 GLY A CA 1
ATOM 6027 C C . GLY A 1 786 ? 16.254 21.433 -10.397 1.00 47.84 786 GLY A C 1
ATOM 6028 O O . GLY A 1 786 ? 17.058 22.357 -10.315 1.00 47.84 786 GLY A O 1
ATOM 6029 N N . VAL A 1 787 ? 14.976 21.637 -10.732 1.00 52.81 787 VAL A N 1
ATOM 6030 C CA . VAL A 1 787 ? 14.410 22.968 -11.015 1.00 52.81 787 VAL A CA 1
ATOM 6031 C C . VAL A 1 787 ? 14.125 23.734 -9.716 1.00 52.81 787 VAL A C 1
ATOM 6033 O O . VAL A 1 787 ? 14.411 24.928 -9.645 1.00 52.81 787 VAL A O 1
ATOM 6036 N N . ARG A 1 788 ? 13.690 23.046 -8.647 1.00 51.88 788 ARG A N 1
ATOM 6037 C CA . ARG A 1 788 ? 13.435 23.652 -7.323 1.00 51.88 788 ARG A CA 1
ATOM 6038 C C . ARG A 1 788 ? 14.682 24.278 -6.687 1.00 51.88 788 ARG A C 1
ATOM 6040 O O . ARG A 1 788 ? 14.564 25.287 -6.006 1.00 51.88 788 ARG A O 1
ATOM 6047 N N . SER A 1 789 ? 15.876 23.725 -6.923 1.00 52.50 789 SER A N 1
ATOM 6048 C CA . SER A 1 789 ? 17.115 24.233 -6.306 1.00 52.50 789 SER A CA 1
ATOM 6049 C C . SER A 1 789 ? 17.697 25.474 -6.992 1.00 52.50 789 SER A C 1
ATOM 6051 O O . SER A 1 789 ? 18.646 26.057 -6.474 1.00 52.50 789 SER A O 1
ATOM 6053 N N . LYS A 1 790 ? 17.190 25.851 -8.173 1.00 49.97 790 LYS A N 1
ATOM 6054 C CA . LYS A 1 790 ? 17.712 26.972 -8.976 1.00 49.97 790 LYS A CA 1
ATOM 6055 C C . LYS A 1 790 ? 16.804 28.201 -8.992 1.00 49.97 790 LYS A C 1
ATOM 6057 O O . LYS A 1 790 ? 17.199 29.227 -9.539 1.00 49.97 790 LYS A O 1
ATOM 6062 N N . ILE A 1 791 ? 15.610 28.120 -8.409 1.00 53.06 791 ILE A N 1
ATOM 6063 C CA . ILE A 1 791 ? 14.630 29.209 -8.421 1.00 53.06 791 ILE A CA 1
ATOM 6064 C C . ILE A 1 791 ? 14.717 29.968 -7.097 1.00 53.06 791 ILE A C 1
ATOM 6066 O O . ILE A 1 791 ? 14.239 29.511 -6.064 1.00 53.06 791 ILE A O 1
ATOM 6070 N N . GLY A 1 792 ? 15.373 31.128 -7.130 1.00 56.38 792 GLY A N 1
ATOM 6071 C CA . GLY A 1 792 ? 15.353 32.097 -6.034 1.00 56.38 792 GLY A CA 1
ATOM 6072 C C . GLY A 1 792 ? 14.067 32.933 -6.027 1.00 56.38 792 GLY A C 1
ATOM 6073 O O . GLY A 1 792 ? 13.513 33.174 -7.095 1.00 56.38 792 GLY A O 1
ATOM 6074 N N . LYS A 1 793 ? 13.643 33.348 -4.817 1.00 52.41 793 LYS A N 1
ATOM 6075 C CA . LYS A 1 793 ? 12.686 34.399 -4.358 1.00 52.41 793 LYS A CA 1
ATOM 6076 C C . LYS A 1 793 ? 11.448 34.812 -5.198 1.00 52.41 793 LYS A C 1
ATOM 6078 O O . LYS A 1 793 ? 10.701 35.665 -4.740 1.00 52.41 793 LYS A O 1
ATOM 6083 N N . ASN A 1 794 ? 11.170 34.239 -6.367 1.00 60.09 794 ASN A N 1
ATOM 6084 C CA . ASN A 1 794 ? 9.991 34.556 -7.177 1.00 60.09 794 ASN A CA 1
ATOM 6085 C C . ASN A 1 794 ? 8.807 33.663 -6.782 1.00 60.09 794 ASN A C 1
ATOM 6087 O O . ASN A 1 794 ? 8.697 32.526 -7.243 1.00 60.09 794 ASN A O 1
ATOM 6091 N N . GLU A 1 795 ? 7.904 34.203 -5.964 1.00 62.84 795 GLU A N 1
ATOM 6092 C CA . GLU A 1 795 ? 6.741 33.500 -5.394 1.00 62.84 795 GLU A CA 1
ATOM 6093 C C . GLU A 1 795 ? 5.808 32.880 -6.453 1.00 62.84 795 GLU A C 1
ATOM 6095 O O . GLU A 1 795 ? 5.326 31.762 -6.282 1.00 62.84 795 GLU A O 1
ATOM 6100 N N . CYS A 1 796 ? 5.618 33.540 -7.601 1.00 50.81 796 CYS A N 1
ATOM 6101 C CA . CYS A 1 796 ? 4.767 33.028 -8.685 1.00 50.81 796 CYS A CA 1
ATOM 6102 C C . CYS A 1 796 ? 5.372 31.793 -9.387 1.00 50.81 796 CYS A C 1
ATOM 6104 O O . CYS A 1 796 ? 4.670 30.831 -9.703 1.00 50.81 796 CYS A O 1
ATOM 6106 N N . LEU A 1 797 ? 6.698 31.771 -9.575 1.00 55.56 797 LEU A N 1
ATOM 6107 C CA . LEU A 1 797 ? 7.393 30.630 -10.179 1.00 55.56 797 LEU A CA 1
ATOM 6108 C C . LEU A 1 797 ? 7.462 29.441 -9.204 1.00 55.56 797 LEU A C 1
ATOM 6110 O O . LEU A 1 797 ? 7.389 28.292 -9.634 1.00 55.56 797 LEU A O 1
ATOM 6114 N N . LEU A 1 798 ? 7.546 29.720 -7.898 1.00 59.16 798 LEU A N 1
ATOM 6115 C CA . LEU A 1 798 ? 7.457 28.727 -6.824 1.00 59.16 798 LEU A CA 1
ATOM 6116 C C . LEU A 1 798 ? 6.096 28.018 -6.804 1.00 59.16 798 LEU A C 1
ATOM 6118 O O . LEU A 1 798 ? 6.079 26.795 -6.740 1.00 59.16 798 LEU A O 1
ATOM 6122 N N . CYS A 1 799 ? 4.982 28.737 -6.969 1.00 57.84 799 CYS A N 1
ATOM 6123 C CA . CYS A 1 799 ? 3.639 28.141 -6.992 1.00 57.84 799 CYS A CA 1
ATOM 6124 C C . CYS A 1 799 ? 3.429 27.186 -8.188 1.00 57.84 799 CYS A C 1
ATOM 6126 O O . CYS A 1 799 ? 2.948 26.063 -8.027 1.00 57.84 799 CYS A O 1
ATOM 6128 N N . CYS A 1 800 ? 3.874 27.575 -9.389 1.00 56.34 800 CYS A N 1
ATOM 6129 C CA . CYS A 1 800 ? 3.821 26.706 -10.572 1.00 56.34 800 CYS A CA 1
ATOM 6130 C C . CYS A 1 800 ? 4.710 25.458 -10.426 1.00 56.34 800 CYS A C 1
ATOM 6132 O O . CYS A 1 800 ? 4.338 24.369 -10.870 1.00 56.34 800 CYS A O 1
ATOM 6134 N N . VAL A 1 801 ? 5.885 25.603 -9.805 1.00 59.38 801 VAL A N 1
ATOM 6135 C CA . VAL A 1 801 ? 6.812 24.491 -9.551 1.00 59.38 801 VAL A CA 1
ATOM 6136 C C . VAL A 1 801 ? 6.313 23.578 -8.430 1.00 59.38 801 VAL A C 1
ATOM 6138 O O . VAL A 1 801 ? 6.472 22.368 -8.563 1.00 59.38 801 VAL A O 1
ATOM 6141 N N . ASP A 1 802 ? 5.660 24.105 -7.393 1.00 57.31 802 ASP A N 1
ATOM 6142 C CA . ASP A 1 802 ? 5.010 23.309 -6.344 1.00 57.31 802 ASP A CA 1
ATOM 6143 C C . ASP A 1 802 ? 3.794 22.545 -6.889 1.00 57.31 802 ASP A C 1
ATOM 6145 O O . ASP A 1 802 ? 3.638 21.359 -6.596 1.00 57.31 802 ASP A O 1
ATOM 6149 N N . PHE A 1 803 ? 2.991 23.146 -7.776 1.00 59.78 803 PHE A N 1
ATOM 6150 C CA . PHE A 1 803 ? 1.924 22.431 -8.489 1.00 59.78 803 PHE A CA 1
ATOM 6151 C C . PHE A 1 803 ? 2.478 21.287 -9.355 1.00 59.78 803 PHE A C 1
ATOM 6153 O O . PHE A 1 803 ? 2.012 20.150 -9.269 1.00 59.78 803 PHE A O 1
ATOM 6160 N N . LEU A 1 804 ? 3.517 21.556 -10.156 1.00 54.88 804 LEU A N 1
ATOM 6161 C CA . LEU A 1 804 ? 4.210 20.536 -10.954 1.00 54.88 804 LEU A CA 1
ATOM 6162 C C . LEU A 1 804 ? 4.851 19.452 -10.074 1.00 54.88 804 LEU A C 1
ATOM 6164 O O . LEU A 1 804 ? 4.867 18.280 -10.453 1.00 54.88 804 LEU A O 1
ATOM 6168 N N . PHE A 1 805 ? 5.360 19.816 -8.898 1.00 59.62 805 PHE A N 1
ATOM 6169 C CA . PHE A 1 805 ? 5.918 18.883 -7.926 1.00 59.62 805 PHE A CA 1
ATOM 6170 C C . PHE A 1 805 ? 4.836 17.968 -7.344 1.00 59.62 805 PHE A C 1
ATOM 6172 O O . PHE A 1 805 ? 5.019 16.752 -7.374 1.00 59.62 805 PHE A O 1
ATOM 6179 N N . HIS A 1 806 ? 3.689 18.507 -6.918 1.00 54.91 806 HIS A N 1
ATOM 6180 C CA . HIS A 1 806 ? 2.552 17.716 -6.433 1.00 54.91 806 HIS A CA 1
ATOM 6181 C C . HIS A 1 806 ? 1.940 16.827 -7.519 1.00 54.91 806 HIS A C 1
ATOM 6183 O O . HIS A 1 806 ? 1.611 15.668 -7.254 1.00 54.91 806 HIS A O 1
ATOM 6189 N N . LEU A 1 807 ? 1.846 17.317 -8.758 1.00 54.03 807 LEU A N 1
ATOM 6190 C CA . LEU A 1 807 ? 1.402 16.519 -9.900 1.00 54.03 807 LEU A CA 1
ATOM 6191 C C . LEU A 1 807 ? 2.334 15.324 -10.127 1.00 54.03 807 LEU A C 1
ATOM 6193 O O . LEU A 1 807 ? 1.877 14.199 -10.312 1.00 54.03 807 LEU A O 1
ATOM 6197 N N . VAL A 1 808 ? 3.649 15.536 -10.071 1.00 58.50 808 VAL A N 1
ATOM 6198 C CA . VAL A 1 808 ? 4.621 14.457 -10.280 1.00 58.50 808 VAL A CA 1
ATOM 6199 C C . VAL A 1 808 ? 4.751 13.533 -9.084 1.00 58.50 808 VAL A C 1
ATOM 6201 O O . VAL A 1 808 ? 4.942 12.335 -9.276 1.00 58.50 808 VAL A O 1
ATOM 6204 N N . GLU A 1 809 ? 4.587 14.029 -7.865 1.00 60.22 809 GLU A N 1
ATOM 6205 C CA . GLU A 1 809 ? 4.460 13.179 -6.687 1.00 60.22 809 GLU A CA 1
ATOM 6206 C C . GLU A 1 809 ? 3.231 12.270 -6.806 1.00 60.22 809 GLU A C 1
ATOM 6208 O O . GLU A 1 809 ? 3.346 11.062 -6.611 1.00 60.22 809 GLU A O 1
ATOM 6213 N N . THR A 1 810 ? 2.098 12.814 -7.256 1.00 54.59 810 THR A N 1
ATOM 6214 C CA . THR A 1 810 ? 0.878 12.047 -7.541 1.00 54.59 810 THR A CA 1
ATOM 6215 C C . THR A 1 810 ? 1.126 10.998 -8.626 1.00 54.59 810 THR A C 1
ATOM 6217 O O . THR A 1 810 ? 0.826 9.824 -8.433 1.00 54.59 810 THR A O 1
ATOM 6220 N N . LEU A 1 811 ? 1.764 11.366 -9.740 1.00 57.69 811 LEU A N 1
ATOM 6221 C CA . LEU A 1 811 ? 2.098 10.420 -10.811 1.00 57.69 811 LEU A CA 1
ATOM 6222 C C . LEU A 1 811 ? 3.072 9.324 -10.353 1.00 57.69 811 LEU A C 1
ATOM 6224 O O . LEU A 1 811 ? 2.960 8.183 -10.786 1.00 57.69 811 LEU A O 1
ATOM 6228 N N . VAL A 1 812 ? 4.006 9.626 -9.452 1.00 60.09 812 VAL A N 1
ATOM 6229 C CA . VAL A 1 812 ? 4.928 8.632 -8.882 1.00 60.09 812 VAL A CA 1
ATOM 6230 C C . VAL A 1 812 ? 4.199 7.620 -7.993 1.00 60.09 812 VAL A C 1
ATOM 6232 O O . VAL A 1 812 ? 4.578 6.447 -8.006 1.00 60.09 812 VAL A O 1
ATOM 6235 N N . ARG A 1 813 ? 3.148 8.036 -7.268 1.00 57.16 813 ARG A N 1
ATOM 6236 C CA . ARG A 1 813 ? 2.285 7.116 -6.501 1.00 57.16 813 ARG A CA 1
ATOM 6237 C C . ARG A 1 813 ? 1.594 6.111 -7.425 1.00 57.16 813 ARG A C 1
ATOM 6239 O O . ARG A 1 813 ? 1.542 4.930 -7.110 1.00 57.16 813 ARG A O 1
ATOM 6246 N N . PHE A 1 814 ? 1.143 6.560 -8.597 1.00 55.00 814 PHE A N 1
ATOM 6247 C CA . PHE A 1 814 ? 0.416 5.721 -9.556 1.00 55.00 814 PHE A CA 1
ATOM 6248 C C . PHE A 1 814 ? 1.299 4.953 -10.550 1.00 55.00 814 PHE A C 1
ATOM 6250 O O . PHE A 1 814 ? 0.835 3.979 -11.133 1.00 55.00 814 PHE A O 1
ATOM 6257 N N . PHE A 1 815 ? 2.563 5.345 -10.740 1.00 68.12 815 PHE A N 1
ATOM 6258 C CA . PHE A 1 815 ? 3.457 4.746 -11.736 1.00 68.12 815 PHE A CA 1
ATOM 6259 C C . PHE A 1 815 ? 4.855 4.476 -11.179 1.00 68.12 815 PHE A C 1
ATOM 6261 O O . PHE A 1 815 ? 5.837 5.155 -11.495 1.00 68.12 815 PHE A O 1
ATOM 6268 N N . ASN A 1 816 ? 4.958 3.421 -10.375 1.00 79.12 816 ASN A N 1
ATOM 6269 C CA . ASN A 1 816 ? 6.215 2.942 -9.810 1.00 79.12 816 ASN A CA 1
ATOM 6270 C C . ASN A 1 816 ? 6.538 1.507 -10.282 1.00 79.12 816 ASN A C 1
ATOM 6272 O O . ASN A 1 816 ? 5.655 0.778 -10.721 1.00 79.12 816 ASN A O 1
ATOM 6276 N N . LYS A 1 817 ? 7.820 1.097 -10.232 1.00 85.56 817 LYS A N 1
ATOM 6277 C CA . LYS A 1 817 ? 8.211 -0.289 -10.597 1.00 85.56 817 LYS A CA 1
ATOM 6278 C C . LYS A 1 817 ? 7.750 -1.338 -9.600 1.00 85.56 817 LYS A C 1
ATOM 6280 O O . LYS A 1 817 ? 7.615 -2.497 -9.966 1.00 85.56 817 LYS A O 1
ATOM 6285 N N . TYR A 1 818 ? 7.548 -0.944 -8.354 1.00 90.19 818 TYR A N 1
ATOM 6286 C CA . TYR A 1 818 ? 7.200 -1.865 -7.283 1.00 90.19 818 TYR A CA 1
ATOM 6287 C C . TYR A 1 818 ? 5.789 -2.445 -7.469 1.00 90.19 818 TYR A C 1
ATOM 6289 O O . TYR A 1 818 ? 5.530 -3.571 -7.055 1.00 90.19 818 TYR A O 1
ATOM 6297 N N . ALA A 1 819 ? 4.941 -1.752 -8.236 1.00 91.38 819 ALA A N 1
ATOM 6298 C CA . ALA A 1 819 ? 3.670 -2.255 -8.742 1.00 91.38 819 ALA A CA 1
ATOM 6299 C C . ALA A 1 819 ? 3.786 -3.627 -9.430 1.00 91.38 819 ALA A C 1
ATOM 6301 O O . ALA A 1 819 ? 2.901 -4.459 -9.271 1.00 91.38 819 ALA A O 1
ATOM 6302 N N . TYR A 1 820 ? 4.869 -3.913 -10.165 1.00 92.75 820 TYR A N 1
ATOM 6303 C CA . TYR A 1 820 ? 5.024 -5.205 -10.847 1.00 92.75 820 TYR A CA 1
ATOM 6304 C C . TYR A 1 820 ? 5.212 -6.375 -9.874 1.00 92.75 820 TYR A C 1
ATOM 6306 O O . TYR A 1 820 ? 4.752 -7.478 -10.165 1.00 92.75 820 TYR A O 1
ATOM 6314 N N . VAL A 1 821 ? 5.817 -6.135 -8.706 1.00 93.00 821 VAL A N 1
ATOM 6315 C CA . VAL A 1 821 ? 5.931 -7.144 -7.640 1.00 93.00 821 VAL A CA 1
ATOM 6316 C C . VAL A 1 821 ? 4.538 -7.462 -7.089 1.00 93.00 821 VAL A C 1
ATOM 6318 O O . VAL A 1 821 ? 4.128 -8.619 -7.063 1.00 93.00 821 VAL A O 1
ATOM 6321 N N . GLN A 1 822 ? 3.757 -6.426 -6.777 1.00 91.12 822 GLN A N 1
ATOM 6322 C CA . GLN A 1 822 ? 2.367 -6.547 -6.321 1.00 91.12 822 GLN A CA 1
ATOM 6323 C C . GLN A 1 822 ? 1.460 -7.239 -7.363 1.00 91.12 822 GLN A C 1
ATOM 6325 O O . GLN A 1 822 ? 0.608 -8.065 -7.024 1.00 91.12 822 GLN A O 1
ATOM 6330 N N . ILE A 1 823 ? 1.663 -6.966 -8.659 1.00 91.81 823 ILE A N 1
ATOM 6331 C CA . ILE A 1 823 ? 0.975 -7.668 -9.756 1.00 91.81 823 ILE A CA 1
ATOM 6332 C C . ILE A 1 823 ? 1.365 -9.147 -9.784 1.00 91.81 823 ILE A C 1
ATOM 6334 O O . ILE A 1 823 ? 0.494 -9.987 -10.014 1.00 91.81 823 ILE A O 1
ATOM 6338 N N . ALA A 1 824 ? 2.638 -9.485 -9.562 1.00 91.06 824 ALA A N 1
ATOM 6339 C CA . ALA A 1 824 ? 3.113 -10.867 -9.560 1.00 91.06 824 ALA A CA 1
ATOM 6340 C C . ALA A 1 824 ? 2.465 -11.691 -8.444 1.00 91.06 824 ALA A C 1
ATOM 6342 O O . ALA A 1 824 ? 1.917 -12.767 -8.716 1.00 91.06 824 ALA A O 1
ATOM 6343 N N . VAL A 1 825 ? 2.454 -11.144 -7.229 1.00 86.94 825 VAL A N 1
ATOM 6344 C CA . VAL A 1 825 ? 1.946 -11.813 -6.027 1.00 86.94 825 VAL A CA 1
ATOM 6345 C C . VAL A 1 825 ? 0.416 -11.876 -6.040 1.00 86.94 825 VAL A C 1
ATOM 6347 O O . VAL A 1 825 ? -0.151 -12.965 -6.089 1.00 86.94 825 VAL A O 1
ATOM 6350 N N . TYR A 1 826 ? -0.259 -10.726 -6.131 1.00 83.25 826 TYR A N 1
ATOM 6351 C CA . TYR A 1 826 ? -1.705 -10.634 -5.882 1.00 83.25 826 TYR A CA 1
ATOM 6352 C C . TYR A 1 826 ? -2.564 -10.557 -7.151 1.00 83.25 826 TYR A C 1
ATOM 6354 O O . TYR A 1 826 ? -3.729 -10.940 -7.144 1.00 83.25 826 TYR A O 1
ATOM 6362 N N . GLY A 1 827 ? -2.021 -10.091 -8.283 1.00 83.12 827 GLY A N 1
ATOM 6363 C CA . GLY A 1 827 ? -2.753 -10.092 -9.568 1.00 83.12 827 GLY A CA 1
ATOM 6364 C C . GLY A 1 827 ? -3.823 -9.019 -9.683 1.00 83.12 827 GLY A C 1
ATOM 6365 O O . GLY A 1 827 ? -4.818 -9.201 -10.387 1.00 83.12 827 GLY A O 1
ATOM 6366 N N . LYS A 1 828 ? -3.614 -7.908 -8.977 1.00 84.81 828 LYS A N 1
ATOM 6367 C CA . LYS A 1 828 ? -4.432 -6.700 -9.074 1.00 84.81 828 LYS A CA 1
ATOM 6368 C C . LYS A 1 828 ? -4.069 -5.918 -10.354 1.00 84.81 828 LYS A C 1
ATOM 6370 O O . LYS A 1 828 ? -3.107 -6.238 -11.056 1.00 84.81 828 LYS A O 1
ATOM 6375 N N . ASN A 1 829 ? -4.877 -4.915 -10.694 1.00 86.94 829 ASN A N 1
ATOM 6376 C CA . ASN A 1 829 ? -4.572 -3.993 -11.795 1.00 86.94 829 ASN A CA 1
ATOM 6377 C C . ASN A 1 829 ? -3.369 -3.093 -11.450 1.00 86.94 829 ASN A C 1
ATOM 6379 O O . ASN A 1 829 ? -3.013 -2.941 -10.279 1.00 86.94 829 ASN A O 1
ATOM 6383 N N . PHE A 1 830 ? -2.745 -2.483 -12.461 1.00 89.50 830 PHE A N 1
ATOM 6384 C CA . PHE A 1 830 ? -1.488 -1.754 -12.249 1.00 89.50 830 PHE A CA 1
ATOM 6385 C C . PHE A 1 830 ? -1.619 -0.572 -11.279 1.00 89.50 830 PHE A C 1
ATOM 6387 O O . PHE A 1 830 ? -0.789 -0.424 -10.388 1.00 89.50 830 PHE A O 1
ATOM 6394 N N . ASN A 1 831 ? -2.662 0.255 -11.418 1.00 85.75 831 ASN A N 1
ATOM 6395 C CA . ASN A 1 831 ? -2.824 1.450 -10.581 1.00 85.75 831 ASN A CA 1
ATOM 6396 C C . ASN A 1 831 ? -3.054 1.096 -9.103 1.00 85.75 831 ASN A C 1
ATOM 6398 O O . ASN A 1 831 ? -2.509 1.772 -8.232 1.00 85.75 831 ASN A O 1
ATOM 6402 N N . ARG A 1 832 ? -3.836 0.045 -8.811 1.00 82.62 832 ARG A N 1
ATOM 6403 C CA . ARG A 1 832 ? -4.043 -0.431 -7.435 1.00 82.62 832 ARG A CA 1
ATOM 6404 C C . ARG A 1 832 ? -2.755 -1.027 -6.881 1.00 82.62 832 ARG A C 1
ATOM 6406 O O . ARG A 1 832 ? -2.329 -0.627 -5.813 1.00 82.62 832 ARG A O 1
ATOM 6413 N N . SER A 1 833 ? -2.067 -1.865 -7.655 1.00 89.06 833 SER A N 1
ATOM 6414 C CA . SER A 1 833 ? -0.756 -2.401 -7.272 1.00 89.06 833 SER A CA 1
ATOM 6415 C C . SER A 1 833 ? 0.297 -1.316 -7.015 1.00 89.06 833 SER A C 1
ATOM 6417 O O . SER A 1 833 ? 1.119 -1.466 -6.116 1.00 89.06 833 SER A O 1
ATOM 6419 N N . ALA A 1 834 ? 0.288 -0.222 -7.780 1.00 85.56 834 ALA A N 1
ATOM 6420 C CA . ALA A 1 834 ? 1.193 0.903 -7.571 1.00 85.56 834 ALA A CA 1
ATOM 6421 C C . ALA A 1 834 ? 0.879 1.669 -6.280 1.00 85.56 834 ALA A C 1
ATOM 6423 O O . ALA A 1 834 ? 1.811 2.017 -5.553 1.00 85.56 834 ALA A O 1
ATOM 6424 N N . ARG A 1 835 ? -0.411 1.890 -5.992 1.00 82.62 835 ARG A N 1
ATOM 6425 C CA . ARG A 1 835 ? -0.875 2.519 -4.752 1.00 82.62 835 ARG A CA 1
ATOM 6426 C C . ARG A 1 835 ? -0.524 1.667 -3.536 1.00 82.62 835 ARG A C 1
ATOM 6428 O O . ARG A 1 835 ? 0.152 2.177 -2.653 1.00 82.62 835 ARG A O 1
ATOM 6435 N N . ASP A 1 836 ? -0.887 0.385 -3.553 1.00 82.31 836 ASP A N 1
ATOM 6436 C CA . ASP A 1 836 ? -0.630 -0.559 -2.460 1.00 82.31 836 ASP A CA 1
ATOM 6437 C C . ASP A 1 836 ? 0.881 -0.629 -2.147 1.00 82.31 836 ASP A C 1
ATOM 6439 O O . ASP A 1 836 ? 1.288 -0.493 -0.998 1.00 82.31 836 ASP A O 1
ATOM 6443 N N . ALA A 1 837 ? 1.740 -0.733 -3.176 1.00 85.31 837 ALA A N 1
ATOM 6444 C CA . ALA A 1 837 ? 3.197 -0.723 -2.992 1.00 85.31 837 ALA A CA 1
ATOM 6445 C C . ALA A 1 837 ? 3.723 0.587 -2.380 1.00 85.31 837 ALA A C 1
ATOM 6447 O O . ALA A 1 837 ? 4.702 0.580 -1.638 1.00 85.31 837 ALA A O 1
ATOM 6448 N N . TRP A 1 838 ? 3.122 1.726 -2.733 1.00 83.00 838 TRP A N 1
ATOM 6449 C CA . TRP A 1 838 ? 3.544 3.026 -2.219 1.00 83.00 838 TRP A CA 1
ATOM 6450 C C . TRP A 1 838 ? 3.087 3.247 -0.775 1.00 83.00 838 TRP A C 1
ATOM 6452 O O . TRP A 1 838 ? 3.887 3.691 0.044 1.00 83.00 838 TRP A O 1
ATOM 6462 N N . GLU A 1 839 ? 1.834 2.915 -0.462 1.00 77.81 839 GLU A N 1
ATOM 6463 C CA . GLU A 1 839 ? 1.279 2.980 0.896 1.00 77.81 839 GLU A CA 1
ATOM 6464 C C . GLU A 1 839 ? 2.076 2.087 1.851 1.00 77.81 839 GLU A C 1
ATOM 6466 O O . GLU A 1 839 ? 2.473 2.551 2.917 1.00 77.81 839 GLU A O 1
ATOM 6471 N N . LEU A 1 840 ? 2.432 0.876 1.409 1.00 82.56 840 LEU A N 1
ATOM 6472 C CA . LEU A 1 840 ? 3.284 -0.047 2.156 1.00 82.56 840 LEU A CA 1
ATOM 6473 C C . LEU A 1 840 ? 4.653 0.559 2.507 1.00 82.56 840 LEU A C 1
ATOM 6475 O O . LEU A 1 840 ? 5.143 0.412 3.623 1.00 82.56 840 LEU A O 1
ATOM 6479 N N . PHE A 1 841 ? 5.299 1.263 1.574 1.00 84.69 841 PHE A N 1
ATOM 6480 C CA . PHE A 1 841 ? 6.589 1.901 1.863 1.00 84.69 841 PHE A CA 1
ATOM 6481 C C . PHE A 1 841 ? 6.477 3.122 2.771 1.00 84.69 841 PHE A C 1
ATOM 6483 O O . PHE A 1 841 ? 7.446 3.436 3.465 1.00 84.69 841 PHE A O 1
ATOM 6490 N N . GLN A 1 842 ? 5.338 3.818 2.748 1.00 79.62 842 GLN A N 1
ATOM 6491 C CA . GLN A 1 842 ? 5.097 4.956 3.629 1.00 79.62 842 GLN A CA 1
ATOM 6492 C C . GLN A 1 842 ? 4.797 4.514 5.059 1.00 79.62 842 GLN A C 1
ATOM 6494 O O . GLN A 1 842 ? 5.355 5.109 5.976 1.00 79.62 842 GLN A O 1
ATOM 6499 N N . SER A 1 843 ? 3.988 3.467 5.249 1.00 74.62 843 SER A N 1
ATOM 6500 C CA . SER A 1 843 ? 3.672 2.943 6.584 1.00 74.62 843 SER A CA 1
ATOM 6501 C C . SER A 1 843 ? 4.889 2.320 7.273 1.00 74.62 843 SER A C 1
ATOM 6503 O O . SER A 1 843 ? 5.055 2.479 8.474 1.00 74.62 843 SER A O 1
ATOM 6505 N N . THR A 1 844 ? 5.775 1.667 6.517 1.00 80.19 844 THR A N 1
ATOM 6506 C CA . THR A 1 844 ? 6.951 0.952 7.059 1.00 80.19 844 THR A CA 1
ATOM 6507 C C . THR A 1 844 ? 8.230 1.795 7.106 1.00 80.19 844 THR A C 1
ATOM 6509 O O . THR A 1 844 ? 9.248 1.374 7.650 1.00 80.19 844 THR A O 1
ATOM 6512 N N . GLY A 1 845 ? 8.245 2.967 6.463 1.00 82.50 845 GLY A N 1
ATOM 6513 C CA . GLY A 1 845 ? 9.441 3.809 6.339 1.00 82.50 845 GLY A CA 1
ATOM 6514 C C . GLY A 1 845 ? 10.531 3.268 5.396 1.00 82.50 845 GLY A C 1
ATOM 6515 O O . GLY A 1 845 ? 11.562 3.926 5.211 1.00 82.50 845 GLY A O 1
ATOM 6516 N N . VAL A 1 846 ? 10.313 2.122 4.734 1.00 87.25 846 VAL A N 1
ATOM 6517 C CA . VAL A 1 846 ? 11.271 1.468 3.812 1.00 87.25 846 VAL A CA 1
ATOM 6518 C C . VAL A 1 846 ? 11.648 2.362 2.621 1.00 87.25 846 VAL A C 1
ATOM 6520 O O . VAL A 1 846 ? 12.727 2.214 2.038 1.00 87.25 846 VAL A O 1
ATOM 6523 N N . GLU A 1 847 ? 10.839 3.379 2.301 1.00 83.62 847 GLU A N 1
ATOM 6524 C CA . GLU A 1 847 ? 11.203 4.411 1.323 1.00 83.62 847 GLU A CA 1
ATOM 6525 C C . GLU A 1 847 ? 12.549 5.105 1.622 1.00 83.62 847 GLU A C 1
ATOM 6527 O O . GLU A 1 847 ? 13.250 5.524 0.693 1.00 83.62 847 GLU A O 1
ATOM 6532 N N . ALA A 1 848 ? 12.948 5.200 2.897 1.00 79.38 848 ALA A N 1
ATOM 6533 C CA . ALA A 1 848 ? 14.235 5.758 3.302 1.00 79.38 848 ALA A CA 1
ATOM 6534 C C . ALA A 1 848 ? 15.411 4.881 2.845 1.00 79.38 848 ALA A C 1
ATOM 6536 O O . ALA A 1 848 ? 16.443 5.408 2.422 1.00 79.38 848 ALA A O 1
ATOM 6537 N N . LEU A 1 849 ? 15.228 3.559 2.874 1.00 83.81 849 LEU A N 1
ATOM 6538 C CA . LEU A 1 849 ? 16.211 2.573 2.435 1.00 83.81 849 LEU A CA 1
ATOM 6539 C C . LEU A 1 849 ? 16.324 2.560 0.904 1.00 83.81 849 LEU A C 1
ATOM 6541 O O . LEU A 1 849 ? 17.423 2.614 0.353 1.00 83.81 849 LEU A O 1
ATOM 6545 N N . ILE A 1 850 ? 15.179 2.612 0.215 1.00 84.31 850 ILE A N 1
ATOM 6546 C CA . ILE A 1 850 ? 15.099 2.704 -1.251 1.00 84.31 850 ILE A CA 1
ATOM 6547 C C . ILE A 1 850 ? 15.787 3.972 -1.774 1.00 84.31 850 ILE A C 1
ATOM 6549 O O . ILE A 1 850 ? 16.458 3.941 -2.801 1.00 84.31 850 ILE A O 1
ATOM 6553 N N . ALA A 1 851 ? 15.656 5.105 -1.077 1.00 75.25 851 ALA A N 1
ATOM 6554 C CA . ALA A 1 851 ? 16.321 6.353 -1.463 1.00 75.25 851 ALA A CA 1
ATOM 6555 C C . ALA A 1 851 ? 17.861 6.301 -1.340 1.00 75.25 851 ALA A C 1
ATOM 6557 O O . ALA A 1 851 ? 18.559 7.177 -1.869 1.00 75.25 851 ALA A O 1
ATOM 6558 N N . TYR A 1 852 ? 18.381 5.307 -0.616 1.00 73.75 852 TYR A N 1
ATOM 6559 C CA . TYR A 1 852 ? 19.806 5.044 -0.434 1.00 73.75 852 TYR A CA 1
ATOM 6560 C C . TYR A 1 852 ? 20.362 4.009 -1.412 1.00 73.75 852 TYR A C 1
ATOM 6562 O O . TYR A 1 852 ? 21.573 3.979 -1.638 1.00 73.75 852 TYR A O 1
ATOM 6570 N N . ASP A 1 853 ? 19.487 3.205 -2.010 1.00 81.06 853 ASP A N 1
ATOM 6571 C CA . ASP A 1 853 ? 19.846 2.177 -2.971 1.00 81.06 853 ASP A CA 1
ATOM 6572 C C . ASP A 1 853 ? 20.122 2.763 -4.363 1.00 81.06 853 ASP A C 1
ATOM 6574 O O . ASP A 1 853 ? 19.240 3.291 -5.047 1.00 81.06 853 ASP A O 1
ATOM 6578 N N . CYS A 1 854 ? 21.371 2.633 -4.806 1.00 77.94 854 CYS A N 1
ATOM 6579 C CA . CYS A 1 854 ? 21.803 3.037 -6.141 1.00 77.94 854 CYS A CA 1
ATOM 6580 C C . CYS A 1 854 ? 21.800 1.874 -7.152 1.00 77.94 854 CYS A C 1
ATOM 6582 O O . CYS A 1 854 ? 22.241 2.073 -8.286 1.00 77.94 854 CYS A O 1
ATOM 6584 N N . SER A 1 855 ? 21.306 0.680 -6.797 1.00 83.75 855 SER A N 1
ATOM 6585 C CA . SER A 1 855 ? 21.353 -0.527 -7.640 1.00 83.75 855 SER A CA 1
ATOM 6586 C C . SER A 1 855 ? 20.814 -0.290 -9.056 1.00 83.75 855 SER A C 1
ATOM 6588 O O . SER A 1 855 ? 21.485 -0.582 -10.048 1.00 83.75 855 SER A O 1
ATOM 6590 N N . GLY A 1 856 ? 19.640 0.339 -9.163 1.00 82.25 856 GLY A N 1
ATOM 6591 C CA . GLY A 1 856 ? 19.009 0.659 -10.441 1.00 82.25 856 GLY A CA 1
ATOM 6592 C C . GLY A 1 856 ? 19.816 1.654 -11.281 1.00 82.25 856 GLY A C 1
ATOM 6593 O O . GLY A 1 856 ? 19.842 1.541 -12.504 1.00 82.25 856 GLY A O 1
ATOM 6594 N N . ALA A 1 857 ? 20.518 2.599 -10.648 1.00 77.81 857 ALA A N 1
ATOM 6595 C CA . ALA A 1 857 ? 21.383 3.543 -11.355 1.00 77.81 857 ALA A CA 1
ATOM 6596 C C . ALA A 1 857 ? 22.632 2.845 -11.911 1.00 77.81 857 ALA A C 1
ATOM 6598 O O . ALA A 1 857 ? 23.003 3.084 -13.056 1.00 77.81 857 ALA A O 1
ATOM 6599 N N . VAL A 1 858 ? 23.237 1.935 -11.144 1.00 81.00 858 VAL A N 1
ATOM 6600 C CA . VAL A 1 858 ? 24.408 1.155 -11.577 1.00 81.00 858 VAL A CA 1
ATOM 6601 C C . VAL A 1 858 ? 24.064 0.250 -12.767 1.00 81.00 858 VAL A C 1
ATOM 6603 O O . VAL A 1 858 ? 24.796 0.221 -13.759 1.00 81.00 858 VAL A O 1
ATOM 6606 N N . ILE A 1 859 ? 22.920 -0.440 -12.708 1.00 84.81 859 ILE A N 1
ATOM 6607 C CA . ILE A 1 859 ? 22.423 -1.278 -13.811 1.00 84.81 859 ILE A CA 1
ATOM 6608 C C . ILE A 1 859 ? 22.144 -0.425 -15.061 1.00 84.81 859 ILE A C 1
ATOM 6610 O O . ILE A 1 859 ? 22.535 -0.796 -16.174 1.00 84.81 859 ILE A O 1
ATOM 6614 N N . LEU A 1 860 ? 21.541 0.756 -14.888 1.00 83.62 860 LEU A N 1
ATOM 6615 C CA . LEU A 1 860 ? 21.297 1.698 -15.981 1.00 83.62 860 LEU A CA 1
ATOM 6616 C C . LEU A 1 860 ? 22.603 2.195 -16.616 1.00 83.62 860 LEU A C 1
ATOM 6618 O O . LEU A 1 860 ? 22.704 2.230 -17.839 1.00 83.62 860 LEU A O 1
ATOM 6622 N N . MET A 1 861 ? 23.618 2.540 -15.820 1.00 83.62 861 MET A N 1
ATOM 6623 C CA . MET A 1 861 ? 24.920 2.976 -16.340 1.00 83.62 861 MET A CA 1
ATOM 6624 C C . MET A 1 861 ? 25.586 1.888 -17.182 1.00 83.62 861 MET A C 1
ATOM 6626 O O . MET A 1 861 ? 26.042 2.173 -18.286 1.00 83.62 861 MET A O 1
ATOM 6630 N N . GLY A 1 862 ? 25.580 0.637 -16.710 1.00 83.94 862 GLY A N 1
ATOM 6631 C CA . GLY A 1 862 ? 26.073 -0.508 -17.483 1.00 83.94 862 GLY A CA 1
ATOM 6632 C C . GLY A 1 862 ? 25.329 -0.707 -18.804 1.00 83.94 862 GLY A C 1
ATOM 6633 O O . GLY A 1 862 ? 25.939 -0.948 -19.849 1.00 83.94 862 GLY A O 1
ATOM 6634 N N . THR A 1 863 ? 24.009 -0.519 -18.775 1.00 88.88 863 THR A N 1
ATOM 6635 C CA . THR A 1 863 ? 23.147 -0.580 -19.961 1.00 88.88 863 THR A CA 1
ATOM 6636 C C . THR A 1 863 ? 23.502 0.513 -20.973 1.00 88.88 863 THR A C 1
ATOM 6638 O O . THR A 1 863 ? 23.657 0.228 -22.161 1.00 88.88 863 THR A O 1
ATOM 6641 N N . VAL A 1 864 ? 23.700 1.752 -20.509 1.00 86.44 864 VAL A N 1
ATOM 6642 C CA . VAL A 1 864 ? 24.081 2.893 -21.357 1.00 86.44 864 VAL A CA 1
ATOM 6643 C C . VAL A 1 864 ? 25.472 2.697 -21.958 1.00 86.44 864 VAL A C 1
ATOM 6645 O O . VAL A 1 864 ? 25.626 2.880 -23.162 1.00 86.44 864 VAL A O 1
ATOM 6648 N N . VAL A 1 865 ? 26.469 2.274 -21.168 1.00 89.75 865 VAL A N 1
ATOM 6649 C CA . VAL A 1 865 ? 27.820 1.955 -21.676 1.00 89.75 865 VAL A CA 1
ATOM 6650 C C . VAL A 1 865 ? 27.740 0.912 -22.783 1.00 89.75 865 VAL A C 1
ATOM 6652 O O . VAL A 1 865 ? 28.332 1.088 -23.845 1.00 89.75 865 VAL A O 1
ATOM 6655 N N . SER A 1 866 ? 26.976 -0.155 -22.562 1.00 89.62 866 SER A N 1
ATOM 6656 C CA . SER A 1 866 ? 26.876 -1.248 -23.528 1.00 89.62 866 SER A CA 1
ATOM 6657 C C . SER A 1 866 ? 26.189 -0.821 -24.824 1.00 89.62 866 SER A C 1
ATOM 6659 O O . SER A 1 866 ? 26.643 -1.167 -25.916 1.00 89.62 866 SER A O 1
ATOM 6661 N N . GLY A 1 867 ? 25.133 -0.011 -24.713 1.00 91.56 867 GLY A N 1
ATOM 6662 C CA . GLY A 1 867 ? 24.504 0.629 -25.862 1.00 91.56 867 GLY A CA 1
ATOM 6663 C C . GLY A 1 867 ? 25.487 1.500 -26.631 1.00 91.56 867 GLY A C 1
ATOM 6664 O O . GLY A 1 867 ? 25.628 1.362 -27.843 1.00 91.56 867 GLY A O 1
ATOM 6665 N N . LEU A 1 868 ? 26.212 2.370 -25.934 1.00 91.12 868 LEU A N 1
ATOM 6666 C CA . LEU A 1 868 ? 27.183 3.259 -26.555 1.00 91.12 868 LEU A CA 1
ATOM 6667 C C . LEU A 1 868 ? 28.267 2.482 -27.319 1.00 91.12 868 LEU A C 1
ATOM 6669 O O . LEU A 1 868 ? 28.523 2.789 -28.483 1.00 91.12 868 LEU A O 1
ATOM 6673 N N . VAL A 1 869 ? 28.825 1.423 -26.719 1.00 94.12 869 VAL A N 1
ATOM 6674 C CA . VAL A 1 869 ? 29.805 0.541 -27.375 1.00 94.12 869 VAL A CA 1
ATOM 6675 C C . VAL A 1 869 ? 29.223 -0.059 -28.659 1.00 94.12 869 VAL A C 1
ATOM 6677 O O . VAL A 1 869 ? 29.834 0.089 -29.721 1.00 94.12 869 VAL A O 1
ATOM 6680 N N . ALA A 1 870 ? 28.017 -0.638 -28.607 1.00 94.06 870 ALA A N 1
ATOM 6681 C CA . ALA A 1 870 ? 27.338 -1.179 -29.788 1.00 94.06 870 ALA A CA 1
ATOM 6682 C C . ALA A 1 870 ? 27.118 -0.111 -30.881 1.00 94.06 870 ALA A C 1
ATOM 6684 O O . ALA A 1 870 ? 27.369 -0.365 -32.063 1.00 94.06 870 ALA A O 1
ATOM 6685 N N . GLY A 1 871 ? 26.722 1.102 -30.484 1.00 93.12 871 GLY A N 1
ATOM 6686 C CA . GLY A 1 871 ? 26.564 2.253 -31.372 1.00 93.12 871 GLY A CA 1
ATOM 6687 C C . GLY A 1 871 ? 27.873 2.687 -32.034 1.00 93.12 871 GLY A C 1
ATOM 6688 O O . GLY A 1 871 ? 27.898 2.925 -33.241 1.00 93.12 871 GLY A O 1
ATOM 6689 N N . THR A 1 872 ? 28.983 2.734 -31.288 1.00 92.06 872 THR A N 1
ATOM 6690 C CA . THR A 1 872 ? 30.296 3.083 -31.856 1.00 92.06 872 THR A CA 1
ATOM 6691 C C . THR A 1 872 ? 30.848 2.032 -32.799 1.00 92.06 872 THR A C 1
ATOM 6693 O O . THR A 1 872 ? 31.358 2.403 -33.852 1.00 92.06 872 THR A O 1
ATOM 6696 N N . CYS A 1 873 ? 30.717 0.739 -32.487 1.00 93.75 873 CYS A N 1
ATOM 6697 C CA . CYS A 1 873 ? 31.172 -0.325 -33.382 1.00 93.75 873 CYS A CA 1
ATOM 6698 C C . CYS A 1 873 ? 30.449 -0.252 -34.736 1.00 93.75 873 CYS A C 1
ATOM 6700 O O . CYS A 1 873 ? 31.095 -0.244 -35.787 1.00 93.75 873 CYS A O 1
ATOM 6702 N N . ALA A 1 874 ? 29.119 -0.116 -34.716 1.00 93.69 874 ALA A N 1
ATOM 6703 C CA . ALA A 1 874 ? 28.324 0.038 -35.932 1.00 93.69 874 ALA A CA 1
ATOM 6704 C C . ALA A 1 874 ? 28.606 1.370 -36.651 1.00 93.69 874 ALA A C 1
ATOM 6706 O O . ALA A 1 874 ? 28.729 1.403 -37.877 1.00 93.69 874 ALA A O 1
ATOM 6707 N N . GLY A 1 875 ? 28.767 2.464 -35.902 1.00 91.00 875 GLY A N 1
ATOM 6708 C CA . GLY A 1 875 ? 29.056 3.793 -36.438 1.00 91.00 875 GLY A CA 1
ATOM 6709 C C . GLY A 1 875 ? 30.425 3.897 -37.116 1.00 91.00 875 GLY A C 1
ATOM 6710 O O . GLY A 1 875 ? 30.518 4.477 -38.196 1.00 91.00 875 GLY A O 1
ATOM 6711 N N . ILE A 1 876 ? 31.477 3.301 -36.540 1.00 91.75 876 ILE A N 1
ATOM 6712 C CA . ILE A 1 876 ? 32.830 3.274 -37.126 1.00 91.75 876 ILE A CA 1
ATOM 6713 C C . ILE A 1 876 ? 32.821 2.502 -38.446 1.00 91.75 876 ILE A C 1
ATOM 6715 O O . ILE A 1 876 ? 33.358 2.990 -39.439 1.00 91.75 876 ILE A O 1
ATOM 6719 N N . TRP A 1 877 ? 32.165 1.339 -38.494 1.00 93.31 877 TRP A N 1
ATOM 6720 C CA . TRP A 1 877 ? 32.035 0.588 -39.743 1.00 93.31 877 TRP A CA 1
ATOM 6721 C C . TRP A 1 877 ? 31.228 1.384 -40.778 1.00 93.31 877 TRP A C 1
ATOM 6723 O O . TRP A 1 877 ? 31.663 1.555 -41.920 1.00 93.31 877 TRP A O 1
ATOM 6733 N N . THR A 1 878 ? 30.104 1.971 -40.364 1.00 92.19 878 THR A N 1
ATOM 6734 C CA . THR A 1 878 ? 29.285 2.815 -41.243 1.00 92.19 878 THR A CA 1
ATOM 6735 C C . THR A 1 878 ? 30.086 3.999 -41.776 1.00 92.19 878 THR A C 1
ATOM 6737 O O . THR A 1 878 ? 29.957 4.327 -42.944 1.00 92.19 878 THR A O 1
ATOM 6740 N N . ARG A 1 879 ? 30.983 4.601 -40.988 1.00 89.31 879 ARG A N 1
ATOM 6741 C CA . ARG A 1 879 ? 31.810 5.739 -41.419 1.00 89.31 879 ARG A CA 1
ATOM 6742 C C . ARG A 1 879 ? 32.723 5.398 -42.593 1.00 89.31 879 ARG A C 1
ATOM 6744 O O . ARG A 1 879 ? 32.953 6.257 -43.437 1.00 89.31 879 ARG A O 1
ATOM 6751 N N . ILE A 1 880 ? 33.231 4.168 -42.637 1.00 90.38 880 ILE A N 1
ATOM 6752 C CA . ILE A 1 880 ? 34.126 3.708 -43.705 1.00 90.38 880 ILE A CA 1
ATOM 6753 C C . ILE A 1 880 ? 33.362 3.562 -45.030 1.00 90.38 880 ILE A C 1
ATOM 6755 O O . ILE A 1 880 ? 33.921 3.848 -46.083 1.00 90.38 880 ILE A O 1
ATOM 6759 N N . LYS A 1 881 ? 32.093 3.134 -44.989 1.00 89.25 881 LYS A N 1
ATOM 6760 C CA . LYS A 1 881 ? 31.285 2.873 -46.195 1.00 89.25 881 LYS A CA 1
ATOM 6761 C C . LYS A 1 881 ? 30.346 4.021 -46.590 1.00 89.25 881 LYS A C 1
ATOM 6763 O O . LYS A 1 881 ? 30.225 4.336 -47.767 1.00 89.25 881 LYS A O 1
ATOM 6768 N N . HIS A 1 882 ? 29.676 4.631 -45.616 1.00 87.81 882 HIS A N 1
ATOM 6769 C CA . HIS A 1 882 ? 28.605 5.619 -45.775 1.00 87.81 882 HIS A CA 1
ATOM 6770 C C . HIS A 1 882 ? 28.700 6.721 -44.695 1.00 87.81 882 HIS A C 1
ATOM 6772 O O . HIS A 1 882 ? 27.949 6.691 -43.711 1.00 87.81 882 HIS A O 1
ATOM 6778 N N . PRO A 1 883 ? 29.595 7.715 -44.855 1.00 84.69 883 PRO A N 1
ATOM 6779 C CA . PRO A 1 883 ? 29.837 8.750 -43.844 1.00 84.69 883 PRO A CA 1
ATOM 6780 C C . PRO A 1 883 ? 28.585 9.573 -43.494 1.00 84.69 883 PRO A C 1
ATOM 6782 O O . PRO A 1 883 ? 28.415 9.968 -42.341 1.00 84.69 883 PRO A O 1
ATOM 6785 N N . ASP A 1 884 ? 27.664 9.745 -44.443 1.00 83.88 884 ASP A N 1
ATOM 6786 C CA . ASP A 1 884 ? 26.447 10.552 -44.269 1.00 83.88 884 ASP A CA 1
ATOM 6787 C C . ASP A 1 884 ? 25.383 9.861 -43.397 1.00 83.88 884 ASP A C 1
ATOM 6789 O O . ASP A 1 884 ? 24.446 10.493 -42.911 1.00 83.88 884 ASP A O 1
ATOM 6793 N N . ARG A 1 885 ? 25.509 8.544 -43.178 1.00 85.12 885 ARG A N 1
ATOM 6794 C CA . ARG A 1 885 ? 24.524 7.720 -42.449 1.00 85.12 885 ARG A CA 1
ATOM 6795 C C . ARG A 1 885 ? 24.976 7.314 -41.048 1.00 85.12 885 ARG A C 1
ATOM 6797 O O . ARG A 1 885 ? 24.214 6.681 -40.318 1.00 85.12 885 ARG A O 1
ATOM 6804 N N . VAL A 1 886 ? 26.178 7.723 -40.640 1.00 88.69 886 VAL A N 1
ATOM 6805 C CA . VAL A 1 886 ? 26.821 7.311 -39.380 1.00 88.69 886 VAL A CA 1
ATOM 6806 C C . VAL A 1 886 ? 25.963 7.614 -38.158 1.00 88.69 886 VAL A C 1
ATOM 6808 O O . VAL A 1 886 ? 25.795 6.746 -37.307 1.00 88.69 886 VAL A O 1
ATOM 6811 N N . MET A 1 887 ? 25.389 8.816 -38.067 1.00 85.75 887 MET A N 1
ATOM 6812 C CA . MET A 1 887 ? 24.623 9.219 -36.880 1.00 85.75 887 MET A CA 1
ATOM 6813 C C . MET A 1 887 ? 23.290 8.477 -36.760 1.00 85.75 887 MET A C 1
ATOM 6815 O O . MET A 1 887 ? 22.873 8.134 -35.654 1.00 85.75 887 MET A O 1
ATOM 6819 N N . MET A 1 888 ? 22.639 8.184 -37.888 1.00 88.69 888 MET A N 1
ATOM 6820 C CA . MET A 1 888 ? 21.390 7.420 -37.910 1.00 88.69 888 MET A CA 1
ATOM 6821 C C . MET A 1 888 ? 21.636 5.973 -37.478 1.00 88.69 888 MET A C 1
ATOM 6823 O O . MET A 1 888 ? 20.992 5.494 -36.545 1.00 88.69 888 MET A O 1
ATOM 6827 N N . VAL A 1 889 ? 22.607 5.298 -38.103 1.00 91.44 889 VAL A N 1
ATOM 6828 C CA . VAL A 1 889 ? 22.939 3.901 -37.782 1.00 91.44 889 VAL A CA 1
ATOM 6829 C C . VAL A 1 889 ? 23.503 3.795 -36.365 1.00 91.44 889 VAL A C 1
ATOM 6831 O O . VAL A 1 889 ? 23.016 2.998 -35.574 1.00 91.44 889 VAL A O 1
ATOM 6834 N N . GLY A 1 890 ? 24.441 4.664 -35.982 1.00 90.56 890 GLY A N 1
ATOM 6835 C CA . GLY A 1 890 ? 25.050 4.649 -34.651 1.00 90.56 890 GLY A CA 1
ATOM 6836 C C . GLY A 1 890 ? 24.048 4.862 -33.509 1.00 90.56 890 GLY A C 1
ATOM 6837 O O . GLY A 1 890 ? 24.070 4.114 -32.532 1.00 90.56 890 GLY A O 1
ATOM 6838 N N . SER A 1 891 ? 23.132 5.833 -33.627 1.00 87.44 891 SER A N 1
ATOM 6839 C CA . SER A 1 891 ? 22.127 6.103 -32.579 1.00 87.44 891 SER A CA 1
ATOM 6840 C C . SER A 1 891 ? 21.079 4.992 -32.447 1.00 87.44 891 SER A C 1
ATOM 6842 O O . SER A 1 891 ? 20.676 4.646 -31.337 1.00 87.44 891 SER A O 1
ATOM 6844 N N . THR A 1 892 ? 20.675 4.380 -33.561 1.00 90.38 892 THR A N 1
ATOM 6845 C CA . THR A 1 892 ? 19.721 3.259 -33.558 1.00 90.38 892 THR A CA 1
ATOM 6846 C C . THR A 1 892 ? 20.368 1.960 -33.062 1.00 90.38 892 THR A C 1
ATOM 6848 O O . THR A 1 892 ? 19.776 1.255 -32.245 1.00 90.38 892 THR A O 1
ATOM 6851 N N . SER A 1 893 ? 21.622 1.687 -33.437 1.00 94.00 893 SER A N 1
ATOM 6852 C CA . SER A 1 893 ? 22.429 0.589 -32.884 1.00 94.00 893 SER A CA 1
ATOM 6853 C C . SER A 1 893 ? 22.680 0.736 -31.380 1.00 94.00 893 SER A C 1
ATOM 6855 O O . SER A 1 893 ? 22.681 -0.265 -30.662 1.00 94.00 893 SER A O 1
ATOM 6857 N N . MET A 1 894 ? 22.827 1.971 -30.883 1.00 91.88 894 MET A N 1
ATOM 6858 C CA . MET A 1 894 ? 22.941 2.237 -29.448 1.00 91.88 894 MET A CA 1
ATOM 6859 C C . MET A 1 894 ? 21.695 1.783 -28.683 1.00 91.88 894 MET A C 1
ATOM 6861 O O . MET A 1 894 ? 21.811 1.106 -27.661 1.00 91.88 894 MET A O 1
ATOM 6865 N N . LEU A 1 895 ? 20.502 2.107 -29.193 1.00 89.12 895 LEU A N 1
ATOM 6866 C CA . LEU A 1 895 ? 19.235 1.681 -28.594 1.00 89.12 895 LEU A CA 1
ATOM 6867 C C . LEU A 1 895 ? 19.095 0.153 -28.563 1.00 89.12 895 LEU A C 1
ATOM 6869 O O . LEU A 1 895 ? 18.693 -0.395 -27.538 1.00 89.12 895 LEU A O 1
ATOM 6873 N N . MET A 1 896 ? 19.476 -0.538 -29.644 1.00 92.31 896 MET A N 1
ATOM 6874 C CA . MET A 1 896 ? 19.463 -2.006 -29.688 1.00 92.31 896 MET A CA 1
ATOM 6875 C C . MET A 1 896 ? 20.351 -2.615 -28.594 1.00 92.31 896 MET A C 1
ATOM 6877 O O . MET A 1 896 ? 19.911 -3.515 -27.878 1.00 92.31 896 MET A O 1
ATOM 6881 N N . GLY A 1 897 ? 21.571 -2.093 -28.426 1.00 92.25 897 GLY A N 1
ATOM 6882 C CA . GLY A 1 897 ? 22.487 -2.540 -27.375 1.00 92.25 897 GLY A CA 1
ATOM 6883 C C . GLY A 1 897 ? 21.933 -2.306 -25.966 1.00 92.25 897 GLY A C 1
ATOM 6884 O O . GLY A 1 897 ? 22.008 -3.203 -25.128 1.00 92.25 897 GLY A O 1
ATOM 6885 N N . MET A 1 898 ? 21.305 -1.149 -25.716 1.00 90.19 898 MET A N 1
ATOM 6886 C CA . MET A 1 898 ? 20.667 -0.863 -24.422 1.00 90.19 898 MET A CA 1
ATOM 6887 C C . MET A 1 898 ? 19.531 -1.842 -24.106 1.00 90.19 898 MET A C 1
ATOM 6889 O O . MET A 1 898 ? 19.421 -2.304 -22.976 1.00 90.19 898 MET A O 1
ATOM 6893 N N . ILE A 1 899 ? 18.688 -2.189 -25.081 1.00 91.50 899 ILE A N 1
ATOM 6894 C CA . ILE A 1 899 ? 17.553 -3.088 -24.823 1.00 91.50 899 ILE A CA 1
ATOM 6895 C C . ILE A 1 899 ? 18.032 -4.512 -24.515 1.00 91.50 899 ILE A C 1
ATOM 6897 O O . ILE A 1 899 ? 17.514 -5.135 -23.590 1.00 91.50 899 ILE A O 1
ATOM 6901 N N . LEU A 1 900 ? 19.045 -5.009 -25.231 1.00 92.31 900 LEU A N 1
ATOM 6902 C CA . LEU A 1 900 ? 19.611 -6.342 -24.987 1.00 92.31 900 LEU A CA 1
ATOM 6903 C C . LEU A 1 900 ? 20.229 -6.460 -23.588 1.00 92.31 900 LEU A C 1
ATOM 6905 O O . LEU A 1 900 ? 19.932 -7.405 -22.858 1.00 92.31 900 LEU A O 1
ATOM 6909 N N . VAL A 1 901 ? 21.043 -5.481 -23.181 1.00 91.25 901 VAL A N 1
ATOM 6910 C CA . VAL A 1 901 ? 21.641 -5.482 -21.836 1.00 91.25 901 VAL A CA 1
ATOM 6911 C C . VAL A 1 901 ? 20.594 -5.220 -20.750 1.00 91.25 901 VAL A C 1
ATOM 6913 O O . VAL A 1 901 ? 20.641 -5.846 -19.689 1.00 91.25 901 VAL A O 1
ATOM 6916 N N . GLY A 1 902 ? 19.607 -4.361 -21.010 1.00 89.69 902 GLY A N 1
ATOM 6917 C CA . GLY A 1 902 ? 18.488 -4.123 -20.099 1.00 89.69 902 GLY A CA 1
ATOM 6918 C C . GLY A 1 902 ? 17.692 -5.399 -19.811 1.00 89.69 902 GLY A C 1
ATOM 6919 O O . GLY A 1 902 ? 17.455 -5.721 -18.650 1.00 89.69 902 GLY A O 1
ATOM 6920 N N . LEU A 1 903 ? 17.359 -6.179 -20.846 1.00 90.88 903 LEU A N 1
ATOM 6921 C CA . LEU A 1 903 ? 16.670 -7.469 -20.698 1.00 90.88 903 LEU A CA 1
ATOM 6922 C C . LEU A 1 903 ? 17.485 -8.496 -19.917 1.00 90.88 903 LEU A C 1
ATOM 6924 O O . LEU A 1 903 ? 16.930 -9.241 -19.116 1.00 90.88 903 LEU A O 1
ATOM 6928 N N . ALA A 1 904 ? 18.797 -8.530 -20.123 1.00 89.81 904 ALA A N 1
ATOM 6929 C CA . ALA A 1 904 ? 19.670 -9.418 -19.372 1.00 89.81 904 ALA A CA 1
ATOM 6930 C C . ALA A 1 904 ? 19.695 -9.040 -17.881 1.00 89.81 904 ALA A C 1
ATOM 6932 O O . ALA A 1 904 ? 19.513 -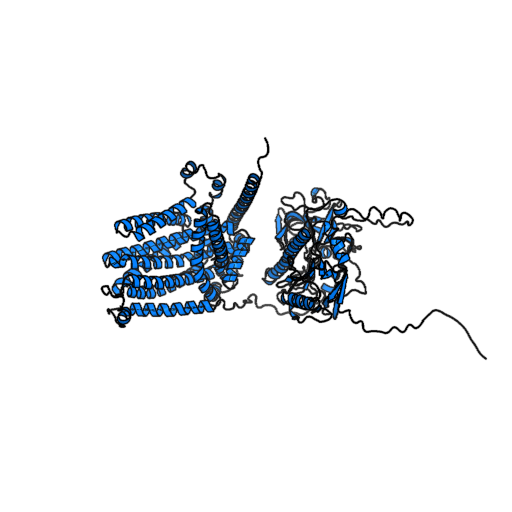9.884 -17.006 1.00 89.81 904 ALA A O 1
ATOM 6933 N N . THR A 1 905 ? 19.864 -7.753 -17.583 1.00 88.06 905 THR A N 1
ATOM 6934 C CA . THR A 1 905 ? 20.061 -7.254 -16.214 1.00 88.06 905 THR A CA 1
ATOM 6935 C C . THR A 1 905 ? 18.775 -7.094 -15.402 1.00 88.06 905 THR A C 1
ATOM 6937 O O . THR A 1 905 ? 18.843 -7.074 -14.169 1.00 88.06 905 THR A O 1
ATOM 6940 N N . VAL A 1 906 ? 17.600 -7.055 -16.048 1.00 91.19 906 VAL A N 1
ATOM 6941 C CA . VAL A 1 906 ? 16.307 -6.889 -15.362 1.00 91.19 906 VAL A CA 1
ATOM 6942 C C . VAL A 1 906 ? 16.049 -7.987 -14.333 1.00 91.19 906 VAL A C 1
ATOM 6944 O O . VAL A 1 906 ? 15.423 -7.716 -13.314 1.00 91.19 906 VAL A O 1
ATOM 6947 N N . VAL A 1 907 ? 16.568 -9.203 -14.530 1.00 92.12 907 VAL A N 1
ATOM 6948 C CA . VAL A 1 907 ? 16.407 -10.315 -13.576 1.00 92.12 907 VAL A CA 1
ATOM 6949 C C . VAL A 1 907 ? 16.955 -9.937 -12.196 1.00 92.12 907 VAL A C 1
ATOM 6951 O O . VAL A 1 907 ? 16.302 -10.170 -11.181 1.00 92.12 907 VAL A O 1
ATOM 6954 N N . VAL A 1 908 ? 18.117 -9.281 -12.160 1.00 90.69 908 VAL A N 1
ATOM 6955 C CA . VAL A 1 908 ? 18.740 -8.818 -10.913 1.00 90.69 908 VAL A CA 1
ATOM 6956 C C . VAL A 1 908 ? 17.976 -7.628 -10.336 1.00 90.69 908 VAL A C 1
ATOM 6958 O O . VAL A 1 908 ? 17.700 -7.620 -9.139 1.00 90.69 908 VAL A O 1
ATOM 6961 N N . GLU A 1 909 ? 17.560 -6.661 -11.168 1.00 90.56 909 GLU A N 1
ATOM 6962 C CA . GLU A 1 909 ? 16.730 -5.534 -10.698 1.00 90.56 909 GLU A CA 1
ATOM 6963 C C . GLU A 1 909 ? 15.413 -6.023 -10.070 1.00 90.56 909 GLU A C 1
ATOM 6965 O O . GLU A 1 909 ? 14.951 -5.454 -9.083 1.00 90.56 909 GLU A O 1
ATOM 6970 N N . SER A 1 910 ? 14.835 -7.096 -10.613 1.00 93.50 910 SER A N 1
ATOM 6971 C CA . SER A 1 910 ? 13.581 -7.691 -10.139 1.00 93.50 910 SER A CA 1
ATOM 6972 C C . SER A 1 910 ? 13.735 -8.385 -8.790 1.00 93.50 910 SER A C 1
ATOM 6974 O O . SER A 1 910 ? 12.836 -8.326 -7.956 1.00 93.50 910 SER A O 1
ATOM 6976 N N . ALA A 1 911 ? 14.883 -9.015 -8.534 1.00 93.12 911 ALA A N 1
ATOM 6977 C CA . ALA A 1 911 ? 15.180 -9.562 -7.215 1.00 93.12 911 ALA A CA 1
ATOM 6978 C C . ALA A 1 911 ? 15.335 -8.446 -6.172 1.00 93.12 911 ALA A C 1
ATOM 6980 O O . ALA A 1 911 ? 14.724 -8.529 -5.110 1.00 93.12 911 ALA A O 1
ATOM 6981 N N . VAL A 1 912 ? 16.052 -7.364 -6.508 1.00 93.56 912 VAL A N 1
ATOM 6982 C CA . VAL A 1 912 ? 16.213 -6.199 -5.618 1.00 93.56 912 VAL A CA 1
ATOM 6983 C C . VAL A 1 912 ? 14.855 -5.596 -5.241 1.00 93.56 912 VAL A C 1
ATOM 6985 O O . VAL A 1 912 ? 14.576 -5.378 -4.065 1.00 93.56 912 VAL A O 1
ATOM 6988 N N . THR A 1 913 ? 13.981 -5.334 -6.220 1.00 93.06 913 THR A N 1
ATOM 6989 C CA . THR A 1 913 ? 12.651 -4.757 -5.945 1.00 93.06 913 THR A CA 1
ATOM 6990 C C . THR A 1 913 ? 11.773 -5.676 -5.113 1.00 93.06 913 THR A C 1
ATOM 6992 O O . THR A 1 913 ? 11.036 -5.190 -4.258 1.00 93.06 913 THR A O 1
ATOM 6995 N N . SER A 1 914 ? 11.855 -6.984 -5.354 1.00 94.25 914 SER A N 1
ATOM 6996 C CA . SER A 1 914 ? 11.068 -7.974 -4.621 1.00 94.25 914 SER A CA 1
ATOM 6997 C C . SER A 1 914 ? 11.530 -8.088 -3.176 1.00 94.25 914 SER A C 1
ATOM 6999 O O . SER A 1 914 ? 10.683 -8.131 -2.297 1.00 94.25 914 SER A O 1
ATOM 7001 N N . ILE A 1 915 ? 12.842 -8.039 -2.915 1.00 93.69 915 ILE A N 1
ATOM 7002 C CA . ILE A 1 915 ? 13.400 -8.021 -1.555 1.00 93.69 915 ILE A CA 1
ATOM 7003 C C . ILE A 1 915 ? 12.865 -6.828 -0.759 1.00 93.69 915 ILE A C 1
ATOM 7005 O O . ILE A 1 915 ? 12.445 -7.014 0.375 1.00 93.69 915 ILE A O 1
ATOM 7009 N N . TYR A 1 916 ? 12.825 -5.624 -1.342 1.00 93.94 916 TYR A N 1
ATOM 7010 C CA . TYR A 1 916 ? 12.285 -4.452 -0.641 1.00 93.94 916 TYR A CA 1
ATOM 7011 C C . TYR A 1 916 ? 10.795 -4.568 -0.328 1.00 93.94 916 TYR A C 1
ATOM 7013 O O . TYR A 1 916 ? 10.379 -4.145 0.744 1.00 93.94 916 TYR A O 1
ATOM 7021 N N . ILE A 1 917 ? 9.998 -5.121 -1.247 1.00 92.81 917 ILE A N 1
ATOM 7022 C CA . ILE A 1 917 ? 8.573 -5.356 -0.993 1.00 92.81 917 ILE A CA 1
ATOM 7023 C C . ILE A 1 917 ? 8.392 -6.438 0.070 1.00 92.81 917 ILE A C 1
ATOM 7025 O O . ILE A 1 917 ? 7.650 -6.205 1.007 1.00 92.81 917 ILE A O 1
ATOM 7029 N N . CYS A 1 918 ? 9.114 -7.558 -0.010 1.00 90.06 918 CYS A N 1
ATOM 7030 C CA . CYS A 1 918 ? 9.028 -8.619 0.997 1.00 90.06 918 CYS A CA 1
ATOM 7031 C C . CYS A 1 918 ? 9.446 -8.108 2.376 1.00 90.06 918 CYS A C 1
ATOM 7033 O O . CYS A 1 918 ? 8.756 -8.371 3.342 1.00 90.06 918 CYS A O 1
ATOM 7035 N N . TYR A 1 919 ? 10.529 -7.331 2.458 1.00 92.25 919 TYR A N 1
ATOM 7036 C CA . TYR A 1 919 ? 10.975 -6.723 3.710 1.00 92.25 919 TYR A CA 1
ATOM 7037 C C . TYR A 1 919 ? 9.951 -5.736 4.289 1.00 92.25 919 TYR A C 1
ATOM 7039 O O . TYR A 1 919 ? 9.857 -5.604 5.503 1.00 92.25 919 TYR A O 1
ATOM 7047 N N . ALA A 1 920 ? 9.214 -5.026 3.431 1.00 87.94 920 ALA A N 1
ATOM 7048 C CA . ALA A 1 920 ? 8.167 -4.107 3.861 1.00 87.94 920 ALA A CA 1
ATOM 7049 C C . ALA A 1 920 ? 6.859 -4.829 4.241 1.00 87.94 920 ALA A C 1
ATOM 7051 O O . ALA A 1 920 ? 6.167 -4.357 5.130 1.00 87.94 920 ALA A O 1
ATOM 7052 N N . GLU A 1 921 ? 6.509 -5.938 3.578 1.00 84.31 921 GLU A N 1
ATOM 7053 C CA . GLU A 1 921 ? 5.321 -6.743 3.910 1.00 84.31 921 GLU A CA 1
ATOM 7054 C C . GLU A 1 921 ? 5.532 -7.582 5.172 1.00 84.31 921 GLU A C 1
ATOM 7056 O O . GLU A 1 921 ? 4.696 -7.552 6.067 1.00 84.31 921 GLU A O 1
ATOM 7061 N N . ASP A 1 922 ? 6.643 -8.316 5.237 1.00 82.69 922 ASP A N 1
ATOM 7062 C CA . ASP A 1 922 ? 7.007 -9.157 6.371 1.00 82.69 922 ASP A CA 1
ATOM 7063 C C . ASP A 1 922 ? 8.547 -9.290 6.469 1.00 82.69 922 ASP A C 1
ATOM 7065 O O . ASP A 1 922 ? 9.169 -10.071 5.728 1.00 82.69 922 ASP A O 1
ATOM 7069 N N . PRO A 1 923 ? 9.202 -8.548 7.384 1.00 84.50 923 PRO A N 1
ATOM 7070 C CA . PRO A 1 923 ? 10.650 -8.620 7.575 1.00 84.50 923 PRO A CA 1
ATOM 7071 C C . PRO A 1 923 ? 11.156 -10.024 7.951 1.00 84.50 923 PRO A C 1
ATOM 7073 O O . PRO A 1 923 ? 12.307 -10.359 7.632 1.00 84.50 923 PRO A O 1
ATOM 7076 N N . VAL A 1 924 ? 10.312 -10.867 8.562 1.00 81.38 924 VAL A N 1
ATOM 7077 C CA . VAL A 1 924 ? 10.665 -12.222 9.017 1.00 81.38 924 VAL A CA 1
ATOM 7078 C C . VAL A 1 924 ? 10.997 -13.134 7.833 1.00 81.38 924 VAL A C 1
ATOM 7080 O O . VAL A 1 924 ? 11.856 -14.013 7.944 1.00 81.38 924 VAL A O 1
ATOM 7083 N N . LEU A 1 925 ? 10.417 -12.884 6.654 1.00 83.44 925 LEU A N 1
ATOM 7084 C CA . LEU A 1 925 ? 10.748 -13.609 5.421 1.00 83.44 925 LEU A CA 1
ATOM 7085 C C . LEU A 1 925 ? 12.224 -13.450 5.034 1.00 83.44 925 LEU A C 1
ATOM 7087 O O . LEU A 1 925 ? 12.886 -14.415 4.641 1.00 83.44 925 LEU A O 1
ATOM 7091 N N . ILE A 1 926 ? 12.760 -12.232 5.162 1.00 87.75 926 ILE A N 1
ATOM 7092 C CA . ILE A 1 926 ? 14.173 -11.954 4.884 1.00 87.75 926 ILE A CA 1
ATOM 7093 C C . ILE A 1 926 ? 15.053 -12.489 6.012 1.00 87.75 926 ILE A C 1
ATOM 7095 O O . ILE A 1 926 ? 16.116 -13.033 5.726 1.00 87.75 926 ILE A O 1
ATOM 7099 N N . GLN A 1 927 ? 14.607 -12.399 7.268 1.00 87.50 927 GLN A N 1
ATOM 7100 C CA . GLN A 1 927 ? 15.324 -12.954 8.418 1.00 87.50 927 GLN A CA 1
ATOM 7101 C C . GLN A 1 927 ? 15.502 -14.476 8.309 1.00 87.50 927 GLN A C 1
ATOM 7103 O O . GLN A 1 927 ? 16.604 -14.980 8.528 1.00 87.50 927 GLN A O 1
ATOM 7108 N N . ARG A 1 928 ? 14.448 -15.204 7.912 1.00 83.31 928 ARG A N 1
ATOM 7109 C CA . ARG A 1 928 ? 14.483 -16.659 7.690 1.00 83.31 928 ARG A CA 1
ATOM 7110 C C . ARG A 1 928 ? 15.433 -17.043 6.558 1.00 83.31 928 ARG A C 1
ATOM 7112 O O . ARG A 1 928 ? 16.107 -18.065 6.645 1.00 83.31 928 ARG A O 1
ATOM 7119 N N . TRP A 1 929 ? 15.473 -16.242 5.498 1.00 86.56 929 TRP A N 1
ATOM 7120 C CA . TRP A 1 929 ? 16.328 -16.499 4.344 1.00 86.56 929 TRP A CA 1
ATOM 7121 C C . TRP A 1 929 ? 17.803 -16.131 4.588 1.00 86.56 929 TRP A C 1
ATOM 7123 O O . TRP A 1 929 ? 18.702 -16.881 4.203 1.00 86.56 929 TRP A O 1
ATOM 7133 N N . ASP A 1 930 ? 18.066 -14.976 5.207 1.00 88.00 930 ASP A N 1
ATOM 7134 C CA . ASP A 1 930 ? 19.408 -14.449 5.469 1.00 88.00 930 ASP A CA 1
ATOM 7135 C C . ASP A 1 930 ? 19.401 -13.457 6.652 1.00 88.00 930 ASP A C 1
ATOM 7137 O O . ASP A 1 930 ? 19.311 -12.237 6.481 1.00 88.00 930 ASP A O 1
ATOM 7141 N N . ALA A 1 931 ? 19.521 -13.987 7.873 1.00 87.88 931 ALA A N 1
ATOM 7142 C CA . ALA A 1 931 ? 19.492 -13.201 9.110 1.00 87.88 931 ALA A CA 1
ATOM 7143 C C . ALA A 1 931 ? 20.588 -12.116 9.180 1.00 87.88 931 ALA A C 1
ATOM 7145 O O . ALA A 1 931 ? 20.360 -11.022 9.695 1.00 87.88 931 ALA A O 1
ATOM 7146 N N . GLU A 1 932 ? 21.776 -12.382 8.625 1.00 90.31 932 GLU A N 1
ATOM 7147 C CA . GLU A 1 932 ? 22.871 -11.403 8.588 1.00 90.31 932 GLU A CA 1
ATOM 7148 C C . GLU A 1 932 ? 22.512 -10.206 7.694 1.00 90.31 932 GLU A C 1
ATOM 7150 O O . GLU A 1 932 ? 22.796 -9.051 8.023 1.00 90.31 932 GLU A O 1
ATOM 7155 N N . PHE A 1 933 ? 21.881 -10.477 6.550 1.00 91.88 933 PHE A N 1
ATOM 7156 C CA . PHE A 1 933 ? 21.397 -9.438 5.650 1.00 91.88 933 PHE A CA 1
ATOM 7157 C C . PHE A 1 933 ? 20.235 -8.646 6.259 1.00 91.88 933 PHE A C 1
ATOM 7159 O O . PHE A 1 933 ? 20.237 -7.417 6.163 1.00 91.88 933 PHE A O 1
ATOM 7166 N N . PHE A 1 934 ? 19.305 -9.326 6.936 1.00 92.19 934 PHE A N 1
ATOM 7167 C CA . PHE A 1 934 ? 18.209 -8.699 7.674 1.00 92.19 934 PHE A CA 1
ATOM 7168 C C . PHE A 1 934 ? 18.717 -7.682 8.707 1.00 92.19 934 PHE A C 1
ATOM 7170 O O . PHE A 1 934 ? 18.321 -6.518 8.659 1.00 92.19 934 PHE A O 1
ATOM 7177 N N . ASN A 1 935 ? 19.664 -8.077 9.566 1.00 89.38 935 ASN A N 1
ATOM 7178 C CA . ASN A 1 935 ? 20.218 -7.195 10.601 1.00 89.38 935 ASN A CA 1
ATOM 7179 C C . ASN A 1 935 ? 20.817 -5.914 10.002 1.00 89.38 935 ASN A C 1
ATOM 7181 O O . ASN A 1 935 ? 20.550 -4.815 10.483 1.00 89.38 935 ASN A O 1
ATOM 7185 N N . LYS A 1 936 ? 21.558 -6.037 8.893 1.00 88.12 936 LYS A N 1
ATOM 7186 C CA . LYS A 1 936 ? 22.144 -4.886 8.184 1.00 88.12 936 LYS A CA 1
ATOM 7187 C C . LYS A 1 936 ? 21.087 -3.980 7.544 1.00 88.12 936 LYS A C 1
ATOM 7189 O O . LYS A 1 936 ? 21.287 -2.768 7.484 1.00 88.12 936 LYS A O 1
ATOM 7194 N N . MET A 1 937 ? 19.984 -4.538 7.039 1.00 88.56 937 MET A N 1
ATOM 7195 C CA . MET A 1 937 ? 18.863 -3.743 6.522 1.00 88.56 937 MET A CA 1
ATOM 7196 C C . MET A 1 937 ? 18.135 -2.993 7.641 1.00 88.56 937 MET A C 1
ATOM 7198 O O . MET A 1 937 ? 17.864 -1.801 7.483 1.00 88.56 937 MET A O 1
ATOM 7202 N N . SER A 1 938 ? 17.869 -3.669 8.761 1.00 88.56 938 SER A N 1
ATOM 7203 C CA . SER A 1 938 ? 17.184 -3.101 9.925 1.00 88.56 938 SER A CA 1
ATOM 7204 C C . SER A 1 938 ? 17.998 -1.982 10.576 1.00 88.56 938 SER A C 1
ATOM 7206 O O . SER A 1 938 ? 17.498 -0.868 10.736 1.00 88.56 938 SER A O 1
ATOM 7208 N N . GLU A 1 939 ? 19.293 -2.212 10.821 1.00 87.31 939 GLU A N 1
ATOM 7209 C CA . GLU A 1 939 ? 20.205 -1.203 11.371 1.00 87.31 939 GLU A CA 1
ATOM 7210 C C . GLU A 1 939 ? 20.242 0.057 10.493 1.00 87.31 939 GLU A C 1
ATOM 7212 O O . GLU A 1 939 ? 20.096 1.184 10.978 1.00 87.31 939 GLU A O 1
ATOM 7217 N N . MET A 1 940 ? 20.370 -0.124 9.174 1.00 83.25 940 MET A N 1
ATOM 7218 C CA . MET A 1 940 ? 20.400 0.996 8.239 1.00 83.25 940 MET A CA 1
ATOM 7219 C C . MET A 1 940 ? 19.077 1.764 8.181 1.00 83.25 940 MET A C 1
ATOM 7221 O O . MET A 1 940 ? 19.091 2.986 8.009 1.00 83.25 940 MET A O 1
ATOM 7225 N N . LEU A 1 941 ? 17.938 1.078 8.300 1.00 85.81 941 LEU A N 1
ATOM 7226 C CA . LEU A 1 941 ? 16.627 1.720 8.354 1.00 85.81 941 LEU A CA 1
ATOM 7227 C C . LEU A 1 941 ? 16.473 2.531 9.648 1.00 85.81 941 LEU A C 1
ATOM 7229 O O . LEU A 1 941 ? 16.115 3.710 9.585 1.00 85.81 941 LEU A O 1
ATOM 7233 N N . HIS A 1 942 ? 16.824 1.943 10.792 1.00 82.31 942 HIS A N 1
ATOM 7234 C CA . HIS A 1 942 ? 16.730 2.583 12.103 1.00 82.31 942 HIS A CA 1
ATOM 7235 C C . HIS A 1 942 ? 17.566 3.871 12.175 1.00 82.31 942 HIS A C 1
ATOM 7237 O O . HIS A 1 942 ? 17.036 4.943 12.479 1.00 82.31 942 HIS A O 1
ATOM 7243 N N . GLN A 1 943 ? 18.837 3.815 11.753 1.00 79.69 943 GLN A N 1
ATOM 7244 C CA . GLN A 1 943 ? 19.715 4.994 11.672 1.00 79.69 943 GLN A CA 1
ATOM 7245 C C . GLN A 1 943 ? 19.102 6.128 10.828 1.00 79.69 943 GLN A C 1
ATOM 7247 O O . GLN A 1 943 ? 19.288 7.317 11.105 1.00 79.69 943 GLN A O 1
ATOM 7252 N N . ARG A 1 944 ? 18.355 5.790 9.769 1.00 76.75 944 ARG A N 1
ATOM 7253 C CA . ARG A 1 944 ? 17.764 6.778 8.853 1.00 76.75 944 ARG A CA 1
ATOM 7254 C C . ARG A 1 944 ? 16.502 7.412 9.399 1.00 76.75 944 ARG A C 1
ATOM 7256 O O . ARG A 1 944 ? 16.309 8.613 9.189 1.00 76.75 944 ARG A O 1
ATOM 7263 N N . LEU A 1 945 ? 15.666 6.637 10.076 1.00 74.94 945 LEU A N 1
ATOM 7264 C CA . LEU A 1 945 ? 14.481 7.162 10.743 1.00 74.94 945 LEU A CA 1
ATOM 7265 C C . LEU A 1 945 ? 14.892 8.128 11.864 1.00 74.94 945 LEU A C 1
ATOM 7267 O O . LEU A 1 945 ? 14.403 9.259 11.893 1.00 74.94 945 LEU A O 1
ATOM 7271 N N . GLN A 1 946 ? 15.910 7.775 12.658 1.00 73.50 946 GLN A N 1
ATOM 7272 C CA . GLN A 1 946 ? 16.502 8.668 13.664 1.00 73.50 946 GLN A CA 1
ATOM 7273 C C . GLN A 1 946 ? 17.073 9.963 13.056 1.00 73.50 946 GLN A C 1
ATOM 7275 O O . GLN A 1 946 ? 16.850 11.066 13.565 1.00 73.50 946 GLN A O 1
ATOM 7280 N N . HIS A 1 947 ? 17.769 9.875 11.917 1.00 66.50 947 HIS A N 1
ATOM 7281 C CA . HIS A 1 947 ? 18.287 11.063 11.231 1.00 66.50 947 HIS A CA 1
ATOM 7282 C C . HIS A 1 947 ? 17.174 11.966 10.667 1.00 66.50 947 HIS A C 1
ATOM 7284 O O . HIS A 1 947 ? 17.283 13.192 10.704 1.00 66.50 947 HIS A O 1
ATOM 7290 N N . ARG A 1 948 ? 16.085 11.389 10.141 1.00 63.47 948 ARG A N 1
ATOM 7291 C CA . ARG A 1 948 ? 14.926 12.172 9.678 1.00 63.47 948 ARG A CA 1
ATOM 7292 C C . ARG A 1 948 ? 14.228 12.877 10.838 1.00 63.47 948 ARG A C 1
ATOM 7294 O O . ARG A 1 948 ? 13.898 14.051 10.684 1.00 63.47 948 ARG A O 1
ATOM 7301 N N . SER A 1 949 ? 14.062 12.183 11.964 1.00 68.75 949 SER A N 1
ATOM 7302 C CA . SER A 1 949 ? 13.483 12.736 13.191 1.00 68.75 949 SER A CA 1
ATOM 7303 C C . SER A 1 949 ? 14.309 13.921 13.708 1.00 68.75 949 SER A C 1
ATOM 7305 O O . SER A 1 949 ? 13.799 15.037 13.778 1.00 68.75 949 SER A O 1
ATOM 7307 N N . SER A 1 950 ? 15.624 13.749 13.900 1.00 63.66 950 SER A N 1
ATOM 7308 C CA . SER A 1 950 ? 16.505 14.833 14.378 1.00 63.66 950 SER A CA 1
ATOM 7309 C C . SER A 1 950 ? 16.537 16.054 13.450 1.00 63.66 950 SER A C 1
ATOM 7311 O O . SER A 1 950 ? 16.540 17.196 13.916 1.00 63.66 950 SER A O 1
ATOM 7313 N N . ARG A 1 951 ? 16.498 15.844 12.127 1.00 54.59 951 ARG A N 1
ATOM 7314 C CA . ARG A 1 951 ? 16.424 16.943 11.153 1.00 54.59 951 ARG A CA 1
ATOM 7315 C C . ARG A 1 951 ? 15.078 17.668 11.193 1.00 54.59 951 ARG A C 1
ATOM 7317 O O . ARG A 1 951 ? 15.051 18.881 11.002 1.00 54.59 951 ARG A O 1
ATOM 7324 N N . ALA A 1 952 ? 13.973 16.955 11.413 1.00 52.88 952 ALA A N 1
ATOM 7325 C CA . ALA A 1 952 ? 12.664 17.580 11.585 1.00 52.88 952 ALA A CA 1
ATOM 7326 C C . ALA A 1 952 ? 12.666 18.476 12.831 1.00 52.88 952 ALA A C 1
ATOM 7328 O O . ALA A 1 952 ? 12.298 19.645 12.726 1.00 52.88 952 ALA A O 1
ATOM 7329 N N . THR A 1 953 ? 13.200 17.981 13.952 1.00 60.06 953 THR A N 1
ATOM 7330 C CA . THR A 1 953 ? 13.352 18.748 15.196 1.00 60.06 953 THR A CA 1
ATOM 7331 C C . THR A 1 953 ? 14.168 20.024 14.981 1.00 60.06 953 THR A C 1
ATOM 7333 O O . THR A 1 953 ? 13.690 21.099 15.321 1.00 60.06 953 THR A O 1
ATOM 7336 N N . GLN A 1 954 ? 15.330 19.953 14.316 1.00 55.31 954 GLN A N 1
ATOM 7337 C CA . GLN A 1 954 ? 16.157 21.137 14.019 1.00 55.31 954 GLN A CA 1
ATOM 7338 C C . GLN A 1 954 ? 15.446 22.183 13.145 1.00 55.31 954 GLN A C 1
ATOM 7340 O O . GLN A 1 954 ? 15.582 23.385 13.377 1.00 55.31 954 GLN A O 1
ATOM 7345 N N . VAL A 1 955 ? 14.678 21.746 12.139 1.00 53.91 955 VAL A N 1
ATOM 7346 C CA . VAL A 1 955 ? 13.898 22.660 11.289 1.00 53.91 955 VAL A CA 1
ATOM 7347 C C . VAL A 1 955 ? 12.802 23.345 12.105 1.00 53.91 955 VAL A C 1
ATOM 7349 O O . VAL A 1 955 ? 12.622 24.554 11.962 1.00 53.91 955 VAL A O 1
ATOM 7352 N N . PHE A 1 956 ? 12.121 22.616 12.994 1.00 49.31 956 PHE A N 1
ATOM 7353 C CA . PHE A 1 956 ? 11.148 23.202 13.915 1.00 49.31 956 PHE A CA 1
ATOM 7354 C C . PHE A 1 956 ? 11.795 24.229 14.856 1.00 49.31 956 PHE A C 1
ATOM 7356 O O . PHE A 1 956 ? 11.275 25.338 14.955 1.00 49.31 956 PHE A O 1
ATOM 7363 N N . THR A 1 957 ? 12.954 23.934 15.456 1.00 52.09 957 THR A N 1
ATOM 7364 C CA . THR A 1 957 ? 13.664 24.869 16.352 1.00 52.09 957 THR A CA 1
ATOM 7365 C C . THR A 1 957 ? 14.089 26.151 15.627 1.00 52.09 957 THR A C 1
ATOM 7367 O O . THR A 1 957 ? 13.780 27.247 16.079 1.00 52.09 957 THR A O 1
ATOM 7370 N N . SER A 1 958 ? 14.674 26.036 14.427 1.00 50.84 958 SER A N 1
ATOM 7371 C CA . SER A 1 958 ? 15.091 27.207 13.630 1.00 50.84 958 SER A CA 1
ATOM 7372 C C . SER A 1 958 ? 13.929 28.112 13.180 1.00 50.84 958 SER A C 1
ATOM 7374 O O . SER A 1 958 ? 14.107 29.309 12.935 1.00 50.84 958 SER A O 1
ATOM 7376 N N . ARG A 1 959 ? 12.717 27.552 13.069 1.00 47.81 959 ARG A N 1
ATOM 7377 C CA . ARG A 1 959 ? 11.501 28.296 12.713 1.00 47.81 959 ARG A CA 1
ATOM 7378 C C . ARG A 1 959 ? 10.909 29.045 13.910 1.00 47.81 959 ARG A C 1
ATOM 7380 O O . ARG A 1 959 ? 10.287 30.082 13.707 1.00 47.81 959 ARG A O 1
ATOM 7387 N N . PHE A 1 960 ? 11.130 28.543 15.125 1.00 52.22 960 PHE A N 1
ATOM 7388 C CA . PHE A 1 960 ? 10.785 29.235 16.367 1.00 52.22 960 PHE A CA 1
ATOM 7389 C C . PHE A 1 960 ? 11.743 30.402 16.648 1.00 52.22 960 PHE A C 1
ATOM 7391 O O . PHE A 1 960 ? 11.271 31.503 16.920 1.00 52.22 960 PHE A O 1
ATOM 7398 N N . ASP A 1 961 ? 13.053 30.211 16.459 1.00 49.22 961 ASP A N 1
ATOM 7399 C CA . ASP A 1 961 ? 14.060 31.267 16.684 1.00 49.22 961 ASP A CA 1
ATOM 7400 C C . ASP A 1 961 ? 13.930 32.452 15.709 1.00 49.22 961 ASP A C 1
ATOM 7402 O O . ASP A 1 961 ? 14.316 33.576 16.017 1.00 49.22 961 ASP A O 1
ATOM 7406 N N . SER A 1 962 ? 13.346 32.230 14.526 1.00 51.69 962 SER A N 1
ATOM 7407 C CA . SER A 1 962 ? 13.070 33.290 13.543 1.00 51.69 962 SER A CA 1
ATOM 7408 C C . SER A 1 962 ? 11.739 34.024 13.761 1.00 51.69 962 SER A C 1
ATOM 7410 O O . SER A 1 962 ? 11.461 34.991 13.050 1.00 51.69 962 SER A O 1
ATOM 7412 N N . GLN A 1 963 ? 10.917 33.593 14.726 1.00 47.25 963 GLN A N 1
ATOM 7413 C CA . GLN A 1 963 ? 9.637 34.226 15.074 1.00 47.25 963 GLN A CA 1
ATOM 7414 C C . GLN A 1 963 ? 9.651 34.977 16.411 1.00 47.25 963 GLN A C 1
ATOM 7416 O O . GLN A 1 963 ? 8.665 35.638 16.735 1.00 47.25 963 GLN A O 1
ATOM 7421 N N . THR A 1 964 ? 10.750 34.945 17.164 1.00 38.72 964 THR A N 1
ATOM 7422 C CA . THR A 1 964 ? 10.962 35.814 18.328 1.00 38.72 964 THR A CA 1
ATOM 7423 C C . THR A 1 964 ? 11.507 37.178 17.888 1.00 38.72 964 THR A C 1
ATOM 7425 O O . THR A 1 964 ? 12.633 37.237 17.396 1.00 38.72 964 THR A O 1
ATOM 7428 N N . PRO A 1 965 ? 10.765 38.292 18.054 1.00 42.03 965 PRO A N 1
ATOM 7429 C CA . PRO A 1 965 ? 11.340 39.624 17.921 1.00 42.03 965 PRO A CA 1
ATOM 7430 C C . PRO A 1 965 ? 12.269 39.872 19.114 1.00 42.03 965 PRO A C 1
ATOM 7432 O O . PRO A 1 965 ? 11.833 39.774 20.263 1.00 42.03 965 PRO A O 1
ATOM 7435 N N . GLU A 1 966 ? 13.533 40.205 18.849 1.00 47.03 966 GLU A N 1
ATOM 7436 C CA . GLU A 1 966 ? 14.436 40.794 19.843 1.00 47.03 966 GLU A CA 1
ATOM 7437 C C . GLU A 1 966 ? 13.819 42.098 20.369 1.00 47.03 966 GLU A C 1
ATOM 7439 O O . GLU A 1 966 ? 13.876 43.137 19.719 1.00 47.03 966 GLU A O 1
ATOM 7444 N N . ASN A 1 967 ? 13.219 42.035 21.557 1.00 42.91 967 ASN A N 1
ATOM 7445 C CA . ASN A 1 967 ? 12.874 43.195 22.372 1.00 42.91 967 ASN A CA 1
ATOM 7446 C C . ASN A 1 967 ? 13.510 43.021 23.753 1.00 42.91 967 ASN A C 1
ATOM 7448 O O . ASN A 1 967 ? 12.866 42.519 24.667 1.00 42.91 967 ASN A O 1
ATOM 7452 N N . THR A 1 968 ? 14.773 43.433 23.854 1.00 42.12 968 THR A N 1
ATOM 7453 C CA . THR A 1 968 ? 15.505 43.930 25.040 1.00 42.12 968 THR A CA 1
ATOM 7454 C C . THR A 1 968 ? 16.911 44.235 24.513 1.00 42.12 968 THR A C 1
ATOM 7456 O O . THR A 1 968 ? 17.591 43.309 24.082 1.00 42.12 968 THR A O 1
ATOM 7459 N N . VAL A 1 969 ? 17.351 45.486 24.365 1.00 38.66 969 VAL A N 1
ATOM 7460 C CA . VAL A 1 969 ? 17.609 46.514 25.394 1.00 38.66 969 VAL A CA 1
ATOM 7461 C C . VAL A 1 969 ? 17.329 47.911 24.850 1.00 38.66 969 VAL A C 1
ATOM 7463 O O . VAL A 1 969 ? 17.660 48.151 23.667 1.00 38.66 969 VAL A O 1
#

Radius of gyration: 36.81 Å; chains: 1; bounding box: 125×83×117 Å

Foldseek 3Di:
DDYDDDDDDDDDDDDPDPPDPPPPFQWAKFQLQVQLVLQVPLQDLDDPVVVVPPPPDDDDDDDPDDDDFQCSNPDDDPDDGLQRLLQLQLLLLVQQLVQLQVVLVVLLVPPDPPDDDDDDDDDDDPPPPKAKWKKDFCSNQSYLFIWTWKFWAVVTDTFTAGEKLQDQAAAFEEPPAPADDDAQGDGHYLVVHPQKFFAFCPDPLLSQAPDWDHDPRGIWHWDARSSRKIFTDTWTWIWMHHDPDDIDGRQTHHHGRHTDDDPRHGRYHQQCFQGCNHPCNSNVFQKWKWAAADNSDSDMTMIITNDDDDPPDQDFDFDDQPRDRGFTFTAWQFKDWSNHTFPDDSVQQDQDPSRWEHETEISNNNFWAGAAVRLVRVVVSQCVFCVVFAWDQADNQFRTKGQCQPPSMDMGGWMWIAHPVRTIGIFHPCLQWHDSGSRSMTTGRYGYDNIYIYHYNSRSHRHMDMDRSVVVPDDDDDDDDDDDDPPPPPDQAAFLVVLVVVLVVLCVVLLVLLQCLLVLQAVHQGNPVCVVVQVVFFDDDFDGLVVQLVLLVLLLVLLQVLLVVLLVCLLPPLLVLLVCLLVLLLVVLQVVLVVCVVVVVPVSNVVSVVVSVVSVVVCCVQPVPPPVVVVVPVPDDPLVVVPHPCLSVLLSLLSNVLSVLLVLCVVLVVVLVVLLVVLVVVSSSLSSSLSSLLRDRGPPVVSVVVLVVSLLSNQLVLLLSLLLSLLLLLLVLVQCLVQLHPPRPPRDPPSSVVLNCLSVGRCSSLSSVLSNQLVVLVVLQVVLVVVVVPDPDDPVVVVVSVVSNVVSVVSQLQHDSLLSSQCSHPVDHSRVSSNVLVVLCVVQVLVLVVVSHCNVVSLQSSLQSQLQVSLVSSLVVCCVPPVPCSVVSSNSSSSSSSSSSSSSCSSSVSSSSSLSSCCSVPLVSVCSNPVPSSVVSVVVSVVRVVSVVVVVVVVVVVVVVVPDDDDDD

InterPro domains:
  IPR007603 Choline transporter-like [PF04515] (632-923)
  IPR007603 Choline transporter-like [PTHR12385] (483-952)
  IPR021109 Aspartic peptidase domain superfamily [G3DSA:2.40.70.10] (123-306)
  IPR021109 Aspartic peptidase domain superfamily [G3DSA:2.40.70.10] (308-478)
  IPR021109 Aspartic peptidase domain superfamily [SSF50630] (140-469)
  IPR032799 Xylanase inhibitor, C-terminal [PF14541] (328-470)
  IPR032861 Xylanase inhibitor, N-terminal [PF14543] (146-307)
  IPR033121 Peptidase family A1 domain [PS51767] (146-477)

Sequence (969 aa):
MATSIFLFVLLFTTVLSRTTPDNASRTKILDVSSSIQKTHNPFSLDSSLNSLKHEENQISSSLLSFQLHSRVAVRGTSHKDYNSLMLARLERDSARAKSLQTRVDLVVQGIGKSDLKPMETEFREIQAEEIEGPIISGTSQGSGEYFSRIGIGHPPSHVYMVLDTGSDVNWVQCSPCADCYQQADPIFEPASSSTFTPLTCETQQCKSLDVSECRNDTCLYEVSYGDGSYTVGDFVTESITFAGSSSVENVAIGCGHNNEGLFVGAAGLLGLGGGALSFPSQINASSFSYCLVDRDSDSTSTLEFGGATPPNAVTAPIIKNSKLDTFYYVDLTGISVAGNMLSVNPSDFEIADNGDGGVIVDSGTAVTRLKTDVYNTLRDEFVKGTRHLPSTNGVALFDTCYDLKSMKSVEVPTVSFHFSNGNELALSAKNYLIPVDSSSTFCFAFAPSSSLSIIGNVQQQGTRVSFDLNMVGSSASGDDIRSRQLTSQVSRDWRDVFWMGVFMLHLVLIGVALAVLGFNRFREKDRLKIDRFTKMILENQPGLTEDFWPFYTVAGAVGTVLAWAWLVLLGSSASNMMKLSVHILTTYLAVISVLCFWQKQFFWGVAFAVGAALQFLYVISVIDRLTFLKEILSGVSPVILISNENRLPFTMLVLQRSVKMVCSLPEVMGVSCAFMLVMLSWLVLWSFGVAGVVALSIGDGGRWWLLVVFCVSLFWTGAVLCNIIHVIVSGMVFLVLIHGDRQATSMPPKPLKKSLRYAVTTSFGSICYGSLFTAAIRTLRWKIRGVRSKIGKNECLLCCVDFLFHLVETLVRFFNKYAYVQIAVYGKNFNRSARDAWELFQSTGVEALIAYDCSGAVILMGTVVSGLVAGTCAGIWTRIKHPDRVMMVGSTSMLMGMILVGLATVVVESAVTSIYICYAEDPVLIQRWDAEFFNKMSEMLHQRLQHRSSRATQVFTSRFDSQTPENTV

pLDDT: mean 76.64, std 19.69, range [24.31, 97.06]

Organism: Solanum bulbocastanum (NCBI:txid147425)